Protein AF-A0A7I8V7L4-F1 (afdb_monomer_lite)

InterPro domains:
  IPR004344 Tubulin-tyrosine ligase/Tubulin polyglutamylase [PF03133] (149-437)
  IPR004344 Tubulin-tyrosine ligase/Tubulin polyglutamylase [PS51221] (97-449)

pLDDT: mean 74.34, std 25.53, range [22.25, 98.62]

Organism: NCBI:txid2664684

Sequence (853 aa):
MDHRSGLNLEYNFGSDHRRESLRSKYRPFSHFDNMSEGISQNLDSPTPDRAVDSRRGSVLENLVGYQSRRRISEREKRELESEPLSPISSTKKKRKKIPITANLFGTRYEVVRHMAQRAGLTIQKEDDSSCYLIWSDSFVASDVITSLKDYQKINHFPGMGEICRKDCLARNMRRASRYLENDYNFVPKTWILPSEYSELQSYYKDLKRRSKKKTFILKPSNGAMGNGIILYRNAEKIAQSEQTVVQEYLEKPLLLEGFKCDMRIYVLMTSCDPLKLFLFDDGLIRMSTEKYTPPNEGNIEKLFMHLTNYSVNKHSENYEKSGKIDTGSKRTLQYFREYIRKRDIDDKLLWRHIIDLIIKTMIVAHPHVLHAYRMCRPGVSTGKDSVCFEILGFDIMLDKKLKPWLLEINRSPSFGTDEQLDYDIKSTLLYDTFKLLNIRASDKRRNMAEQKAQAQKRLFQGRVKKELDITDIQKKKISLSKKKDELKDLLQKVKKDAARDYYETQNCGGFQKIFPPPDRHARERYAKLMSEVHKISMEGLGKASGAFSQEILRTYNNPLKEEDILDLLAQCEADEKLTDKNLSKNKFSHDLRHSRGFPGFKKSTEEFDEDSDDDYDHDDPDGGEDCESDNMEEPFAFRNGTRRSRSECSTQRRKLSRPSSKTHKIGRTTSEERFGCQAKQEEENLKRTLSALNDMRIKFPGKTDEEAEFILDKMNENWKFHKPRIASYWLVKLDSIKRRKVLDIVRSNVKALLVKVWKSADIENIRINRIFSRVFNRLLWSHGQGLWNCFQAASQSWETIFSKSSDVITPIEMLCCRRVVQLCRDCLLIVYQFASESKTASKNSPSPDPVSK

Structure (mmCIF, N/CA/C/O backbone):
data_AF-A0A7I8V7L4-F1
#
_entry.id   AF-A0A7I8V7L4-F1
#
loop_
_atom_site.group_PDB
_atom_site.id
_atom_site.type_symbol
_atom_site.label_atom_id
_atom_site.label_alt_id
_atom_site.label_comp_id
_atom_site.label_asym_id
_atom_site.label_entity_id
_atom_site.label_seq_id
_atom_site.pdbx_PDB_ins_code
_atom_site.Cartn_x
_atom_site.Cartn_y
_atom_site.Cartn_z
_atom_site.occupancy
_atom_site.B_iso_or_equiv
_atom_site.auth_seq_id
_atom_site.auth_comp_id
_atom_site.auth_asym_id
_atom_site.auth_atom_id
_atom_site.pdbx_PDB_model_num
ATOM 1 N N . MET A 1 1 ? -55.014 5.823 52.721 1.00 32.25 1 MET A N 1
ATOM 2 C CA . MET A 1 1 ? -54.624 7.136 52.163 1.00 32.25 1 MET A CA 1
ATOM 3 C C . MET A 1 1 ? -54.073 6.910 50.756 1.00 32.25 1 MET A C 1
ATOM 5 O O . MET A 1 1 ? -52.878 7.046 50.546 1.00 32.25 1 MET A O 1
ATOM 9 N N . ASP A 1 2 ? -54.809 6.294 49.822 1.00 30.61 2 ASP A N 1
ATOM 10 C CA . ASP A 1 2 ? -56.145 6.604 49.237 1.00 30.61 2 ASP A CA 1
ATOM 11 C C . ASP A 1 2 ? -55.947 7.268 47.853 1.00 30.61 2 ASP A C 1
ATOM 13 O O . ASP A 1 2 ? -55.241 8.261 47.751 1.00 30.61 2 ASP A O 1
ATOM 17 N N . HIS A 1 3 ? -56.289 6.600 46.736 1.00 33.19 3 HIS A N 1
ATOM 18 C CA . HIS A 1 3 ? -57.623 6.561 46.084 1.00 33.19 3 HIS A CA 1
ATOM 19 C C . HIS A 1 3 ? -57.996 7.906 45.412 1.00 33.19 3 HIS A C 1
ATOM 21 O O . HIS A 1 3 ? -57.968 8.928 46.078 1.00 33.19 3 HIS A O 1
ATOM 27 N N . ARG A 1 4 ? -58.399 8.018 44.128 1.00 33.72 4 ARG A N 1
ATOM 28 C CA . ARG A 1 4 ? -58.645 7.098 42.973 1.00 33.72 4 ARG A CA 1
ATOM 29 C C . ARG A 1 4 ? -58.224 7.838 41.677 1.00 33.72 4 ARG A C 1
ATOM 31 O O . ARG A 1 4 ? -58.256 9.062 41.674 1.00 33.72 4 ARG A O 1
ATOM 38 N N . SER A 1 5 ? -57.840 7.183 40.574 1.00 32.78 5 SER A N 1
ATOM 39 C CA . SER A 1 5 ? -58.692 6.874 39.389 1.00 32.78 5 SER A CA 1
ATOM 40 C C . SER A 1 5 ? -57.763 6.591 38.168 1.00 32.78 5 SER A C 1
ATOM 42 O O . SER A 1 5 ? -56.567 6.844 38.270 1.00 32.78 5 SER A O 1
ATOM 44 N N . GLY A 1 6 ? -58.179 6.066 37.003 1.00 28.56 6 GLY A N 1
ATOM 45 C CA . GLY A 1 6 ? -59.488 5.517 36.619 1.00 28.56 6 GLY A CA 1
ATOM 46 C C . GLY A 1 6 ? -59.712 5.326 35.100 1.00 28.56 6 GLY A C 1
ATOM 47 O O . GLY A 1 6 ? -60.535 6.036 34.547 1.00 28.56 6 GLY A O 1
ATOM 48 N N . LEU A 1 7 ? -59.067 4.314 34.494 1.00 29.70 7 LEU A N 1
ATOM 49 C CA . LEU A 1 7 ? -59.434 3.604 33.238 1.00 29.70 7 LEU A CA 1
ATOM 50 C C . LEU A 1 7 ? -59.424 4.319 31.851 1.00 29.70 7 LEU A C 1
ATOM 52 O O . LEU A 1 7 ? -60.017 5.365 31.647 1.00 29.70 7 LEU A O 1
ATOM 56 N N . ASN A 1 8 ? -58.840 3.587 30.886 1.00 26.06 8 ASN A N 1
ATOM 57 C CA . ASN A 1 8 ? -59.230 3.345 29.479 1.00 26.06 8 ASN A CA 1
ATOM 58 C C . ASN A 1 8 ? -59.574 4.490 28.498 1.00 26.06 8 ASN A C 1
ATOM 60 O O . ASN A 1 8 ? -60.568 5.187 28.668 1.00 26.06 8 ASN A O 1
ATOM 64 N N . LEU A 1 9 ? -58.942 4.447 27.310 1.00 25.98 9 LEU A N 1
ATOM 65 C CA . LEU A 1 9 ? -59.601 3.938 26.084 1.00 25.98 9 LEU A CA 1
ATOM 66 C C . LEU A 1 9 ? -58.603 3.640 24.939 1.00 25.98 9 LEU A C 1
ATOM 68 O O . LEU A 1 9 ? -57.545 4.256 24.846 1.00 25.98 9 LEU A O 1
ATOM 72 N N . GLU A 1 10 ? -58.963 2.682 24.079 1.00 26.89 10 GLU A N 1
ATOM 73 C CA . GLU A 1 10 ? -58.294 2.333 22.810 1.00 26.89 10 GLU A CA 1
ATOM 74 C C . GLU A 1 10 ? -59.181 2.729 21.602 1.00 26.89 10 GLU A C 1
ATOM 76 O O . GLU A 1 10 ? -60.329 3.130 21.789 1.00 26.89 10 GLU A O 1
ATOM 81 N N . TYR A 1 11 ? -58.682 2.496 20.374 1.00 26.70 11 TYR A N 1
ATOM 82 C CA . TYR A 1 11 ? -59.373 2.635 19.072 1.00 26.70 11 TYR A CA 1
ATOM 83 C C . TYR A 1 11 ? -59.645 4.097 18.611 1.00 26.70 11 TYR A C 1
ATOM 85 O O . TYR A 1 11 ? -59.641 5.023 19.412 1.00 26.70 11 TYR A O 1
ATOM 93 N N . ASN A 1 12 ? -59.815 4.405 17.311 1.00 24.08 12 ASN A N 1
ATOM 94 C CA . ASN A 1 12 ? -60.012 3.520 16.149 1.00 24.08 12 ASN A CA 1
ATOM 95 C C . ASN A 1 12 ? -59.369 4.028 14.824 1.00 24.08 12 ASN A C 1
ATOM 97 O O . ASN A 1 12 ? -58.702 5.058 14.785 1.00 24.08 12 ASN A O 1
ATOM 101 N N . PHE A 1 13 ? -59.577 3.263 13.745 1.00 25.70 13 PHE A N 1
ATOM 102 C CA . PHE A 1 13 ? -59.123 3.460 12.361 1.00 25.70 13 PHE A CA 1
ATOM 103 C C . PHE A 1 13 ? -59.819 4.592 11.572 1.00 25.70 13 PHE A C 1
ATOM 105 O O . PHE A 1 13 ? -60.964 4.946 11.840 1.00 25.70 13 PHE A O 1
ATOM 112 N N . GLY A 1 14 ? -59.155 4.991 10.475 1.00 24.00 14 GLY A N 1
ATOM 113 C CA . GLY A 1 14 ? -59.745 5.608 9.276 1.00 24.00 14 GLY A CA 1
ATOM 114 C C . GLY A 1 14 ? -59.290 7.052 9.011 1.00 24.00 14 GLY A C 1
ATOM 115 O O . GLY A 1 14 ? -59.065 7.793 9.958 1.00 24.00 14 GLY A O 1
ATOM 116 N N . SER A 1 15 ? -59.178 7.589 7.792 1.00 26.25 15 SER A N 1
ATOM 117 C CA . SER A 1 15 ? -59.021 7.129 6.389 1.00 26.25 15 SER A CA 1
ATOM 118 C C . SER A 1 15 ? -59.504 8.287 5.486 1.00 26.25 15 SER A C 1
ATOM 120 O O . SER A 1 15 ? -60.277 9.117 5.952 1.00 26.25 15 SER A O 1
ATOM 122 N N . ASP A 1 16 ? -59.134 8.288 4.198 1.00 26.83 16 ASP A N 1
ATOM 123 C CA . ASP A 1 16 ? -59.729 9.120 3.125 1.00 26.83 16 ASP A CA 1
ATOM 124 C C . ASP A 1 16 ? -59.494 10.654 3.123 1.00 26.83 16 ASP A C 1
ATOM 126 O O . ASP A 1 16 ? -59.247 11.275 4.148 1.00 26.83 16 ASP A O 1
ATOM 130 N N . HIS A 1 17 ? -59.558 11.359 1.977 1.00 27.23 17 HIS A N 1
ATOM 131 C CA . HIS A 1 17 ? -59.151 11.001 0.597 1.00 27.23 17 HIS A CA 1
ATOM 132 C C . HIS A 1 17 ? -59.038 12.278 -0.276 1.00 27.23 17 HIS A C 1
ATOM 134 O O . HIS A 1 17 ? -59.895 13.152 -0.173 1.00 27.23 17 HIS A O 1
ATOM 140 N N . ARG A 1 18 ? -58.026 12.340 -1.164 1.00 27.45 18 ARG A N 1
ATOM 141 C CA . ARG A 1 18 ? -57.838 13.160 -2.406 1.00 27.45 18 ARG A CA 1
ATOM 142 C C . ARG A 1 18 ? -56.318 13.281 -2.617 1.00 27.45 18 ARG A C 1
ATOM 144 O O . ARG A 1 18 ? -55.641 13.823 -1.757 1.00 27.45 18 ARG A O 1
ATOM 151 N N . ARG A 1 19 ? -55.650 12.676 -3.609 1.00 28.34 19 ARG A N 1
ATOM 152 C CA . ARG A 1 19 ? -55.887 12.548 -5.066 1.00 28.34 19 ARG A CA 1
ATOM 153 C C . ARG A 1 19 ? -56.050 13.883 -5.789 1.00 28.34 19 ARG A C 1
ATOM 155 O O . ARG A 1 19 ? -57.151 14.407 -5.850 1.00 28.34 19 ARG A O 1
ATOM 162 N N . GLU A 1 20 ? -54.996 14.256 -6.508 1.00 25.78 20 GLU A N 1
ATOM 163 C CA . GLU A 1 20 ? -55.084 14.359 -7.968 1.00 25.78 20 GLU A CA 1
ATOM 164 C C . GLU A 1 20 ? -53.773 13.844 -8.601 1.00 25.78 20 GLU A C 1
ATOM 166 O O . GLU A 1 20 ? -52.791 13.629 -7.887 1.00 25.78 20 GLU A O 1
ATOM 171 N N . SER A 1 21 ? -53.761 13.511 -9.899 1.00 26.28 21 SER A N 1
ATOM 172 C CA . SER A 1 21 ? -52.605 12.851 -10.534 1.00 26.28 21 SER A CA 1
ATOM 173 C C . SER A 1 21 ? -52.582 12.990 -12.054 1.00 26.28 21 SER A C 1
ATOM 175 O O . SER A 1 21 ? -53.628 12.849 -12.684 1.00 26.28 21 SER A O 1
ATOM 177 N N . LEU A 1 22 ? -51.386 13.053 -12.649 1.00 27.44 22 LEU A N 1
ATOM 178 C CA . LEU A 1 22 ? -51.166 12.709 -14.058 1.00 27.44 22 LEU A CA 1
ATOM 179 C C . LEU A 1 22 ? -50.018 11.697 -14.210 1.00 27.44 22 LEU A C 1
ATOM 181 O O . LEU A 1 22 ? -49.100 11.638 -13.395 1.00 27.44 22 LEU A O 1
ATOM 185 N N . ARG A 1 23 ? -50.122 10.836 -15.232 1.00 28.11 23 ARG A N 1
ATOM 186 C CA . ARG A 1 23 ? -49.308 9.619 -15.419 1.00 28.11 23 ARG A CA 1
ATOM 187 C C . ARG A 1 23 ? -48.457 9.675 -16.691 1.00 28.11 23 ARG A C 1
ATOM 189 O O . ARG A 1 23 ? -48.980 9.985 -17.755 1.00 28.11 23 ARG A O 1
ATOM 196 N N . SER A 1 24 ? -47.242 9.129 -16.622 1.00 26.23 24 SER A N 1
ATOM 197 C CA . SER A 1 24 ? -46.600 8.434 -17.752 1.00 26.23 24 SER A CA 1
ATOM 198 C C . SER A 1 24 ? -45.709 7.307 -17.200 1.00 26.23 24 SER A C 1
ATOM 200 O O . SER A 1 24 ? -44.684 7.567 -16.585 1.00 26.23 24 SER A O 1
ATOM 202 N N . LYS A 1 25 ? -46.236 6.081 -17.077 1.00 26.69 25 LYS A N 1
ATOM 203 C CA . LYS A 1 25 ? -46.182 4.990 -18.079 1.00 26.69 25 LYS A CA 1
ATOM 204 C C . LYS A 1 25 ? -44.795 4.334 -18.222 1.00 26.69 25 LYS A C 1
ATOM 206 O O . LYS A 1 25 ? -44.070 4.582 -19.176 1.00 26.69 25 LYS A O 1
ATOM 211 N N . TYR A 1 26 ? -44.520 3.367 -17.345 1.00 26.52 26 TYR A N 1
ATOM 212 C CA . TYR A 1 26 ? -43.772 2.169 -17.745 1.00 26.52 26 TYR A CA 1
ATOM 213 C C . TYR A 1 26 ? -44.690 1.233 -18.555 1.00 26.52 26 TYR A C 1
ATOM 215 O O . TYR A 1 26 ? -45.887 1.141 -18.274 1.00 26.52 26 TYR A O 1
ATOM 223 N N . ARG A 1 27 ? -44.113 0.486 -19.502 1.00 25.27 27 ARG A N 1
ATOM 224 C CA . ARG A 1 27 ? -44.659 -0.772 -20.037 1.00 25.27 27 ARG A CA 1
ATOM 225 C C . ARG A 1 27 ? -43.505 -1.766 -20.212 1.00 25.27 27 ARG A C 1
ATOM 227 O O . ARG A 1 27 ? -42.594 -1.453 -20.975 1.00 25.27 27 ARG A O 1
ATOM 234 N N . PRO A 1 28 ? -43.538 -2.956 -19.595 1.00 30.72 28 PRO A N 1
ATOM 235 C CA . PRO A 1 28 ? -42.988 -4.140 -20.236 1.00 30.72 28 PRO A CA 1
ATOM 236 C C . PRO A 1 28 ? -43.944 -4.591 -21.355 1.00 30.72 28 PRO A C 1
ATOM 238 O O . PRO A 1 28 ? -45.145 -4.318 -21.304 1.00 30.72 28 PRO A O 1
ATOM 241 N N . PHE A 1 29 ? -43.416 -5.295 -22.351 1.00 24.48 29 PHE A N 1
ATOM 242 C CA . PHE A 1 29 ? -44.196 -6.009 -23.362 1.00 24.48 29 PHE A CA 1
ATOM 243 C C . PHE A 1 29 ? -43.705 -7.459 -23.415 1.00 24.48 29 PHE A C 1
ATOM 245 O O . PHE A 1 29 ? -42.511 -7.720 -23.279 1.00 24.48 29 PHE A O 1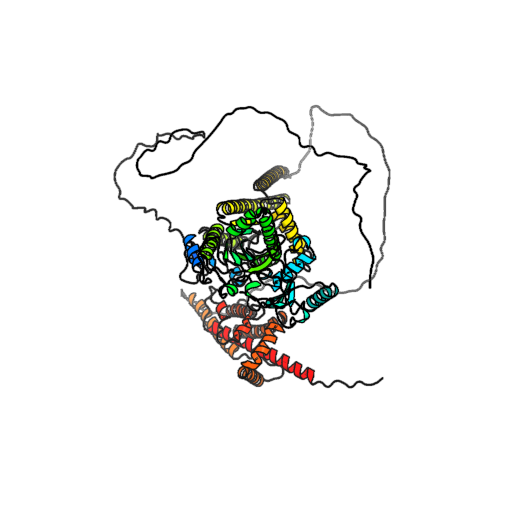
ATOM 252 N N . SER A 1 30 ? -44.632 -8.385 -23.623 1.00 30.22 30 SER A N 1
ATOM 253 C CA . SER A 1 30 ? -44.399 -9.812 -23.853 1.00 30.22 30 SER A CA 1
ATOM 254 C C . SER A 1 30 ? -45.484 -10.333 -24.794 1.00 30.22 30 SER A C 1
ATOM 256 O O . SER A 1 30 ? -46.564 -9.744 -24.809 1.00 30.22 30 SER A O 1
ATOM 258 N N . HIS A 1 31 ? -45.204 -11.410 -25.537 1.00 27.94 31 HIS A N 1
ATOM 259 C CA . HIS A 1 31 ? -46.094 -12.547 -25.868 1.00 27.94 31 HIS A CA 1
ATOM 260 C C . HIS A 1 31 ? -45.249 -13.611 -26.630 1.00 27.94 31 HIS A C 1
ATOM 262 O O . HIS A 1 31 ? -44.318 -13.212 -27.325 1.00 27.94 31 HIS A O 1
ATOM 268 N N . PHE A 1 32 ? -45.271 -14.895 -26.221 1.00 28.34 32 PHE A N 1
ATOM 269 C CA . PHE A 1 32 ? -45.988 -16.057 -26.829 1.00 28.34 32 PHE A CA 1
ATOM 270 C C . PHE A 1 32 ? -45.335 -16.545 -28.151 1.00 28.34 32 PHE A C 1
ATOM 272 O O . PHE A 1 32 ? -44.839 -15.718 -28.906 1.00 28.34 32 PHE A O 1
ATOM 279 N N . ASP A 1 33 ? -45.229 -17.836 -28.508 1.00 28.38 33 ASP A N 1
ATOM 280 C CA . ASP A 1 33 ? -45.701 -19.141 -27.964 1.00 28.38 33 ASP A CA 1
ATOM 281 C C . ASP A 1 33 ? -44.608 -20.227 -28.230 1.00 28.38 33 ASP A C 1
ATOM 283 O O . ASP A 1 33 ? -43.767 -20.015 -29.101 1.00 28.38 33 ASP A O 1
ATOM 287 N N . ASN A 1 34 ? -44.356 -21.279 -27.427 1.00 27.86 34 ASN A N 1
ATOM 288 C CA . ASN A 1 34 ? -45.113 -22.484 -26.984 1.00 27.86 34 ASN A CA 1
ATOM 289 C C . ASN A 1 34 ? -45.194 -23.672 -27.973 1.00 27.86 34 ASN A C 1
ATOM 291 O O . ASN A 1 34 ? -45.709 -23.524 -29.073 1.00 27.86 34 ASN A O 1
ATOM 295 N N . MET A 1 35 ? -44.757 -24.854 -27.491 1.00 25.28 35 MET A N 1
ATOM 296 C CA . MET A 1 35 ? -45.319 -26.226 -27.637 1.00 25.28 35 MET A CA 1
ATOM 297 C C . MET A 1 35 ? -44.329 -27.224 -26.966 1.00 25.28 35 MET A C 1
ATOM 299 O O . MET A 1 35 ? -43.138 -27.173 -27.260 1.00 25.28 35 MET A O 1
ATOM 303 N N . SER A 1 36 ? -44.666 -27.885 -25.840 1.00 28.25 36 SER A N 1
ATOM 304 C CA . SER A 1 36 ? -45.354 -29.202 -25.684 1.00 28.25 36 SER A CA 1
ATOM 305 C C . SER A 1 36 ? -44.558 -30.394 -26.254 1.00 28.25 36 SER A C 1
ATOM 307 O O . SER A 1 36 ? -44.097 -30.297 -27.383 1.00 28.25 36 SER A O 1
ATOM 309 N N . GLU A 1 37 ? -44.369 -31.564 -25.624 1.00 29.16 37 GLU A N 1
ATOM 310 C CA . GLU A 1 37 ? -44.747 -32.211 -24.336 1.00 29.16 37 GLU A CA 1
ATOM 311 C C . GLU A 1 37 ? -43.754 -33.403 -24.127 1.00 29.16 37 GLU A C 1
ATOM 313 O O . GLU A 1 37 ? -43.035 -33.739 -25.064 1.00 29.16 37 GLU A O 1
ATOM 318 N N . GLY A 1 38 ? -43.598 -34.115 -22.998 1.00 25.48 38 GLY A N 1
ATOM 319 C CA . GLY A 1 38 ? -44.218 -34.102 -21.663 1.00 25.48 38 GLY A CA 1
ATOM 320 C C . GLY A 1 38 ? -43.776 -35.351 -20.843 1.00 25.48 38 GLY A C 1
ATOM 321 O O . GLY A 1 38 ? -42.880 -36.069 -21.270 1.00 25.48 38 GLY A O 1
ATOM 322 N N . ILE A 1 39 ? -44.462 -35.636 -19.720 1.00 27.98 39 ILE A N 1
ATOM 323 C CA . ILE A 1 39 ? -44.570 -36.957 -19.029 1.00 27.98 39 ILE A CA 1
ATOM 324 C C . ILE A 1 39 ? -43.343 -37.517 -18.239 1.00 27.98 39 ILE A C 1
ATOM 326 O O . ILE A 1 39 ? -42.405 -38.028 -18.829 1.00 27.98 39 ILE A O 1
ATOM 330 N N . SER A 1 40 ? -43.489 -37.550 -16.894 1.00 25.55 40 SER A N 1
ATOM 331 C CA . SER A 1 40 ? -43.086 -38.596 -15.898 1.00 25.55 40 SER A CA 1
ATOM 332 C C . SER A 1 40 ? -41.650 -39.179 -15.829 1.00 25.55 40 SER A C 1
ATOM 334 O O . SER A 1 40 ? -40.886 -39.105 -16.773 1.00 25.55 40 SER A O 1
ATOM 336 N N . GLN A 1 41 ? -41.199 -39.877 -14.770 1.00 26.73 41 GLN A N 1
ATOM 337 C CA . GLN A 1 41 ? -41.468 -39.948 -13.308 1.00 26.73 41 GLN A CA 1
ATOM 338 C C . GLN A 1 41 ? -40.332 -40.804 -12.694 1.00 26.73 41 GLN A C 1
ATOM 340 O O . GLN A 1 41 ? -39.907 -41.747 -13.355 1.00 26.73 41 GLN A O 1
ATOM 345 N N . ASN A 1 42 ? -39.989 -40.600 -11.407 1.00 27.00 42 ASN A N 1
ATOM 346 C CA . ASN A 1 42 ? -39.287 -41.584 -10.544 1.00 27.00 42 ASN A CA 1
ATOM 347 C C . ASN A 1 42 ? -37.856 -41.994 -11.015 1.00 27.00 42 ASN A C 1
ATOM 349 O O . ASN A 1 42 ? -37.425 -41.613 -12.095 1.00 27.00 42 ASN A O 1
ATOM 353 N N . LEU A 1 43 ? -37.017 -42.734 -10.274 1.00 26.58 43 LEU A N 1
ATOM 354 C CA . LEU A 1 43 ? -36.766 -42.846 -8.822 1.00 26.58 43 LEU A CA 1
ATOM 355 C C . LEU A 1 43 ? -35.277 -43.259 -8.625 1.00 26.58 43 LEU A C 1
ATOM 357 O O . LEU A 1 43 ? -34.564 -43.485 -9.598 1.00 26.58 43 LEU A O 1
ATOM 361 N N . ASP A 1 44 ? -34.844 -43.366 -7.368 1.00 27.28 44 ASP A N 1
ATOM 362 C CA . ASP A 1 44 ? -33.725 -44.187 -6.868 1.00 27.28 44 ASP A CA 1
ATOM 363 C C . ASP A 1 44 ? -32.286 -44.008 -7.406 1.00 27.28 44 ASP A C 1
ATOM 365 O O . ASP A 1 44 ? -31.853 -44.518 -8.437 1.00 27.28 44 ASP A O 1
ATOM 369 N N . SER A 1 45 ? -31.464 -43.427 -6.529 1.00 24.78 45 SER A N 1
ATOM 370 C CA . SER A 1 45 ? -30.070 -43.838 -6.297 1.00 24.78 45 SER A CA 1
ATOM 371 C C . SER A 1 45 ? -30.002 -45.307 -5.815 1.00 24.78 45 SER A C 1
ATOM 373 O O . SER A 1 45 ? -30.888 -45.680 -5.043 1.00 24.78 45 SER A O 1
ATOM 375 N N . PRO A 1 46 ? -28.941 -46.105 -6.099 1.00 35.88 46 PRO A N 1
ATOM 376 C CA . PRO A 1 46 ? -27.663 -45.852 -5.417 1.00 35.88 46 PRO A CA 1
ATOM 377 C C . PRO A 1 46 ? -26.354 -46.218 -6.162 1.00 35.88 46 PRO A C 1
ATOM 379 O O . PRO A 1 46 ? -26.309 -46.907 -7.174 1.00 35.88 46 PRO A O 1
ATOM 382 N N . THR A 1 47 ? -25.251 -45.752 -5.572 1.00 26.20 47 THR A N 1
ATOM 383 C CA . THR A 1 47 ? -23.850 -46.211 -5.728 1.00 26.20 47 THR A CA 1
ATOM 384 C C . THR A 1 47 ? -23.585 -47.552 -4.999 1.00 26.20 47 THR A C 1
ATOM 386 O O . THR A 1 47 ? -24.446 -47.918 -4.197 1.00 26.20 47 THR A O 1
ATOM 389 N N . PRO A 1 48 ? -22.387 -48.198 -5.055 1.00 47.25 48 PRO A N 1
ATOM 390 C CA . PRO A 1 48 ? -21.176 -47.994 -5.888 1.00 47.25 48 PRO A CA 1
ATOM 391 C C . PRO A 1 48 ? -20.655 -49.305 -6.571 1.00 47.25 48 PRO A C 1
ATOM 393 O O . PRO A 1 48 ? -21.228 -50.369 -6.382 1.00 47.25 48 PRO A O 1
ATOM 396 N N . ASP A 1 49 ? -19.529 -49.277 -7.313 1.00 25.84 49 ASP A N 1
ATOM 397 C CA . ASP A 1 49 ? -18.175 -49.692 -6.830 1.00 25.84 49 ASP A CA 1
ATOM 398 C C . ASP A 1 49 ? -17.166 -50.154 -7.935 1.00 25.84 49 ASP A C 1
ATOM 400 O O . ASP A 1 49 ? -17.528 -50.536 -9.042 1.00 25.84 49 ASP A O 1
ATOM 404 N N . ARG A 1 50 ? -15.867 -50.057 -7.602 1.00 27.25 50 ARG A N 1
ATOM 405 C CA . ARG A 1 50 ? -14.626 -50.677 -8.162 1.00 27.25 50 ARG A CA 1
ATOM 406 C C . ARG A 1 50 ? -14.539 -51.242 -9.611 1.00 27.25 50 ARG A C 1
ATOM 408 O O . ARG A 1 50 ? -14.732 -52.427 -9.835 1.00 27.25 50 ARG A O 1
ATOM 415 N N . ALA A 1 51 ? -13.925 -50.431 -10.487 1.00 26.72 51 ALA A N 1
ATOM 416 C CA . ALA A 1 51 ? -12.529 -50.560 -10.990 1.00 26.72 51 ALA A CA 1
ATOM 417 C C . ALA A 1 51 ? -12.007 -51.773 -11.836 1.00 26.72 51 ALA A C 1
ATOM 419 O O . ALA A 1 51 ? -12.520 -52.879 -11.804 1.00 26.72 51 ALA A O 1
ATOM 420 N N . VAL A 1 52 ? -10.835 -51.528 -12.467 1.00 27.86 52 VAL A N 1
ATOM 421 C CA . VAL A 1 52 ? -9.823 -52.469 -13.039 1.00 27.86 52 VAL A CA 1
ATOM 422 C C . VAL A 1 52 ? -9.891 -52.839 -14.550 1.00 27.86 52 VAL A C 1
ATOM 424 O O . VAL A 1 52 ? -10.311 -53.917 -14.943 1.00 27.86 52 VAL A O 1
ATOM 427 N N . ASP A 1 53 ? -9.270 -51.955 -15.350 1.00 27.17 53 ASP A N 1
ATOM 428 C CA . ASP A 1 53 ? -8.149 -52.228 -16.291 1.00 27.17 53 ASP A CA 1
ATOM 429 C C . ASP A 1 53 ? -8.322 -52.661 -17.784 1.00 27.17 53 ASP A C 1
ATOM 431 O O . ASP A 1 53 ? -9.063 -53.553 -18.173 1.00 27.17 53 ASP A O 1
ATOM 435 N N . SER A 1 54 ? -7.456 -52.043 -18.604 1.00 25.92 54 SER A N 1
ATOM 436 C CA . SER A 1 54 ? -6.892 -52.420 -19.916 1.00 25.92 54 SER A CA 1
ATOM 437 C C . SER A 1 54 ? -7.802 -52.782 -21.121 1.00 25.92 54 SER A C 1
ATOM 439 O O . SER A 1 54 ? -8.272 -53.907 -21.255 1.00 25.92 54 SER A O 1
ATOM 441 N N . ARG A 1 55 ? -7.804 -51.931 -22.171 1.00 27.56 55 ARG A N 1
ATOM 442 C CA . ARG A 1 55 ? -6.942 -52.083 -23.384 1.00 27.56 55 ARG A CA 1
ATOM 443 C C . ARG A 1 55 ? -7.293 -51.125 -24.541 1.00 27.56 55 ARG A C 1
ATOM 445 O O . ARG A 1 55 ? -8.449 -50.845 -24.797 1.00 27.56 55 ARG A O 1
ATOM 452 N N . ARG A 1 56 ? -6.231 -50.725 -25.264 1.00 26.86 56 ARG A N 1
ATOM 453 C CA . ARG A 1 56 ? -6.097 -50.456 -26.722 1.00 26.86 56 ARG A CA 1
ATOM 454 C C . ARG A 1 56 ? -7.308 -49.934 -27.526 1.00 26.86 56 ARG A C 1
ATOM 456 O O . ARG A 1 56 ? -8.311 -50.621 -27.643 1.00 26.86 56 ARG A O 1
ATOM 463 N N . GLY A 1 57 ? -7.071 -48.896 -28.335 1.00 25.67 57 GLY A N 1
ATOM 464 C CA . GLY A 1 57 ? -7.822 -48.687 -29.585 1.00 25.67 57 GLY A CA 1
ATOM 465 C C . GLY A 1 57 ? -7.984 -47.223 -29.986 1.00 25.67 57 GLY A C 1
ATOM 466 O O . GLY A 1 57 ? -8.885 -46.551 -29.503 1.00 25.67 57 GLY A O 1
ATOM 467 N N . SER A 1 58 ? -7.137 -46.728 -30.888 1.00 26.47 58 SER A N 1
ATOM 468 C CA . SER A 1 58 ? -7.315 -45.415 -31.520 1.00 26.47 58 SER A CA 1
ATOM 469 C C . SER A 1 58 ? -7.957 -45.558 -32.899 1.00 26.47 58 SER A C 1
ATOM 471 O O . SER A 1 58 ? -7.368 -46.206 -33.763 1.00 26.47 58 SER A O 1
ATOM 473 N N . VAL A 1 59 ? -9.074 -44.869 -33.138 1.00 27.56 59 VAL A N 1
ATOM 474 C CA . VAL A 1 59 ? -9.518 -44.479 -34.487 1.00 27.56 59 VAL A CA 1
ATOM 475 C C . VAL A 1 59 ? -9.936 -43.006 -34.441 1.00 27.56 59 VAL A C 1
ATOM 477 O O . VAL A 1 59 ? -10.617 -42.580 -33.512 1.00 27.56 59 VAL A O 1
ATOM 480 N N . LEU A 1 60 ? -9.479 -42.233 -35.427 1.00 27.23 60 LEU A N 1
ATOM 481 C CA . LEU A 1 60 ? -9.814 -40.828 -35.667 1.00 27.23 60 LEU A CA 1
ATOM 482 C C . LEU A 1 60 ? -10.319 -40.713 -37.105 1.00 27.23 60 LEU A C 1
ATOM 484 O O . LEU A 1 60 ? -9.527 -40.954 -38.006 1.00 27.23 60 LEU A O 1
ATOM 488 N N . GLU A 1 61 ? -11.576 -40.316 -37.289 1.00 27.09 61 GLU A N 1
ATOM 489 C CA . GLU A 1 61 ? -12.264 -39.947 -38.544 1.00 27.09 61 GLU A CA 1
ATOM 490 C C . GLU A 1 61 ? -13.579 -39.239 -38.112 1.00 27.09 61 GLU A C 1
ATOM 492 O O . GLU A 1 61 ? -14.106 -39.600 -37.060 1.00 27.09 61 GLU A O 1
ATOM 497 N N . ASN A 1 62 ? -14.194 -38.218 -38.735 1.00 26.03 62 ASN A N 1
ATOM 498 C CA . ASN A 1 62 ? -14.022 -37.392 -39.956 1.00 26.03 62 ASN A CA 1
ATOM 499 C C . ASN A 1 62 ? -14.858 -36.083 -39.763 1.00 26.03 62 ASN A C 1
ATOM 501 O O . ASN A 1 62 ? -15.636 -36.029 -38.815 1.00 26.03 62 ASN A O 1
ATOM 505 N N . LEU A 1 63 ? -14.875 -34.998 -40.564 1.00 26.91 63 LEU A N 1
ATOM 506 C CA . LEU A 1 63 ? -13.993 -34.348 -41.564 1.00 26.91 63 LEU A CA 1
ATOM 507 C C . LEU A 1 63 ? -14.334 -32.820 -41.488 1.00 26.91 63 LEU A C 1
ATOM 509 O O . LEU A 1 63 ? -15.497 -32.467 -41.343 1.00 26.91 63 LEU A O 1
ATOM 513 N N . VAL A 1 64 ? -13.377 -31.891 -41.362 1.00 27.66 64 VAL A N 1
ATOM 514 C CA . VAL A 1 64 ? -12.785 -31.021 -42.420 1.00 27.66 64 VAL A CA 1
ATOM 515 C C . VAL A 1 64 ? -13.698 -30.016 -43.152 1.00 27.66 64 VAL A C 1
ATOM 517 O O . VAL A 1 64 ? -14.585 -30.381 -43.913 1.00 27.66 64 VAL A O 1
ATOM 520 N N . GLY A 1 65 ? -13.271 -28.745 -43.108 1.00 24.23 65 GLY A N 1
ATOM 521 C CA . GLY A 1 65 ? -13.442 -27.745 -44.173 1.00 24.23 65 GLY A CA 1
ATOM 522 C C . GLY A 1 65 ? -12.834 -26.382 -43.785 1.00 24.23 65 GLY A C 1
ATOM 523 O O . GLY A 1 65 ? -12.848 -26.032 -42.612 1.00 24.23 65 GLY A O 1
ATOM 524 N N . TYR A 1 66 ? -12.268 -25.556 -44.677 1.00 25.17 66 TYR A N 1
ATOM 525 C CA . TYR A 1 66 ? -11.765 -25.799 -46.041 1.00 25.17 66 TYR A CA 1
ATOM 526 C C . TYR A 1 66 ? -10.897 -24.584 -46.470 1.00 25.17 66 TYR A C 1
ATOM 528 O O . TYR A 1 66 ? -11.433 -23.484 -46.556 1.00 25.17 66 TYR A O 1
ATOM 536 N N . GLN A 1 67 ? -9.588 -24.726 -46.745 1.00 23.17 67 GLN A N 1
ATOM 537 C CA . GLN A 1 67 ? -8.766 -23.678 -47.402 1.00 23.17 67 GLN A CA 1
ATOM 538 C C . GLN A 1 67 ? -7.645 -24.271 -48.282 1.00 23.17 67 GLN A C 1
ATOM 540 O O . GLN A 1 67 ? -7.262 -25.431 -48.134 1.00 23.17 67 GLN A O 1
ATOM 545 N N . SER A 1 68 ? -7.177 -23.483 -49.259 1.00 27.23 68 SER A N 1
ATOM 546 C CA . SER A 1 68 ? -6.701 -23.999 -50.555 1.00 27.23 68 SER A CA 1
ATOM 547 C C . SER A 1 68 ? -5.179 -24.071 -50.769 1.00 27.23 68 SER A C 1
ATOM 549 O O . SER A 1 68 ? -4.377 -23.423 -50.102 1.00 27.23 68 SER A O 1
ATOM 551 N N . ARG A 1 69 ? -4.793 -24.885 -51.762 1.00 30.36 69 ARG A N 1
ATOM 552 C CA . ARG A 1 69 ? -3.411 -25.251 -52.128 1.00 30.36 69 ARG A CA 1
ATOM 553 C C . ARG A 1 69 ? -2.682 -24.184 -52.963 1.00 30.36 69 ARG A C 1
ATOM 555 O O . ARG A 1 69 ? -3.294 -23.494 -53.773 1.00 30.36 69 ARG A O 1
ATOM 562 N N . ARG A 1 70 ? -1.344 -24.245 -52.952 1.00 28.45 70 ARG A N 1
ATOM 563 C CA . ARG A 1 70 ? -0.519 -24.115 -54.174 1.00 28.45 70 ARG A CA 1
ATOM 564 C C . ARG A 1 70 ? 0.292 -25.405 -54.368 1.00 28.45 70 ARG A C 1
ATOM 566 O O . ARG A 1 70 ? 0.673 -26.036 -53.387 1.00 28.45 70 ARG A O 1
ATOM 573 N N . ARG A 1 71 ? 0.497 -25.819 -55.623 1.00 29.39 71 ARG A N 1
ATOM 574 C CA . ARG A 1 71 ? 1.265 -27.015 -56.030 1.00 29.39 71 ARG A CA 1
ATOM 575 C C . ARG A 1 71 ? 2.627 -26.600 -56.598 1.00 29.39 71 ARG A C 1
ATOM 577 O O . ARG A 1 71 ? 2.703 -25.574 -57.264 1.00 29.39 71 ARG A O 1
ATOM 584 N N . ILE A 1 72 ? 3.635 -27.453 -56.421 1.00 31.33 72 ILE A N 1
ATOM 585 C CA . ILE A 1 72 ? 4.829 -27.571 -57.280 1.00 31.33 72 ILE A CA 1
ATOM 586 C C . ILE A 1 72 ? 4.989 -29.075 -57.585 1.00 31.33 72 ILE A C 1
ATOM 588 O O . ILE A 1 72 ? 4.540 -29.903 -56.790 1.00 31.33 72 ILE A O 1
ATOM 592 N N . SER A 1 73 ? 5.495 -29.428 -58.769 1.00 30.95 73 SER A N 1
ATOM 593 C CA . SER A 1 73 ? 5.431 -30.776 -59.356 1.00 30.95 73 SER A CA 1
ATOM 594 C C . SER A 1 73 ? 6.664 -31.650 -59.086 1.00 30.95 73 SER A C 1
ATOM 596 O O . SER A 1 73 ? 7.777 -31.172 -58.899 1.00 30.95 73 SER A O 1
ATOM 598 N N . GLU A 1 74 ? 6.469 -32.969 -59.109 1.00 31.83 74 GLU A N 1
ATOM 599 C CA . GLU A 1 74 ? 7.430 -33.987 -58.651 1.00 31.83 74 GLU A CA 1
ATOM 600 C C . GLU A 1 74 ? 8.518 -34.353 -59.689 1.00 31.83 74 GLU A C 1
ATOM 602 O O . GLU A 1 74 ? 8.893 -35.518 -59.810 1.00 31.83 74 GLU A O 1
ATOM 607 N N . ARG A 1 75 ? 9.024 -33.385 -60.470 1.00 31.48 75 ARG A N 1
ATOM 608 C CA . ARG A 1 75 ? 9.911 -33.660 -61.625 1.00 31.48 75 ARG A CA 1
ATOM 609 C C . ARG A 1 75 ? 11.418 -33.463 -61.382 1.00 31.48 75 ARG A C 1
ATOM 611 O O . ARG A 1 75 ? 12.200 -33.698 -62.291 1.00 31.48 75 ARG A O 1
ATOM 618 N N . GLU A 1 76 ? 11.828 -33.095 -60.169 1.00 34.16 76 GLU A N 1
ATOM 619 C CA . GLU A 1 76 ? 13.226 -32.775 -59.805 1.00 34.16 76 GLU A CA 1
ATOM 620 C C . GLU A 1 76 ? 13.753 -33.689 -58.679 1.00 34.16 76 GLU A C 1
ATOM 622 O O . GLU A 1 76 ? 14.256 -33.220 -57.658 1.00 34.16 76 GLU A O 1
ATOM 627 N N . LYS A 1 77 ? 13.546 -35.012 -58.790 1.00 30.86 77 LYS A N 1
ATOM 628 C CA . LYS A 1 77 ? 13.803 -35.936 -57.664 1.00 30.86 77 LYS A CA 1
ATOM 629 C C . LYS A 1 77 ? 14.419 -37.298 -58.000 1.00 30.86 77 LYS A C 1
ATOM 631 O O . LYS A 1 77 ? 14.329 -38.214 -57.183 1.00 30.86 77 LYS A O 1
ATOM 636 N N . ARG A 1 78 ? 15.034 -37.440 -59.178 1.00 31.44 78 ARG A N 1
ATOM 637 C CA . ARG A 1 78 ? 15.800 -38.633 -59.580 1.00 31.44 78 ARG A CA 1
ATOM 638 C C . ARG A 1 78 ? 16.973 -38.265 -60.486 1.00 31.44 78 ARG A C 1
ATOM 640 O O . ARG A 1 78 ? 16.806 -38.249 -61.695 1.00 31.44 78 ARG A O 1
ATOM 647 N N . GLU A 1 79 ? 18.126 -38.002 -59.882 1.00 31.33 79 GLU A N 1
ATOM 648 C CA . GLU A 1 79 ? 19.466 -38.265 -60.430 1.00 31.33 79 GLU A CA 1
ATOM 649 C C . GLU A 1 79 ? 20.512 -38.037 -59.320 1.00 31.33 79 GLU A C 1
ATOM 651 O O . GLU A 1 79 ? 20.224 -37.338 -58.348 1.00 31.33 79 GLU A O 1
ATOM 656 N N . LEU A 1 80 ? 21.695 -38.649 -59.465 1.00 28.64 80 LEU A N 1
ATOM 657 C CA . LEU A 1 80 ? 22.826 -38.647 -58.515 1.00 28.64 80 LEU A CA 1
ATOM 658 C C . LEU A 1 80 ? 22.578 -39.316 -57.142 1.00 28.64 80 LEU A C 1
ATOM 660 O O . LEU A 1 80 ? 22.453 -38.655 -56.112 1.00 28.64 80 LEU A O 1
ATOM 664 N N . GLU A 1 81 ? 22.672 -40.650 -57.119 1.00 31.20 81 GLU A N 1
ATOM 665 C CA . GLU A 1 81 ? 23.184 -41.394 -55.957 1.00 31.20 81 GLU A CA 1
ATOM 666 C C . GLU A 1 81 ? 24.594 -41.925 -56.271 1.00 31.20 81 GLU A C 1
ATOM 668 O O . GLU A 1 81 ? 24.790 -42.627 -57.261 1.00 31.20 81 GLU A O 1
ATOM 673 N N . SER A 1 82 ? 25.574 -41.603 -55.422 1.00 30.30 82 SER A N 1
ATOM 674 C CA . SER A 1 82 ? 26.882 -42.273 -55.359 1.00 30.30 82 SER A CA 1
ATOM 675 C C . SER A 1 82 ? 27.527 -42.028 -53.988 1.00 30.30 82 SER A C 1
ATOM 677 O O . SER A 1 82 ? 27.604 -40.886 -53.534 1.00 30.30 82 SER A O 1
ATOM 679 N N . GLU A 1 83 ? 27.964 -43.097 -53.328 1.00 31.20 83 GLU A N 1
ATOM 680 C CA . GLU A 1 83 ? 28.510 -43.120 -51.960 1.00 31.20 83 GLU A CA 1
ATOM 681 C C . GLU A 1 83 ? 29.976 -42.614 -51.848 1.00 31.20 83 GLU A C 1
ATOM 683 O O . GLU A 1 83 ? 30.613 -42.344 -52.865 1.00 31.20 83 GLU A O 1
ATOM 688 N N . PRO A 1 84 ? 30.600 -42.598 -50.647 1.00 38.09 84 PRO A N 1
ATOM 689 C CA . PRO A 1 84 ? 30.110 -42.044 -49.378 1.00 38.09 84 PRO A CA 1
ATOM 690 C C . PRO A 1 84 ? 31.138 -41.087 -48.726 1.00 38.09 84 PRO A C 1
ATOM 692 O O . PRO A 1 84 ? 32.348 -41.236 -48.887 1.00 38.09 84 PRO A O 1
ATOM 695 N N . LEU A 1 85 ? 30.685 -40.161 -47.870 1.00 29.39 85 LEU A N 1
ATOM 696 C CA . LEU A 1 85 ? 31.571 -39.394 -46.977 1.00 29.39 85 LEU A CA 1
ATOM 697 C C . LEU A 1 85 ? 31.065 -39.369 -45.528 1.00 29.39 85 LEU A C 1
ATOM 699 O O . LEU A 1 85 ? 29.881 -39.545 -45.248 1.00 29.39 85 LEU A O 1
ATOM 703 N N . SER A 1 86 ? 32.008 -39.215 -44.597 1.00 31.31 86 SER A N 1
ATOM 704 C CA . SER A 1 86 ? 31.847 -39.569 -43.183 1.00 31.31 86 SER A CA 1
ATOM 705 C C . SER A 1 86 ? 30.86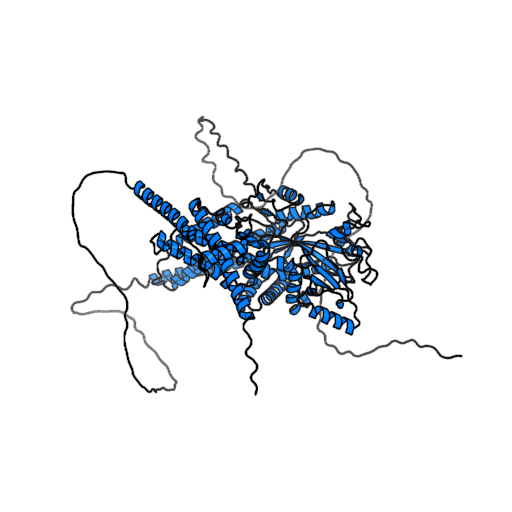8 -38.672 -42.400 1.00 31.31 86 SER A C 1
ATOM 707 O O . SER A 1 86 ? 30.700 -37.487 -42.708 1.00 31.31 86 SER A O 1
ATOM 709 N N . PRO A 1 87 ? 30.211 -39.207 -41.347 1.00 32.28 87 PRO A N 1
ATOM 710 C CA . PRO A 1 87 ? 29.165 -38.493 -40.621 1.00 32.28 87 PRO A CA 1
ATOM 711 C C . PRO A 1 87 ? 29.734 -37.379 -39.730 1.00 32.28 87 PRO A C 1
ATOM 713 O O . PRO A 1 87 ? 29.994 -37.570 -38.539 1.00 32.28 87 PRO A O 1
ATOM 716 N N . ILE A 1 88 ? 29.853 -36.168 -40.285 1.00 33.56 88 ILE A N 1
ATOM 717 C CA . ILE A 1 88 ? 30.081 -34.948 -39.500 1.00 33.56 88 ILE A CA 1
ATOM 718 C C . ILE A 1 88 ? 28.872 -34.740 -38.580 1.00 33.56 88 ILE A C 1
ATOM 720 O O . ILE A 1 88 ? 27.807 -34.273 -38.994 1.00 33.56 88 ILE A O 1
ATOM 724 N N . SER A 1 89 ? 29.040 -35.087 -37.302 1.00 33.66 89 SER A N 1
ATOM 725 C CA . SER A 1 89 ? 27.989 -35.036 -36.286 1.00 33.66 89 SER A CA 1
ATOM 726 C C . SER A 1 89 ? 27.650 -33.589 -35.905 1.00 33.66 89 SER A C 1
ATOM 728 O O . SER A 1 89 ? 28.058 -33.053 -34.871 1.00 33.66 89 SER A O 1
ATOM 730 N N . SER A 1 90 ? 26.839 -32.945 -36.751 1.00 34.31 90 SER A N 1
ATOM 731 C CA . SER A 1 90 ? 26.263 -31.611 -36.546 1.00 34.31 90 SER A CA 1
ATOM 732 C C . SER A 1 90 ? 25.219 -31.618 -35.419 1.00 34.31 90 SER A C 1
ATOM 734 O O . SER A 1 90 ? 24.025 -31.370 -35.597 1.00 34.31 90 SER A O 1
ATOM 736 N N . THR A 1 91 ? 25.692 -31.901 -34.204 1.00 33.16 91 THR A N 1
ATOM 737 C CA . THR A 1 91 ? 24.914 -31.873 -32.970 1.00 33.16 91 THR A CA 1
ATOM 738 C C . THR A 1 91 ? 24.249 -30.507 -32.830 1.00 33.16 91 THR A C 1
ATOM 740 O O . THR A 1 91 ? 24.879 -29.505 -32.481 1.00 33.16 91 THR A O 1
ATOM 743 N N . LYS A 1 92 ? 22.939 -30.453 -33.107 1.00 40.81 92 LYS A N 1
ATOM 744 C CA . LYS A 1 92 ? 22.095 -29.271 -32.898 1.00 40.81 92 LYS A CA 1
ATOM 745 C C . LYS A 1 92 ? 22.055 -28.970 -31.400 1.00 40.81 92 LYS A C 1
ATOM 747 O O . LYS A 1 92 ? 21.147 -29.410 -30.696 1.00 40.81 92 LYS A O 1
ATOM 752 N N . LYS A 1 93 ? 23.071 -28.247 -30.907 1.00 41.28 93 LYS A N 1
ATOM 753 C CA . LYS A 1 93 ? 23.255 -27.868 -29.500 1.00 41.28 93 LYS A CA 1
ATOM 754 C C . LYS A 1 93 ? 21.959 -27.241 -28.992 1.00 41.28 93 LYS A C 1
ATOM 756 O O . LYS A 1 93 ? 21.674 -26.082 -29.296 1.00 41.28 93 LYS A O 1
ATOM 761 N N . LYS A 1 94 ? 21.172 -28.012 -28.226 1.00 42.25 94 LYS A N 1
ATOM 762 C CA . LYS A 1 94 ? 19.942 -27.542 -27.575 1.00 42.25 94 LYS A CA 1
ATOM 763 C C . LYS A 1 94 ? 20.306 -26.271 -26.808 1.00 42.25 94 LYS A C 1
ATOM 765 O O . LYS A 1 94 ? 21.072 -26.340 -25.847 1.00 42.25 94 LYS A O 1
ATOM 770 N N . ARG A 1 95 ? 19.820 -25.108 -27.267 1.00 54.38 95 ARG A N 1
ATOM 771 C CA . ARG A 1 95 ? 20.114 -23.806 -26.644 1.00 54.38 95 ARG A CA 1
ATOM 772 C C . ARG A 1 95 ? 19.765 -23.911 -25.159 1.00 54.38 95 ARG A C 1
ATOM 774 O O . ARG A 1 95 ? 18.589 -24.062 -24.832 1.00 54.38 95 ARG A O 1
ATOM 781 N N . LYS A 1 96 ? 20.777 -23.862 -24.279 1.00 58.56 96 LYS A N 1
ATOM 782 C CA . LYS A 1 96 ? 20.577 -23.926 -22.824 1.00 58.56 96 LYS A CA 1
ATOM 783 C C . LYS A 1 96 ? 19.542 -22.861 -22.445 1.00 58.56 96 LYS A C 1
ATOM 785 O O . LYS A 1 96 ? 19.733 -21.688 -22.769 1.00 58.56 96 LYS A O 1
ATOM 790 N N . LYS A 1 97 ? 18.431 -23.269 -21.817 1.00 69.56 97 LYS A N 1
ATOM 791 C CA . LYS A 1 97 ? 17.421 -22.323 -21.325 1.00 69.56 97 LYS A CA 1
ATOM 792 C C . LYS A 1 97 ? 18.113 -21.402 -20.319 1.00 69.56 97 LYS A C 1
ATOM 794 O O . LYS A 1 97 ? 18.704 -21.888 -19.360 1.00 69.56 97 LYS A O 1
ATOM 799 N N . ILE A 1 98 ? 18.073 -20.094 -20.563 1.00 80.31 98 ILE A N 1
ATOM 800 C CA . ILE A 1 98 ? 18.620 -19.104 -19.630 1.00 80.31 98 ILE A CA 1
ATOM 801 C C . ILE A 1 98 ? 17.713 -19.116 -18.389 1.00 80.31 98 ILE A C 1
ATOM 803 O O . ILE A 1 98 ? 16.510 -18.894 -18.558 1.00 80.31 98 ILE A O 1
ATOM 807 N N . PRO A 1 99 ? 18.235 -19.394 -17.180 1.00 88.94 99 PRO A N 1
ATOM 808 C CA . PRO A 1 99 ? 17.422 -19.413 -15.971 1.00 88.94 99 PRO A CA 1
ATOM 809 C C . PRO A 1 99 ? 16.878 -18.016 -15.660 1.00 88.94 99 PRO A C 1
ATOM 811 O O . PRO A 1 99 ? 17.536 -16.999 -15.904 1.00 88.94 99 PRO A O 1
ATOM 814 N N . ILE A 1 100 ? 15.670 -17.973 -15.103 1.00 94.12 100 ILE A N 1
ATOM 815 C CA . ILE A 1 100 ? 15.064 -16.747 -14.586 1.00 94.12 100 ILE A CA 1
ATOM 816 C C . ILE A 1 100 ? 15.431 -16.687 -13.107 1.00 94.12 100 ILE A C 1
ATOM 818 O O . ILE A 1 100 ? 14.896 -17.438 -12.293 1.00 94.12 100 ILE A O 1
ATOM 822 N N . THR A 1 101 ? 16.426 -15.869 -12.781 1.00 96.12 101 THR A N 1
ATOM 823 C CA . THR A 1 101 ? 17.040 -15.847 -11.452 1.00 96.12 101 THR A CA 1
ATOM 824 C C . THR A 1 101 ? 16.289 -14.948 -10.472 1.00 96.12 101 THR A C 1
ATOM 826 O O . THR A 1 101 ? 15.788 -13.881 -10.845 1.00 96.12 101 THR A O 1
ATOM 829 N N . ALA A 1 102 ? 16.225 -15.386 -9.214 1.00 97.06 102 ALA A N 1
ATOM 830 C CA . ALA A 1 102 ? 15.606 -14.662 -8.111 1.00 97.06 102 ALA A CA 1
ATOM 831 C C . ALA A 1 102 ? 16.595 -14.472 -6.955 1.00 97.06 102 ALA A C 1
ATOM 833 O O . ALA A 1 102 ? 17.218 -15.430 -6.492 1.00 97.06 102 ALA A O 1
ATOM 834 N N . ASN A 1 103 ? 16.688 -13.240 -6.467 1.00 96.19 103 ASN A N 1
ATOM 835 C CA . ASN A 1 103 ? 17.383 -12.894 -5.239 1.00 96.19 103 ASN A CA 1
ATOM 836 C C . ASN A 1 103 ? 16.356 -12.814 -4.103 1.00 96.19 103 ASN A C 1
ATOM 838 O O . ASN A 1 103 ? 15.468 -11.960 -4.112 1.00 96.19 103 ASN A O 1
ATOM 842 N N . LEU A 1 104 ? 16.488 -13.733 -3.145 1.00 95.50 104 LEU A N 1
ATOM 843 C CA . LEU A 1 104 ? 15.629 -13.854 -1.967 1.00 95.50 104 LEU A CA 1
ATOM 844 C C . LEU A 1 104 ? 16.443 -13.703 -0.664 1.00 95.50 104 LEU A C 1
ATOM 846 O O . LEU A 1 104 ? 16.096 -14.302 0.352 1.00 95.50 104 LEU A O 1
ATOM 850 N N . PHE A 1 105 ? 17.541 -12.941 -0.669 1.00 92.88 105 PHE A N 1
ATOM 851 C CA . PHE A 1 105 ? 18.297 -12.655 0.562 1.00 92.88 105 PHE A CA 1
ATOM 852 C C . PHE A 1 105 ? 17.509 -11.767 1.532 1.00 92.88 105 PHE A C 1
ATOM 854 O O . PHE A 1 105 ? 17.629 -11.915 2.744 1.00 92.88 105 PHE A O 1
ATOM 861 N N . GLY A 1 106 ? 16.633 -10.904 1.012 1.00 92.00 106 GLY A N 1
ATOM 862 C CA . GLY A 1 106 ? 15.779 -10.036 1.818 1.00 92.00 106 GLY A CA 1
ATOM 863 C C . GLY A 1 106 ? 14.554 -10.707 2.453 1.00 92.00 106 GLY A C 1
ATOM 864 O O . GLY A 1 106 ? 13.760 -9.983 3.052 1.00 92.00 106 GLY A O 1
ATOM 865 N N . THR A 1 107 ? 14.360 -12.032 2.334 1.00 94.81 107 THR A N 1
ATOM 866 C CA . THR A 1 107 ? 13.248 -12.745 3.000 1.00 94.81 107 THR A CA 1
ATOM 867 C C . THR A 1 107 ? 13.705 -13.715 4.082 1.00 94.81 107 THR A C 1
ATOM 869 O O . THR A 1 107 ? 14.734 -14.375 3.940 1.00 94.81 107 THR A O 1
ATOM 872 N N . ARG A 1 108 ? 12.892 -13.841 5.137 1.00 94.75 108 ARG A N 1
ATOM 873 C CA . ARG A 1 108 ? 13.008 -14.866 6.190 1.00 94.75 108 ARG A CA 1
ATOM 874 C C . ARG A 1 108 ? 11.964 -15.984 6.078 1.00 94.75 108 ARG A C 1
ATOM 876 O O . ARG A 1 108 ? 11.937 -16.865 6.929 1.00 94.75 108 ARG A O 1
ATOM 883 N N . TYR A 1 109 ? 11.057 -15.912 5.101 1.00 96.19 109 TYR A N 1
ATOM 884 C CA . TYR A 1 109 ? 9.921 -16.829 4.996 1.00 96.19 109 TYR A CA 1
ATOM 885 C C . TYR A 1 109 ? 10.190 -17.928 3.959 1.00 96.19 109 TYR A C 1
ATOM 887 O O . TYR A 1 109 ? 10.189 -17.679 2.754 1.00 96.19 109 TYR A O 1
ATOM 895 N N . GLU A 1 110 ? 10.357 -19.171 4.411 1.00 95.38 110 GLU A N 1
ATOM 896 C CA . GLU A 1 110 ? 10.679 -20.298 3.521 1.00 95.38 110 GLU A CA 1
ATOM 897 C C . GLU A 1 110 ? 9.576 -20.611 2.496 1.00 95.38 110 GLU A C 1
ATOM 899 O O . GLU A 1 110 ? 9.880 -21.025 1.377 1.00 95.38 110 GLU A O 1
ATOM 904 N N . VAL A 1 111 ? 8.308 -20.296 2.793 1.00 97.00 111 VAL A N 1
ATOM 905 C CA . VAL A 1 111 ? 7.211 -20.391 1.811 1.00 97.00 111 VAL A CA 1
ATOM 906 C C . VAL A 1 111 ? 7.444 -19.494 0.582 1.00 97.00 111 VAL A C 1
ATOM 908 O O . VAL A 1 111 ? 7.122 -19.897 -0.534 1.00 97.00 111 VAL A O 1
ATOM 911 N N . VAL A 1 112 ? 8.095 -18.330 0.736 1.00 97.50 112 VAL A N 1
ATOM 912 C CA . VAL A 1 112 ? 8.470 -17.448 -0.390 1.00 97.50 112 VAL A CA 1
ATOM 913 C C . VAL A 1 112 ? 9.525 -18.124 -1.268 1.00 97.50 112 VAL A C 1
ATOM 915 O O . VAL A 1 112 ? 9.415 -18.089 -2.494 1.00 97.50 112 VAL A O 1
ATOM 918 N N . ARG A 1 113 ? 10.514 -18.802 -0.664 1.00 96.69 113 ARG A N 1
ATOM 919 C CA . ARG A 1 113 ? 11.531 -19.572 -1.403 1.00 96.69 113 ARG A CA 1
ATOM 920 C C . ARG A 1 113 ? 10.906 -20.747 -2.150 1.00 96.69 113 ARG A C 1
ATOM 922 O O . ARG A 1 113 ? 11.112 -20.888 -3.357 1.00 96.69 113 ARG A O 1
ATOM 929 N N . HIS A 1 114 ? 10.112 -21.552 -1.450 1.00 96.81 114 HIS A N 1
ATOM 930 C CA . HIS A 1 114 ? 9.498 -22.751 -2.009 1.00 96.81 114 HIS A CA 1
ATOM 931 C C . HIS A 1 114 ? 8.525 -22.414 -3.153 1.00 96.81 114 HIS A C 1
ATOM 933 O O . HIS A 1 114 ? 8.580 -23.034 -4.217 1.00 96.81 114 HIS A O 1
ATOM 939 N N . MET A 1 115 ? 7.699 -21.370 -3.002 1.00 97.75 115 MET A N 1
ATOM 940 C CA . MET A 1 115 ? 6.789 -20.931 -4.068 1.00 97.75 115 MET A CA 1
ATOM 941 C C . MET A 1 115 ? 7.511 -20.285 -5.253 1.00 97.75 115 MET A C 1
ATOM 943 O O . MET A 1 115 ? 7.104 -20.510 -6.392 1.00 97.75 115 MET A O 1
ATOM 947 N N . ALA A 1 116 ? 8.614 -19.561 -5.033 1.00 96.81 116 ALA A N 1
ATOM 948 C CA . ALA A 1 116 ? 9.435 -19.043 -6.128 1.00 96.81 116 ALA A CA 1
ATOM 949 C C . ALA A 1 116 ? 10.047 -20.186 -6.963 1.00 96.81 116 ALA A C 1
ATOM 951 O O . ALA A 1 116 ? 9.965 -20.167 -8.193 1.00 96.81 116 ALA A O 1
ATOM 952 N N . GLN A 1 117 ? 10.591 -21.220 -6.308 1.00 96.12 117 GLN A N 1
ATOM 953 C CA . GLN A 1 117 ? 11.080 -22.430 -6.983 1.00 96.12 117 GLN A CA 1
ATOM 954 C C . GLN A 1 117 ? 9.959 -23.144 -7.751 1.00 96.12 117 GLN A C 1
ATOM 956 O O . GLN A 1 117 ? 10.128 -23.446 -8.933 1.00 96.12 117 GLN A O 1
ATOM 961 N N . ARG A 1 118 ? 8.792 -23.349 -7.121 1.00 96.25 118 ARG A N 1
ATOM 962 C CA . ARG A 1 118 ? 7.604 -23.969 -7.738 1.00 96.25 118 ARG A CA 1
ATOM 963 C C . ARG A 1 118 ? 7.090 -23.178 -8.950 1.00 96.25 118 ARG A C 1
ATOM 965 O O . ARG A 1 118 ? 6.627 -23.774 -9.919 1.00 96.25 118 ARG A O 1
ATOM 972 N N . ALA A 1 119 ? 7.215 -21.850 -8.939 1.00 94.88 119 ALA A N 1
ATOM 973 C CA . ALA A 1 119 ? 6.901 -20.985 -10.079 1.00 94.88 119 ALA A CA 1
ATOM 974 C C . ALA A 1 119 ? 7.939 -21.054 -11.225 1.00 94.88 119 ALA A C 1
ATOM 976 O O . ALA A 1 119 ? 7.664 -20.563 -12.321 1.00 94.88 119 ALA A O 1
ATOM 977 N N . GLY A 1 120 ? 9.098 -21.690 -11.007 1.00 94.44 120 GLY A N 1
ATOM 978 C CA . GLY A 1 120 ? 10.168 -21.875 -11.994 1.00 94.44 120 GLY A CA 1
ATOM 979 C C . GLY A 1 120 ? 11.351 -20.909 -11.859 1.00 94.44 120 GLY A C 1
ATOM 980 O O . GLY A 1 120 ? 12.169 -20.820 -12.779 1.00 94.44 120 GLY A O 1
ATOM 981 N N . LEU A 1 121 ? 11.458 -20.175 -10.746 1.00 95.19 121 LEU A N 1
ATOM 982 C CA . LEU A 1 121 ? 12.543 -19.222 -10.497 1.00 95.19 121 LEU A CA 1
ATOM 983 C C . LEU A 1 121 ? 13.771 -19.911 -9.883 1.00 95.19 121 LEU A C 1
ATOM 985 O O . LEU A 1 121 ? 13.676 -20.708 -8.952 1.00 95.19 121 LEU A O 1
ATOM 989 N N . THR A 1 122 ? 14.958 -19.566 -10.381 1.00 95.38 122 THR A N 1
ATOM 990 C CA . THR A 1 122 ? 16.239 -20.077 -9.874 1.00 95.38 122 THR A CA 1
ATOM 991 C C . THR A 1 122 ? 16.782 -19.160 -8.777 1.00 95.38 122 THR A C 1
ATOM 993 O O . THR A 1 122 ? 17.383 -18.121 -9.071 1.00 95.38 122 THR A O 1
ATOM 996 N N . ILE A 1 123 ? 16.579 -19.543 -7.513 1.00 94.69 123 ILE A N 1
ATOM 997 C CA . ILE A 1 123 ? 17.140 -18.834 -6.350 1.00 94.69 123 ILE A CA 1
ATOM 998 C C . ILE A 1 123 ? 18.673 -18.799 -6.452 1.00 94.69 123 ILE A C 1
ATOM 1000 O O . ILE A 1 123 ? 19.296 -19.825 -6.731 1.00 94.69 123 ILE A O 1
ATOM 1004 N N . GLN A 1 124 ? 19.279 -17.629 -6.238 1.00 91.06 124 GLN A N 1
ATOM 1005 C CA . GLN A 1 124 ? 20.738 -17.492 -6.154 1.00 91.06 124 GLN A CA 1
ATOM 1006 C C . GLN A 1 124 ? 21.283 -17.829 -4.762 1.00 91.06 124 GLN A C 1
ATOM 1008 O O . GLN A 1 124 ? 20.620 -17.608 -3.752 1.00 91.06 124 GLN A O 1
ATOM 1013 N N . LYS A 1 125 ? 22.517 -18.348 -4.728 1.00 83.81 125 LYS A N 1
ATOM 1014 C CA . LYS A 1 125 ? 23.272 -18.638 -3.495 1.00 83.81 125 LYS A CA 1
ATOM 1015 C C . LYS A 1 125 ? 24.010 -17.418 -2.923 1.00 83.81 125 LYS A C 1
ATOM 1017 O O . LYS A 1 125 ? 24.592 -17.520 -1.851 1.00 83.81 125 LYS A O 1
ATOM 1022 N N . GLU A 1 126 ? 23.988 -16.298 -3.638 1.00 85.75 126 GLU A N 1
ATOM 1023 C CA . GLU A 1 126 ? 24.679 -15.043 -3.326 1.00 85.75 126 GLU A CA 1
ATOM 1024 C C . GLU A 1 126 ? 23.735 -13.857 -3.602 1.00 85.75 126 GLU A C 1
ATOM 1026 O O . GLU A 1 126 ? 22.757 -14.002 -4.346 1.00 85.75 126 GLU A O 1
ATOM 1031 N N . ASP A 1 127 ? 24.025 -12.689 -3.021 1.00 87.56 127 ASP A N 1
ATOM 1032 C CA . ASP A 1 127 ? 23.222 -11.460 -3.141 1.00 87.56 127 ASP A CA 1
ATOM 1033 C C . ASP A 1 127 ? 23.390 -10.778 -4.522 1.00 87.56 127 ASP A C 1
ATOM 1035 O O . ASP A 1 127 ? 23.932 -9.680 -4.667 1.00 87.56 127 ASP A O 1
ATOM 1039 N N . ASP A 1 128 ? 22.944 -11.458 -5.585 1.00 85.25 128 ASP A N 1
ATOM 1040 C CA . ASP A 1 128 ? 22.987 -10.932 -6.952 1.00 85.25 128 ASP A CA 1
ATOM 1041 C C . ASP A 1 128 ? 21.886 -9.885 -7.193 1.00 85.25 128 ASP A C 1
ATOM 1043 O O . ASP A 1 128 ? 20.711 -10.195 -7.415 1.00 85.25 128 ASP A O 1
ATOM 1047 N N . SER A 1 129 ? 22.284 -8.615 -7.235 1.00 85.25 129 SER A N 1
ATOM 1048 C CA . SER A 1 129 ? 21.414 -7.498 -7.636 1.00 85.25 129 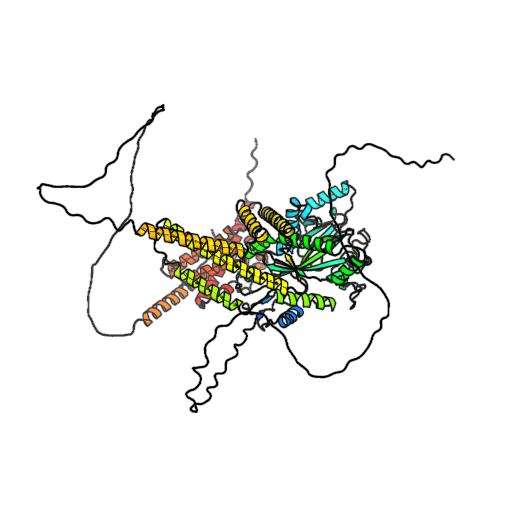SER A CA 1
ATOM 1049 C C . SER A 1 129 ? 21.051 -7.469 -9.137 1.00 85.25 129 SER A C 1
ATOM 1051 O O . SER A 1 129 ? 20.249 -6.630 -9.552 1.00 85.25 129 SER A O 1
ATOM 1053 N N . SER A 1 130 ? 21.589 -8.375 -9.967 1.00 88.81 130 SER A N 1
ATOM 1054 C CA . SER A 1 130 ? 21.272 -8.524 -11.401 1.00 88.81 130 SER A CA 1
ATOM 1055 C C . SER A 1 130 ? 20.112 -9.493 -11.701 1.00 88.81 130 SER A C 1
ATOM 1057 O O . SER A 1 130 ? 19.733 -9.669 -12.871 1.00 88.81 130 SER A O 1
ATOM 1059 N N . CYS A 1 131 ? 19.538 -10.113 -10.665 1.00 93.44 131 CYS A N 1
ATOM 1060 C CA . CYS A 1 131 ? 18.410 -11.037 -10.770 1.00 93.44 131 CYS A CA 1
ATOM 1061 C C . CYS A 1 131 ? 17.158 -10.408 -11.397 1.00 93.44 131 CYS A C 1
ATOM 1063 O O . CYS A 1 131 ? 16.960 -9.193 -11.368 1.00 93.44 131 CYS A O 1
ATOM 1065 N N . TYR A 1 132 ? 16.292 -11.246 -11.972 1.00 95.94 132 TYR A N 1
ATOM 1066 C CA . TYR A 1 132 ? 15.023 -10.791 -12.549 1.00 95.94 132 TYR A CA 1
ATOM 1067 C C . TYR A 1 132 ? 14.008 -10.448 -11.454 1.00 95.94 132 TYR A C 1
ATOM 1069 O O . TYR A 1 132 ? 13.332 -9.430 -11.556 1.00 95.94 132 TYR A O 1
ATOM 1077 N N . LEU A 1 133 ? 13.925 -11.274 -10.407 1.00 97.25 133 LEU A N 1
ATOM 1078 C CA . LEU A 1 133 ? 13.163 -10.985 -9.192 1.00 97.25 133 LEU A CA 1
ATOM 1079 C C . LEU A 1 133 ? 14.119 -10.609 -8.054 1.00 97.25 133 LEU A C 1
ATOM 1081 O O . LEU A 1 133 ? 15.126 -11.285 -7.848 1.00 97.25 133 LEU A O 1
ATOM 1085 N N . ILE A 1 134 ? 13.766 -9.577 -7.293 1.00 97.00 134 ILE A N 1
ATOM 1086 C CA . ILE A 1 134 ? 14.375 -9.220 -6.009 1.00 97.00 134 ILE A CA 1
ATOM 1087 C C . ILE A 1 134 ? 13.251 -9.160 -4.970 1.00 97.00 134 ILE A C 1
ATOM 1089 O O . ILE A 1 134 ? 12.226 -8.522 -5.214 1.00 97.00 134 ILE A O 1
ATOM 1093 N N . TRP A 1 135 ? 13.431 -9.810 -3.819 1.00 96.81 135 TRP A N 1
ATOM 1094 C CA . TRP A 1 135 ? 12.449 -9.809 -2.731 1.00 96.81 135 TRP A CA 1
ATOM 1095 C C . TRP A 1 135 ? 13.037 -9.284 -1.418 1.00 96.81 135 TRP A C 1
ATOM 1097 O O . TRP A 1 135 ? 14.110 -9.710 -0.991 1.00 96.81 135 TRP A O 1
ATOM 1107 N N . SER A 1 136 ? 12.287 -8.407 -0.751 1.00 95.38 136 SER A N 1
ATOM 1108 C CA . SER A 1 136 ? 12.554 -7.897 0.595 1.00 95.38 136 SER A CA 1
ATOM 1109 C C . SER A 1 136 ? 11.294 -7.964 1.458 1.00 95.38 136 SER A C 1
ATOM 1111 O O . SER A 1 136 ? 10.240 -7.471 1.059 1.00 95.38 136 SER A O 1
ATOM 1113 N N . ASP A 1 137 ? 11.395 -8.494 2.674 1.00 93.69 137 ASP A N 1
ATOM 1114 C CA . ASP A 1 137 ? 10.328 -8.411 3.682 1.00 93.69 137 ASP A CA 1
ATOM 1115 C C . ASP A 1 137 ? 10.282 -7.025 4.357 1.00 93.69 137 ASP A C 1
ATOM 1117 O O . ASP A 1 137 ? 9.315 -6.693 5.041 1.00 93.69 137 ASP A O 1
ATOM 1121 N N . SER A 1 138 ? 11.330 -6.213 4.183 1.00 88.25 138 SER A N 1
ATOM 1122 C CA . SER A 1 138 ? 11.517 -4.902 4.816 1.00 88.25 138 SER A CA 1
ATOM 1123 C C . SER A 1 138 ? 11.443 -3.748 3.811 1.00 88.25 138 SER A C 1
ATOM 1125 O O . SER A 1 138 ? 11.517 -3.951 2.600 1.00 88.25 138 SER A O 1
ATOM 1127 N N . PHE A 1 139 ? 11.329 -2.517 4.324 1.00 86.69 139 PHE A N 1
ATOM 1128 C CA . PHE A 1 139 ? 11.296 -1.284 3.531 1.00 86.69 139 PHE A CA 1
ATOM 1129 C C . PHE A 1 139 ? 12.448 -1.191 2.513 1.00 86.69 139 PHE A C 1
ATOM 1131 O O . PHE A 1 139 ? 13.622 -1.196 2.883 1.00 86.69 139 PHE A O 1
ATOM 1138 N N . VAL A 1 140 ? 12.095 -1.018 1.238 1.00 89.50 140 VAL A N 1
ATOM 1139 C CA . VAL A 1 140 ? 13.039 -0.755 0.144 1.00 89.50 140 VAL A CA 1
ATOM 1140 C C . VAL A 1 140 ? 13.201 0.755 -0.062 1.00 89.50 140 VAL A C 1
ATOM 1142 O O . VAL A 1 140 ? 12.225 1.475 -0.273 1.00 89.50 140 VAL A O 1
ATOM 1145 N N . ALA A 1 141 ? 14.444 1.239 -0.041 1.00 89.44 141 ALA A N 1
ATOM 1146 C CA . ALA A 1 141 ? 14.765 2.642 -0.298 1.00 89.44 141 ALA A CA 1
ATOM 1147 C C . ALA A 1 141 ? 14.703 3.001 -1.797 1.00 89.44 141 ALA A C 1
ATOM 1149 O O . ALA A 1 141 ? 15.096 2.209 -2.656 1.00 89.44 141 ALA A O 1
ATOM 1150 N N . SER A 1 142 ? 14.290 4.234 -2.109 1.00 89.62 142 SER A N 1
ATOM 1151 C CA . SER A 1 142 ? 14.134 4.755 -3.480 1.00 89.62 142 SER A CA 1
ATOM 1152 C C . SER A 1 142 ? 15.384 4.603 -4.360 1.00 89.62 142 SER A C 1
ATOM 1154 O O . SER A 1 142 ? 15.264 4.297 -5.546 1.00 89.62 142 SER A O 1
ATOM 1156 N N . ASP A 1 143 ? 16.586 4.737 -3.790 1.00 88.12 143 ASP A N 1
ATOM 1157 C CA . ASP A 1 143 ? 17.865 4.552 -4.495 1.00 88.12 143 ASP A CA 1
ATOM 1158 C C . ASP A 1 143 ? 18.014 3.129 -5.075 1.00 88.12 143 ASP A C 1
ATOM 1160 O O . ASP A 1 143 ? 18.594 2.953 -6.150 1.00 88.12 143 ASP A O 1
ATOM 1164 N N . VAL A 1 144 ? 17.452 2.109 -4.410 1.00 90.81 144 VAL A N 1
ATOM 1165 C CA . VAL A 1 144 ? 17.449 0.721 -4.903 1.00 90.81 144 VAL A CA 1
ATOM 1166 C C . VAL A 1 144 ? 16.573 0.623 -6.149 1.00 90.81 144 VAL A C 1
ATOM 1168 O O . VAL A 1 144 ? 17.060 0.208 -7.200 1.00 90.81 144 VAL A O 1
ATOM 1171 N N . ILE A 1 145 ? 15.324 1.095 -6.062 1.00 92.62 145 ILE A N 1
ATOM 1172 C CA . ILE A 1 145 ? 14.335 1.107 -7.158 1.00 92.62 145 ILE A CA 1
ATOM 1173 C C . ILE A 1 145 ? 14.839 1.931 -8.358 1.00 92.62 145 ILE A C 1
ATOM 1175 O O . ILE A 1 145 ? 14.636 1.557 -9.517 1.00 92.62 145 ILE A O 1
ATOM 1179 N N . THR A 1 146 ? 15.571 3.013 -8.089 1.00 93.12 146 THR A N 1
ATOM 1180 C CA . THR A 1 146 ? 16.242 3.839 -9.104 1.00 93.12 146 THR A CA 1
ATOM 1181 C C . THR A 1 146 ? 17.344 3.069 -9.839 1.00 93.12 146 THR A C 1
ATOM 1183 O O . THR A 1 146 ? 17.496 3.198 -11.052 1.00 93.12 146 THR A O 1
ATOM 1186 N N . SER A 1 147 ? 18.094 2.212 -9.139 1.00 91.25 147 SER A N 1
ATOM 1187 C CA . SER A 1 147 ? 19.217 1.462 -9.721 1.00 91.25 147 SER A CA 1
ATOM 1188 C C . SER A 1 147 ? 18.814 0.295 -10.646 1.00 91.25 147 SER A C 1
ATOM 1190 O O . SER A 1 147 ? 19.614 -0.102 -11.511 1.00 91.25 147 SER A O 1
ATOM 1192 N N . LEU A 1 148 ? 17.577 -0.211 -10.507 1.00 92.38 148 LEU A N 1
ATOM 1193 C CA . LEU A 1 148 ? 17.036 -1.358 -11.253 1.00 92.38 148 LEU A CA 1
ATOM 1194 C C . LEU A 1 148 ? 17.035 -1.147 -12.776 1.00 92.38 148 LEU A C 1
ATOM 1196 O O . LEU A 1 148 ? 16.911 -0.029 -13.285 1.00 92.38 148 LEU A O 1
ATOM 1200 N N . LYS A 1 149 ? 17.107 -2.243 -13.528 1.00 91.94 149 LYS A N 1
ATOM 1201 C CA . LYS A 1 149 ? 16.897 -2.277 -14.984 1.00 91.94 149 LYS A CA 1
ATOM 1202 C C . LYS A 1 149 ? 15.450 -2.672 -15.294 1.00 91.94 149 LYS A C 1
ATOM 1204 O O . LYS A 1 149 ? 14.837 -3.389 -14.513 1.00 91.94 149 LYS A O 1
ATOM 1209 N N . ASP A 1 150 ? 14.911 -2.258 -16.442 1.00 90.31 150 ASP A N 1
ATOM 1210 C CA . ASP A 1 150 ? 13.476 -2.438 -16.755 1.00 90.31 150 ASP A CA 1
ATOM 1211 C C . ASP A 1 150 ? 13.027 -3.917 -16.813 1.00 90.31 150 ASP A C 1
ATOM 1213 O O . ASP A 1 150 ? 11.842 -4.216 -16.678 1.00 90.31 150 ASP A O 1
ATOM 1217 N N . TYR A 1 151 ? 13.966 -4.859 -16.988 1.00 91.69 151 TYR A N 1
ATOM 1218 C CA . TYR A 1 151 ? 13.680 -6.300 -16.946 1.00 91.69 151 TYR A CA 1
ATOM 1219 C C . TYR A 1 151 ? 13.481 -6.863 -15.528 1.00 91.69 151 TYR A C 1
ATOM 1221 O O . TYR A 1 151 ? 13.078 -8.017 -15.394 1.00 91.69 151 TYR A O 1
ATOM 1229 N N . GLN A 1 152 ? 13.795 -6.091 -14.485 1.00 94.94 152 GLN A N 1
ATOM 1230 C CA . GLN A 1 152 ? 13.749 -6.531 -13.090 1.00 94.94 152 GLN A CA 1
ATOM 1231 C C . GLN A 1 152 ? 12.378 -6.256 -12.454 1.00 94.94 152 GLN A C 1
ATOM 1233 O O . GLN A 1 152 ? 11.580 -5.461 -12.966 1.00 94.94 152 GLN A O 1
ATOM 1238 N N . LYS A 1 153 ? 12.098 -6.934 -11.340 1.00 96.81 153 LYS A N 1
ATOM 1239 C CA . LYS A 1 153 ? 10.892 -6.806 -10.517 1.00 96.81 153 LYS A CA 1
ATOM 1240 C C . LYS A 1 153 ? 11.285 -6.799 -9.040 1.00 96.81 153 LYS A C 1
ATOM 1242 O O . LYS A 1 153 ? 12.056 -7.660 -8.618 1.00 96.81 153 LYS A O 1
ATOM 1247 N N . ILE A 1 154 ? 10.744 -5.859 -8.269 1.00 97.19 154 ILE A N 1
ATOM 1248 C CA . ILE A 1 154 ? 10.900 -5.776 -6.810 1.00 97.19 154 ILE A CA 1
ATOM 1249 C C . ILE A 1 154 ? 9.535 -5.652 -6.126 1.00 97.19 154 ILE A C 1
ATOM 1251 O O . ILE A 1 154 ? 8.633 -5.019 -6.671 1.00 97.19 154 ILE A O 1
ATOM 1255 N N . ASN A 1 155 ? 9.388 -6.251 -4.944 1.00 97.25 155 ASN A N 1
ATOM 1256 C CA . ASN A 1 155 ? 8.107 -6.432 -4.249 1.00 97.25 155 ASN A CA 1
ATOM 1257 C C . ASN A 1 155 ? 7.635 -5.231 -3.387 1.00 97.25 155 ASN A C 1
ATOM 1259 O O . ASN A 1 155 ? 6.871 -5.433 -2.446 1.00 97.25 155 ASN A O 1
ATOM 1263 N N . HIS A 1 156 ? 8.085 -4.002 -3.691 1.00 97.12 156 HIS A N 1
ATOM 1264 C CA . HIS A 1 156 ? 7.646 -2.750 -3.040 1.00 97.12 156 HIS A CA 1
ATOM 1265 C C . HIS A 1 156 ? 7.528 -1.605 -4.056 1.00 97.12 156 HIS A C 1
ATOM 1267 O O . HIS A 1 156 ? 8.426 -1.445 -4.891 1.00 97.12 156 HIS A O 1
ATOM 1273 N N . PHE A 1 157 ? 6.517 -0.736 -3.932 1.00 96.81 157 PHE A N 1
ATOM 1274 C CA . PHE A 1 157 ? 6.515 0.581 -4.581 1.00 96.81 157 PHE A CA 1
ATOM 1275 C C . PHE A 1 157 ? 7.140 1.667 -3.682 1.00 96.81 157 PHE A C 1
ATOM 1277 O O . PHE A 1 157 ? 6.976 1.666 -2.454 1.00 96.81 157 PHE A O 1
ATOM 1284 N N . PRO A 1 158 ? 7.808 2.677 -4.273 1.00 95.81 158 PRO A N 1
ATOM 1285 C CA . PRO A 1 158 ? 8.140 3.896 -3.548 1.00 95.81 158 PRO A CA 1
ATOM 1286 C C . PRO A 1 158 ? 6.847 4.682 -3.250 1.00 95.81 158 PRO A C 1
ATOM 1288 O O . PRO A 1 158 ? 5.870 4.601 -3.989 1.00 95.81 158 PRO A O 1
ATOM 1291 N N . GLY A 1 159 ? 6.812 5.439 -2.152 1.00 93.31 159 GLY A N 1
ATOM 1292 C CA . GLY A 1 159 ? 5.636 6.237 -1.760 1.00 93.31 159 GLY A CA 1
ATOM 1293 C C . GLY A 1 159 ? 4.507 5.476 -1.041 1.00 93.31 159 GLY A C 1
ATOM 1294 O O . GLY A 1 159 ? 3.711 6.113 -0.358 1.00 93.31 159 GLY A O 1
ATOM 1295 N N . MET A 1 160 ? 4.475 4.134 -1.056 1.00 95.25 160 MET A N 1
ATOM 1296 C CA . MET A 1 160 ? 3.398 3.331 -0.429 1.00 95.25 160 MET A CA 1
ATOM 1297 C C . MET A 1 160 ? 3.244 3.533 1.101 1.00 95.25 160 MET A C 1
ATOM 1299 O O . MET A 1 160 ? 2.233 3.181 1.713 1.00 95.25 160 MET A O 1
ATOM 1303 N N . GLY A 1 161 ? 4.231 4.169 1.743 1.00 93.50 161 GLY A N 1
ATOM 1304 C CA . GLY A 1 161 ? 4.142 4.618 3.135 1.00 93.50 161 GLY A CA 1
ATOM 1305 C C . GLY A 1 161 ? 2.988 5.587 3.416 1.00 93.50 161 GLY A C 1
ATOM 1306 O O . GLY A 1 161 ? 2.515 5.610 4.549 1.00 93.50 161 GLY A O 1
ATOM 1307 N N . GLU A 1 162 ? 2.490 6.302 2.402 1.00 94.56 162 GLU A N 1
ATOM 1308 C CA . GLU A 1 162 ? 1.411 7.286 2.554 1.00 94.56 162 GLU A CA 1
ATOM 1309 C C . GLU A 1 162 ? 0.034 6.686 2.884 1.00 94.56 162 GLU A C 1
ATOM 1311 O O . GLU A 1 162 ? -0.841 7.405 3.368 1.00 94.56 162 GLU A O 1
ATOM 1316 N N . ILE A 1 163 ? -0.142 5.372 2.704 1.00 95.50 163 ILE A N 1
ATOM 1317 C CA . ILE A 1 163 ? -1.317 4.624 3.190 1.00 95.50 163 ILE A CA 1
ATOM 1318 C C . ILE A 1 163 ? -0.966 3.469 4.143 1.00 95.50 163 ILE A C 1
ATOM 1320 O O . ILE A 1 163 ? -1.831 3.003 4.878 1.00 95.50 163 ILE A O 1
ATOM 1324 N N . CYS A 1 164 ? 0.295 3.023 4.188 1.00 94.31 164 CYS A N 1
ATOM 1325 C CA . CYS A 1 164 ? 0.724 1.944 5.091 1.00 94.31 164 CYS A CA 1
ATOM 1326 C C . CYS A 1 164 ? 1.207 2.420 6.474 1.00 94.31 164 CYS A C 1
ATOM 1328 O O . CYS A 1 164 ? 1.406 1.602 7.371 1.00 94.31 164 CYS A O 1
ATOM 1330 N N . ARG A 1 165 ? 1.437 3.725 6.675 1.00 92.75 165 ARG A N 1
ATOM 1331 C CA . ARG A 1 165 ? 1.641 4.306 8.013 1.00 92.75 165 ARG A CA 1
ATOM 1332 C C . ARG A 1 165 ? 0.315 4.801 8.574 1.00 92.75 165 ARG A C 1
ATOM 1334 O O . ARG A 1 165 ? -0.444 5.444 7.856 1.00 92.75 165 ARG A O 1
ATOM 1341 N N . LYS A 1 166 ? 0.071 4.581 9.869 1.00 92.69 166 LYS A N 1
ATOM 1342 C CA . LYS A 1 166 ? -1.185 4.970 10.536 1.00 92.69 166 LYS A CA 1
ATOM 1343 C C . LYS A 1 166 ? -1.424 6.485 10.490 1.00 92.69 166 LYS A C 1
ATOM 1345 O O . LYS A 1 166 ? -2.549 6.913 10.252 1.00 92.69 166 LYS A O 1
ATOM 1350 N N . ASP A 1 167 ? -0.371 7.287 10.659 1.00 92.19 167 ASP A N 1
ATOM 1351 C CA . ASP A 1 167 ? -0.452 8.750 10.622 1.00 92.19 167 ASP A CA 1
ATOM 1352 C C . ASP A 1 167 ? -0.649 9.298 9.197 1.00 92.19 167 ASP A C 1
ATOM 1354 O O . ASP A 1 167 ? -1.487 10.174 8.993 1.00 92.19 167 ASP A O 1
ATOM 1358 N N . CYS A 1 168 ? 0.060 8.767 8.194 1.00 94.19 168 CYS A N 1
ATOM 1359 C CA . CYS A 1 168 ? -0.151 9.182 6.804 1.00 94.19 168 CYS A CA 1
ATOM 1360 C C . CYS A 1 168 ? -1.524 8.744 6.276 1.00 94.19 168 CYS A C 1
ATOM 1362 O O . CYS A 1 168 ? -2.228 9.565 5.693 1.00 94.19 168 CYS A O 1
ATOM 1364 N N . LEU A 1 169 ? -1.955 7.508 6.561 1.00 95.62 169 LEU A N 1
ATOM 1365 C CA . LEU A 1 169 ? -3.283 7.016 6.189 1.00 95.62 169 LEU A CA 1
ATOM 1366 C C . LEU A 1 169 ? -4.382 7.920 6.757 1.00 95.62 169 LEU A C 1
ATOM 1368 O O . LEU A 1 169 ? -5.247 8.366 6.007 1.00 95.62 169 LEU A O 1
ATOM 1372 N N . ALA A 1 170 ? -4.313 8.248 8.053 1.00 94.44 170 ALA A N 1
ATOM 1373 C CA . ALA A 1 170 ? -5.255 9.157 8.699 1.00 94.44 170 ALA A CA 1
ATOM 1374 C C . ALA A 1 170 ? -5.272 10.543 8.033 1.00 94.44 170 ALA A C 1
ATOM 1376 O O . ALA A 1 170 ? -6.342 11.047 7.692 1.00 94.44 170 ALA A O 1
ATOM 1377 N N . ARG A 1 171 ? -4.095 11.134 7.789 1.00 94.12 171 ARG A N 1
ATOM 1378 C CA . ARG A 1 171 ? -3.935 12.456 7.161 1.00 94.12 171 ARG A CA 1
ATOM 1379 C C . ARG A 1 171 ? -4.524 12.501 5.750 1.00 94.12 171 ARG A C 1
ATOM 1381 O O . ARG A 1 171 ? -5.298 13.401 5.430 1.00 94.12 171 ARG A O 1
ATOM 1388 N N . ASN A 1 172 ? -4.182 11.518 4.922 1.00 94.75 172 ASN A N 1
ATOM 1389 C CA . ASN A 1 172 ? -4.548 11.477 3.509 1.00 94.75 172 ASN A CA 1
ATOM 1390 C C . ASN A 1 172 ? -6.030 11.106 3.316 1.00 94.75 172 ASN A C 1
ATOM 1392 O O . ASN A 1 172 ? -6.721 11.749 2.526 1.00 94.75 172 ASN A O 1
ATOM 1396 N N . MET A 1 173 ? -6.559 10.167 4.111 1.00 95.19 173 MET A N 1
ATOM 1397 C CA . MET A 1 173 ? -7.995 9.849 4.136 1.00 95.19 173 MET A CA 1
ATOM 1398 C C . MET A 1 173 ? -8.839 11.016 4.643 1.00 95.19 173 MET A C 1
ATOM 1400 O O . MET A 1 173 ? -9.867 11.332 4.049 1.00 95.19 173 MET A O 1
ATOM 1404 N N . ARG A 1 174 ? -8.392 11.711 5.697 1.00 92.38 174 ARG A N 1
ATOM 1405 C CA . ARG A 1 174 ? -9.053 12.927 6.187 1.00 92.38 174 ARG A CA 1
ATOM 1406 C C . ARG A 1 174 ? -9.053 14.026 5.119 1.00 92.38 174 ARG A C 1
ATOM 1408 O O . ARG A 1 174 ? -10.080 14.674 4.941 1.00 92.38 174 ARG A O 1
ATOM 1415 N N . ARG A 1 175 ? -7.948 14.225 4.384 1.00 91.88 175 ARG A N 1
ATOM 1416 C CA . ARG A 1 175 ? -7.879 15.208 3.284 1.00 91.88 175 ARG A CA 1
ATOM 1417 C C . ARG A 1 175 ? -8.881 14.888 2.171 1.00 91.88 175 ARG A C 1
ATOM 1419 O O . ARG A 1 175 ? -9.588 15.791 1.747 1.00 91.88 175 ARG A O 1
ATOM 1426 N N . ALA A 1 176 ? -8.992 13.625 1.752 1.00 92.62 176 ALA A N 1
ATOM 1427 C CA . ALA A 1 176 ? -9.997 13.206 0.771 1.00 92.62 176 ALA A CA 1
ATOM 1428 C C . ALA A 1 176 ? -11.434 13.389 1.304 1.00 92.62 176 ALA A C 1
ATOM 1430 O O . ALA A 1 176 ? -12.266 14.014 0.651 1.00 92.62 176 ALA A O 1
ATOM 1431 N N . SER A 1 177 ? -11.707 12.920 2.525 1.00 93.06 177 SER A N 1
ATOM 1432 C CA . SER A 1 177 ? -13.036 12.961 3.155 1.00 93.06 177 SER A CA 1
ATOM 1433 C C . SER A 1 177 ? -13.574 14.382 3.396 1.00 93.06 177 SER A C 1
ATOM 1435 O O . SER A 1 177 ? -14.782 14.580 3.355 1.00 93.06 177 SER A O 1
ATOM 1437 N N . ARG A 1 178 ? -12.710 15.403 3.538 1.00 91.19 178 ARG A N 1
ATOM 1438 C CA . ARG A 1 178 ? -13.131 16.823 3.608 1.00 91.19 178 ARG A CA 1
ATOM 1439 C C . ARG A 1 178 ? -13.854 17.327 2.352 1.00 91.19 178 ARG A C 1
ATOM 1441 O O . ARG A 1 178 ? -14.649 18.252 2.461 1.00 91.19 178 ARG A O 1
ATOM 1448 N N . TYR A 1 179 ? -13.567 16.748 1.186 1.00 89.88 179 TYR A N 1
ATOM 1449 C CA . TYR A 1 179 ? -14.155 17.143 -0.103 1.00 89.88 179 TYR A CA 1
ATOM 1450 C C . TYR A 1 179 ? -15.083 16.071 -0.693 1.00 89.88 179 TYR A C 1
ATOM 1452 O O . TYR A 1 179 ? -15.918 16.370 -1.541 1.00 89.88 179 TYR A O 1
ATOM 1460 N N . LEU A 1 180 ? -14.915 14.815 -0.269 1.00 93.06 180 LEU A N 1
ATOM 1461 C CA . LEU A 1 180 ? -15.526 13.621 -0.857 1.00 93.06 180 LEU A CA 1
ATOM 1462 C C . LEU A 1 180 ? -16.099 12.706 0.248 1.00 93.06 180 LEU A C 1
ATOM 1464 O O . LEU A 1 180 ? -15.890 11.493 0.239 1.00 93.06 180 LEU A O 1
ATOM 1468 N N . GLU A 1 181 ? -16.795 13.286 1.235 1.00 91.38 181 GLU A N 1
ATOM 1469 C CA . GLU A 1 181 ? -17.291 12.587 2.439 1.00 91.38 181 GLU A CA 1
ATOM 1470 C C . GLU A 1 181 ? -18.131 11.339 2.103 1.00 91.38 181 GLU A C 1
ATOM 1472 O O . GLU A 1 181 ? -17.920 10.261 2.666 1.00 91.38 181 GLU A O 1
ATOM 1477 N N . ASN A 1 182 ? -19.030 11.449 1.120 1.00 92.44 182 ASN A N 1
ATOM 1478 C CA . ASN A 1 182 ? -19.879 10.339 0.672 1.00 92.44 182 ASN A CA 1
ATOM 1479 C C . ASN A 1 182 ? -19.079 9.154 0.102 1.00 92.44 182 ASN A C 1
ATOM 1481 O O . ASN A 1 182 ? -19.517 8.014 0.239 1.00 92.44 182 ASN A O 1
ATOM 1485 N N . ASP A 1 183 ? -17.897 9.390 -0.473 1.00 94.56 183 ASP A N 1
ATOM 1486 C CA . ASP A 1 183 ? -17.030 8.324 -0.980 1.00 94.56 183 ASP A CA 1
ATOM 1487 C C . ASP A 1 183 ? -16.093 7.756 0.093 1.00 94.56 183 ASP A C 1
ATOM 1489 O O . ASP A 1 183 ? -15.826 6.555 0.077 1.00 94.56 183 ASP A O 1
ATOM 1493 N N . TYR A 1 184 ? -15.621 8.588 1.030 1.00 95.88 184 TYR A N 1
ATOM 1494 C CA . TYR A 1 184 ? -14.543 8.261 1.978 1.00 95.88 184 TYR A CA 1
ATOM 1495 C C . TYR A 1 184 ? -14.989 8.065 3.439 1.00 95.88 184 TYR A C 1
ATOM 1497 O O . TYR A 1 184 ? -14.164 8.028 4.354 1.00 95.88 184 TYR A O 1
ATOM 1505 N N . ASN A 1 185 ? -16.284 7.859 3.690 1.00 94.94 185 ASN A N 1
ATOM 1506 C CA . ASN A 1 185 ? -16.827 7.616 5.035 1.00 94.94 185 ASN A CA 1
ATOM 1507 C C . ASN A 1 185 ? -16.468 6.243 5.662 1.00 94.94 185 ASN A C 1
ATOM 1509 O O . ASN A 1 185 ? -16.978 5.921 6.735 1.00 94.94 185 ASN A O 1
ATOM 1513 N N . PHE A 1 186 ? -15.635 5.413 5.026 1.00 96.62 186 PHE A N 1
ATOM 1514 C CA . PHE A 1 186 ? -15.280 4.050 5.470 1.00 96.62 186 PHE A CA 1
ATOM 1515 C C . PHE A 1 186 ? -14.065 3.970 6.418 1.00 96.62 186 PHE A C 1
ATOM 1517 O O . PHE A 1 186 ? -13.644 2.877 6.798 1.00 96.62 186 PHE A O 1
ATOM 1524 N N . VAL A 1 187 ? -13.486 5.102 6.821 1.00 96.06 187 VAL A N 1
ATOM 1525 C CA . VAL A 1 187 ? -12.398 5.159 7.814 1.00 96.06 187 VAL A CA 1
ATOM 1526 C C . VAL A 1 187 ? -12.953 5.735 9.122 1.00 96.06 187 VAL A C 1
ATOM 1528 O O . VAL A 1 187 ? -13.594 6.788 9.077 1.00 96.06 187 VAL A O 1
ATOM 1531 N N . PRO A 1 188 ? -12.745 5.100 10.294 1.00 95.31 188 PRO A N 1
ATOM 1532 C CA . PRO A 1 188 ? -13.184 5.677 11.564 1.00 95.31 188 PRO A CA 1
ATOM 1533 C C . PRO A 1 188 ? -12.505 7.031 11.817 1.00 95.31 188 PRO A C 1
ATOM 1535 O O . PRO A 1 188 ? -11.349 7.233 11.429 1.00 95.31 188 PRO A O 1
ATOM 1538 N N . LYS A 1 189 ? -13.188 7.970 12.490 1.00 94.44 189 LYS A N 1
ATOM 1539 C CA . LYS A 1 189 ? -12.599 9.287 12.798 1.00 94.44 189 LYS A CA 1
ATOM 1540 C C . LYS A 1 189 ? -11.287 9.114 13.556 1.00 94.44 189 LYS A C 1
ATOM 1542 O O . LYS A 1 189 ? -11.219 8.338 14.505 1.00 94.44 189 LYS A O 1
ATOM 1547 N N . THR A 1 190 ? -10.251 9.804 13.093 1.00 96.06 190 THR A N 1
ATOM 1548 C CA .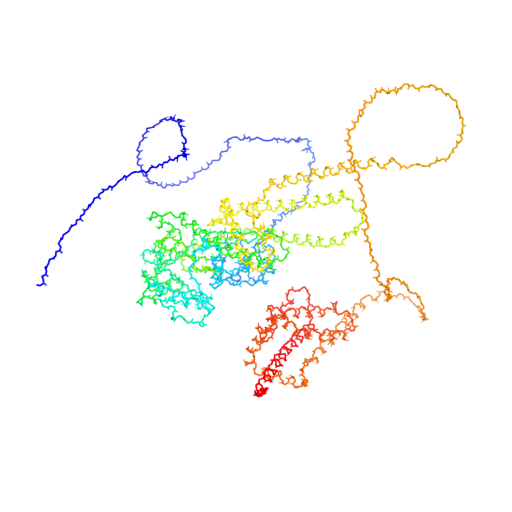 THR A 1 190 ? -8.867 9.579 13.513 1.00 96.06 190 THR A CA 1
ATOM 1549 C C . THR A 1 190 ? -8.139 10.916 13.680 1.00 96.06 190 THR A C 1
ATOM 1551 O O . THR A 1 190 ? -8.307 11.820 12.855 1.00 96.06 190 THR A O 1
ATOM 1554 N N . TRP A 1 191 ? -7.342 11.027 14.744 1.00 95.69 191 TRP A N 1
ATOM 1555 C CA . TRP A 1 191 ? -6.549 12.192 15.139 1.00 95.69 191 TRP A CA 1
ATOM 1556 C C . TRP A 1 191 ? -5.079 11.802 15.338 1.00 95.69 191 TRP A C 1
ATOM 1558 O O . TRP A 1 191 ? -4.781 10.737 15.881 1.00 95.69 191 TRP A O 1
ATOM 1568 N N . ILE A 1 192 ? -4.165 12.671 14.915 1.00 95.25 192 ILE A N 1
ATOM 1569 C CA . ILE A 1 192 ? -2.712 12.475 14.964 1.00 95.25 192 ILE A CA 1
ATOM 1570 C C . ILE A 1 192 ? -2.126 13.359 16.070 1.00 95.25 192 ILE A C 1
ATOM 1572 O O . ILE A 1 192 ? -2.149 14.590 15.968 1.00 95.25 192 ILE A O 1
ATOM 1576 N N . LEU A 1 193 ? -1.585 12.750 17.125 1.00 94.12 193 LEU A N 1
ATOM 1577 C CA . LEU A 1 193 ? -0.979 13.457 18.256 1.00 94.12 193 LEU A CA 1
ATOM 1578 C C . LEU A 1 193 ? 0.535 13.661 18.043 1.00 94.12 193 LEU A C 1
ATOM 1580 O O . LEU A 1 193 ? 1.178 12.833 17.392 1.00 94.12 193 LEU A O 1
ATOM 1584 N N . PRO A 1 194 ? 1.125 14.769 18.540 1.00 93.62 194 PRO A N 1
ATOM 1585 C CA . PRO A 1 194 ? 0.515 15.852 19.328 1.00 93.62 194 PRO A CA 1
ATOM 1586 C C . PRO A 1 194 ? -0.320 16.855 18.507 1.00 93.62 194 PRO A C 1
ATOM 1588 O O . PRO A 1 194 ? -1.074 17.635 19.086 1.00 93.62 194 PRO A O 1
ATOM 1591 N N . SER A 1 195 ? -0.184 16.861 17.176 1.00 93.19 195 SER A N 1
ATOM 1592 C CA . SER A 1 195 ? -0.664 17.928 16.278 1.00 93.19 195 SER A CA 1
ATOM 1593 C C . SER A 1 195 ? -2.158 18.251 16.374 1.00 93.19 195 SER A C 1
ATOM 1595 O O . SER A 1 195 ? -2.533 19.415 16.300 1.00 93.19 195 SER A O 1
ATOM 1597 N N . GLU A 1 196 ? -3.006 17.241 16.549 1.00 94.50 196 GLU A N 1
ATOM 1598 C CA . GLU A 1 196 ? -4.469 17.364 16.488 1.00 94.50 196 GLU A CA 1
ATOM 1599 C C . GLU A 1 196 ? -5.118 17.192 17.878 1.00 94.50 196 GLU A C 1
ATOM 1601 O O . GLU A 1 196 ? -6.321 16.956 17.995 1.00 94.50 196 GLU A O 1
ATOM 1606 N N . TYR A 1 197 ? -4.331 17.329 18.955 1.00 94.62 197 TYR A N 1
ATOM 1607 C CA . TYR A 1 197 ? -4.795 17.166 20.340 1.00 94.62 197 TYR A CA 1
ATOM 1608 C C . TYR A 1 197 ? -5.963 18.104 20.684 1.00 94.62 197 TYR A C 1
ATOM 1610 O O . TYR A 1 197 ? -6.972 17.670 21.237 1.00 94.62 197 TYR A O 1
ATOM 1618 N N . SER A 1 198 ? -5.871 19.379 20.297 1.00 94.75 198 SER A N 1
ATOM 1619 C CA . SER A 1 198 ? -6.931 20.367 20.532 1.00 94.75 198 SER A CA 1
ATOM 1620 C C . SER A 1 198 ? -8.235 20.023 19.800 1.00 94.75 198 SER A C 1
ATOM 1622 O O . SER A 1 198 ? -9.316 20.258 20.338 1.00 94.75 198 SER A O 1
ATOM 1624 N N . GLU A 1 199 ? -8.155 19.419 18.608 1.00 95.38 199 GLU A N 1
ATOM 1625 C CA . GLU A 1 199 ? -9.333 18.946 17.868 1.00 95.38 199 GLU A CA 1
ATOM 1626 C C . GLU A 1 199 ? -10.005 17.770 18.586 1.00 95.38 199 GLU A C 1
ATOM 1628 O O . GLU A 1 199 ? -11.226 17.760 18.741 1.00 95.38 199 GLU A O 1
ATOM 1633 N N . LEU A 1 200 ? -9.210 16.800 19.056 1.00 95.31 200 LEU A N 1
ATOM 1634 C CA . LEU A 1 200 ? -9.683 15.642 19.820 1.00 95.31 200 LEU A CA 1
ATOM 1635 C C . LEU A 1 200 ? -10.384 16.081 21.116 1.00 95.31 200 LEU A C 1
ATOM 1637 O O . LEU A 1 200 ? -11.496 15.631 21.399 1.00 95.31 200 LEU A O 1
ATOM 1641 N N . GLN A 1 201 ? -9.774 16.998 21.875 1.00 95.06 201 GLN A N 1
ATOM 1642 C CA . GLN A 1 201 ? -10.364 17.518 23.112 1.00 95.06 201 GLN A CA 1
ATOM 1643 C C . GLN A 1 201 ? -11.620 18.362 22.850 1.00 95.06 201 GLN A C 1
ATOM 1645 O O . GLN A 1 201 ? -12.580 18.280 23.616 1.00 95.06 201 GLN A O 1
ATOM 1650 N N . SER A 1 202 ? -11.658 19.142 21.763 1.00 95.69 202 SER A N 1
ATOM 1651 C CA . SER A 1 202 ? -12.866 19.875 21.360 1.00 95.69 202 SER A CA 1
ATOM 1652 C C . SER A 1 202 ? -14.006 18.914 20.999 1.00 95.69 202 SER A C 1
ATOM 1654 O O . SER A 1 202 ? -15.103 19.012 21.550 1.00 95.69 202 SER A O 1
ATOM 1656 N N . TYR A 1 203 ? -13.722 17.899 20.175 1.00 95.50 203 TYR A N 1
ATOM 1657 C CA . TYR A 1 203 ? -14.694 16.878 19.783 1.00 95.50 203 TYR A CA 1
ATOM 1658 C C . TYR A 1 203 ? -15.234 16.078 20.977 1.00 95.50 203 TYR A C 1
ATOM 1660 O O . TYR A 1 203 ? -16.434 15.814 21.064 1.00 95.50 203 TYR A O 1
ATOM 1668 N N . TYR A 1 204 ? -14.377 15.730 21.938 1.00 94.75 204 TYR A N 1
ATOM 1669 C CA . TYR A 1 204 ? -14.815 15.068 23.163 1.00 94.75 204 TYR A CA 1
ATOM 1670 C C . TYR A 1 204 ? -15.687 15.981 24.045 1.00 94.75 204 TYR A C 1
ATOM 1672 O O . TYR A 1 204 ? -16.710 15.533 24.567 1.00 94.75 204 TYR A O 1
ATOM 1680 N N . LYS A 1 205 ? -15.366 17.278 24.153 1.00 94.56 205 LYS A N 1
ATOM 1681 C CA . LYS A 1 205 ? -16.216 18.264 24.846 1.00 94.56 205 LYS A CA 1
ATOM 1682 C C . LYS A 1 205 ? -17.574 18.451 24.153 1.00 94.56 205 LYS A C 1
ATOM 1684 O O . LYS A 1 205 ? -18.581 18.582 24.845 1.00 94.56 205 LYS A O 1
ATOM 1689 N N . ASP A 1 206 ? -17.628 18.400 22.822 1.00 94.75 206 ASP A N 1
ATOM 1690 C CA . ASP A 1 206 ? -18.877 18.397 22.044 1.00 94.75 206 ASP A CA 1
ATOM 1691 C C . ASP A 1 206 ? -19.723 17.142 22.299 1.00 94.75 206 ASP A C 1
ATOM 1693 O O . ASP A 1 206 ? -20.938 17.236 22.476 1.00 94.75 206 ASP A O 1
ATOM 1697 N N . LEU A 1 207 ? -19.094 15.964 22.349 1.00 93.31 207 LEU A N 1
ATOM 1698 C CA . LEU A 1 207 ? -19.756 14.703 22.693 1.00 93.31 207 LEU A CA 1
ATOM 1699 C C . LEU A 1 207 ? -20.329 14.740 24.120 1.00 93.31 207 LEU A C 1
ATOM 1701 O O . LEU A 1 207 ? -21.503 14.419 24.310 1.00 93.31 207 LEU A O 1
ATOM 1705 N N . LYS A 1 208 ? -19.539 15.223 25.089 1.00 92.62 208 LYS A N 1
ATOM 1706 C CA . LYS A 1 208 ? -19.918 15.428 26.500 1.00 92.62 208 LYS A CA 1
ATOM 1707 C C . LYS A 1 208 ? -21.105 16.395 26.628 1.00 92.62 208 LYS A C 1
ATOM 1709 O O . LYS A 1 208 ? -22.091 16.044 27.266 1.00 92.62 208 LYS A O 1
ATOM 1714 N N . ARG A 1 209 ? -21.079 17.544 25.932 1.00 93.88 209 ARG A N 1
ATOM 1715 C CA . ARG A 1 209 ? -22.204 18.507 25.857 1.00 93.88 209 ARG A CA 1
ATOM 1716 C C . ARG A 1 209 ? -23.461 17.953 25.174 1.00 93.88 209 ARG A C 1
ATOM 1718 O O . ARG A 1 209 ? -24.551 18.448 25.428 1.00 93.88 209 ARG A O 1
ATOM 1725 N N . ARG A 1 210 ? -23.332 16.932 24.321 1.00 94.75 210 ARG A N 1
ATOM 1726 C CA . ARG A 1 210 ? -24.453 16.238 23.655 1.00 94.75 210 ARG A CA 1
ATOM 1727 C C . ARG A 1 210 ? -24.880 14.949 24.377 1.00 94.75 210 ARG A C 1
ATOM 1729 O O . ARG A 1 210 ? -25.621 14.160 23.795 1.00 94.75 210 ARG A O 1
ATOM 1736 N N . SER A 1 211 ? -24.377 14.697 25.591 1.00 92.25 211 SER A N 1
ATOM 1737 C CA . SER A 1 211 ? -24.587 13.468 26.380 1.00 92.25 211 SER A CA 1
ATOM 1738 C C . SER A 1 211 ? -24.229 12.159 25.650 1.00 92.25 211 SER A C 1
ATOM 1740 O O . SER A 1 211 ? -24.699 11.079 26.010 1.00 92.25 211 SER A O 1
ATOM 1742 N N . LYS A 1 212 ? -23.367 12.223 24.625 1.00 90.06 212 LYS A N 1
ATOM 1743 C CA . LYS A 1 212 ? -22.937 11.063 23.831 1.00 90.06 212 LYS A CA 1
ATOM 1744 C C . LYS A 1 212 ? -21.626 10.515 24.381 1.00 90.06 212 LYS A C 1
ATOM 1746 O O . LYS A 1 212 ? -20.587 11.158 24.279 1.00 90.06 212 LYS A O 1
ATOM 1751 N N . LYS A 1 213 ? -21.662 9.299 24.929 1.00 87.88 213 LYS A N 1
ATOM 1752 C CA . LYS A 1 213 ? -20.453 8.552 25.311 1.00 87.88 213 LYS A CA 1
ATOM 1753 C C . LYS A 1 213 ? -19.847 7.887 24.070 1.00 87.88 213 LYS A C 1
ATOM 1755 O O . LYS A 1 213 ? -20.586 7.422 23.203 1.00 87.88 213 LYS A O 1
ATOM 1760 N N . LYS A 1 214 ? -18.515 7.867 23.989 1.00 92.94 214 LYS A N 1
ATOM 1761 C CA . LYS A 1 214 ? -17.737 7.246 22.910 1.00 92.94 214 LYS A CA 1
ATOM 1762 C C . LYS A 1 214 ? -16.426 6.689 23.442 1.00 92.94 214 LYS A C 1
ATOM 1764 O O . LYS A 1 214 ? -15.784 7.307 24.287 1.00 92.94 214 LYS A O 1
ATOM 1769 N N . THR A 1 215 ? -16.029 5.553 22.891 1.00 95.44 215 THR A N 1
ATOM 1770 C CA . THR A 1 215 ? -14.748 4.904 23.154 1.00 95.44 215 THR A CA 1
ATOM 1771 C C . THR A 1 215 ? -13.747 5.243 22.052 1.00 95.44 215 THR A C 1
ATOM 1773 O O . THR A 1 215 ? -14.077 5.249 20.863 1.00 95.44 215 THR A O 1
ATOM 1776 N N . PHE A 1 216 ? -12.508 5.494 22.451 1.00 95.62 216 PHE A N 1
ATOM 1777 C CA . PHE A 1 216 ? -11.367 5.771 21.590 1.00 95.62 216 PHE A CA 1
ATOM 1778 C C . PHE A 1 216 ? -10.328 4.659 21.745 1.00 95.62 216 PHE A C 1
ATOM 1780 O O . PHE A 1 216 ? -10.231 4.030 22.798 1.00 95.62 216 PHE A O 1
ATOM 1787 N N . ILE A 1 217 ? -9.539 4.428 20.701 1.00 95.06 217 ILE A N 1
ATOM 1788 C CA . ILE A 1 217 ? -8.419 3.489 20.682 1.00 95.06 217 ILE A CA 1
ATOM 1789 C C . ILE A 1 217 ? -7.155 4.239 20.257 1.00 95.06 217 ILE A C 1
ATOM 1791 O O . ILE A 1 217 ? -7.076 4.775 19.150 1.00 95.06 217 ILE A O 1
ATOM 1795 N N . LEU A 1 218 ? -6.185 4.307 21.165 1.00 93.81 218 LEU A N 1
ATOM 1796 C CA . LEU A 1 218 ? -4.857 4.864 20.938 1.00 93.81 218 LEU A CA 1
ATOM 1797 C C . LEU A 1 218 ? -3.962 3.781 20.330 1.00 93.81 218 LEU A C 1
ATOM 1799 O O . LEU A 1 218 ? -3.989 2.628 20.760 1.00 93.81 218 LEU A O 1
ATOM 1803 N N . LYS A 1 219 ? -3.188 4.148 19.308 1.00 91.81 219 LYS A N 1
ATOM 1804 C CA . LYS A 1 219 ? -2.257 3.271 18.587 1.00 91.81 219 LYS A CA 1
ATOM 1805 C C . LYS A 1 219 ? -0.935 4.022 18.362 1.00 91.81 219 LYS A C 1
ATOM 1807 O O . LYS A 1 219 ? -0.988 5.164 17.902 1.00 91.81 219 LYS A O 1
ATOM 1812 N N . PRO A 1 220 ? 0.252 3.433 18.585 1.00 87.31 220 PRO A N 1
ATOM 1813 C CA . PRO A 1 220 ? 1.510 4.094 18.233 1.00 87.31 220 PRO A CA 1
ATOM 1814 C C . PRO A 1 220 ? 1.619 4.271 16.710 1.00 87.31 220 PRO A C 1
ATOM 1816 O O . PRO A 1 220 ? 1.283 3.351 15.961 1.00 87.31 220 PRO A O 1
ATOM 1819 N N . SER A 1 221 ? 2.108 5.418 16.222 1.00 79.50 221 SER A N 1
ATOM 1820 C CA . SER A 1 221 ? 2.071 5.751 14.781 1.00 79.50 221 SER A CA 1
ATOM 1821 C C . SER A 1 221 ? 2.842 4.764 13.889 1.00 79.50 221 SER A C 1
ATOM 1823 O O . SER A 1 221 ? 2.398 4.447 12.785 1.00 79.50 221 SER A O 1
ATOM 1825 N N . ASN A 1 222 ? 3.953 4.224 14.403 1.00 75.38 222 ASN A N 1
ATOM 1826 C CA . ASN A 1 222 ? 4.748 3.153 13.783 1.00 75.38 222 ASN A CA 1
ATOM 1827 C C . ASN A 1 222 ? 4.512 1.774 14.446 1.00 75.38 222 ASN A C 1
ATOM 1829 O O . ASN A 1 222 ? 5.300 0.852 14.252 1.00 75.38 222 ASN A O 1
ATOM 1833 N N . GLY A 1 223 ? 3.470 1.636 15.273 1.00 71.81 223 GLY A N 1
ATOM 1834 C CA . GLY A 1 223 ? 3.183 0.428 16.047 1.00 71.81 223 GLY A CA 1
ATOM 1835 C C . GLY A 1 223 ? 2.615 -0.713 15.202 1.00 71.81 223 GLY A C 1
ATOM 1836 O O . GLY A 1 223 ? 1.829 -0.494 14.275 1.00 71.81 223 GLY A O 1
ATOM 1837 N N . ALA A 1 224 ? 2.976 -1.940 15.571 1.00 68.56 224 ALA A N 1
ATOM 1838 C CA . ALA A 1 224 ? 2.521 -3.185 14.958 1.00 68.56 224 ALA A CA 1
ATOM 1839 C C . ALA A 1 224 ? 2.224 -4.240 16.039 1.00 68.56 224 ALA A C 1
ATOM 1841 O O . ALA A 1 224 ? 2.502 -4.030 17.219 1.00 68.56 224 ALA A O 1
ATOM 1842 N N . MET A 1 225 ? 1.661 -5.383 15.634 1.00 70.88 225 MET A N 1
ATOM 1843 C CA . MET A 1 225 ? 1.424 -6.569 16.481 1.00 70.88 225 MET A CA 1
ATOM 1844 C C . MET A 1 225 ? 0.488 -6.386 17.697 1.00 70.88 225 MET A C 1
ATOM 1846 O O . MET A 1 225 ? 0.268 -7.348 18.426 1.00 70.88 225 MET A O 1
ATOM 1850 N N . GLY A 1 226 ? -0.121 -5.211 17.880 1.00 66.62 226 GLY A N 1
ATOM 1851 C CA . GLY A 1 226 ? -0.976 -4.886 19.031 1.00 66.62 226 GLY A CA 1
ATOM 1852 C C . GLY A 1 226 ? -0.253 -4.147 20.166 1.00 66.62 226 GLY A C 1
ATOM 1853 O O . GLY A 1 226 ? -0.901 -3.676 21.097 1.00 66.62 226 GLY A O 1
ATOM 1854 N N . ASN A 1 227 ? 1.071 -3.995 20.079 1.00 73.81 227 ASN A N 1
ATOM 1855 C CA . ASN A 1 227 ? 1.884 -3.420 21.149 1.00 73.81 227 ASN A CA 1
ATOM 1856 C C . ASN A 1 227 ? 1.579 -1.924 21.342 1.00 73.81 227 ASN A C 1
ATOM 1858 O O . ASN A 1 227 ? 1.553 -1.159 20.375 1.00 73.81 227 ASN A O 1
ATOM 1862 N N . GLY A 1 228 ? 1.386 -1.507 22.598 1.00 81.81 228 GLY A N 1
ATOM 1863 C CA . GLY A 1 228 ? 1.089 -0.115 22.960 1.00 81.81 228 GLY A CA 1
ATOM 1864 C C . GLY A 1 228 ? -0.312 0.368 22.567 1.00 81.81 228 GLY A C 1
ATOM 1865 O O . GLY A 1 228 ? -0.529 1.574 22.489 1.00 81.81 228 GLY A O 1
ATOM 1866 N N . ILE A 1 229 ? -1.252 -0.540 22.278 1.00 88.56 229 ILE A N 1
ATOM 1867 C CA . ILE A 1 229 ? -2.651 -0.181 22.018 1.00 88.56 229 ILE A CA 1
ATOM 1868 C C . ILE A 1 229 ? -3.426 -0.105 23.338 1.00 88.56 229 ILE A C 1
ATOM 1870 O O . ILE A 1 229 ? -3.444 -1.068 24.100 1.00 88.56 229 ILE A O 1
ATOM 1874 N N . ILE A 1 230 ? -4.096 1.025 23.578 1.00 90.75 230 ILE A N 1
ATOM 1875 C CA . ILE A 1 230 ? -4.869 1.303 24.801 1.00 90.75 230 ILE A CA 1
ATOM 1876 C C . ILE A 1 230 ? -6.243 1.863 24.409 1.00 90.75 230 ILE A C 1
ATOM 1878 O O . ILE A 1 230 ? -6.353 2.637 23.453 1.00 90.75 230 ILE A O 1
ATOM 1882 N N . LEU A 1 231 ? -7.303 1.484 25.128 1.00 93.38 231 LEU A N 1
ATOM 1883 C CA . LEU A 1 231 ? -8.646 2.040 24.944 1.00 93.38 231 LEU A CA 1
ATOM 1884 C C . LEU A 1 231 ? -8.948 3.108 26.006 1.00 93.38 231 LEU A C 1
ATOM 1886 O O . LEU A 1 231 ? -8.593 2.963 27.171 1.00 93.38 231 LEU A O 1
ATOM 1890 N N . TYR A 1 232 ? -9.662 4.163 25.611 1.00 93.19 232 TYR A N 1
ATOM 1891 C CA . TYR A 1 232 ? -10.057 5.274 26.482 1.00 93.19 232 TYR A CA 1
ATOM 1892 C C . TYR A 1 232 ? -11.543 5.607 26.305 1.00 93.19 232 TYR A C 1
ATOM 1894 O O . TYR A 1 232 ? -12.010 5.793 25.184 1.00 93.19 232 TYR A O 1
ATOM 1902 N N . ARG A 1 233 ? -12.290 5.754 27.407 1.00 91.88 233 ARG A N 1
ATOM 1903 C CA . ARG A 1 233 ? -13.681 6.278 27.403 1.00 91.88 233 ARG A CA 1
ATOM 1904 C C . ARG A 1 233 ? -13.780 7.760 27.778 1.00 91.88 233 ARG A C 1
ATOM 1906 O O . ARG A 1 233 ? -14.826 8.370 27.583 1.00 91.88 233 ARG A O 1
ATOM 1913 N N . ASN A 1 234 ? -12.691 8.342 28.284 1.00 90.31 234 ASN A N 1
ATOM 1914 C CA . ASN A 1 234 ? -12.528 9.782 28.450 1.00 90.31 234 ASN A CA 1
ATOM 1915 C C . ASN A 1 234 ? -11.265 10.225 27.693 1.00 90.31 234 ASN A C 1
ATOM 1917 O O . ASN A 1 234 ? -10.170 9.780 28.036 1.00 90.31 234 ASN A O 1
ATOM 1921 N N . ALA A 1 235 ? -11.410 11.098 26.691 1.00 89.88 235 ALA A N 1
ATOM 1922 C CA . ALA A 1 235 ? -10.271 11.628 25.940 1.00 89.88 235 ALA A CA 1
ATOM 1923 C C . ALA A 1 235 ? -9.423 12.625 26.755 1.00 89.88 235 ALA A C 1
ATOM 1925 O O . ALA A 1 235 ? -8.241 12.785 26.467 1.00 89.88 235 ALA A O 1
ATOM 1926 N N . GLU A 1 236 ? -9.969 13.231 27.817 1.00 90.38 236 GLU A N 1
ATOM 1927 C CA . GLU A 1 236 ? -9.238 14.094 28.766 1.00 90.38 236 GLU A CA 1
ATOM 1928 C C . GLU A 1 236 ? -8.126 13.314 29.511 1.00 90.38 236 GLU A C 1
ATOM 1930 O O . GLU A 1 236 ? -7.221 13.929 30.064 1.00 90.38 236 GLU A O 1
ATOM 1935 N N . LYS A 1 237 ? -8.163 11.967 29.506 1.00 91.00 237 LYS A N 1
ATOM 1936 C CA . LYS A 1 237 ? -7.116 11.085 30.066 1.00 91.00 237 LYS A CA 1
ATOM 1937 C C . LYS A 1 237 ? -5.993 10.716 29.077 1.00 91.00 237 LYS A C 1
ATOM 1939 O O . LYS A 1 237 ? -5.086 9.980 29.456 1.00 91.00 237 LYS A O 1
ATOM 1944 N N . ILE A 1 238 ? -6.052 11.158 27.818 1.00 90.94 238 ILE A N 1
ATOM 1945 C CA . ILE A 1 238 ? -5.029 10.847 26.805 1.00 90.94 238 ILE A CA 1
ATOM 1946 C C . ILE A 1 238 ? -3.893 11.874 26.896 1.00 90.94 238 ILE A C 1
ATOM 1948 O O . ILE A 1 238 ? -4.141 13.076 26.838 1.00 90.94 238 ILE A O 1
ATOM 1952 N N . ALA A 1 239 ? -2.645 11.413 27.005 1.00 87.00 239 ALA A N 1
ATOM 1953 C CA . ALA A 1 239 ? -1.478 12.291 27.072 1.00 87.00 239 ALA A CA 1
ATOM 1954 C C . ALA A 1 239 ? -1.209 13.004 25.731 1.00 87.00 239 ALA A C 1
ATOM 1956 O O . ALA A 1 239 ? -1.271 12.402 24.661 1.00 87.00 239 ALA A O 1
ATOM 1957 N N . GLN A 1 240 ? -0.860 14.294 25.786 1.00 81.75 240 GLN A N 1
ATOM 1958 C CA . GLN A 1 240 ? -0.582 15.097 24.588 1.00 81.75 240 GLN A CA 1
ATOM 1959 C C . GLN A 1 240 ? 0.776 14.775 23.937 1.00 81.75 240 GLN A C 1
ATOM 1961 O O . GLN A 1 240 ? 0.930 14.948 22.732 1.00 81.75 240 GLN A O 1
ATOM 1966 N N . SER A 1 241 ? 1.774 14.362 24.721 1.00 72.12 241 SER A N 1
ATOM 1967 C CA . SER A 1 241 ? 3.194 14.340 24.333 1.00 72.12 241 SER A CA 1
ATOM 1968 C C . SER A 1 241 ? 3.616 13.175 23.427 1.00 72.12 241 SER A C 1
ATOM 1970 O O . SER A 1 241 ? 4.744 13.175 22.930 1.00 72.12 241 SER A O 1
ATOM 1972 N N . GLU A 1 242 ? 2.750 12.189 23.196 1.00 75.38 242 GLU A N 1
ATOM 1973 C CA . GLU A 1 242 ? 3.111 10.960 22.486 1.00 75.38 242 GLU A CA 1
ATOM 1974 C C . GLU A 1 242 ? 2.846 11.028 20.973 1.00 75.38 242 GLU A C 1
ATOM 1976 O O . GLU A 1 242 ? 1.816 11.519 20.515 1.00 75.38 242 GLU A O 1
ATOM 1981 N N . GLN A 1 243 ? 3.765 10.464 20.181 1.00 86.06 243 GLN A N 1
ATOM 1982 C CA . GLN A 1 243 ? 3.635 10.320 18.724 1.00 86.06 243 GLN A CA 1
ATOM 1983 C C . GLN A 1 243 ? 2.695 9.151 18.383 1.00 86.06 243 GLN A C 1
ATOM 1985 O O . GLN A 1 243 ? 3.129 8.053 18.012 1.00 86.06 243 GLN A O 1
ATOM 1990 N N . THR A 1 244 ? 1.396 9.387 18.553 1.00 91.88 244 THR A N 1
ATOM 1991 C CA . THR A 1 244 ? 0.336 8.373 18.474 1.00 91.88 244 THR A CA 1
ATOM 1992 C C . THR A 1 244 ? -0.800 8.787 17.541 1.00 91.88 244 THR A C 1
ATOM 1994 O O . THR A 1 244 ? -0.947 9.941 17.137 1.00 91.88 244 THR A O 1
ATOM 1997 N N . VAL A 1 245 ? -1.622 7.803 17.194 1.00 93.88 245 VAL A N 1
ATOM 1998 C CA . VAL A 1 245 ? -2.855 7.957 16.432 1.00 93.88 245 VAL A CA 1
ATOM 1999 C C . VAL A 1 245 ? -4.013 7.516 17.323 1.00 93.88 245 VAL A C 1
ATOM 2001 O O . VAL A 1 245 ? -4.089 6.352 17.718 1.00 93.88 245 VAL A O 1
ATOM 2004 N N . VAL A 1 246 ? -4.916 8.443 17.637 1.00 95.62 246 VAL A N 1
ATOM 2005 C CA . VAL A 1 246 ? -6.153 8.175 18.383 1.00 95.62 246 VAL A CA 1
ATOM 2006 C C . VAL A 1 246 ? -7.290 8.024 17.384 1.00 95.62 246 VAL A C 1
ATOM 2008 O O . VAL A 1 246 ? -7.445 8.850 16.490 1.00 95.62 246 VAL A O 1
ATOM 2011 N N . GLN A 1 247 ? -8.101 6.981 17.519 1.00 96.25 247 GLN A N 1
ATOM 2012 C CA . GLN A 1 247 ? -9.174 6.661 16.578 1.00 96.25 247 GLN A CA 1
ATOM 2013 C C . GLN A 1 247 ? -10.483 6.353 17.322 1.00 96.25 247 GLN A C 1
ATOM 2015 O O . GLN A 1 247 ? -10.451 5.821 18.428 1.00 96.25 247 GLN A O 1
ATOM 2020 N N . GLU A 1 248 ? -11.643 6.672 16.738 1.00 96.00 248 GLU A N 1
ATOM 2021 C CA . GLU A 1 248 ? -12.934 6.192 17.252 1.00 96.00 248 GLU A CA 1
ATOM 2022 C C . GLU A 1 248 ? -12.991 4.661 17.200 1.00 96.00 248 GLU A C 1
ATOM 2024 O O . GLU A 1 248 ? -12.743 4.043 16.163 1.00 96.00 248 GLU A O 1
ATOM 2029 N N . TYR A 1 249 ? -13.342 4.040 18.323 1.00 96.38 249 TYR A N 1
ATOM 2030 C CA . TYR A 1 249 ? -13.456 2.593 18.419 1.00 96.38 249 TYR A CA 1
ATOM 2031 C C . TYR A 1 249 ? -14.800 2.101 17.862 1.00 96.38 249 TYR A C 1
ATOM 2033 O O . TYR A 1 249 ? -15.859 2.686 18.108 1.00 96.38 249 TYR A O 1
ATOM 2041 N N . LEU A 1 250 ? -14.771 0.983 17.134 1.00 95.94 250 LEU A N 1
ATOM 2042 C CA . LEU A 1 250 ? -15.972 0.318 16.631 1.00 95.94 250 LEU A CA 1
ATOM 2043 C C . LEU A 1 250 ? -16.628 -0.485 17.770 1.00 95.94 250 LEU A C 1
ATOM 2045 O O . LEU A 1 250 ? -16.299 -1.642 18.015 1.00 95.94 250 LEU A O 1
ATOM 2049 N N . GLU A 1 251 ? -17.554 0.164 18.480 1.00 94.38 251 GLU A N 1
ATOM 2050 C CA . GLU A 1 251 ? -18.297 -0.364 19.646 1.00 94.38 251 GLU A CA 1
ATOM 2051 C C . GLU A 1 251 ? -19.384 -1.398 19.294 1.00 94.38 251 GLU A C 1
ATOM 2053 O O . GLU A 1 251 ? -19.972 -2.017 20.181 1.00 94.38 251 GLU A O 1
ATOM 2058 N N . LYS A 1 252 ? -19.708 -1.546 18.003 1.00 96.25 252 LYS A N 1
ATOM 2059 C CA . LYS A 1 252 ? -20.730 -2.474 17.488 1.00 96.25 252 LYS A CA 1
ATOM 2060 C C . LYS A 1 252 ? -20.213 -3.207 16.238 1.00 96.25 252 LYS A C 1
ATOM 2062 O O . LYS A 1 252 ? -20.767 -2.994 15.157 1.00 96.25 252 LYS A O 1
ATOM 2067 N N . PRO A 1 253 ? -19.136 -4.008 16.354 1.00 97.00 253 PRO A N 1
ATOM 2068 C CA . PRO A 1 253 ? -18.644 -4.835 15.257 1.00 97.00 253 PRO A CA 1
ATOM 2069 C C . PRO A 1 253 ? -19.678 -5.912 14.886 1.00 97.00 253 PRO A C 1
ATOM 2071 O O . PRO A 1 253 ? -20.587 -6.213 15.667 1.00 97.00 253 PRO A O 1
ATOM 2074 N N . LEU A 1 254 ? -19.526 -6.520 13.712 1.00 96.12 254 LEU A N 1
ATOM 2075 C CA . LEU A 1 254 ? -20.105 -7.835 13.452 1.00 96.12 254 LEU A CA 1
ATOM 2076 C C . LEU A 1 254 ? -19.446 -8.859 14.392 1.00 96.12 254 LEU A C 1
ATOM 2078 O O . LEU A 1 254 ? -18.239 -8.791 14.628 1.00 96.12 254 LEU A O 1
ATOM 2082 N N . LEU A 1 255 ? -20.236 -9.799 14.917 1.00 95.56 255 LEU A N 1
ATOM 2083 C CA . LEU A 1 255 ? -19.746 -10.869 15.785 1.00 95.56 255 LEU A CA 1
ATOM 2084 C C . LEU A 1 255 ? -19.885 -12.235 15.108 1.00 95.56 255 LEU A C 1
ATOM 2086 O O . LEU A 1 255 ? -20.971 -12.611 14.653 1.00 95.56 255 LEU A O 1
ATOM 2090 N N . LEU A 1 256 ? -18.782 -12.978 15.101 1.00 93.06 256 LEU A N 1
ATOM 2091 C CA . LEU A 1 256 ? -18.684 -14.370 14.671 1.00 93.06 256 LEU A CA 1
ATOM 2092 C C . LEU A 1 256 ? -18.776 -15.233 15.937 1.00 93.06 256 LEU A C 1
ATOM 2094 O O . LEU A 1 256 ? -17.920 -15.146 16.808 1.00 93.06 256 LEU A O 1
ATOM 2098 N N . GLU A 1 257 ? -19.893 -15.948 16.115 1.00 91.56 257 GLU A N 1
ATOM 2099 C CA . GLU A 1 257 ? -20.205 -16.749 17.327 1.00 91.56 257 GLU A CA 1
ATOM 2100 C C . GLU A 1 257 ? -20.134 -15.987 18.675 1.00 91.56 257 GLU A C 1
ATOM 2102 O O . GLU A 1 257 ? -20.032 -16.573 19.752 1.00 91.56 257 GLU A O 1
ATOM 2107 N N . GLY A 1 258 ? -20.247 -14.655 18.629 1.00 93.69 258 GLY A N 1
ATOM 2108 C CA . GLY A 1 258 ? -20.120 -13.773 19.795 1.00 93.69 258 GLY A CA 1
ATOM 2109 C C . GLY A 1 258 ? -18.701 -13.240 20.023 1.00 93.69 258 GLY A C 1
ATOM 2110 O O . GLY A 1 258 ? -18.522 -12.344 20.844 1.00 93.69 258 GLY A O 1
ATOM 2111 N N . PHE A 1 259 ? -17.708 -13.717 19.276 1.00 94.81 259 PHE A N 1
ATOM 2112 C CA . PHE A 1 259 ? -16.355 -13.168 19.246 1.00 94.81 259 PHE A CA 1
ATOM 2113 C C . PHE A 1 259 ? -16.268 -11.998 18.261 1.00 94.81 259 PHE A C 1
ATOM 2115 O O . PHE A 1 259 ? -16.993 -11.929 17.263 1.00 94.81 259 PHE A O 1
ATOM 2122 N N . LYS A 1 260 ? -15.375 -11.049 18.545 1.00 96.56 260 LYS A N 1
ATOM 2123 C CA . LYS A 1 260 ? -15.046 -9.953 17.633 1.00 96.56 260 LYS A CA 1
ATOM 2124 C C . LYS A 1 260 ? -14.092 -10.486 16.571 1.00 96.56 260 LYS A C 1
ATOM 2126 O O . LYS A 1 260 ? -13.135 -11.169 16.913 1.00 96.56 260 LYS A O 1
ATOM 2131 N N . CYS A 1 261 ? -14.300 -10.134 15.307 1.00 95.69 261 CYS A N 1
ATOM 2132 C CA . CYS A 1 261 ? -13.419 -10.553 14.219 1.00 95.69 261 CYS A CA 1
ATOM 2133 C C . CYS A 1 261 ? -12.959 -9.384 13.339 1.00 95.69 261 CYS A C 1
ATOM 2135 O O . CYS A 1 261 ? -13.668 -8.388 13.180 1.00 95.69 261 CYS A O 1
ATOM 2137 N N . ASP A 1 262 ? -11.787 -9.537 12.729 1.00 96.25 262 ASP A N 1
ATOM 2138 C CA . ASP A 1 262 ? -11.347 -8.737 11.586 1.00 96.25 262 ASP A CA 1
ATOM 2139 C C . ASP A 1 262 ? -10.994 -9.631 10.388 1.00 96.25 262 ASP A C 1
ATOM 2141 O O . ASP A 1 262 ? -10.814 -10.843 10.530 1.00 96.25 262 ASP A O 1
ATOM 2145 N N . MET A 1 263 ? -10.914 -9.010 9.213 1.00 96.75 263 MET A N 1
ATOM 2146 C CA . MET A 1 263 ? -10.566 -9.628 7.941 1.00 96.75 263 MET A CA 1
ATOM 2147 C C . MET A 1 263 ? -9.204 -9.109 7.471 1.00 96.75 263 MET A C 1
ATOM 2149 O O . MET A 1 263 ? -9.062 -7.926 7.146 1.00 96.75 263 MET A O 1
ATOM 2153 N N . ARG A 1 264 ? -8.219 -10.005 7.357 1.00 97.31 264 ARG A N 1
ATOM 2154 C CA . ARG A 1 264 ? -6.990 -9.781 6.591 1.00 97.31 264 ARG A CA 1
ATOM 2155 C C . ARG A 1 264 ? -7.233 -10.186 5.141 1.00 97.31 264 ARG A C 1
ATOM 2157 O O . ARG A 1 264 ? -7.285 -11.374 4.828 1.00 97.31 264 ARG A O 1
ATOM 2164 N N . ILE A 1 265 ? -7.321 -9.188 4.271 1.00 98.06 265 ILE A N 1
ATOM 2165 C CA . ILE A 1 265 ? -7.531 -9.345 2.829 1.00 98.06 265 ILE A CA 1
ATOM 2166 C C . ILE A 1 265 ? -6.223 -9.035 2.092 1.00 98.06 265 ILE A C 1
ATOM 2168 O O . ILE A 1 265 ? -5.523 -8.087 2.452 1.00 98.06 265 ILE A O 1
ATOM 2172 N N . TYR A 1 266 ? -5.874 -9.823 1.075 1.00 98.44 266 TYR A N 1
ATOM 2173 C CA . TYR A 1 266 ? -4.642 -9.640 0.305 1.00 98.44 266 TYR A CA 1
ATOM 2174 C C . TYR A 1 266 ? -4.914 -8.947 -1.035 1.00 98.44 266 TYR A C 1
ATOM 2176 O O . TYR A 1 266 ? -5.766 -9.375 -1.811 1.00 98.44 266 TYR A O 1
ATOM 2184 N N . VAL A 1 267 ? -4.173 -7.871 -1.313 1.00 98.56 267 VAL A N 1
ATOM 2185 C CA . VAL A 1 267 ? -4.303 -7.068 -2.538 1.00 98.56 267 VAL A CA 1
ATOM 2186 C C . VAL A 1 267 ? -2.938 -6.944 -3.207 1.00 98.56 267 VAL A C 1
ATOM 2188 O O . VAL A 1 267 ? -2.007 -6.385 -2.631 1.00 98.56 267 VAL A O 1
ATOM 2191 N N . LEU A 1 268 ? -2.821 -7.451 -4.431 1.00 98.50 268 LEU A N 1
ATOM 2192 C CA . LEU A 1 268 ? -1.625 -7.361 -5.262 1.00 98.50 268 LEU A CA 1
ATOM 2193 C C . LEU A 1 268 ? -1.741 -6.173 -6.225 1.00 98.50 268 LEU A C 1
ATOM 2195 O O . LEU A 1 268 ? -2.633 -6.109 -7.072 1.00 98.50 268 LEU A O 1
ATOM 2199 N N . MET A 1 269 ? -0.799 -5.242 -6.126 1.00 97.94 269 MET A N 1
ATOM 2200 C CA . MET A 1 269 ? -0.617 -4.156 -7.083 1.00 97.94 269 MET A CA 1
ATOM 2201 C C . MET A 1 269 ? 0.524 -4.519 -8.039 1.00 97.94 269 MET A C 1
ATOM 2203 O O . MET A 1 269 ? 1.653 -4.712 -7.595 1.00 97.94 269 MET A O 1
ATOM 2207 N N . THR A 1 270 ? 0.257 -4.619 -9.346 1.00 96.31 270 THR A N 1
ATOM 2208 C CA . THR A 1 270 ? 1.281 -5.000 -10.352 1.00 96.31 270 THR A CA 1
ATOM 2209 C C . THR A 1 270 ? 1.829 -3.817 -11.152 1.00 96.31 270 THR A C 1
ATOM 2211 O O . THR A 1 270 ? 2.812 -3.959 -11.878 1.00 96.31 270 THR A O 1
ATOM 2214 N N . SER A 1 271 ? 1.197 -2.645 -11.047 1.00 95.19 271 SER A N 1
ATOM 2215 C CA . SER A 1 271 ? 1.620 -1.411 -11.710 1.00 95.19 271 SER A CA 1
ATOM 2216 C C . SER A 1 271 ? 0.945 -0.189 -11.080 1.00 95.19 271 SER A C 1
ATOM 2218 O O . SER A 1 271 ? -0.176 -0.292 -10.581 1.00 95.19 271 SER A O 1
ATOM 2220 N N . CYS A 1 272 ? 1.610 0.970 -11.147 1.00 94.38 272 CYS A N 1
ATOM 2221 C CA . CYS A 1 272 ? 1.030 2.294 -10.881 1.00 94.38 272 CYS A CA 1
ATOM 2222 C C . CYS A 1 272 ? 0.813 3.141 -12.149 1.00 94.38 272 CYS A C 1
ATOM 2224 O O . CYS A 1 272 ? 0.145 4.163 -12.072 1.00 94.38 272 CYS A O 1
ATOM 2226 N N . ASP A 1 273 ? 1.364 2.745 -13.303 1.00 90.81 273 ASP A N 1
ATOM 2227 C CA . ASP A 1 273 ? 1.404 3.575 -14.516 1.00 90.81 273 ASP A CA 1
ATOM 2228 C C . ASP A 1 273 ? 1.162 2.744 -15.802 1.00 90.81 273 ASP A C 1
ATOM 2230 O O . ASP A 1 273 ? 2.115 2.421 -16.520 1.00 90.81 273 ASP A O 1
ATOM 2234 N N . PRO A 1 274 ? -0.091 2.327 -16.095 1.00 90.94 274 PRO A N 1
ATOM 2235 C CA . PRO A 1 274 ? -1.332 2.613 -15.361 1.00 90.94 274 PRO A CA 1
ATOM 2236 C C . PRO A 1 274 ? -1.494 1.765 -14.090 1.00 90.94 274 PRO A C 1
ATOM 2238 O O . PRO A 1 274 ? -0.843 0.727 -13.936 1.00 90.94 274 PRO A O 1
ATOM 2241 N N . LEU A 1 275 ? -2.385 2.184 -13.188 1.00 94.75 275 LEU A N 1
ATOM 2242 C CA . LEU A 1 275 ? -2.727 1.445 -11.973 1.00 94.75 275 LEU A CA 1
ATOM 2243 C C . LEU A 1 275 ? -3.365 0.097 -12.321 1.00 94.75 275 LEU A C 1
ATOM 2245 O O . LEU A 1 275 ? -4.328 0.038 -13.087 1.00 94.75 275 LEU A O 1
ATOM 2249 N N . LYS A 1 276 ? -2.859 -0.975 -11.707 1.00 95.25 276 LYS A N 1
ATOM 2250 C CA . LYS A 1 276 ? -3.445 -2.317 -11.782 1.00 95.25 276 LYS A CA 1
ATOM 2251 C C . LYS A 1 276 ? -3.521 -2.951 -10.401 1.00 95.25 276 LYS A C 1
ATOM 2253 O O . LYS A 1 276 ? -2.496 -3.064 -9.726 1.00 95.25 276 LYS A O 1
ATOM 2258 N N . LEU A 1 277 ? -4.725 -3.367 -10.009 1.00 98.06 277 LEU A N 1
ATOM 2259 C CA . LEU A 1 277 ? -5.018 -3.955 -8.700 1.00 98.06 277 LEU A CA 1
ATOM 2260 C C . LEU A 1 277 ? -5.748 -5.285 -8.850 1.00 98.06 277 LEU A C 1
ATOM 2262 O O . LEU A 1 277 ? -6.726 -5.396 -9.596 1.00 98.06 277 LEU A O 1
ATOM 2266 N N . PHE A 1 278 ? -5.297 -6.256 -8.069 1.00 98.25 278 PHE A N 1
ATOM 2267 C CA . PHE A 1 278 ? -5.818 -7.608 -8.002 1.00 98.25 278 PHE A CA 1
ATOM 2268 C C . PHE A 1 278 ? -6.148 -7.943 -6.546 1.00 98.25 278 PHE A C 1
ATOM 2270 O O . PHE A 1 278 ? -5.315 -7.768 -5.661 1.00 98.25 278 PHE A O 1
ATOM 2277 N N . LEU A 1 279 ? -7.367 -8.404 -6.293 1.00 98.19 279 LEU A N 1
ATOM 2278 C CA . LEU A 1 279 ? -7.827 -8.899 -4.998 1.00 98.19 279 LEU A CA 1
ATOM 2279 C C . LEU A 1 279 ? -7.638 -10.415 -4.970 1.00 98.19 279 LEU A C 1
ATOM 2281 O O . LEU A 1 279 ? -8.083 -11.073 -5.903 1.00 98.19 279 LEU A O 1
ATOM 2285 N N . PHE A 1 280 ? -6.991 -10.965 -3.946 1.00 97.94 280 PHE A N 1
ATOM 2286 C CA . PHE A 1 280 ? -6.983 -12.414 -3.733 1.00 97.94 280 PHE A CA 1
ATOM 2287 C C . PHE A 1 280 ? -8.356 -12.865 -3.203 1.00 97.94 280 PHE A C 1
ATOM 2289 O O . PHE A 1 280 ? -9.006 -12.127 -2.458 1.00 97.94 280 PHE A O 1
ATOM 2296 N N . ASP A 1 281 ? -8.823 -14.033 -3.632 1.00 94.19 281 ASP A N 1
ATOM 2297 C CA . ASP A 1 281 ? -10.164 -14.553 -3.351 1.00 94.19 281 ASP A CA 1
ATOM 2298 C C . ASP A 1 281 ? -10.353 -15.024 -1.901 1.00 94.19 281 ASP A C 1
ATOM 2300 O O . ASP A 1 281 ? -11.465 -14.923 -1.369 1.00 94.19 281 ASP A O 1
ATOM 2304 N N . ASP A 1 282 ? -9.272 -15.473 -1.258 1.00 94.06 282 ASP A N 1
ATOM 2305 C CA . ASP A 1 282 ? -9.230 -15.880 0.146 1.00 94.06 282 ASP A CA 1
ATOM 2306 C C . ASP A 1 282 ? -8.298 -15.008 1.023 1.00 94.06 282 ASP A C 1
ATOM 2308 O O . ASP A 1 282 ? -7.657 -14.046 0.590 1.00 94.06 282 ASP A O 1
ATOM 2312 N N . GLY A 1 283 ? -8.259 -15.304 2.320 1.00 95.31 283 GLY A N 1
ATOM 2313 C CA . GLY A 1 283 ? -7.521 -14.558 3.332 1.00 95.31 283 GLY A CA 1
ATOM 2314 C C . GLY A 1 283 ? -7.887 -15.020 4.739 1.00 95.31 283 GLY A C 1
ATOM 2315 O O . GLY A 1 283 ? -8.508 -16.063 4.920 1.00 95.31 283 GLY A O 1
ATOM 2316 N N . LEU A 1 284 ? -7.502 -14.247 5.756 1.00 94.94 284 LEU A N 1
ATOM 2317 C CA . LEU A 1 284 ? -7.591 -14.693 7.151 1.00 94.94 284 LEU A CA 1
ATOM 2318 C C . LEU A 1 284 ? -8.643 -13.898 7.926 1.00 94.94 284 LEU A C 1
ATOM 2320 O O . LEU A 1 284 ? -8.481 -12.696 8.142 1.00 94.94 284 LEU A O 1
ATOM 2324 N N . ILE A 1 285 ? -9.665 -14.583 8.430 1.00 95.19 285 ILE A N 1
ATOM 2325 C CA . ILE A 1 285 ? -10.430 -14.117 9.587 1.00 95.19 285 ILE A CA 1
ATOM 2326 C C . ILE A 1 285 ? -9.567 -14.288 10.831 1.00 95.19 285 ILE A C 1
ATOM 2328 O O . ILE A 1 285 ? -9.002 -15.360 11.058 1.00 95.19 285 ILE A O 1
ATOM 2332 N N . ARG A 1 286 ? -9.494 -13.245 11.658 1.00 93.69 286 ARG A N 1
ATOM 2333 C CA . ARG A 1 286 ? -8.807 -13.273 12.955 1.00 93.69 286 ARG A CA 1
ATOM 2334 C C . ARG A 1 286 ? -9.796 -12.905 14.050 1.00 93.69 286 ARG A C 1
ATOM 2336 O O . ARG A 1 286 ? -10.413 -11.841 13.971 1.00 93.69 286 ARG A O 1
ATOM 2343 N N . MET A 1 287 ? -9.964 -13.774 15.043 1.00 92.69 287 MET A N 1
ATOM 2344 C CA . MET A 1 287 ? -10.935 -13.580 16.122 1.00 92.69 287 MET A CA 1
ATOM 2345 C C . MET A 1 287 ? -10.287 -13.142 17.441 1.00 92.69 287 MET A C 1
ATOM 2347 O O . MET A 1 287 ? -9.101 -13.370 17.685 1.00 92.69 287 MET A O 1
ATOM 2351 N N . SER A 1 288 ? -11.088 -12.502 18.292 1.00 93.88 288 SER A N 1
ATOM 2352 C CA . SER A 1 288 ? -10.831 -12.381 19.726 1.00 93.88 288 SER A CA 1
ATOM 2353 C C . SER A 1 288 ? -10.947 -13.756 20.391 1.00 93.88 288 SER A C 1
ATOM 2355 O O . SER A 1 288 ? -11.685 -14.614 19.911 1.00 93.88 288 SER A O 1
ATOM 2357 N N . THR A 1 289 ? -10.242 -13.966 21.501 1.00 91.81 289 THR A N 1
ATOM 2358 C CA . THR A 1 289 ? -10.328 -15.213 22.295 1.00 91.81 289 THR A CA 1
ATOM 2359 C C . THR A 1 289 ? -11.264 -15.090 23.499 1.00 91.81 289 THR A C 1
ATOM 2361 O O . THR A 1 289 ? -11.660 -16.093 24.080 1.00 91.81 289 THR A O 1
ATOM 2364 N N . GLU A 1 290 ? -11.708 -13.874 23.829 1.00 92.75 290 GLU A N 1
ATOM 2365 C CA . GLU A 1 290 ? -12.861 -13.634 24.704 1.00 92.75 290 GLU A CA 1
ATOM 2366 C C . GLU A 1 290 ? -14.096 -13.208 23.887 1.00 92.75 290 GLU A C 1
ATOM 2368 O O . GLU A 1 290 ? -13.982 -12.487 22.885 1.00 92.75 290 GLU A O 1
ATOM 2373 N N . LYS A 1 291 ? -15.293 -13.610 24.344 1.00 94.50 291 LYS A N 1
ATOM 2374 C CA . LYS A 1 291 ? -16.577 -13.167 23.772 1.00 94.50 291 LYS A CA 1
ATOM 2375 C C . LYS A 1 291 ? -16.764 -11.663 23.971 1.00 94.50 291 LYS A C 1
ATOM 2377 O O . LYS A 1 291 ? -16.543 -11.127 25.054 1.00 94.50 291 LYS A O 1
ATOM 2382 N N . TYR A 1 292 ? -17.189 -10.976 22.918 1.00 96.62 292 TYR A N 1
ATOM 2383 C CA . TYR A 1 292 ? -17.225 -9.523 22.874 1.00 96.62 292 TYR A CA 1
ATOM 2384 C C . TYR A 1 292 ? -18.375 -8.927 23.688 1.00 96.62 292 TYR A C 1
ATOM 2386 O O . TYR A 1 292 ? -19.545 -9.241 23.475 1.00 96.62 292 TYR A O 1
ATOM 2394 N N . THR A 1 293 ? -18.041 -7.950 24.529 1.00 95.88 293 THR A N 1
ATOM 2395 C CA . THR A 1 293 ? -18.999 -7.016 25.131 1.00 95.88 293 THR A CA 1
ATOM 2396 C C . THR A 1 293 ? -18.591 -5.571 24.807 1.00 95.88 293 THR A C 1
ATOM 2398 O O . THR A 1 293 ? -17.397 -5.295 24.658 1.00 95.88 293 THR A O 1
ATOM 2401 N N . PRO A 1 294 ? -19.537 -4.619 24.661 1.00 93.88 294 PRO A N 1
ATOM 2402 C CA . PRO A 1 294 ? -19.196 -3.222 24.386 1.00 93.88 294 PRO A CA 1
ATOM 2403 C C . PRO A 1 294 ? -18.336 -2.593 25.503 1.00 93.88 294 PRO A C 1
ATOM 2405 O O . PRO A 1 294 ? -18.539 -2.929 26.676 1.00 93.88 294 PRO A O 1
ATOM 2408 N N . PRO A 1 295 ? -17.413 -1.661 25.186 1.00 93.88 295 PRO A N 1
ATOM 2409 C CA . PRO A 1 295 ? -16.510 -1.090 26.182 1.00 93.88 295 PRO A CA 1
ATOM 2410 C C . PRO A 1 295 ? -17.219 -0.350 27.326 1.00 93.88 295 PRO A C 1
ATOM 2412 O O . PRO A 1 295 ? -18.004 0.589 27.130 1.00 93.88 295 PRO A O 1
ATOM 2415 N N . ASN A 1 296 ? -16.874 -0.756 28.539 1.00 92.00 296 ASN A N 1
ATOM 2416 C CA . ASN A 1 296 ? -17.278 -0.227 29.833 1.00 92.00 296 ASN A CA 1
ATOM 2417 C C . ASN A 1 296 ? -16.067 -0.224 30.786 1.00 92.00 296 ASN A C 1
ATOM 2419 O O . ASN A 1 296 ? -14.986 -0.680 30.425 1.00 92.00 296 ASN A O 1
ATOM 2423 N N . GLU A 1 297 ? -16.212 0.338 31.984 1.00 87.88 297 GLU A N 1
ATOM 2424 C CA . GLU A 1 297 ? -15.079 0.481 32.913 1.00 87.88 297 GLU A CA 1
ATOM 2425 C C . GLU A 1 297 ? -14.524 -0.857 33.441 1.00 87.88 297 GLU A C 1
ATOM 2427 O O . GLU A 1 297 ? -13.350 -0.905 33.784 1.00 87.88 297 GLU A O 1
ATOM 2432 N N . GLY A 1 298 ? -15.300 -1.950 33.422 1.00 91.69 298 GLY A N 1
ATOM 2433 C CA . GLY A 1 298 ? -14.863 -3.283 33.864 1.00 91.69 298 GLY A CA 1
ATOM 2434 C C . GLY A 1 298 ? -14.315 -4.209 32.765 1.00 91.69 298 GLY A C 1
ATOM 2435 O O . GLY A 1 298 ? -13.933 -5.340 33.065 1.00 91.69 298 GLY A O 1
ATOM 2436 N N . ASN A 1 299 ? -14.289 -3.786 31.493 1.00 92.56 299 ASN A N 1
ATOM 2437 C CA . ASN A 1 299 ? -13.728 -4.589 30.391 1.00 92.56 299 ASN A CA 1
ATOM 2438 C C . ASN A 1 299 ? -12.734 -3.846 29.480 1.00 92.56 299 ASN A C 1
ATOM 2440 O O . ASN A 1 299 ? -12.112 -4.492 28.642 1.00 92.56 299 ASN A O 1
ATOM 2444 N N . ILE A 1 300 ? -12.544 -2.532 29.643 1.00 90.69 300 ILE A N 1
ATOM 2445 C CA . ILE A 1 300 ? -11.717 -1.706 28.744 1.00 90.69 300 ILE A CA 1
ATOM 2446 C C . ILE A 1 300 ? -10.260 -2.191 28.609 1.00 90.69 300 ILE A C 1
ATOM 2448 O O . ILE A 1 300 ? -9.655 -2.028 27.549 1.00 90.69 300 ILE A O 1
ATOM 2452 N N . GLU A 1 301 ? -9.729 -2.834 29.651 1.00 89.81 301 GLU A N 1
ATOM 2453 C CA . GLU A 1 301 ? -8.366 -3.382 29.719 1.00 89.81 301 GLU A CA 1
ATOM 2454 C C . GLU A 1 301 ? -8.262 -4.829 29.190 1.00 89.81 301 GLU A C 1
ATOM 2456 O O . GLU A 1 301 ? -7.161 -5.356 29.031 1.00 89.81 301 GLU A O 1
ATOM 2461 N N . LYS A 1 302 ? -9.386 -5.483 28.855 1.00 90.25 302 LYS A N 1
ATOM 2462 C CA . LYS A 1 302 ? -9.425 -6.871 28.360 1.00 90.25 302 LYS A CA 1
ATOM 2463 C C . LYS A 1 302 ? -9.011 -6.958 26.891 1.00 90.25 302 LYS A C 1
ATOM 2465 O O . LYS A 1 302 ? -9.831 -7.078 25.974 1.00 90.25 302 LYS A O 1
ATOM 2470 N N . LEU A 1 303 ? -7.702 -6.895 26.654 1.00 87.19 303 LEU A N 1
ATOM 2471 C CA . LEU A 1 303 ? -7.124 -6.869 25.307 1.00 87.19 303 LEU A CA 1
ATOM 2472 C C . LEU A 1 303 ? -7.496 -8.102 24.464 1.00 87.19 303 LEU A C 1
ATOM 2474 O O . LEU A 1 303 ? -7.734 -7.943 23.269 1.00 87.19 303 LEU A O 1
ATOM 2478 N N . PHE A 1 304 ? -7.641 -9.291 25.062 1.00 88.88 304 PHE A N 1
ATOM 2479 C CA . PHE A 1 304 ? -8.075 -10.519 24.370 1.00 88.88 304 PHE A CA 1
ATOM 2480 C C . PHE A 1 304 ? -9.533 -10.490 23.875 1.00 88.88 304 PHE A C 1
ATOM 2482 O O . PHE A 1 304 ? -9.901 -11.286 23.012 1.00 88.88 304 PHE A O 1
ATOM 2489 N N . MET A 1 305 ? -10.356 -9.563 24.378 1.00 92.25 305 MET A N 1
ATOM 2490 C CA . MET A 1 305 ? -11.722 -9.294 23.907 1.00 92.25 305 MET A CA 1
ATOM 2491 C C . MET A 1 305 ? -11.762 -8.180 22.852 1.00 92.25 305 MET A C 1
ATOM 2493 O O . MET A 1 305 ? -12.589 -8.181 21.936 1.00 92.25 305 MET A O 1
ATOM 2497 N N . HIS A 1 306 ? -10.914 -7.164 23.016 1.00 93.06 306 HIS A N 1
ATOM 2498 C CA . HIS A 1 306 ? -10.982 -5.926 22.240 1.00 93.06 306 HIS A CA 1
ATOM 2499 C C . HIS A 1 306 ? -10.016 -5.879 21.047 1.00 93.06 306 HIS A C 1
ATOM 2501 O O . HIS A 1 306 ? -10.282 -5.140 20.091 1.00 93.06 306 HIS A O 1
ATOM 2507 N N . LEU A 1 307 ? -8.950 -6.683 21.048 1.00 92.06 307 LEU A N 1
ATOM 2508 C CA . LEU A 1 307 ? -7.986 -6.820 19.955 1.00 92.06 307 LEU A CA 1
ATOM 2509 C C . LEU A 1 307 ? -8.101 -8.204 19.302 1.00 92.06 307 LEU A C 1
ATOM 2511 O O . LEU A 1 307 ? -8.242 -9.220 19.973 1.00 92.06 307 LEU A O 1
ATOM 2515 N N . THR A 1 308 ? -7.992 -8.240 17.977 1.00 91.00 308 THR A N 1
ATOM 2516 C CA . THR A 1 308 ? -8.099 -9.444 17.129 1.00 91.00 308 THR A CA 1
ATOM 2517 C C . THR A 1 308 ? -6.743 -9.890 16.568 1.00 91.00 308 THR A C 1
ATOM 2519 O O . THR A 1 308 ? -6.641 -10.856 15.819 1.00 91.00 308 THR A O 1
ATOM 2522 N N . ASN A 1 309 ? -5.655 -9.200 16.927 1.00 87.44 309 ASN A N 1
ATOM 2523 C CA . ASN A 1 309 ? -4.316 -9.518 16.442 1.00 87.44 309 ASN A CA 1
ATOM 2524 C C . ASN A 1 309 ? -3.868 -10.907 16.934 1.00 87.44 309 ASN A C 1
ATOM 2526 O O . ASN A 1 309 ? -3.798 -11.142 18.141 1.00 87.44 309 ASN A O 1
ATOM 2530 N N . TYR A 1 310 ? -3.482 -11.791 16.005 1.00 83.69 310 TYR A N 1
ATOM 2531 C CA . TYR A 1 310 ? -2.906 -13.115 16.302 1.00 83.69 310 TYR A CA 1
ATOM 2532 C C . TYR A 1 310 ? -1.722 -13.036 17.277 1.00 83.69 310 TYR A C 1
ATOM 2534 O O . TYR A 1 310 ? -1.633 -13.825 18.205 1.00 83.69 310 TYR A O 1
ATOM 2542 N N . SER A 1 311 ? -0.848 -12.040 17.119 1.00 79.56 311 SER A N 1
ATOM 2543 C CA . SER A 1 311 ? 0.308 -11.804 17.993 1.00 79.56 311 SER A CA 1
ATOM 2544 C C . SER A 1 311 ? -0.043 -11.533 19.458 1.00 79.56 311 SER A C 1
ATOM 2546 O O . SER A 1 311 ? 0.803 -11.779 20.307 1.00 79.56 311 SER A O 1
ATOM 2548 N N . VAL A 1 312 ? -1.261 -11.060 19.746 1.00 81.69 312 VAL A N 1
ATOM 2549 C CA . VAL A 1 312 ? -1.801 -10.935 21.108 1.00 81.69 312 VAL A CA 1
ATOM 2550 C C . VAL A 1 312 ? -2.522 -12.230 21.479 1.00 81.69 312 VAL A C 1
ATOM 2552 O O . VAL A 1 312 ? -2.140 -12.907 22.427 1.00 81.69 312 VAL A O 1
ATOM 2555 N N . ASN A 1 313 ? -3.527 -12.619 20.690 1.00 87.19 313 ASN A N 1
ATOM 2556 C CA . ASN A 1 313 ? -4.441 -13.707 21.038 1.00 87.19 313 ASN A CA 1
ATOM 2557 C C . ASN A 1 313 ? -3.774 -15.085 21.138 1.00 87.19 313 ASN A C 1
ATOM 2559 O O . ASN A 1 313 ? -4.234 -15.886 21.936 1.00 87.19 313 ASN A O 1
ATOM 2563 N N . LYS A 1 314 ? -2.662 -15.353 20.438 1.00 82.56 314 LYS A N 1
ATOM 2564 C CA . LYS A 1 314 ? -1.912 -16.623 20.549 1.00 82.56 314 LYS A CA 1
ATOM 2565 C C . LYS A 1 314 ? -1.318 -16.910 21.939 1.00 82.56 314 LYS A C 1
ATOM 2567 O O . LYS A 1 314 ? -0.766 -17.986 22.143 1.00 82.56 314 LYS A O 1
ATOM 2572 N N . HIS A 1 315 ? -1.339 -15.921 22.835 1.00 82.69 315 HIS A N 1
ATOM 2573 C CA . HIS A 1 315 ? -0.904 -16.023 24.230 1.00 82.69 315 HIS A CA 1
ATOM 2574 C C . HIS A 1 315 ? -2.083 -16.141 25.214 1.00 82.69 315 HIS A C 1
ATOM 2576 O O . HIS A 1 315 ? -1.862 -16.181 26.418 1.00 82.69 315 HIS A O 1
ATOM 2582 N N . SER A 1 316 ? -3.321 -16.176 24.712 1.00 84.38 316 SER A N 1
ATOM 2583 C CA . SER A 1 316 ? -4.519 -16.470 25.498 1.00 84.38 316 SER A CA 1
ATOM 2584 C C . SER A 1 316 ? -4.667 -17.978 25.675 1.00 84.38 316 SER A C 1
ATOM 2586 O O . SER A 1 316 ? -4.493 -18.734 24.719 1.00 84.38 316 SER A O 1
ATOM 2588 N N . GLU A 1 317 ? -5.053 -18.414 26.870 1.00 82.81 317 GLU A N 1
ATOM 2589 C CA . GLU A 1 317 ? -5.390 -19.817 27.160 1.00 82.81 317 GLU A CA 1
ATOM 2590 C C . GLU A 1 317 ? -6.588 -20.296 26.318 1.00 82.81 317 GLU A C 1
ATOM 2592 O O . GLU A 1 317 ? -6.663 -21.460 25.938 1.00 82.81 317 GLU A O 1
ATOM 2597 N N . ASN A 1 318 ? -7.470 -19.367 25.928 1.00 84.75 318 ASN A N 1
ATOM 2598 C CA . ASN A 1 318 ? -8.624 -19.610 25.059 1.00 84.75 318 ASN A CA 1
ATOM 2599 C C . ASN A 1 318 ? -8.276 -19.567 23.549 1.00 84.75 318 ASN A C 1
ATOM 2601 O O . ASN A 1 318 ? -9.165 -19.369 22.718 1.00 84.75 318 ASN A O 1
ATOM 2605 N N . TYR A 1 319 ? -6.998 -19.680 23.159 1.00 83.69 319 TYR A N 1
ATOM 2606 C CA . TYR A 1 319 ? -6.595 -19.692 21.746 1.00 83.69 319 TYR A CA 1
ATOM 2607 C C . TYR A 1 319 ? -6.713 -21.090 21.128 1.00 83.69 319 TYR A C 1
ATOM 2609 O O . TYR A 1 319 ? -5.783 -21.900 21.153 1.00 83.69 319 TYR A O 1
ATOM 2617 N N . GLU A 1 320 ? -7.861 -21.358 20.515 1.00 79.62 320 GLU A N 1
ATOM 2618 C CA . GLU A 1 320 ? -8.110 -22.604 19.799 1.00 79.62 320 GLU A CA 1
ATOM 2619 C C . GLU A 1 320 ? -7.314 -22.674 18.483 1.00 79.62 320 GLU A C 1
ATOM 2621 O O . GLU A 1 320 ? -7.638 -22.012 17.491 1.00 79.62 320 GLU A O 1
ATOM 2626 N N . LYS A 1 321 ? -6.309 -23.555 18.443 1.00 74.81 321 LYS A N 1
ATOM 2627 C CA . LYS A 1 321 ? -5.717 -24.057 17.195 1.00 74.81 321 LYS A CA 1
ATOM 2628 C C . LYS A 1 321 ? -6.532 -25.251 16.701 1.00 74.81 321 LYS A C 1
ATOM 2630 O O . LYS A 1 321 ? -6.394 -26.344 17.245 1.00 74.81 321 LYS A O 1
ATOM 2635 N N . SER A 1 322 ? -7.343 -25.060 15.662 1.00 66.06 322 SER A N 1
ATOM 2636 C CA . SER A 1 322 ? -8.025 -26.159 14.965 1.00 66.06 322 SER A CA 1
ATOM 2637 C C . SER A 1 322 ? -7.406 -26.389 13.589 1.00 66.06 322 SER A C 1
ATOM 2639 O O . SER A 1 322 ? -7.047 -25.444 12.894 1.00 66.06 322 SER A O 1
ATOM 2641 N N . GLY A 1 323 ? -7.305 -27.657 13.187 1.00 55.69 323 GLY A N 1
ATOM 2642 C CA . GLY A 1 323 ? -6.986 -28.048 11.810 1.00 55.69 323 GLY A CA 1
ATOM 2643 C C . GLY A 1 323 ? -8.216 -28.147 10.899 1.00 55.69 323 GLY A C 1
ATOM 2644 O O . GLY A 1 323 ? -8.073 -28.495 9.731 1.00 55.69 323 GLY A O 1
ATOM 2645 N N . LYS A 1 324 ? -9.425 -27.892 11.421 1.00 61.50 324 LYS A N 1
ATOM 2646 C CA . LYS A 1 324 ? -10.677 -27.909 10.652 1.00 61.50 324 LYS A CA 1
ATOM 2647 C C . LYS A 1 324 ? -11.057 -26.497 10.204 1.00 61.50 324 LYS A C 1
ATOM 2649 O O . LYS A 1 324 ? -10.790 -25.523 10.896 1.00 61.50 324 LYS A O 1
ATOM 2654 N N . ILE A 1 325 ? -11.746 -26.406 9.068 1.00 62.06 325 ILE A N 1
ATOM 2655 C CA . ILE A 1 325 ? -12.142 -25.145 8.410 1.00 62.06 325 ILE A CA 1
ATOM 2656 C C . ILE A 1 325 ? -13.175 -24.339 9.236 1.00 62.06 325 ILE A C 1
ATOM 2658 O O . ILE A 1 325 ? -13.318 -23.131 9.053 1.00 62.06 325 ILE A O 1
ATOM 2662 N N . ASP A 1 326 ? -13.899 -25.004 10.138 1.00 64.44 326 ASP A N 1
ATOM 2663 C CA . ASP A 1 326 ? -15.090 -24.508 10.838 1.00 64.44 326 ASP A CA 1
ATOM 2664 C C . ASP A 1 326 ? -14.857 -23.996 12.271 1.00 64.44 326 ASP A C 1
ATOM 2666 O O . ASP A 1 326 ? -15.734 -23.346 12.838 1.00 64.44 326 ASP A O 1
ATOM 2670 N N . THR A 1 327 ? -13.698 -24.287 12.856 1.00 66.25 327 THR A N 1
ATOM 2671 C CA . THR A 1 327 ? -13.389 -24.134 14.288 1.00 66.25 327 THR A CA 1
ATOM 2672 C C . THR A 1 327 ? -12.035 -23.445 14.476 1.00 66.25 327 THR A C 1
ATOM 2674 O O . THR A 1 327 ? -11.321 -23.204 13.507 1.00 66.25 327 THR A O 1
ATOM 2677 N N . GLY A 1 328 ? -11.665 -23.080 15.707 1.00 78.69 328 GLY A N 1
ATOM 2678 C CA . GLY A 1 328 ? -10.418 -22.354 15.955 1.00 78.69 328 GLY A CA 1
ATOM 2679 C C . GLY A 1 328 ? -10.511 -20.834 15.772 1.00 78.69 328 GLY A C 1
ATOM 2680 O O . GLY A 1 328 ? -11.458 -20.306 15.182 1.00 78.69 328 GLY A O 1
ATOM 2681 N N . SER A 1 329 ? -9.512 -20.120 16.305 1.00 84.56 329 SER A N 1
ATOM 2682 C CA . SER A 1 329 ? -9.466 -18.646 16.391 1.00 84.56 329 SER A CA 1
ATOM 2683 C C . SER A 1 329 ? -8.991 -17.927 15.109 1.00 84.56 329 SER A C 1
ATOM 2685 O O . SER A 1 329 ? -9.036 -16.693 15.038 1.00 84.56 329 SER A O 1
ATOM 2687 N N . LYS A 1 330 ? -8.568 -18.682 14.086 1.00 90.44 330 LYS A N 1
ATOM 2688 C CA . LYS A 1 330 ? -8.378 -18.236 12.692 1.00 90.44 330 LYS A CA 1
ATOM 2689 C C . LYS A 1 330 ? -9.296 -19.051 11.785 1.00 90.44 330 LYS A C 1
ATOM 2691 O O . LYS A 1 330 ? -9.412 -20.253 11.986 1.00 90.44 330 LYS A O 1
ATOM 2696 N N . ARG A 1 331 ? -9.894 -18.427 10.765 1.00 92.00 331 ARG A N 1
ATOM 2697 C CA . ARG A 1 331 ? -10.690 -19.113 9.719 1.00 92.00 331 ARG A CA 1
ATOM 2698 C C . ARG A 1 331 ? -10.453 -18.461 8.351 1.00 92.00 331 ARG A C 1
ATOM 2700 O O . ARG A 1 331 ? -9.878 -17.375 8.286 1.00 92.00 331 ARG A O 1
ATOM 2707 N N . THR A 1 332 ? -10.873 -19.102 7.263 1.00 93.00 332 THR A N 1
ATOM 2708 C CA . THR A 1 332 ? -10.717 -18.561 5.896 1.00 93.00 332 THR A CA 1
ATOM 2709 C C . THR A 1 332 ? -11.771 -17.488 5.576 1.00 93.00 332 THR A C 1
ATOM 2711 O O . THR A 1 332 ? -12.839 -17.437 6.200 1.00 93.00 332 THR A O 1
ATOM 2714 N N . LEU A 1 333 ? -11.519 -16.627 4.583 1.00 93.50 333 LEU A N 1
ATOM 2715 C CA . LEU A 1 333 ? -12.552 -15.737 4.032 1.00 93.50 333 LEU A CA 1
ATOM 2716 C C . LEU A 1 333 ? -13.605 -16.535 3.253 1.00 93.50 333 LEU A C 1
ATOM 2718 O O . LEU A 1 333 ? -14.774 -16.147 3.254 1.00 93.50 333 LEU A O 1
ATOM 2722 N N . GLN A 1 334 ? -13.236 -17.675 2.659 1.00 91.88 334 GLN A N 1
ATOM 2723 C CA . GLN A 1 334 ? -14.194 -18.605 2.049 1.00 91.88 334 GLN A CA 1
ATOM 2724 C C . GLN A 1 334 ? -15.237 -19.106 3.068 1.00 91.88 334 GLN A C 1
ATOM 2726 O O . GLN A 1 334 ? -16.440 -18.975 2.819 1.00 91.88 334 GLN A O 1
ATOM 2731 N N . TYR A 1 335 ? -14.792 -19.570 4.245 1.00 92.81 335 TYR A N 1
ATOM 2732 C CA . TYR A 1 335 ? -15.664 -19.949 5.364 1.00 92.81 335 TYR A CA 1
ATOM 2733 C C . TYR A 1 335 ? -16.567 -18.782 5.781 1.00 92.81 335 TYR A C 1
ATOM 2735 O O . TYR A 1 335 ? -17.781 -18.939 5.912 1.00 92.81 335 TYR A O 1
ATOM 2743 N N . PHE A 1 336 ? -16.000 -17.582 5.938 1.00 94.00 336 PHE A N 1
ATOM 2744 C CA . PHE A 1 336 ? -16.773 -16.405 6.332 1.00 94.00 336 PHE A CA 1
ATOM 2745 C C . PHE A 1 336 ? -17.860 -16.041 5.316 1.00 94.00 336 PHE A C 1
ATOM 2747 O O . PHE A 1 336 ? -18.992 -15.748 5.697 1.00 94.00 336 PHE A O 1
ATOM 2754 N N . ARG A 1 337 ? -17.564 -16.111 4.014 1.00 93.00 337 ARG A N 1
ATOM 2755 C CA . ARG A 1 337 ? -18.566 -15.880 2.965 1.00 93.00 337 ARG A CA 1
ATOM 2756 C C . ARG A 1 337 ? -19.680 -16.925 2.997 1.00 93.00 337 ARG A C 1
ATOM 2758 O O . ARG A 1 337 ? -20.821 -16.591 2.692 1.00 93.00 337 ARG A O 1
ATOM 2765 N N . GLU A 1 338 ? -19.390 -18.165 3.383 1.00 92.81 338 GLU A N 1
ATOM 2766 C CA . GLU A 1 338 ? -20.420 -19.187 3.595 1.00 92.81 338 GLU A CA 1
ATOM 2767 C C . GLU A 1 338 ? -21.260 -18.922 4.850 1.00 92.81 338 GLU A C 1
ATOM 2769 O O . GLU A 1 338 ? -22.484 -18.998 4.787 1.00 92.81 338 GLU A O 1
ATOM 2774 N N . TYR A 1 339 ? -20.631 -18.531 5.959 1.00 92.12 339 TYR A N 1
ATOM 2775 C CA . TYR A 1 339 ? -21.298 -18.126 7.201 1.00 92.12 339 TYR A CA 1
ATOM 2776 C C . TYR A 1 339 ? -22.262 -16.944 6.999 1.00 92.12 339 TYR A C 1
ATOM 2778 O O . TYR A 1 339 ? -23.348 -16.908 7.578 1.00 92.12 339 TYR A O 1
ATOM 2786 N N . ILE A 1 340 ? -21.880 -15.992 6.145 1.00 93.50 340 ILE A N 1
ATOM 2787 C CA . ILE A 1 340 ? -22.711 -14.860 5.720 1.00 93.50 340 ILE A CA 1
ATOM 2788 C C . ILE A 1 340 ? -23.873 -15.330 4.828 1.00 93.50 340 ILE A C 1
ATOM 2790 O O . ILE A 1 340 ? -25.021 -14.996 5.117 1.00 93.50 340 ILE A O 1
ATOM 2794 N N . ARG A 1 341 ? -23.622 -16.180 3.819 1.00 94.25 341 ARG A N 1
ATOM 2795 C CA . ARG A 1 341 ? -24.684 -16.769 2.973 1.00 94.25 341 ARG A CA 1
ATOM 2796 C C . ARG A 1 341 ? -25.694 -17.598 3.780 1.00 94.25 341 ARG A C 1
ATOM 2798 O O . ARG A 1 341 ? -26.892 -17.480 3.555 1.00 94.25 341 ARG A O 1
ATOM 2805 N N . LYS A 1 342 ? -25.237 -18.360 4.781 1.00 94.19 342 LYS A N 1
ATOM 2806 C CA . LYS A 1 342 ? -26.070 -19.125 5.736 1.00 94.19 342 LYS A CA 1
ATOM 2807 C C . LYS A 1 342 ? -26.944 -18.255 6.659 1.00 94.19 342 LYS A C 1
ATOM 2809 O O . LYS A 1 342 ? -27.708 -18.796 7.452 1.00 94.19 342 LYS A O 1
ATOM 2814 N N . ARG A 1 343 ? -26.835 -16.924 6.577 1.00 91.56 343 ARG A N 1
ATOM 2815 C CA . ARG A 1 343 ? -27.629 -15.940 7.333 1.00 91.56 343 ARG A CA 1
ATOM 2816 C C . ARG A 1 343 ? -28.503 -15.050 6.441 1.00 91.56 343 ARG A C 1
ATOM 2818 O O . ARG A 1 343 ? -28.937 -14.000 6.901 1.00 91.56 343 ARG A O 1
ATOM 2825 N N . ASP A 1 344 ? -28.734 -15.466 5.195 1.00 92.62 344 ASP A N 1
ATOM 2826 C CA . ASP A 1 344 ? -29.516 -14.740 4.180 1.00 92.62 344 ASP A CA 1
ATOM 2827 C C . ASP A 1 344 ? -29.004 -13.309 3.914 1.00 92.62 344 ASP A C 1
ATOM 2829 O O . ASP A 1 344 ? -29.742 -12.330 3.820 1.00 92.62 344 ASP A O 1
ATOM 2833 N N . ILE A 1 345 ? -27.676 -13.178 3.832 1.00 92.69 345 ILE A N 1
ATOM 2834 C CA . ILE A 1 345 ? -26.985 -11.926 3.514 1.00 92.69 345 ILE A CA 1
ATOM 2835 C C . ILE A 1 345 ? -26.319 -12.064 2.141 1.00 92.69 345 ILE A C 1
ATOM 2837 O O . ILE A 1 345 ? -25.558 -13.006 1.907 1.00 92.69 345 ILE A O 1
ATOM 2841 N N . ASP A 1 346 ? -26.538 -11.084 1.257 1.00 93.44 346 ASP A N 1
ATOM 2842 C CA . ASP A 1 346 ? -25.873 -11.004 -0.050 1.00 93.44 346 ASP A CA 1
ATOM 2843 C C . ASP A 1 346 ? -24.354 -10.780 0.108 1.00 93.44 346 ASP A C 1
ATOM 2845 O O . ASP A 1 346 ? -23.863 -9.657 0.289 1.00 93.44 346 ASP A O 1
ATOM 2849 N N . ASP A 1 347 ? -23.592 -11.872 0.006 1.00 93.69 347 ASP A N 1
ATOM 2850 C CA . ASP A 1 347 ? -22.133 -11.847 0.072 1.00 93.69 347 ASP A CA 1
ATOM 2851 C C . ASP A 1 347 ? -21.500 -11.131 -1.131 1.00 93.69 347 ASP A C 1
ATOM 2853 O O . ASP A 1 347 ? -20.412 -10.573 -0.996 1.00 93.69 347 ASP A O 1
ATOM 2857 N N . LYS A 1 348 ? -22.184 -11.063 -2.282 1.00 94.25 348 LYS A N 1
ATOM 2858 C CA . LYS A 1 348 ? -21.714 -10.365 -3.489 1.00 94.25 348 LYS A CA 1
ATOM 2859 C C . LYS A 1 348 ? -21.830 -8.853 -3.312 1.00 94.25 348 LYS A C 1
ATOM 2861 O O . LYS A 1 348 ? -20.911 -8.130 -3.700 1.00 94.25 348 LYS A O 1
ATOM 2866 N N . LEU A 1 349 ? -22.914 -8.358 -2.709 1.00 95.38 349 LEU A N 1
ATOM 2867 C CA . LEU A 1 349 ? -23.055 -6.943 -2.342 1.00 95.38 349 LEU A CA 1
ATOM 2868 C C . LEU A 1 349 ? -22.028 -6.537 -1.277 1.00 95.38 349 LEU A C 1
ATOM 2870 O O . LEU A 1 349 ? -21.364 -5.510 -1.427 1.00 95.38 349 LEU A O 1
ATOM 2874 N N . LEU A 1 350 ? -21.828 -7.371 -0.253 1.00 95.94 350 LEU A N 1
ATOM 2875 C CA . LEU A 1 350 ? -20.786 -7.152 0.752 1.00 95.94 350 LEU A CA 1
ATOM 2876 C C . LEU A 1 350 ? -19.382 -7.092 0.119 1.00 95.94 350 LEU A C 1
ATOM 2878 O O . LEU A 1 350 ? -18.621 -6.163 0.399 1.00 95.94 350 LEU A O 1
ATOM 2882 N N . TRP A 1 351 ? -19.054 -8.020 -0.788 1.00 95.75 351 TRP A N 1
ATOM 2883 C CA . TRP A 1 351 ? -17.765 -8.019 -1.490 1.00 95.75 351 TRP A CA 1
ATOM 2884 C C . TRP A 1 351 ? -17.593 -6.796 -2.400 1.00 95.75 351 TRP A C 1
ATOM 2886 O O . TRP A 1 351 ? -16.507 -6.225 -2.451 1.00 95.75 351 TRP A O 1
ATOM 2896 N N . ARG A 1 352 ? -18.662 -6.319 -3.057 1.00 96.06 352 ARG A N 1
ATOM 2897 C CA . ARG A 1 352 ? -18.640 -5.063 -3.832 1.00 96.06 352 ARG A CA 1
ATOM 2898 C C . ARG A 1 352 ? -18.282 -3.854 -2.961 1.00 96.06 352 ARG A C 1
ATOM 2900 O O . ARG A 1 352 ? -17.463 -3.047 -3.391 1.00 96.06 352 ARG A O 1
ATOM 2907 N N . HIS A 1 353 ? -18.822 -3.746 -1.744 1.00 97.12 353 HIS A N 1
ATOM 2908 C CA . HIS A 1 353 ? -18.459 -2.668 -0.811 1.00 97.12 353 HIS A CA 1
ATOM 2909 C C . HIS A 1 353 ? -17.003 -2.768 -0.322 1.00 97.12 353 HIS A C 1
ATOM 2911 O O . HIS A 1 353 ? -16.332 -1.750 -0.166 1.00 97.12 353 HIS A O 1
ATOM 2917 N N . ILE A 1 354 ? -16.492 -3.985 -0.114 1.00 97.94 354 ILE A N 1
ATOM 2918 C CA . ILE A 1 354 ? -15.082 -4.227 0.240 1.00 97.94 354 ILE A CA 1
ATOM 2919 C C . ILE A 1 354 ? -14.151 -3.852 -0.929 1.00 97.94 354 ILE A C 1
ATOM 2921 O O . ILE A 1 354 ? -13.128 -3.202 -0.717 1.00 97.94 354 ILE A O 1
ATOM 2925 N N . ILE A 1 355 ? -14.522 -4.192 -2.166 1.00 98.06 355 ILE A N 1
ATOM 2926 C CA . ILE A 1 355 ? -13.779 -3.824 -3.380 1.00 98.06 355 ILE A CA 1
ATOM 2927 C C . ILE A 1 355 ? -13.774 -2.301 -3.593 1.00 98.06 355 ILE A C 1
ATOM 2929 O O . ILE A 1 355 ? -12.713 -1.743 -3.869 1.00 98.06 355 ILE A O 1
ATOM 2933 N N . ASP A 1 356 ? -14.912 -1.617 -3.425 1.00 97.94 356 ASP A N 1
ATOM 2934 C CA . ASP A 1 356 ? -15.005 -0.148 -3.510 1.00 97.94 356 ASP A CA 1
ATOM 2935 C C . ASP A 1 356 ? -14.082 0.532 -2.485 1.00 97.94 356 ASP A C 1
ATOM 2937 O O . ASP A 1 356 ? -13.261 1.374 -2.854 1.00 97.94 356 ASP A O 1
ATOM 2941 N N . LEU A 1 357 ? -14.114 0.084 -1.223 1.00 98.31 357 LEU A N 1
ATOM 2942 C CA . LEU A 1 357 ? -13.202 0.528 -0.162 1.00 98.31 357 LEU A CA 1
ATOM 2943 C C . LEU A 1 357 ? -11.728 0.365 -0.570 1.00 98.31 357 LEU A C 1
ATOM 2945 O O . LEU A 1 357 ? -10.945 1.310 -0.433 1.00 98.31 357 LEU A O 1
ATOM 2949 N N . ILE A 1 358 ? -11.339 -0.803 -1.093 1.00 98.62 358 ILE A N 1
ATOM 2950 C CA . ILE A 1 358 ? -9.960 -1.084 -1.524 1.00 98.62 358 ILE A CA 1
ATOM 2951 C C . ILE A 1 358 ? -9.551 -0.165 -2.686 1.00 98.62 358 ILE A C 1
ATOM 2953 O O . ILE A 1 358 ? -8.503 0.478 -2.614 1.00 98.62 358 ILE A O 1
ATOM 2957 N N . ILE A 1 359 ? -10.376 -0.043 -3.732 1.00 98.44 359 ILE A N 1
ATOM 2958 C CA . ILE A 1 359 ? -10.073 0.797 -4.903 1.00 98.44 359 ILE A CA 1
ATOM 2959 C C . ILE A 1 359 ? -9.948 2.268 -4.490 1.00 98.44 359 ILE A C 1
ATOM 2961 O O . ILE A 1 359 ? -8.950 2.913 -4.817 1.00 98.44 359 ILE A O 1
ATOM 2965 N N . LYS A 1 360 ? -10.900 2.793 -3.711 1.00 98.12 360 LYS A N 1
ATOM 2966 C CA . LYS A 1 360 ? -10.874 4.173 -3.201 1.00 98.12 360 LYS A CA 1
ATOM 2967 C C . LYS A 1 360 ? -9.652 4.456 -2.333 1.00 98.12 360 LYS A C 1
ATOM 2969 O O . LYS A 1 360 ? -9.065 5.534 -2.438 1.00 98.12 360 LYS A O 1
ATOM 2974 N N . THR A 1 361 ? -9.236 3.483 -1.525 1.00 98.31 361 THR A N 1
ATOM 2975 C CA . THR A 1 361 ? -8.015 3.553 -0.710 1.00 98.31 361 THR A CA 1
ATOM 2976 C C . THR A 1 361 ? -6.755 3.633 -1.571 1.00 98.31 361 THR A C 1
ATOM 2978 O O . THR A 1 361 ? -5.897 4.484 -1.336 1.00 98.31 361 THR A O 1
ATOM 2981 N N . MET A 1 362 ? -6.660 2.811 -2.617 1.00 98.38 362 MET A N 1
ATOM 2982 C CA . MET A 1 362 ? -5.523 2.847 -3.540 1.00 98.38 362 MET A CA 1
ATOM 2983 C C . MET A 1 362 ? -5.517 4.100 -4.429 1.00 98.38 362 MET A C 1
ATOM 2985 O O . MET A 1 362 ? -4.445 4.588 -4.778 1.00 98.38 362 MET A O 1
ATOM 2989 N N . ILE A 1 363 ? -6.682 4.688 -4.726 1.00 97.12 363 ILE A N 1
ATOM 2990 C CA . ILE A 1 363 ? -6.790 6.001 -5.383 1.00 97.12 363 ILE A CA 1
ATOM 2991 C C . ILE A 1 363 ? -6.167 7.116 -4.520 1.00 97.12 363 ILE A C 1
ATOM 2993 O O . ILE A 1 363 ? -5.484 7.979 -5.066 1.00 97.12 363 ILE A O 1
ATOM 2997 N N . VAL A 1 364 ? -6.317 7.072 -3.188 1.00 96.12 364 VAL A N 1
ATOM 2998 C CA . VAL A 1 364 ? -5.651 8.015 -2.258 1.00 96.12 364 VAL A CA 1
ATOM 2999 C C . VAL A 1 364 ? -4.130 7.820 -2.234 1.00 96.12 364 VAL A C 1
ATOM 3001 O O . VAL A 1 364 ? -3.393 8.798 -2.138 1.00 96.12 364 VAL A O 1
ATOM 3004 N N . ALA A 1 365 ? -3.639 6.586 -2.385 1.00 96.06 365 ALA A N 1
ATOM 3005 C CA . ALA A 1 365 ? -2.203 6.310 -2.500 1.00 96.06 365 ALA A CA 1
ATOM 3006 C C . ALA A 1 365 ? -1.600 6.754 -3.845 1.00 96.06 365 ALA A C 1
ATOM 3008 O O . ALA A 1 365 ? -0.447 7.189 -3.896 1.00 96.06 365 ALA A O 1
ATOM 3009 N N . HIS A 1 366 ? -2.370 6.639 -4.932 1.00 95.62 366 HIS A N 1
ATOM 3010 C CA . HIS A 1 366 ? -1.913 6.812 -6.311 1.00 95.62 366 HIS A CA 1
ATOM 3011 C C . HIS A 1 366 ? -1.088 8.084 -6.588 1.00 95.62 366 HIS A C 1
ATOM 3013 O O . HIS A 1 366 ? -0.001 7.920 -7.143 1.00 95.62 366 HIS A O 1
ATOM 3019 N N . PRO A 1 367 ? -1.494 9.318 -6.202 1.00 93.31 367 PRO A N 1
ATOM 3020 C CA . PRO A 1 367 ? -0.692 10.516 -6.481 1.00 93.31 367 PRO A CA 1
ATOM 3021 C C . PRO A 1 367 ? 0.720 10.434 -5.892 1.00 93.31 367 PRO A C 1
ATOM 3023 O O . PRO A 1 367 ? 1.691 10.818 -6.543 1.00 93.31 367 PRO A O 1
ATOM 3026 N N . HIS A 1 368 ? 0.843 9.885 -4.682 1.00 93.31 368 HIS A N 1
ATOM 3027 C CA . HIS A 1 368 ? 2.110 9.771 -3.958 1.00 93.31 368 HIS A CA 1
ATOM 3028 C C . HIS A 1 368 ? 2.983 8.652 -4.527 1.00 93.31 368 HIS A C 1
ATOM 3030 O O . HIS A 1 368 ? 4.171 8.857 -4.779 1.00 93.31 368 HIS A O 1
ATOM 3036 N N . VAL A 1 369 ? 2.385 7.483 -4.783 1.00 95.12 369 VAL A N 1
ATOM 3037 C CA . VAL A 1 369 ? 3.071 6.313 -5.353 1.00 95.12 369 VAL A CA 1
ATOM 3038 C C . VAL A 1 369 ? 3.549 6.593 -6.778 1.00 95.12 369 VAL A C 1
ATOM 3040 O O . VAL A 1 369 ? 4.714 6.349 -7.091 1.00 95.12 369 VAL A O 1
ATOM 3043 N N . LEU A 1 370 ? 2.692 7.154 -7.636 1.00 93.19 370 LEU A N 1
ATOM 3044 C CA . LEU A 1 370 ? 3.037 7.457 -9.023 1.00 93.19 370 LEU A CA 1
ATOM 3045 C C . LEU A 1 370 ? 4.104 8.552 -9.118 1.00 93.19 370 LEU A C 1
ATOM 3047 O O . LEU A 1 370 ? 5.054 8.401 -9.887 1.00 93.19 370 LEU A O 1
ATOM 3051 N N . HIS A 1 371 ? 3.990 9.627 -8.328 1.00 91.25 371 HIS A N 1
ATOM 3052 C CA . HIS A 1 371 ? 5.019 10.665 -8.289 1.00 91.25 371 HIS A CA 1
ATOM 3053 C C . HIS A 1 371 ? 6.367 10.076 -7.852 1.00 91.25 371 HIS A C 1
ATOM 3055 O O . HIS A 1 371 ? 7.363 10.225 -8.560 1.00 91.25 371 HIS A O 1
ATOM 3061 N N . ALA A 1 372 ? 6.396 9.336 -6.738 1.00 93.19 372 ALA A N 1
ATOM 3062 C CA . ALA A 1 372 ? 7.619 8.712 -6.245 1.00 93.19 372 ALA A CA 1
ATOM 3063 C C . ALA A 1 372 ? 8.207 7.704 -7.252 1.00 93.19 372 ALA A C 1
ATOM 3065 O O . ALA A 1 372 ? 9.423 7.668 -7.443 1.00 93.19 372 ALA A O 1
ATOM 3066 N N . TYR A 1 373 ? 7.369 6.930 -7.949 1.00 93.69 373 TYR A N 1
ATOM 3067 C CA . TYR A 1 373 ? 7.799 5.986 -8.982 1.00 93.69 373 TYR A CA 1
ATOM 3068 C C . TYR A 1 373 ? 8.378 6.696 -10.214 1.00 93.69 373 TYR A C 1
ATOM 3070 O O . TYR A 1 373 ? 9.493 6.370 -10.627 1.00 93.69 373 TYR A O 1
ATOM 3078 N N . ARG A 1 374 ? 7.693 7.713 -10.758 1.00 91.25 374 ARG A N 1
ATOM 3079 C CA . ARG A 1 374 ? 8.194 8.523 -11.887 1.00 91.25 374 ARG A CA 1
ATOM 3080 C C . ARG A 1 374 ? 9.498 9.255 -11.525 1.00 91.25 374 ARG A C 1
ATOM 3082 O O . ARG A 1 374 ? 10.391 9.328 -12.365 1.00 91.25 374 ARG A O 1
ATOM 3089 N N . MET A 1 375 ? 9.667 9.704 -10.275 1.00 90.81 375 MET A N 1
ATOM 3090 C CA . MET A 1 375 ? 10.934 10.273 -9.781 1.00 90.81 375 MET A CA 1
ATOM 3091 C C . MET A 1 375 ? 12.061 9.232 -9.640 1.00 90.81 375 MET A C 1
ATOM 3093 O O . MET A 1 375 ? 13.218 9.563 -9.886 1.00 90.81 375 MET A O 1
ATOM 3097 N N . CYS A 1 376 ? 11.753 7.973 -9.303 1.00 91.31 376 CYS A N 1
ATOM 3098 C CA . CYS A 1 376 ? 12.742 6.882 -9.294 1.00 91.31 376 CYS A CA 1
ATOM 3099 C C . CYS A 1 376 ? 13.081 6.364 -10.705 1.00 91.31 376 CYS A C 1
ATOM 3101 O O . CYS A 1 376 ? 14.121 5.736 -10.893 1.00 91.31 376 CYS A O 1
ATOM 3103 N N . ARG A 1 377 ? 12.212 6.576 -11.703 1.00 87.19 377 ARG A N 1
ATOM 3104 C CA . ARG A 1 377 ? 12.352 6.060 -13.079 1.00 87.19 377 ARG A CA 1
ATOM 3105 C C . ARG A 1 377 ? 12.408 7.184 -14.142 1.00 87.19 377 ARG A C 1
ATOM 3107 O O . ARG A 1 377 ? 11.651 7.132 -15.115 1.00 87.19 377 ARG A O 1
ATOM 3114 N N . PRO A 1 378 ? 13.289 8.198 -14.014 1.00 81.38 378 PRO A N 1
ATOM 3115 C CA . PRO A 1 378 ? 13.340 9.315 -14.957 1.00 81.38 378 PRO A CA 1
ATOM 3116 C C . PRO A 1 378 ? 13.707 8.843 -16.373 1.00 81.38 378 PRO A C 1
ATOM 3118 O O . PRO A 1 378 ? 14.624 8.045 -16.563 1.00 81.38 378 PRO A O 1
ATOM 3121 N N . GLY A 1 379 ? 12.991 9.347 -17.382 1.00 68.69 379 GLY A N 1
ATOM 3122 C CA . GLY A 1 379 ? 13.198 8.982 -18.790 1.00 68.69 379 GLY A CA 1
ATOM 3123 C C . GLY A 1 379 ? 12.605 7.629 -19.215 1.00 68.69 379 GLY A C 1
ATOM 3124 O O . GLY A 1 379 ? 12.777 7.231 -20.368 1.00 68.69 379 GLY A O 1
ATOM 3125 N N . VAL A 1 380 ? 11.894 6.926 -18.328 1.00 72.31 380 VAL A N 1
ATOM 3126 C CA . VAL A 1 380 ? 11.060 5.769 -18.688 1.00 72.31 380 VAL A CA 1
ATOM 3127 C C . VAL A 1 380 ? 9.731 6.275 -19.260 1.00 72.31 380 VAL A C 1
ATOM 3129 O O . VAL A 1 380 ? 9.074 7.116 -18.653 1.00 72.31 380 VAL A O 1
ATOM 3132 N N . SER A 1 381 ? 9.337 5.785 -20.437 1.00 65.88 381 SER A N 1
ATOM 3133 C CA . SER A 1 381 ? 8.098 6.191 -21.109 1.00 65.88 381 SER A CA 1
ATOM 3134 C C . SER A 1 381 ? 6.842 5.592 -20.460 1.00 65.88 381 SER A C 1
ATOM 3136 O O . SER A 1 381 ? 6.828 4.431 -20.045 1.00 65.88 381 SER A O 1
ATOM 3138 N N . THR A 1 382 ? 5.769 6.385 -20.414 1.00 65.19 382 THR A N 1
ATOM 3139 C CA . THR A 1 382 ? 4.474 6.049 -19.800 1.00 65.19 382 THR A CA 1
ATOM 3140 C C . THR A 1 382 ? 3.881 4.749 -20.360 1.00 65.19 382 THR A C 1
ATOM 3142 O O . THR A 1 382 ? 3.653 4.630 -21.569 1.00 65.19 382 THR A O 1
ATOM 3145 N N . GLY A 1 383 ? 3.581 3.771 -19.500 1.00 63.88 383 GLY A N 1
ATOM 3146 C CA . GLY A 1 383 ? 3.114 2.434 -19.905 1.00 63.88 383 GLY A CA 1
ATOM 3147 C C . GLY A 1 383 ? 4.216 1.429 -20.283 1.00 63.88 383 GLY A C 1
ATOM 3148 O O . GLY A 1 383 ? 3.933 0.393 -20.891 1.00 63.88 383 GLY A O 1
ATOM 3149 N N . LYS A 1 384 ? 5.483 1.681 -19.928 1.00 75.81 384 LYS A N 1
ATOM 3150 C CA . LYS A 1 384 ? 6.456 0.586 -19.771 1.00 75.81 384 LYS A CA 1
ATOM 3151 C C . LYS A 1 384 ? 6.075 -0.300 -18.577 1.00 75.81 384 LYS A C 1
ATOM 3153 O O . LYS A 1 384 ? 5.513 0.173 -17.596 1.00 75.81 384 LYS A O 1
ATOM 3158 N N . ASP A 1 385 ? 6.399 -1.590 -18.668 1.00 83.19 385 ASP A N 1
ATOM 3159 C CA . ASP A 1 385 ? 6.106 -2.586 -17.632 1.00 83.19 385 ASP A CA 1
ATOM 3160 C C . ASP A 1 385 ? 6.718 -2.156 -16.290 1.00 83.19 385 ASP A C 1
ATOM 3162 O O . ASP A 1 385 ? 7.907 -1.829 -16.236 1.00 83.19 385 ASP A O 1
ATOM 3166 N N . SER A 1 386 ? 5.932 -2.153 -15.208 1.00 92.06 386 SER A N 1
ATOM 3167 C CA . SER A 1 386 ? 6.426 -1.641 -13.927 1.00 92.06 386 SER A CA 1
ATOM 3168 C C . SER A 1 386 ? 7.592 -2.479 -13.397 1.00 92.06 386 SER A C 1
ATOM 3170 O O . SER A 1 386 ? 7.583 -3.707 -13.500 1.00 92.06 386 SER A O 1
ATOM 3172 N N . VAL A 1 387 ? 8.617 -1.838 -12.828 1.00 94.75 387 VAL A N 1
ATOM 3173 C CA . VAL A 1 387 ? 9.690 -2.548 -12.098 1.00 94.75 387 VAL A CA 1
ATOM 3174 C C . VAL A 1 387 ? 9.291 -2.895 -10.662 1.00 94.75 387 VAL A C 1
ATOM 3176 O O . VAL A 1 387 ? 9.998 -3.652 -10.004 1.00 94.75 387 VAL A O 1
ATOM 3179 N N . CYS A 1 388 ? 8.156 -2.378 -10.192 1.00 97.00 388 CYS A N 1
ATOM 3180 C CA . CYS A 1 388 ? 7.611 -2.617 -8.863 1.00 97.00 388 CYS A CA 1
ATOM 3181 C C . CYS A 1 388 ? 6.317 -3.438 -8.956 1.00 97.00 388 CYS A C 1
ATOM 3183 O O . CYS A 1 388 ? 5.523 -3.268 -9.878 1.00 97.00 388 CYS A O 1
ATOM 3185 N N . PHE A 1 389 ? 6.107 -4.299 -7.970 1.00 97.81 389 PHE A N 1
ATOM 3186 C CA . PHE A 1 389 ? 4.822 -4.896 -7.607 1.00 97.81 389 PHE A CA 1
ATOM 3187 C C . PHE A 1 389 ? 4.744 -4.923 -6.077 1.00 97.81 389 PHE A C 1
ATOM 3189 O O . PHE A 1 389 ? 5.773 -4.746 -5.435 1.00 97.81 389 PHE A O 1
ATOM 3196 N N . GLU A 1 390 ? 3.582 -5.127 -5.462 1.00 97.94 390 GLU A N 1
ATOM 3197 C CA . GLU A 1 390 ? 3.476 -5.110 -3.993 1.00 97.94 390 GLU A CA 1
ATOM 3198 C C . GLU A 1 390 ? 2.255 -5.899 -3.506 1.00 97.94 390 GLU A C 1
ATOM 3200 O O . GLU A 1 390 ? 1.174 -5.766 -4.081 1.00 97.94 390 GLU A O 1
ATOM 3205 N N . ILE A 1 391 ? 2.425 -6.725 -2.464 1.00 98.31 391 ILE A N 1
ATOM 3206 C CA . ILE A 1 391 ? 1.337 -7.479 -1.817 1.00 98.31 391 ILE A CA 1
ATOM 3207 C C . ILE A 1 391 ? 0.969 -6.767 -0.514 1.00 98.31 391 ILE A C 1
ATOM 3209 O O . ILE A 1 391 ? 1.686 -6.859 0.482 1.00 98.31 391 ILE A O 1
ATOM 3213 N N . LEU A 1 392 ? -0.169 -6.082 -0.512 1.00 98.12 392 LEU A N 1
ATOM 3214 C CA . LEU A 1 392 ? -0.693 -5.356 0.639 1.00 98.12 392 LEU A CA 1
ATOM 3215 C C . LEU A 1 392 ? -1.654 -6.242 1.437 1.00 98.12 392 LEU A C 1
ATOM 3217 O O . LEU A 1 392 ? -2.584 -6.825 0.881 1.00 98.12 392 LEU A O 1
ATOM 3221 N N . GLY A 1 393 ? -1.457 -6.314 2.754 1.00 97.62 393 GLY A N 1
ATOM 3222 C CA . GLY A 1 393 ? -2.432 -6.889 3.679 1.00 97.62 393 GLY A CA 1
ATOM 3223 C C . GLY A 1 393 ? -3.372 -5.807 4.201 1.00 97.62 393 GLY A C 1
ATOM 3224 O O . GLY A 1 393 ? -2.977 -5.035 5.069 1.00 97.62 393 GLY A O 1
ATOM 3225 N N . PHE A 1 394 ? -4.594 -5.742 3.687 1.00 98.19 394 PHE A N 1
ATOM 3226 C CA . PHE A 1 394 ? -5.642 -4.858 4.193 1.00 98.19 394 PHE A CA 1
ATOM 3227 C C . PHE A 1 394 ? -6.264 -5.454 5.458 1.00 98.19 394 PHE A C 1
ATOM 3229 O O . PHE A 1 394 ? -6.593 -6.639 5.480 1.00 98.19 394 PHE A O 1
ATOM 3236 N N . ASP A 1 395 ? -6.457 -4.632 6.488 1.00 97.38 395 ASP A N 1
ATOM 3237 C CA . ASP A 1 395 ? -7.101 -5.022 7.742 1.00 97.38 395 ASP A CA 1
ATOM 3238 C C . ASP A 1 395 ? -8.461 -4.310 7.812 1.00 97.38 395 ASP A C 1
ATOM 3240 O O . ASP A 1 395 ? -8.530 -3.094 8.019 1.00 97.38 395 ASP A O 1
ATOM 3244 N N . ILE A 1 396 ? -9.547 -5.057 7.586 1.00 98.19 396 ILE A N 1
ATOM 3245 C CA . ILE A 1 396 ? -10.916 -4.531 7.458 1.00 98.19 396 ILE A CA 1
ATOM 3246 C C . ILE A 1 396 ? -11.819 -5.159 8.524 1.00 98.19 396 ILE A C 1
ATOM 3248 O O . ILE A 1 396 ? -11.748 -6.355 8.794 1.00 98.19 396 ILE A O 1
ATOM 3252 N N . MET A 1 397 ? -12.700 -4.360 9.121 1.00 97.69 397 MET A N 1
ATOM 3253 C CA . MET A 1 397 ? -13.693 -4.808 10.101 1.00 97.69 397 MET A CA 1
ATOM 3254 C C . MET A 1 397 ? -15.098 -4.468 9.615 1.00 97.69 397 MET A C 1
ATOM 3256 O O . MET A 1 397 ? -15.318 -3.379 9.093 1.00 97.69 397 MET A O 1
ATOM 3260 N N . LEU A 1 398 ? -16.054 -5.378 9.797 1.00 97.50 398 LEU A N 1
ATOM 3261 C CA . LEU A 1 398 ? -17.466 -5.080 9.557 1.00 97.50 398 LEU A CA 1
ATOM 3262 C C . LEU A 1 398 ? -18.122 -4.589 10.849 1.00 97.50 398 LEU A C 1
ATOM 3264 O O . LEU A 1 398 ? -17.816 -5.094 11.931 1.00 97.50 398 LEU A O 1
ATOM 3268 N N . ASP A 1 399 ? -19.045 -3.635 10.745 1.00 96.56 399 ASP A N 1
ATOM 3269 C CA . ASP A 1 399 ? -19.957 -3.308 11.846 1.00 96.56 399 ASP A CA 1
ATOM 3270 C C . ASP A 1 399 ? -21.233 -4.174 11.826 1.00 96.56 399 ASP A C 1
ATOM 3272 O O . ASP A 1 399 ? -21.465 -4.963 10.908 1.00 96.56 399 ASP A O 1
ATOM 3276 N N . LYS A 1 400 ? -22.089 -4.038 12.848 1.00 95.44 400 LYS A N 1
ATOM 3277 C CA . LYS A 1 400 ? -23.375 -4.758 12.942 1.00 95.44 400 LYS A CA 1
ATOM 3278 C C . LYS A 1 400 ? -24.333 -4.466 11.765 1.00 95.44 400 LYS A C 1
ATOM 3280 O O . LYS A 1 400 ? -25.280 -5.220 11.569 1.00 95.44 400 LYS A O 1
ATOM 3285 N N . LYS A 1 401 ? -24.111 -3.403 10.981 1.00 95.50 401 LYS A N 1
ATOM 3286 C CA . LYS A 1 401 ? -24.857 -3.092 9.748 1.00 95.50 401 LYS A CA 1
ATOM 3287 C C . LYS A 1 401 ? -24.149 -3.600 8.482 1.00 95.50 401 LYS A C 1
ATOM 3289 O O . LYS A 1 401 ? -24.531 -3.204 7.386 1.00 95.50 401 LYS A O 1
ATOM 3294 N N . LEU A 1 402 ? -23.129 -4.452 8.626 1.00 95.38 402 LEU A N 1
ATOM 3295 C CA . LEU A 1 402 ? -22.313 -5.014 7.544 1.00 95.38 402 LEU A CA 1
ATOM 3296 C C . LEU A 1 402 ? -21.533 -3.966 6.734 1.00 95.38 402 LEU A C 1
ATOM 3298 O O . LEU A 1 402 ? -21.006 -4.278 5.665 1.00 95.38 402 LEU A O 1
ATOM 3302 N N . LYS A 1 403 ? -21.401 -2.730 7.237 1.00 96.81 403 LYS A N 1
ATOM 3303 C CA . LYS A 1 403 ? -20.552 -1.730 6.590 1.00 96.81 403 LYS A CA 1
ATOM 3304 C C . LYS A 1 403 ? -19.079 -2.096 6.825 1.00 96.81 403 LYS A C 1
ATOM 3306 O O . LYS A 1 403 ? -18.701 -2.296 7.984 1.00 96.81 403 LYS A O 1
ATOM 3311 N N . PRO A 1 404 ? -18.236 -2.146 5.777 1.00 98.00 404 PRO A N 1
ATOM 3312 C CA . PRO A 1 404 ? -16.806 -2.344 5.941 1.00 98.00 404 PRO A CA 1
ATOM 3313 C C . PRO A 1 404 ? -16.108 -1.054 6.387 1.00 98.00 404 PRO A C 1
ATOM 3315 O O . PRO A 1 404 ? -16.375 0.037 5.880 1.00 98.00 404 PRO A O 1
ATOM 3318 N N . TRP A 1 405 ? -15.183 -1.206 7.331 1.00 98.38 405 TRP A N 1
ATOM 3319 C CA . TRP A 1 405 ? -14.350 -0.148 7.889 1.00 98.38 405 TRP A CA 1
ATOM 3320 C C . TRP A 1 405 ? -12.871 -0.516 7.765 1.00 98.38 405 TRP A C 1
ATOM 3322 O O . TRP A 1 405 ? -12.458 -1.598 8.189 1.00 98.38 405 TRP A O 1
ATOM 3332 N N . LEU A 1 406 ? -12.060 0.391 7.219 1.00 98.25 406 LEU A N 1
ATOM 3333 C CA . LEU A 1 406 ? -10.611 0.209 7.110 1.00 98.25 406 LEU A CA 1
ATOM 3334 C C . LEU A 1 406 ? -9.932 0.494 8.459 1.00 98.25 406 LEU A C 1
ATOM 3336 O O . LEU A 1 406 ? -10.116 1.572 9.027 1.00 98.25 406 LEU A O 1
ATOM 3340 N N . LEU A 1 407 ? -9.120 -0.446 8.953 1.00 95.00 407 LEU A N 1
ATOM 3341 C CA . LEU A 1 407 ? -8.375 -0.302 10.210 1.00 95.00 407 LEU A CA 1
ATOM 3342 C C . LEU A 1 407 ? -6.908 0.085 9.991 1.00 95.00 407 LEU A C 1
ATOM 3344 O O . LEU A 1 407 ? -6.412 0.993 10.660 1.00 95.00 407 LEU A O 1
ATOM 3348 N N . GLU A 1 408 ? -6.218 -0.619 9.091 1.00 94.06 408 GLU A N 1
ATOM 3349 C CA . GLU A 1 408 ? -4.836 -0.357 8.670 1.00 94.06 408 GLU A CA 1
ATOM 3350 C C . GLU A 1 408 ? -4.498 -1.097 7.362 1.00 94.06 408 GLU A C 1
ATOM 3352 O O . GLU A 1 408 ? -5.279 -1.916 6.875 1.00 94.06 408 GLU A O 1
ATOM 3357 N N . ILE A 1 409 ? -3.324 -0.804 6.792 1.00 96.06 409 ILE A N 1
ATOM 3358 C CA . ILE A 1 409 ? -2.786 -1.484 5.608 1.00 96.06 409 ILE A CA 1
ATOM 3359 C C . ILE A 1 409 ? -1.341 -1.881 5.899 1.00 96.06 409 ILE A C 1
ATOM 3361 O O . ILE A 1 409 ? -0.480 -1.041 6.163 1.00 96.06 409 ILE A O 1
ATOM 3365 N N . ASN A 1 410 ? -1.074 -3.177 5.854 1.00 93.44 410 ASN A N 1
ATOM 3366 C CA . ASN A 1 410 ? 0.224 -3.768 6.122 1.00 93.44 410 ASN A CA 1
ATOM 3367 C C . ASN A 1 410 ? 1.001 -3.939 4.812 1.00 93.44 410 ASN A C 1
ATOM 3369 O O . ASN A 1 410 ? 0.694 -4.827 4.019 1.00 93.44 410 ASN A O 1
ATOM 3373 N N . ARG A 1 411 ? 2.035 -3.108 4.606 1.00 90.38 411 ARG A N 1
ATOM 3374 C CA . ARG A 1 411 ? 2.893 -3.141 3.402 1.00 90.38 411 ARG A CA 1
ATOM 3375 C C . ARG A 1 411 ? 3.659 -4.457 3.222 1.00 90.38 411 ARG A C 1
ATOM 3377 O O . ARG A 1 411 ? 3.936 -4.874 2.110 1.00 90.38 411 ARG A O 1
ATOM 3384 N N . SER A 1 412 ? 4.031 -5.074 4.339 1.00 86.69 412 SER A N 1
ATOM 3385 C CA . SER A 1 412 ? 4.681 -6.381 4.390 1.00 86.69 412 SER A CA 1
ATOM 3386 C C . SER A 1 412 ? 3.885 -7.247 5.367 1.00 86.69 412 SER A C 1
ATOM 3388 O O . SER A 1 412 ? 4.138 -7.209 6.577 1.00 86.69 412 SER A O 1
ATOM 3390 N N . PRO A 1 413 ? 2.826 -7.934 4.901 1.00 92.19 413 PRO A N 1
ATOM 3391 C CA . PRO A 1 413 ? 2.085 -8.857 5.746 1.00 92.19 413 PRO A CA 1
ATOM 3392 C C . PRO A 1 413 ? 2.978 -10.049 6.123 1.00 92.19 413 PRO A C 1
ATOM 3394 O O . PRO A 1 413 ? 3.871 -10.439 5.376 1.00 92.19 413 PRO A O 1
ATOM 3397 N N . SER A 1 414 ? 2.743 -10.657 7.289 1.00 90.88 414 SER A N 1
ATOM 3398 C CA . SER A 1 414 ? 3.506 -11.849 7.681 1.00 90.88 414 SER A CA 1
ATOM 3399 C C . SER A 1 414 ? 3.181 -13.028 6.764 1.00 90.88 414 SER A C 1
ATOM 3401 O O . SER A 1 414 ? 2.032 -13.476 6.730 1.00 90.88 414 SER A O 1
ATOM 3403 N N . PHE A 1 415 ? 4.204 -13.562 6.093 1.00 94.56 415 PHE A N 1
ATOM 3404 C CA . PHE A 1 415 ? 4.150 -14.830 5.362 1.00 94.56 415 PHE A CA 1
ATOM 3405 C C . PHE A 1 415 ? 4.590 -16.030 6.228 1.00 94.56 415 PHE A C 1
ATOM 3407 O O . PHE A 1 415 ? 4.911 -17.086 5.697 1.00 94.56 415 PHE A O 1
ATOM 3414 N N . GLY A 1 416 ? 4.608 -15.890 7.562 1.00 92.38 416 GLY A N 1
ATOM 3415 C CA . GLY A 1 416 ? 4.791 -17.023 8.478 1.00 92.38 416 GLY A CA 1
ATOM 3416 C C . GLY A 1 416 ? 3.616 -18.002 8.398 1.00 92.38 416 GLY A C 1
ATOM 3417 O O . GLY A 1 416 ? 2.470 -17.569 8.243 1.00 92.38 416 GLY A O 1
ATOM 3418 N N . THR A 1 417 ? 3.905 -19.299 8.476 1.00 91.44 417 THR A N 1
ATOM 3419 C CA . THR A 1 417 ? 2.956 -20.404 8.266 1.00 91.44 417 THR A CA 1
ATOM 3420 C C . THR A 1 417 ? 2.892 -21.300 9.504 1.00 91.44 417 THR A C 1
ATOM 3422 O O . THR A 1 417 ? 3.270 -22.466 9.461 1.00 91.44 417 THR A O 1
ATOM 3425 N N . ASP A 1 418 ? 2.476 -20.710 10.626 1.00 87.31 418 ASP A N 1
ATOM 3426 C CA . ASP A 1 418 ? 2.432 -21.352 11.950 1.00 87.31 418 ASP A CA 1
ATOM 3427 C C . ASP A 1 418 ? 1.341 -22.446 12.054 1.00 87.31 418 ASP A C 1
ATOM 3429 O O . ASP A 1 418 ? 1.378 -23.279 12.958 1.00 87.31 418 ASP A O 1
ATOM 3433 N N . GLU A 1 419 ? 0.356 -22.416 11.152 1.00 86.81 419 GLU A N 1
ATOM 3434 C CA . GLU A 1 419 ? -0.795 -23.322 11.055 1.00 86.81 419 GLU A CA 1
ATOM 3435 C C . GLU A 1 419 ? -1.021 -23.700 9.573 1.00 86.81 419 GLU A C 1
ATOM 3437 O O . GLU A 1 419 ? -0.669 -22.926 8.678 1.00 86.81 419 GLU A O 1
ATOM 3442 N N . GLN A 1 420 ? -1.628 -24.859 9.286 1.00 89.06 420 GLN A N 1
ATOM 3443 C CA . GLN A 1 420 ? -1.826 -25.334 7.902 1.00 89.06 420 GLN A CA 1
ATOM 3444 C C . GLN A 1 420 ? -2.650 -24.345 7.055 1.00 89.06 420 GLN A C 1
ATOM 3446 O O . GLN A 1 420 ? -2.269 -24.022 5.934 1.00 89.06 420 GLN A O 1
ATOM 3451 N N . LEU A 1 421 ? -3.698 -23.761 7.644 1.00 90.19 421 LEU A N 1
ATOM 3452 C CA . LEU A 1 421 ? -4.526 -22.717 7.030 1.00 90.19 421 LEU A CA 1
ATOM 3453 C C . LEU A 1 421 ? -3.714 -21.470 6.628 1.00 90.19 421 LEU A C 1
ATOM 3455 O O . LEU A 1 421 ? -3.988 -20.856 5.597 1.00 90.19 421 LEU A O 1
ATOM 3459 N N . ASP A 1 422 ? -2.682 -21.103 7.401 1.00 92.06 422 ASP A N 1
ATOM 3460 C CA . ASP A 1 422 ? -1.754 -20.047 6.991 1.00 92.06 422 ASP A CA 1
ATOM 3461 C C . ASP A 1 422 ? -0.922 -20.494 5.773 1.00 92.06 422 ASP A C 1
ATOM 3463 O O . ASP A 1 422 ? -0.718 -19.694 4.859 1.00 92.06 422 ASP A O 1
ATOM 3467 N N . TYR A 1 423 ? -0.449 -21.747 5.731 1.00 94.44 423 TYR A N 1
ATOM 3468 C CA . TYR A 1 423 ? 0.316 -22.280 4.597 1.00 94.44 423 TYR A CA 1
ATOM 3469 C C . TYR A 1 423 ? -0.501 -22.311 3.301 1.00 94.44 423 TYR A C 1
ATOM 3471 O O . TYR A 1 423 ? -0.022 -21.810 2.282 1.00 94.44 423 TYR A O 1
ATOM 3479 N N . ASP A 1 424 ? -1.718 -22.850 3.318 1.00 93.38 424 ASP A N 1
ATOM 3480 C CA . ASP A 1 424 ? -2.523 -23.069 2.107 1.00 93.38 424 ASP A CA 1
ATOM 3481 C C . ASP A 1 424 ? -2.855 -21.746 1.399 1.00 93.38 424 ASP A C 1
ATOM 3483 O O . ASP A 1 424 ? -2.604 -21.586 0.199 1.00 93.38 424 ASP A O 1
ATOM 3487 N N . ILE A 1 425 ? -3.299 -20.743 2.164 1.00 95.06 425 ILE A N 1
ATOM 3488 C CA . ILE A 1 425 ? -3.597 -19.398 1.653 1.00 95.06 425 ILE A CA 1
ATOM 3489 C C . ILE A 1 425 ? -2.319 -18.706 1.164 1.00 95.06 425 ILE A C 1
ATOM 3491 O O . ILE A 1 425 ? -2.274 -18.187 0.046 1.00 95.06 425 ILE A O 1
ATOM 3495 N N . LYS A 1 426 ? -1.254 -18.681 1.980 1.00 96.75 426 LYS A N 1
ATOM 3496 C CA . LYS A 1 426 ? -0.044 -17.895 1.668 1.00 96.75 426 LYS A CA 1
ATOM 3497 C C . LYS A 1 426 ? 0.791 -18.516 0.555 1.00 96.75 426 LYS A C 1
ATOM 3499 O O . LYS A 1 426 ? 1.390 -17.774 -0.221 1.00 96.75 426 LYS A O 1
ATOM 3504 N N . SER A 1 427 ? 0.835 -19.842 0.454 1.00 97.19 427 SER A N 1
ATOM 3505 C CA . SER A 1 427 ? 1.545 -20.533 -0.625 1.00 97.19 427 SER A CA 1
ATOM 3506 C C . SER A 1 427 ? 0.881 -20.261 -1.979 1.00 97.19 427 SER A C 1
ATOM 3508 O O . SER A 1 427 ? 1.559 -19.814 -2.905 1.00 97.19 427 SER A O 1
ATOM 3510 N N . THR A 1 428 ? -0.446 -20.401 -2.062 1.00 97.00 428 THR A N 1
ATOM 3511 C CA . THR A 1 428 ? -1.241 -20.091 -3.263 1.00 97.00 428 THR A CA 1
ATOM 3512 C C . THR A 1 428 ? -1.083 -18.620 -3.670 1.00 97.00 428 THR A C 1
ATOM 3514 O O . THR A 1 428 ? -0.655 -18.339 -4.789 1.00 97.00 428 THR A O 1
ATOM 3517 N N . LEU A 1 429 ? -1.280 -17.683 -2.732 1.00 97.94 429 LEU A N 1
ATOM 3518 C CA . LEU A 1 429 ? -1.084 -16.237 -2.923 1.00 97.94 429 LEU A CA 1
ATOM 3519 C C . LEU A 1 429 ? 0.287 -15.890 -3.535 1.00 97.94 429 LEU A C 1
ATOM 3521 O O . LEU A 1 429 ? 0.387 -15.069 -4.451 1.00 97.94 429 LEU A O 1
ATOM 3525 N N . LEU A 1 430 ? 1.361 -16.500 -3.022 1.00 98.00 430 LEU A N 1
ATOM 3526 C CA . LEU A 1 430 ? 2.728 -16.260 -3.489 1.00 98.00 430 LEU A CA 1
ATOM 3527 C C . LEU A 1 430 ? 2.988 -16.897 -4.861 1.00 98.00 430 LEU A C 1
ATOM 3529 O O . LEU A 1 430 ? 3.567 -16.248 -5.733 1.00 98.00 430 LEU A O 1
ATOM 3533 N N . TYR A 1 431 ? 2.540 -18.136 -5.078 1.00 97.69 431 TYR A N 1
ATOM 3534 C CA . TYR A 1 431 ? 2.683 -18.834 -6.357 1.00 97.69 431 TYR A CA 1
ATOM 3535 C C . TYR A 1 431 ? 1.962 -18.098 -7.492 1.00 97.69 431 TYR A C 1
ATOM 3537 O O . TYR A 1 431 ? 2.577 -17.823 -8.527 1.00 97.69 431 TYR A O 1
ATOM 3545 N N . ASP A 1 432 ? 0.707 -17.703 -7.273 1.00 97.50 432 ASP A N 1
ATOM 3546 C CA . ASP A 1 432 ? -0.090 -16.974 -8.259 1.00 97.50 432 ASP A CA 1
ATOM 3547 C C . ASP A 1 432 ? 0.462 -15.565 -8.497 1.00 97.50 432 ASP A C 1
ATOM 3549 O O . ASP A 1 432 ? 0.499 -15.109 -9.640 1.00 97.50 432 ASP A O 1
ATOM 3553 N N . THR A 1 433 ? 1.030 -14.910 -7.473 1.00 97.69 433 THR A N 1
ATOM 3554 C CA . THR A 1 433 ? 1.780 -13.656 -7.673 1.00 97.69 433 THR A CA 1
ATOM 3555 C C . THR A 1 433 ? 2.947 -13.871 -8.643 1.00 97.69 433 THR A C 1
ATOM 3557 O O . THR A 1 433 ? 3.099 -13.121 -9.610 1.00 97.69 433 THR A O 1
ATOM 3560 N N . PHE A 1 434 ? 3.768 -14.908 -8.441 1.00 96.69 434 PHE A N 1
ATOM 3561 C CA . PHE A 1 434 ? 4.906 -15.187 -9.324 1.00 96.69 434 PHE A CA 1
ATOM 3562 C C . PHE A 1 434 ? 4.487 -15.578 -10.750 1.00 96.69 434 PHE A C 1
ATOM 3564 O O . PHE A 1 434 ? 5.208 -15.247 -11.696 1.00 96.69 434 PHE A O 1
ATOM 3571 N N . LYS A 1 435 ? 3.324 -16.222 -10.929 1.00 95.56 435 LYS A N 1
ATOM 3572 C CA . LYS A 1 435 ? 2.719 -16.462 -12.251 1.00 95.56 435 LYS A CA 1
ATOM 3573 C C . LYS A 1 435 ? 2.286 -15.157 -12.913 1.00 95.56 435 LYS A C 1
ATOM 3575 O O . LYS A 1 435 ? 2.742 -14.853 -14.016 1.00 95.56 435 LYS A O 1
ATOM 3580 N N . LEU A 1 436 ? 1.465 -14.364 -12.228 1.00 95.38 436 LEU A N 1
ATOM 3581 C CA . LEU A 1 436 ? 0.854 -13.151 -12.770 1.00 95.38 436 LEU A CA 1
ATOM 3582 C C . LEU A 1 436 ? 1.895 -12.098 -13.191 1.00 95.38 436 LEU A C 1
ATOM 3584 O O . LEU A 1 436 ? 1.700 -11.400 -14.186 1.00 95.38 436 LEU A O 1
ATOM 3588 N N . LEU A 1 437 ? 3.042 -12.036 -12.500 1.00 94.19 437 LEU A N 1
ATOM 3589 C CA . LEU A 1 437 ? 4.171 -11.162 -12.854 1.00 94.19 437 LEU A CA 1
ATOM 3590 C C . LEU A 1 437 ? 4.825 -11.470 -14.211 1.00 94.19 437 LEU A C 1
ATOM 3592 O O . LEU A 1 437 ? 5.537 -10.611 -14.734 1.00 94.19 437 LEU A O 1
ATOM 3596 N N . ASN A 1 438 ? 4.599 -12.659 -14.786 1.00 93.75 438 ASN A N 1
ATOM 3597 C CA . ASN A 1 438 ? 4.955 -13.007 -16.167 1.00 93.75 438 ASN A CA 1
ATOM 3598 C C . ASN A 1 438 ? 6.418 -12.694 -16.549 1.00 93.75 438 ASN A C 1
ATOM 3600 O O . ASN A 1 438 ? 6.699 -12.196 -17.641 1.00 93.75 438 ASN A O 1
ATOM 3604 N N . ILE A 1 439 ? 7.354 -12.942 -15.630 1.00 93.31 439 ILE A N 1
ATOM 3605 C CA . ILE A 1 439 ? 8.780 -12.648 -15.816 1.00 93.31 439 ILE A CA 1
ATOM 3606 C C . ILE A 1 439 ? 9.347 -13.581 -16.896 1.00 93.31 439 ILE A C 1
ATOM 3608 O O . ILE A 1 439 ? 9.192 -14.798 -16.796 1.00 93.31 439 ILE A O 1
ATOM 3612 N N . ARG A 1 440 ? 10.030 -13.051 -17.925 1.00 91.00 440 ARG A N 1
ATOM 3613 C CA . ARG A 1 440 ? 10.558 -13.861 -19.040 1.00 91.00 440 ARG A CA 1
ATOM 3614 C C . ARG A 1 440 ? 12.055 -13.650 -19.264 1.00 91.00 440 ARG A C 1
ATOM 3616 O O . ARG A 1 440 ? 12.562 -12.533 -19.314 1.00 91.00 440 ARG A O 1
ATOM 3623 N N . ALA A 1 441 ? 12.766 -14.725 -19.615 1.00 88.38 441 ALA A N 1
ATOM 3624 C CA . ALA A 1 441 ? 14.161 -14.662 -20.088 1.00 88.38 441 ALA A CA 1
ATOM 3625 C C . ALA A 1 441 ? 14.345 -13.918 -21.442 1.00 88.38 441 ALA A C 1
ATOM 3627 O O . ALA A 1 441 ? 15.456 -13.790 -21.972 1.00 88.38 441 ALA A O 1
ATOM 3628 N N . SER A 1 442 ? 13.261 -13.435 -22.059 1.00 87.38 442 SER A N 1
ATOM 3629 C CA . SER A 1 442 ? 13.305 -12.442 -23.139 1.00 87.38 442 SER A CA 1
ATOM 3630 C C . SER A 1 442 ? 13.584 -11.027 -22.635 1.00 87.38 442 SER A C 1
ATOM 3632 O O . SER A 1 442 ? 14.165 -10.248 -23.381 1.00 87.38 442 SER A O 1
ATOM 3634 N N . ASP A 1 443 ? 13.218 -10.683 -21.401 1.00 87.56 443 ASP A N 1
ATOM 3635 C CA . ASP A 1 443 ? 13.154 -9.286 -20.955 1.00 87.56 443 ASP A CA 1
ATOM 3636 C C . ASP A 1 443 ? 14.536 -8.669 -20.760 1.00 87.56 443 ASP A C 1
ATOM 3638 O O . ASP A 1 443 ? 14.784 -7.567 -21.245 1.00 87.56 443 ASP A O 1
ATOM 3642 N N . LYS A 1 444 ? 15.483 -9.421 -20.182 1.00 88.06 444 LYS A N 1
ATOM 3643 C CA . LYS A 1 444 ? 16.895 -9.012 -20.083 1.00 88.06 444 LYS A CA 1
ATOM 3644 C C . LYS A 1 444 ? 17.500 -8.786 -21.478 1.00 88.06 444 LYS A C 1
ATOM 3646 O O . LYS A 1 444 ? 18.214 -7.812 -21.686 1.00 88.06 444 LYS A O 1
ATOM 3651 N N . ARG A 1 445 ? 17.137 -9.606 -22.478 1.00 87.50 445 ARG A N 1
ATOM 3652 C CA . ARG A 1 445 ? 17.578 -9.436 -23.881 1.00 87.50 445 ARG A CA 1
ATOM 3653 C C . ARG A 1 445 ? 16.918 -8.233 -24.567 1.00 87.50 445 ARG A C 1
ATOM 3655 O O . ARG A 1 445 ? 17.618 -7.457 -25.211 1.00 87.50 445 ARG A O 1
ATOM 3662 N N . ARG A 1 446 ? 15.604 -8.051 -24.394 1.00 85.81 446 ARG A N 1
ATOM 3663 C CA . ARG A 1 446 ? 14.831 -6.905 -24.902 1.00 85.81 446 ARG A CA 1
ATOM 3664 C C . ARG A 1 446 ? 15.367 -5.588 -24.341 1.00 85.81 446 ARG A C 1
ATOM 3666 O O . ARG A 1 446 ? 15.676 -4.690 -25.113 1.00 85.81 446 ARG A O 1
ATOM 3673 N N . ASN A 1 447 ? 15.581 -5.503 -23.029 1.00 85.81 447 ASN A N 1
ATOM 3674 C CA . ASN A 1 447 ? 16.095 -4.293 -22.394 1.00 85.81 447 ASN A CA 1
ATOM 3675 C C . ASN A 1 447 ? 17.529 -3.952 -22.844 1.00 85.81 447 ASN A C 1
ATOM 3677 O O . ASN A 1 447 ? 17.813 -2.785 -23.097 1.00 85.81 447 ASN A O 1
ATOM 3681 N N . MET A 1 448 ? 18.413 -4.940 -23.035 1.00 85.44 448 MET A N 1
ATOM 3682 C CA . MET A 1 448 ? 19.745 -4.692 -23.613 1.00 85.44 448 MET A CA 1
ATOM 3683 C C . MET A 1 448 ? 19.676 -4.222 -25.079 1.00 85.44 448 MET A C 1
ATOM 3685 O O . MET A 1 448 ? 20.457 -3.360 -25.483 1.00 85.44 448 MET A O 1
ATOM 3689 N N . ALA A 1 449 ? 18.731 -4.739 -25.874 1.00 86.44 449 ALA A N 1
ATOM 3690 C CA . ALA A 1 449 ? 18.505 -4.280 -27.246 1.00 86.44 449 ALA A CA 1
ATOM 3691 C C . ALA A 1 449 ? 17.947 -2.843 -27.294 1.00 86.44 449 ALA A C 1
ATOM 3693 O O . ALA A 1 449 ? 18.452 -2.023 -28.059 1.00 86.44 449 ALA A O 1
ATOM 3694 N N . GLU A 1 450 ? 16.978 -2.510 -26.434 1.00 83.19 450 GLU A N 1
ATOM 3695 C CA . GLU A 1 450 ? 16.459 -1.145 -26.271 1.00 83.19 450 GLU A CA 1
ATOM 3696 C C . GLU A 1 450 ? 17.564 -0.163 -25.857 1.00 83.19 450 GLU A C 1
ATOM 3698 O O . GLU A 1 450 ? 17.696 0.897 -26.466 1.00 83.19 450 GLU A O 1
ATOM 3703 N N . GLN A 1 451 ? 18.404 -0.521 -24.877 1.00 83.69 451 GLN A N 1
ATOM 3704 C CA . GLN A 1 451 ? 19.544 0.306 -24.463 1.00 83.69 451 GLN A CA 1
ATOM 3705 C C . GLN A 1 451 ? 20.530 0.538 -25.619 1.00 83.69 451 GLN A C 1
ATOM 3707 O O . GLN A 1 451 ? 20.956 1.674 -25.837 1.00 83.69 451 GLN A O 1
ATOM 3712 N N . LYS A 1 452 ? 20.853 -0.501 -26.406 1.00 86.81 452 LYS A N 1
ATOM 3713 C CA . LYS A 1 452 ? 21.720 -0.373 -27.591 1.00 86.81 452 LYS A CA 1
ATOM 3714 C C . LYS A 1 452 ? 21.102 0.546 -28.652 1.00 86.81 452 LYS A C 1
ATOM 3716 O O . LYS A 1 452 ? 21.795 1.426 -29.159 1.00 86.81 452 LYS A O 1
ATOM 3721 N N . ALA A 1 453 ? 19.809 0.395 -28.940 1.00 84.12 453 ALA A N 1
ATOM 3722 C CA . ALA A 1 453 ? 19.094 1.239 -29.896 1.00 84.12 453 ALA A CA 1
ATOM 3723 C C . ALA A 1 453 ? 19.006 2.706 -29.429 1.00 84.12 453 ALA A C 1
ATOM 3725 O O . ALA A 1 453 ? 19.198 3.620 -30.230 1.00 84.12 453 ALA A O 1
ATOM 3726 N N . GLN A 1 454 ? 18.784 2.956 -28.134 1.00 81.75 454 GLN A N 1
ATOM 3727 C CA . GLN A 1 454 ? 18.813 4.309 -27.564 1.00 81.75 454 GLN A CA 1
ATOM 3728 C C . GLN A 1 454 ? 20.214 4.933 -27.617 1.00 81.75 454 GLN A C 1
ATOM 3730 O O . GLN A 1 454 ? 20.340 6.107 -27.962 1.00 81.75 454 GLN A O 1
ATOM 3735 N N . ALA A 1 455 ? 21.268 4.166 -27.320 1.00 82.56 455 ALA A N 1
ATOM 3736 C CA . ALA A 1 455 ? 22.649 4.631 -27.449 1.00 82.56 455 ALA A CA 1
ATOM 3737 C C . ALA A 1 455 ? 22.985 4.995 -28.907 1.00 82.56 455 ALA A C 1
ATOM 3739 O O . ALA A 1 455 ? 23.548 6.058 -29.157 1.00 82.56 455 ALA A O 1
ATOM 3740 N N . GLN A 1 456 ? 22.561 4.173 -29.873 1.00 84.38 456 GLN A N 1
ATOM 3741 C CA . GLN A 1 456 ? 22.696 4.478 -31.301 1.00 84.38 456 GLN A CA 1
ATOM 3742 C C . GLN A 1 456 ? 21.915 5.741 -31.697 1.00 84.38 456 GLN A C 1
ATOM 3744 O O . GLN A 1 456 ? 22.502 6.628 -32.313 1.00 84.38 456 GLN A O 1
ATOM 3749 N N . LYS A 1 457 ? 20.641 5.891 -31.294 1.00 80.94 457 LYS A N 1
ATOM 3750 C CA . LYS A 1 457 ? 19.861 7.119 -31.561 1.00 80.94 457 LYS A CA 1
ATOM 3751 C C . LYS A 1 457 ? 20.586 8.375 -31.045 1.00 80.94 457 LYS A C 1
ATOM 3753 O O . LYS A 1 457 ? 20.730 9.327 -31.805 1.00 80.94 457 LYS A O 1
ATOM 3758 N N . ARG A 1 458 ? 21.134 8.345 -29.822 1.00 81.81 458 ARG A N 1
ATOM 3759 C CA . ARG A 1 458 ? 21.911 9.465 -29.243 1.00 81.81 458 ARG A CA 1
ATOM 3760 C C . ARG A 1 458 ? 23.186 9.791 -30.032 1.00 81.81 458 ARG A C 1
ATOM 3762 O O . ARG A 1 458 ? 23.505 10.963 -30.187 1.00 81.81 458 ARG A O 1
ATOM 3769 N N . LEU A 1 459 ? 23.896 8.782 -30.544 1.00 79.38 459 LEU A N 1
ATOM 3770 C CA . LEU A 1 459 ? 25.104 8.979 -31.360 1.00 79.38 459 LEU A CA 1
ATOM 3771 C C . LEU A 1 459 ? 24.794 9.594 -32.735 1.00 79.38 459 LEU A C 1
ATOM 3773 O O . LEU A 1 459 ? 25.557 10.431 -33.212 1.00 79.38 459 LEU A O 1
ATOM 3777 N N . PHE A 1 460 ? 23.683 9.208 -33.370 1.00 72.50 460 PHE A N 1
ATOM 3778 C CA . PHE A 1 460 ? 23.338 9.671 -34.721 1.00 72.50 460 PHE A CA 1
ATOM 3779 C C . PHE A 1 460 ? 22.517 10.971 -34.764 1.00 72.50 460 PHE A C 1
ATOM 3781 O O . PHE A 1 460 ? 22.534 11.658 -35.784 1.00 72.50 460 PHE A O 1
ATOM 3788 N N . GLN A 1 461 ? 21.858 11.370 -33.669 1.00 59.94 461 GLN A N 1
ATOM 3789 C CA . GLN A 1 461 ? 21.110 12.636 -33.594 1.00 59.94 461 GLN A CA 1
ATOM 3790 C C . GLN A 1 461 ? 21.995 13.894 -33.724 1.00 59.94 461 GLN A C 1
ATOM 3792 O O . GLN A 1 461 ? 21.504 14.942 -34.132 1.00 59.94 461 GLN A O 1
ATOM 3797 N N . GLY A 1 462 ? 23.305 13.801 -33.466 1.00 48.25 462 GLY A N 1
ATOM 3798 C CA . GLY A 1 462 ? 24.253 14.923 -33.547 1.00 48.25 462 GLY A CA 1
ATOM 3799 C C . GLY A 1 462 ? 24.654 15.388 -34.959 1.00 48.25 462 GLY A C 1
ATOM 3800 O O . GLY A 1 462 ? 25.702 16.015 -35.099 1.00 48.25 462 GLY A O 1
ATOM 3801 N N . ARG A 1 463 ? 23.896 15.048 -36.015 1.00 47.38 463 ARG A N 1
ATOM 3802 C CA . ARG A 1 463 ? 24.214 15.391 -37.422 1.00 47.38 463 ARG A CA 1
ATOM 3803 C C . ARG A 1 463 ? 23.028 15.894 -38.261 1.00 47.38 463 ARG A C 1
ATOM 3805 O O . ARG A 1 463 ? 23.067 15.814 -39.488 1.00 47.38 463 ARG A O 1
ATOM 3812 N N . VAL A 1 464 ? 22.001 16.468 -37.636 1.00 51.66 464 VAL A N 1
ATOM 3813 C CA . VAL A 1 464 ? 21.040 17.305 -38.379 1.00 51.66 464 VAL A CA 1
ATOM 3814 C C . VAL A 1 464 ? 21.784 18.561 -38.858 1.00 51.66 464 VAL A C 1
ATOM 3816 O O . VAL A 1 464 ? 22.372 19.278 -38.049 1.00 51.66 464 VAL A O 1
ATOM 3819 N N . LYS A 1 465 ? 21.830 18.796 -40.177 1.00 48.53 465 LYS A N 1
ATOM 3820 C CA . LYS A 1 465 ? 22.387 20.037 -40.750 1.00 48.53 465 LYS A CA 1
ATOM 3821 C C . LYS A 1 465 ? 21.559 21.235 -40.264 1.00 48.53 465 LYS A C 1
ATOM 3823 O O . LYS A 1 465 ? 20.357 21.088 -40.069 1.00 48.53 465 LYS A O 1
ATOM 3828 N N . LYS A 1 466 ? 22.185 22.412 -40.117 1.00 44.47 466 LYS A N 1
ATOM 3829 C CA . LYS A 1 466 ? 21.451 23.669 -39.876 1.00 44.47 466 LYS A CA 1
ATOM 3830 C C . LYS A 1 466 ? 20.343 23.838 -40.919 1.00 44.47 466 LYS A C 1
ATOM 3832 O O . LYS A 1 466 ? 20.585 23.619 -42.104 1.00 44.47 466 LYS A O 1
ATOM 3837 N N . GLU A 1 467 ? 19.168 24.237 -40.452 1.00 52.38 467 GLU A N 1
ATOM 3838 C CA . GLU A 1 467 ? 18.001 24.506 -41.285 1.00 52.38 467 GLU A CA 1
ATOM 3839 C C . GLU A 1 467 ? 18.241 25.756 -42.140 1.00 52.38 467 GLU A C 1
ATOM 3841 O O . GLU A 1 467 ? 18.521 26.831 -41.613 1.00 52.38 467 GLU A O 1
ATOM 3846 N N . LEU A 1 468 ? 18.129 25.591 -43.457 1.00 49.94 468 LEU A N 1
ATOM 3847 C CA . LEU A 1 468 ? 17.951 26.645 -44.453 1.00 49.94 468 LEU A CA 1
ATOM 3848 C C . LEU A 1 468 ? 16.961 26.092 -45.490 1.00 49.94 468 LEU A C 1
ATOM 3850 O O . LEU A 1 468 ? 17.104 24.943 -45.909 1.00 49.94 468 LEU A O 1
ATOM 3854 N N . ASP A 1 469 ? 15.939 26.883 -45.813 1.00 55.03 469 ASP A N 1
ATOM 3855 C CA . ASP A 1 469 ? 14.887 26.659 -46.817 1.00 55.03 469 ASP A CA 1
ATOM 3856 C C . ASP A 1 469 ? 14.310 25.236 -46.926 1.00 55.03 469 ASP A C 1
ATOM 3858 O O . ASP A 1 469 ? 14.484 24.508 -47.904 1.00 55.03 469 ASP A O 1
ATOM 3862 N N . ILE A 1 470 ? 13.517 24.875 -45.912 1.00 62.44 470 ILE A N 1
ATOM 3863 C CA . ILE A 1 470 ? 12.550 23.774 -45.989 1.00 62.44 470 ILE A CA 1
ATOM 3864 C C . ILE A 1 470 ? 11.198 24.365 -46.411 1.00 62.44 470 ILE A C 1
ATOM 3866 O O . ILE A 1 470 ? 10.616 25.163 -45.677 1.00 62.44 470 ILE A O 1
ATOM 3870 N N . THR A 1 471 ? 10.673 23.953 -47.566 1.00 75.19 471 THR A N 1
ATOM 3871 C CA . THR A 1 471 ? 9.345 24.375 -48.060 1.00 75.19 471 THR A CA 1
ATOM 3872 C C . THR A 1 471 ? 8.213 23.862 -47.163 1.00 75.19 471 THR A C 1
ATOM 3874 O O . THR A 1 471 ? 8.333 22.804 -46.541 1.00 75.19 471 THR A O 1
ATOM 3877 N N . ASP A 1 472 ? 7.067 24.546 -47.115 1.00 74.69 472 ASP A N 1
ATOM 3878 C CA . ASP A 1 472 ? 5.947 24.134 -46.250 1.00 74.69 472 ASP A CA 1
ATOM 3879 C C . ASP A 1 472 ? 5.377 22.749 -46.590 1.00 74.69 472 ASP A C 1
ATOM 3881 O O . ASP A 1 472 ? 4.924 22.024 -45.703 1.00 74.69 472 ASP A O 1
ATOM 3885 N N . ILE A 1 473 ? 5.500 22.312 -47.847 1.00 72.06 473 ILE A N 1
ATOM 3886 C CA . ILE A 1 473 ? 5.143 20.951 -48.269 1.00 72.06 473 ILE A CA 1
ATOM 3887 C C . ILE A 1 473 ? 6.101 19.919 -47.643 1.00 72.06 473 ILE A C 1
ATOM 3889 O O . ILE A 1 473 ? 5.662 18.878 -47.147 1.00 72.06 473 ILE A O 1
ATOM 3893 N N . GLN A 1 474 ? 7.403 20.221 -47.575 1.00 73.44 474 GLN A N 1
ATOM 3894 C CA . GLN A 1 474 ? 8.380 19.389 -46.864 1.00 73.44 474 GLN A CA 1
ATOM 3895 C C . GLN A 1 474 ? 8.151 19.421 -45.343 1.00 73.44 474 GLN A C 1
ATOM 3897 O O . GLN A 1 474 ? 8.201 18.361 -44.716 1.00 73.44 474 GLN A O 1
ATOM 3902 N N . LYS A 1 475 ? 7.807 20.577 -44.747 1.00 78.44 475 LYS A N 1
ATOM 3903 C CA . LYS A 1 475 ? 7.395 20.666 -43.327 1.00 78.44 475 LYS A CA 1
ATOM 3904 C C . LYS A 1 475 ? 6.176 19.773 -43.054 1.00 78.44 475 LYS A C 1
ATOM 3906 O O . LYS A 1 475 ? 6.191 18.994 -42.098 1.00 78.44 475 LYS A O 1
ATOM 3911 N N . LYS A 1 476 ? 5.156 19.807 -43.925 1.00 80.38 476 LYS A N 1
ATOM 3912 C CA . LYS A 1 476 ? 3.970 18.935 -43.842 1.00 80.38 476 LYS A CA 1
ATOM 3913 C C . LYS A 1 476 ? 4.352 17.455 -43.938 1.00 80.38 476 LYS A C 1
ATOM 3915 O O . LYS A 1 476 ? 3.892 16.672 -43.110 1.00 80.38 476 LYS A O 1
ATOM 3920 N N . LYS A 1 477 ? 5.237 17.066 -44.865 1.00 80.94 477 LYS A N 1
ATOM 3921 C CA . LYS A 1 477 ? 5.699 15.670 -44.991 1.00 80.94 477 LYS A CA 1
ATOM 3922 C C . LYS A 1 477 ? 6.504 15.190 -43.776 1.00 80.94 477 LYS A C 1
ATOM 3924 O O . LYS A 1 477 ? 6.288 14.073 -43.312 1.00 80.94 477 LYS A O 1
ATOM 3929 N N . ILE A 1 478 ? 7.374 16.031 -43.208 1.00 82.00 478 ILE A N 1
ATOM 3930 C CA . ILE A 1 478 ? 8.102 15.728 -41.961 1.00 82.00 478 ILE A CA 1
ATOM 3931 C C . ILE A 1 478 ? 7.118 15.546 -40.793 1.00 82.00 478 ILE A C 1
ATOM 3933 O O . ILE A 1 478 ? 7.244 14.589 -40.027 1.00 82.00 478 ILE A O 1
ATOM 3937 N N . SER A 1 479 ? 6.105 16.412 -40.689 1.00 84.56 479 SER A N 1
ATOM 3938 C CA . SER A 1 479 ? 5.050 16.321 -39.670 1.00 84.56 479 SER A CA 1
ATOM 3939 C C . SER A 1 479 ? 4.213 15.039 -39.804 1.00 84.56 479 SER A C 1
ATOM 3941 O O . SER A 1 479 ? 4.029 14.318 -38.822 1.00 84.56 479 SER A O 1
ATOM 3943 N N . LEU A 1 480 ? 3.781 14.692 -41.024 1.00 83.75 480 LEU A N 1
ATOM 3944 C CA . LEU A 1 480 ? 3.058 13.447 -41.313 1.00 83.75 480 LEU A CA 1
ATOM 3945 C C . LEU A 1 480 ? 3.897 12.207 -40.986 1.00 83.75 480 LEU A C 1
ATOM 3947 O O . LEU A 1 480 ? 3.403 11.311 -40.309 1.00 83.75 480 LEU A O 1
ATOM 3951 N N . SER A 1 481 ? 5.172 12.176 -41.387 1.00 83.62 481 SER A N 1
ATOM 3952 C CA . SER A 1 481 ? 6.095 11.078 -41.066 1.00 83.62 481 SER A CA 1
ATOM 3953 C C . SER A 1 481 ? 6.271 10.901 -39.550 1.00 83.62 481 SER A C 1
ATOM 3955 O O . SER A 1 481 ? 6.150 9.791 -39.030 1.00 83.62 481 SER A O 1
ATOM 3957 N N . LYS A 1 482 ? 6.429 12.006 -38.805 1.00 84.56 482 LYS A N 1
ATOM 3958 C CA . LYS A 1 482 ? 6.503 11.988 -37.336 1.00 84.56 482 LYS A CA 1
ATOM 3959 C C . LYS A 1 482 ? 5.210 11.466 -36.697 1.00 84.56 482 LYS A C 1
ATOM 3961 O O . LYS A 1 482 ? 5.279 10.574 -35.856 1.00 84.56 482 LYS A O 1
ATOM 3966 N N . LYS A 1 483 ? 4.039 11.957 -37.127 1.00 85.38 483 LYS A N 1
ATOM 3967 C CA . LYS A 1 483 ? 2.719 11.485 -36.660 1.00 85.38 483 LYS A CA 1
ATOM 3968 C C . LYS A 1 483 ? 2.521 9.991 -36.960 1.00 85.38 483 LYS A C 1
ATOM 3970 O O . LYS A 1 483 ? 2.016 9.254 -36.119 1.00 85.38 483 LYS A O 1
ATOM 3975 N N . LYS A 1 484 ? 2.959 9.533 -38.135 1.00 84.69 484 LYS A N 1
ATOM 3976 C CA . LYS A 1 484 ? 2.902 8.133 -38.578 1.00 84.69 484 LYS A CA 1
ATOM 3977 C C . LYS A 1 484 ? 3.762 7.214 -37.703 1.00 84.69 484 LYS A C 1
ATOM 3979 O O . LYS A 1 484 ? 3.326 6.113 -37.382 1.00 84.69 484 LYS A O 1
ATOM 3984 N N . ASP A 1 485 ? 4.945 7.653 -37.278 1.00 83.62 485 ASP A N 1
ATOM 3985 C CA . ASP A 1 485 ? 5.786 6.891 -36.345 1.00 83.62 485 ASP A CA 1
ATOM 3986 C C . ASP A 1 485 ? 5.257 6.931 -34.899 1.00 83.62 485 ASP A C 1
ATOM 3988 O O . ASP A 1 485 ? 5.233 5.895 -34.235 1.00 83.62 485 ASP A O 1
ATOM 3992 N N . GLU A 1 486 ? 4.727 8.069 -34.437 1.00 84.38 486 GLU A N 1
ATOM 3993 C CA . GLU A 1 486 ? 4.041 8.176 -33.137 1.00 84.38 486 GLU A CA 1
ATOM 3994 C C . GLU A 1 486 ? 2.826 7.232 -33.045 1.00 84.38 486 GLU A C 1
ATOM 3996 O O . GLU A 1 486 ? 2.636 6.561 -32.028 1.00 84.38 486 GLU A O 1
ATOM 4001 N N . LEU A 1 487 ? 2.044 7.109 -34.124 1.00 83.69 487 LEU A N 1
ATOM 4002 C CA . LEU A 1 487 ? 0.928 6.163 -34.221 1.00 83.69 487 LEU A CA 1
ATOM 4003 C C . LEU A 1 487 ? 1.385 4.691 -34.253 1.00 83.69 487 LEU A C 1
ATOM 4005 O O . LEU A 1 487 ? 0.711 3.842 -33.672 1.00 83.69 487 LEU A O 1
ATOM 4009 N N . LYS A 1 488 ? 2.534 4.358 -34.866 1.00 86.19 488 LYS A N 1
ATOM 4010 C CA . LYS A 1 488 ? 3.097 2.988 -34.832 1.00 86.19 488 LYS A CA 1
ATOM 4011 C C . LYS A 1 488 ? 3.553 2.585 -33.429 1.00 86.19 488 LYS A C 1
ATOM 4013 O O . LYS A 1 488 ? 3.240 1.478 -32.988 1.00 86.19 488 LYS A O 1
ATOM 4018 N N . ASP A 1 489 ? 4.264 3.467 -32.724 1.00 83.19 489 ASP A N 1
ATOM 4019 C CA . ASP A 1 489 ? 4.696 3.227 -31.338 1.00 83.19 489 ASP A CA 1
ATOM 4020 C C . ASP A 1 489 ? 3.471 3.048 -30.414 1.00 83.19 489 ASP A C 1
ATOM 4022 O O . ASP A 1 489 ? 3.445 2.162 -29.553 1.00 83.19 489 ASP A O 1
ATOM 4026 N N . LEU A 1 490 ? 2.412 3.834 -30.643 1.00 83.25 490 LEU A N 1
ATOM 4027 C CA . LEU A 1 490 ? 1.128 3.737 -29.945 1.00 83.25 490 LEU A CA 1
ATOM 4028 C C . LEU A 1 490 ? 0.383 2.423 -30.248 1.00 83.25 490 LEU A C 1
ATOM 4030 O O . LEU A 1 490 ? -0.071 1.756 -29.317 1.00 83.25 490 LEU A O 1
ATOM 4034 N N . LEU A 1 491 ? 0.328 1.996 -31.515 1.00 85.31 491 LEU A N 1
ATOM 4035 C CA . LEU A 1 491 ? -0.233 0.704 -31.929 1.00 85.31 491 LEU A CA 1
ATOM 4036 C C . LEU A 1 491 ? 0.516 -0.469 -31.279 1.00 85.31 491 LEU A C 1
ATOM 4038 O O . LEU A 1 491 ? -0.101 -1.403 -30.763 1.00 85.31 491 LEU A O 1
ATOM 4042 N N . GLN A 1 492 ? 1.853 -0.417 -31.259 1.00 84.38 492 GLN A N 1
ATOM 4043 C CA . GLN A 1 492 ? 2.674 -1.441 -30.613 1.00 84.38 492 GLN A CA 1
ATOM 4044 C C . GLN A 1 492 ? 2.434 -1.483 -29.096 1.00 84.38 492 GLN A C 1
ATOM 4046 O O . GLN A 1 492 ? 2.408 -2.572 -28.513 1.00 84.38 492 GLN A O 1
ATOM 4051 N N . LYS A 1 493 ? 2.220 -0.324 -28.458 1.00 82.56 493 LYS A N 1
ATOM 4052 C CA . LYS A 1 493 ? 1.830 -0.238 -27.046 1.00 82.56 493 LYS A CA 1
ATOM 4053 C C . LYS A 1 493 ? 0.461 -0.878 -26.797 1.00 82.56 493 LYS A C 1
ATOM 4055 O O . LYS A 1 493 ? 0.386 -1.765 -25.953 1.00 82.56 493 LYS A O 1
ATOM 4060 N N . VAL A 1 494 ? -0.582 -0.512 -27.548 1.00 84.44 494 VAL A N 1
ATOM 4061 C CA . VAL A 1 494 ? -1.937 -1.077 -27.375 1.00 84.44 494 VAL A CA 1
ATOM 4062 C C . VAL A 1 494 ? -1.937 -2.596 -27.571 1.00 84.44 494 VAL A C 1
ATOM 4064 O O . VAL A 1 494 ? -2.411 -3.317 -26.695 1.00 84.44 494 VAL A O 1
ATOM 4067 N N . LYS A 1 495 ? -1.291 -3.109 -28.628 1.00 86.12 495 LYS A N 1
ATOM 4068 C CA . LYS A 1 495 ? -1.115 -4.560 -28.851 1.00 86.12 495 LYS A CA 1
ATOM 4069 C C . LYS A 1 495 ? -0.423 -5.265 -27.681 1.00 86.12 495 LYS A C 1
ATOM 4071 O O . LYS A 1 495 ? -0.821 -6.357 -27.279 1.00 86.12 495 LYS A O 1
ATOM 4076 N N . LYS A 1 496 ? 0.623 -4.651 -27.121 1.00 84.50 496 LYS A N 1
ATOM 4077 C CA . LYS A 1 496 ? 1.378 -5.182 -25.977 1.00 84.50 496 LYS A CA 1
ATOM 4078 C C . LYS A 1 496 ? 0.557 -5.164 -24.686 1.00 84.50 496 LYS A C 1
ATOM 4080 O O . LYS A 1 496 ? 0.629 -6.123 -23.919 1.00 84.50 496 LYS A O 1
ATOM 4085 N N . ASP A 1 497 ? -0.195 -4.097 -24.441 1.00 83.75 497 ASP A N 1
ATOM 4086 C CA . ASP A 1 497 ? -1.016 -3.952 -23.242 1.00 83.75 497 ASP A CA 1
ATOM 4087 C C . ASP A 1 497 ? -2.232 -4.895 -23.298 1.00 83.75 497 ASP A C 1
ATOM 4089 O O . ASP A 1 497 ? -2.474 -5.602 -22.323 1.00 83.75 497 ASP A O 1
ATOM 4093 N N . ALA A 1 498 ? -2.881 -5.053 -24.459 1.00 86.19 498 ALA A N 1
ATOM 4094 C CA . ALA A 1 498 ? -3.914 -6.068 -24.695 1.00 86.19 498 ALA A CA 1
ATOM 4095 C C . ALA A 1 498 ? -3.385 -7.506 -24.508 1.00 86.19 498 ALA A C 1
ATOM 4097 O O . ALA A 1 498 ? -4.010 -8.319 -23.829 1.00 86.19 498 ALA A O 1
ATOM 4098 N N . ALA A 1 499 ? -2.192 -7.818 -25.031 1.00 88.19 499 ALA A N 1
ATOM 4099 C CA . ALA A 1 499 ? -1.552 -9.120 -24.821 1.00 88.19 499 ALA A CA 1
ATOM 4100 C C . ALA A 1 499 ? -1.149 -9.369 -23.351 1.00 88.19 499 ALA A C 1
ATOM 4102 O O . ALA A 1 499 ? -1.091 -10.524 -22.918 1.00 88.19 499 ALA A O 1
ATOM 4103 N N . ARG A 1 500 ? -0.884 -8.310 -22.568 1.00 88.06 500 ARG A N 1
ATOM 4104 C CA . ARG A 1 500 ? -0.678 -8.420 -21.115 1.00 88.06 500 ARG A CA 1
ATOM 4105 C C . ARG A 1 500 ? -2.003 -8.657 -20.395 1.00 88.06 500 ARG A C 1
ATOM 4107 O O . ARG A 1 500 ? -2.059 -9.553 -19.565 1.00 88.06 500 ARG A O 1
ATOM 4114 N N . ASP A 1 501 ? -3.055 -7.919 -20.735 1.00 87.88 501 ASP A N 1
ATOM 4115 C CA . ASP A 1 501 ? -4.385 -8.066 -20.133 1.00 87.88 501 ASP A CA 1
ATOM 4116 C C . ASP A 1 501 ? -4.995 -9.449 -20.408 1.00 87.88 501 ASP A C 1
ATOM 4118 O O . ASP A 1 501 ? -5.531 -10.065 -19.490 1.00 87.88 501 ASP A O 1
ATOM 4122 N N . TYR A 1 502 ? -4.824 -9.992 -21.619 1.00 90.12 502 TYR A N 1
ATOM 4123 C CA . TYR A 1 502 ? -5.186 -11.377 -21.932 1.00 90.12 502 TYR A CA 1
ATOM 4124 C C . TYR A 1 502 ? -4.434 -12.379 -21.044 1.00 90.12 502 TYR A C 1
ATOM 4126 O O . TYR A 1 502 ? -5.044 -13.277 -20.466 1.00 90.12 502 TYR A O 1
ATOM 4134 N N . TYR A 1 503 ? -3.116 -12.210 -20.880 1.00 92.56 503 TYR A N 1
ATOM 4135 C CA . TYR A 1 503 ? -2.339 -13.072 -19.988 1.00 92.56 503 TYR A CA 1
ATOM 4136 C C . TYR A 1 503 ? -2.787 -12.945 -18.528 1.00 92.56 503 TYR A C 1
ATOM 4138 O O . TYR A 1 503 ? -2.929 -13.966 -17.862 1.00 92.56 503 TYR A O 1
ATOM 4146 N N . GLU A 1 504 ? -3.018 -11.722 -18.042 1.00 92.12 504 GLU A N 1
ATOM 4147 C CA . GLU A 1 504 ? -3.492 -11.448 -16.681 1.00 92.12 504 GLU A CA 1
ATOM 4148 C C . GLU A 1 504 ? -4.814 -12.168 -16.401 1.00 92.12 504 GLU A C 1
ATOM 4150 O O . GLU A 1 504 ? -4.923 -12.833 -15.379 1.00 92.12 504 GLU A O 1
ATOM 4155 N N . THR A 1 505 ? -5.777 -12.117 -17.326 1.00 89.44 505 THR A N 1
ATOM 4156 C CA . THR A 1 505 ? -7.058 -12.838 -17.211 1.00 89.44 505 THR A CA 1
ATOM 4157 C C . THR A 1 505 ? -6.893 -14.362 -17.259 1.00 89.44 505 THR A C 1
ATOM 4159 O O . THR A 1 505 ? -7.620 -15.074 -16.579 1.00 89.44 505 THR A O 1
ATOM 4162 N N . GLN A 1 506 ? -5.942 -14.885 -18.039 1.00 91.06 506 GLN A N 1
ATOM 4163 C CA . GLN A 1 506 ? -5.711 -16.333 -18.182 1.00 91.06 506 GLN A CA 1
ATOM 4164 C C . GLN A 1 506 ? -4.804 -16.940 -17.091 1.00 91.06 506 GLN A C 1
ATOM 4166 O O . GLN A 1 506 ? -4.700 -18.158 -16.992 1.00 91.06 506 GLN A O 1
ATOM 4171 N N . ASN A 1 507 ? -4.100 -16.118 -16.303 1.00 93.06 507 ASN A N 1
ATOM 4172 C CA . ASN A 1 507 ? -3.090 -16.558 -15.324 1.00 93.06 507 ASN A CA 1
ATOM 4173 C C . ASN A 1 507 ? -3.294 -15.890 -13.952 1.00 93.06 507 ASN A C 1
ATOM 4175 O O . ASN A 1 507 ? -2.332 -15.702 -13.208 1.00 93.06 507 ASN A O 1
ATOM 4179 N N . CYS A 1 508 ? -4.527 -15.496 -13.628 1.00 89.06 508 CYS A N 1
ATOM 4180 C CA . CYS A 1 508 ? -4.840 -14.835 -12.365 1.00 89.06 508 CYS A CA 1
ATOM 4181 C C . CYS A 1 508 ? -4.838 -15.789 -11.159 1.00 89.06 508 CYS A C 1
ATOM 4183 O O . CYS A 1 508 ? -4.530 -15.349 -10.055 1.00 89.06 508 CYS A O 1
ATOM 4185 N N . GLY A 1 509 ? -5.143 -17.078 -11.353 1.00 93.00 509 GLY A N 1
ATOM 4186 C CA . GLY A 1 509 ? -5.283 -18.029 -10.244 1.00 93.00 509 GLY A CA 1
ATOM 4187 C C . GLY A 1 509 ? -6.370 -17.571 -9.268 1.00 93.00 509 GLY A C 1
ATOM 4188 O O . GLY A 1 509 ? -7.441 -17.156 -9.713 1.00 93.00 509 GLY A O 1
ATOM 4189 N N . GLY A 1 510 ? -6.073 -17.569 -7.966 1.00 94.50 510 GLY A N 1
ATOM 4190 C CA . GLY A 1 510 ? -6.952 -17.017 -6.923 1.00 94.50 510 GLY A CA 1
ATOM 4191 C C . GLY A 1 510 ? -7.116 -15.487 -6.952 1.00 94.50 510 GLY A C 1
ATOM 4192 O O . GLY A 1 510 ? -7.835 -14.928 -6.130 1.00 94.50 510 GLY A O 1
ATOM 4193 N N . PHE A 1 511 ? -6.474 -14.755 -7.871 1.00 97.44 511 PHE A N 1
ATOM 4194 C CA . PHE A 1 511 ? -6.686 -13.311 -7.999 1.00 97.44 511 PHE A CA 1
ATOM 4195 C C . PHE A 1 511 ? -7.873 -12.937 -8.900 1.00 97.44 511 PHE A C 1
ATOM 4197 O O . PHE A 1 511 ? -8.005 -13.397 -10.030 1.00 97.44 511 PHE A O 1
ATOM 4204 N N . GLN A 1 512 ? -8.655 -11.948 -8.471 1.00 95.44 512 GLN A N 1
ATOM 4205 C CA . GLN A 1 512 ? -9.595 -11.196 -9.299 1.00 95.44 512 GLN A CA 1
ATOM 4206 C C . GLN A 1 512 ? -9.020 -9.809 -9.626 1.00 95.44 512 GLN A C 1
ATOM 4208 O O . GLN A 1 512 ? -8.686 -9.036 -8.727 1.00 95.44 512 GLN A O 1
ATOM 4213 N N . LYS A 1 513 ? -8.960 -9.433 -10.909 1.00 96.06 513 LYS A N 1
ATOM 4214 C CA . LYS A 1 513 ? -8.612 -8.063 -11.330 1.00 96.06 513 LYS A CA 1
ATOM 4215 C C . LYS A 1 513 ? -9.741 -7.098 -10.948 1.00 96.06 513 LYS A C 1
ATOM 4217 O O . LYS A 1 513 ? -10.829 -7.167 -11.514 1.00 96.06 513 LYS A O 1
ATOM 4222 N N . ILE A 1 514 ? -9.482 -6.208 -9.988 1.00 96.44 514 ILE A N 1
ATOM 4223 C CA . ILE A 1 514 ? -10.467 -5.238 -9.473 1.00 96.44 514 ILE A CA 1
ATOM 4224 C C . ILE A 1 514 ? -10.277 -3.830 -10.047 1.00 96.44 514 ILE A C 1
ATOM 4226 O O . ILE A 1 514 ? -11.245 -3.076 -10.138 1.00 96.44 514 ILE A O 1
ATOM 4230 N N . PHE A 1 515 ? -9.060 -3.471 -10.478 1.00 96.12 515 PHE A N 1
ATOM 4231 C CA . PHE A 1 515 ? -8.802 -2.197 -11.151 1.00 96.12 515 PHE A CA 1
ATOM 4232 C C . PHE A 1 515 ? -7.815 -2.343 -12.328 1.00 96.12 515 PHE A C 1
ATOM 4234 O O . PHE A 1 515 ? -6.776 -2.988 -12.153 1.00 96.12 515 PHE A O 1
ATOM 4241 N N . PRO A 1 516 ? -8.079 -1.711 -13.492 1.00 93.00 516 PRO A N 1
ATOM 4242 C CA . PRO A 1 516 ? -9.342 -1.058 -13.856 1.00 93.00 516 PRO A CA 1
ATOM 4243 C C . PRO A 1 516 ? -10.489 -2.087 -13.941 1.00 93.00 516 PRO A C 1
ATOM 4245 O O . PRO A 1 516 ? -10.250 -3.210 -14.387 1.00 93.00 516 PRO A O 1
ATOM 4248 N N . PRO A 1 517 ? -11.715 -1.750 -13.499 1.00 92.44 517 PRO A N 1
ATOM 4249 C CA . PRO A 1 517 ? -12.830 -2.691 -13.530 1.00 92.44 517 PRO A CA 1
ATOM 4250 C C . PRO A 1 517 ? -13.325 -2.933 -14.970 1.00 92.44 517 PRO A C 1
ATOM 4252 O O . PRO A 1 517 ? -13.176 -2.055 -15.831 1.00 92.44 517 PRO A O 1
ATOM 4255 N N . PRO A 1 518 ? -13.953 -4.096 -15.238 1.00 86.88 518 PRO A N 1
ATOM 4256 C CA . PRO A 1 518 ? -14.532 -4.400 -16.546 1.00 86.88 518 PRO A CA 1
ATOM 4257 C C . PRO A 1 518 ? -15.787 -3.563 -16.840 1.00 86.88 518 PRO A C 1
ATOM 4259 O O . PRO A 1 518 ? -15.999 -3.179 -17.988 1.00 86.88 518 PRO A O 1
ATOM 4262 N N . ASP A 1 519 ? -16.587 -3.226 -15.818 1.00 90.56 519 ASP A N 1
ATOM 4263 C CA . ASP A 1 519 ? -17.720 -2.305 -15.963 1.00 90.56 519 ASP A CA 1
ATOM 4264 C C . ASP A 1 519 ? -17.230 -0.903 -16.353 1.00 90.56 519 ASP A C 1
ATOM 4266 O O . ASP A 1 519 ? -16.480 -0.249 -15.617 1.00 90.56 519 ASP A O 1
ATOM 4270 N N . ARG A 1 520 ? -17.713 -0.431 -17.506 1.00 89.06 520 ARG A N 1
ATOM 4271 C CA . ARG A 1 520 ? -17.444 0.903 -18.038 1.00 89.06 520 ARG A CA 1
ATOM 4272 C C . ARG A 1 520 ? -17.857 1.997 -17.053 1.00 89.06 520 ARG A C 1
ATOM 4274 O O . ARG A 1 520 ? -17.075 2.918 -16.835 1.00 89.06 520 ARG A O 1
ATOM 4281 N N . HIS A 1 521 ? -19.028 1.891 -16.427 1.00 91.25 521 HIS A N 1
ATOM 4282 C CA . HIS A 1 521 ? -19.528 2.951 -15.553 1.00 91.25 521 HIS A CA 1
ATOM 4283 C C . HIS A 1 521 ? -18.740 3.027 -14.242 1.00 91.25 521 HIS A C 1
ATOM 4285 O O . HIS A 1 521 ? -18.409 4.121 -13.789 1.00 91.25 521 HIS A O 1
ATOM 4291 N N . ALA A 1 522 ? -18.366 1.894 -13.640 1.00 92.06 522 ALA A N 1
ATOM 4292 C CA . ALA A 1 522 ? -17.427 1.862 -12.520 1.00 92.06 522 ALA A CA 1
ATOM 4293 C C . ALA A 1 522 ? -16.068 2.460 -12.900 1.00 92.06 522 ALA A C 1
ATOM 4295 O O . ALA A 1 522 ? -15.521 3.252 -12.133 1.00 92.06 522 ALA A O 1
ATOM 4296 N N . ARG A 1 523 ? -15.542 2.138 -14.090 1.00 92.19 523 ARG A N 1
ATOM 4297 C CA . ARG A 1 523 ? -14.271 2.691 -14.580 1.00 92.19 523 ARG A CA 1
ATOM 4298 C C . ARG A 1 523 ? -14.336 4.214 -14.719 1.00 92.19 523 ARG A C 1
ATOM 4300 O O . ARG A 1 523 ? -13.464 4.898 -14.191 1.00 92.19 523 ARG A O 1
ATOM 4307 N N . GLU A 1 524 ? -15.405 4.736 -15.320 1.00 92.50 524 GLU A N 1
ATOM 4308 C CA . GLU A 1 524 ? -15.659 6.176 -15.461 1.00 92.50 524 GLU A CA 1
ATOM 4309 C C . GLU A 1 524 ? -15.811 6.882 -14.099 1.00 92.50 524 GLU A C 1
ATOM 4311 O O . GLU A 1 524 ? -15.199 7.935 -13.887 1.00 92.50 524 GLU A O 1
ATOM 4316 N N . ARG A 1 525 ? -16.546 6.284 -13.143 1.00 94.44 525 ARG A N 1
ATOM 4317 C CA . ARG A 1 525 ? -16.671 6.798 -11.763 1.00 94.44 525 ARG A CA 1
ATOM 4318 C C . ARG A 1 525 ? -15.314 6.870 -11.059 1.00 94.44 525 ARG A C 1
ATOM 4320 O O . ARG A 1 525 ? -14.955 7.928 -10.545 1.00 94.44 525 ARG A O 1
ATOM 4327 N N . TYR A 1 526 ? -14.540 5.783 -11.058 1.00 95.69 526 TYR A N 1
ATOM 4328 C CA . TYR A 1 526 ? -13.237 5.754 -10.387 1.00 95.69 526 TYR A CA 1
ATOM 4329 C C . TYR A 1 526 ? -12.192 6.644 -11.070 1.00 95.69 526 TYR A C 1
ATOM 4331 O O . TYR A 1 526 ? -11.367 7.228 -10.376 1.00 95.69 526 TYR A O 1
ATOM 4339 N N . ALA A 1 527 ? -12.225 6.805 -12.396 1.00 93.56 527 ALA A N 1
ATOM 4340 C CA . ALA A 1 527 ? -11.338 7.733 -13.098 1.00 93.56 527 ALA A CA 1
ATOM 4341 C C . ALA A 1 527 ? -11.648 9.199 -12.750 1.00 93.56 527 ALA A C 1
ATOM 4343 O O . ALA A 1 527 ? -10.725 9.984 -12.525 1.00 93.56 527 ALA A O 1
ATOM 4344 N N . LYS A 1 528 ? -12.935 9.563 -12.627 1.00 92.81 528 LYS A N 1
ATOM 4345 C CA . LYS A 1 528 ? -13.348 10.877 -12.108 1.00 92.81 528 LYS A CA 1
ATOM 4346 C C . LYS A 1 528 ? -12.886 11.065 -10.660 1.00 92.81 528 LYS A C 1
ATOM 4348 O O . LYS A 1 528 ? -12.264 12.077 -10.354 1.00 92.81 528 LYS A O 1
ATOM 4353 N N . LEU A 1 529 ? -13.115 10.080 -9.789 1.00 94.44 529 LEU A N 1
ATOM 4354 C CA . LEU A 1 529 ? -12.672 10.132 -8.392 1.00 94.44 529 LEU A CA 1
ATOM 4355 C C . LEU A 1 529 ? -11.143 10.266 -8.282 1.00 94.44 529 LEU A C 1
ATOM 4357 O O . LEU A 1 529 ? -10.642 11.065 -7.494 1.00 94.44 529 LEU A O 1
ATOM 4361 N N . MET A 1 530 ? -10.399 9.545 -9.125 1.00 94.25 530 MET A N 1
ATOM 4362 C CA . MET A 1 530 ? -8.945 9.649 -9.219 1.00 94.25 530 MET A CA 1
ATOM 4363 C C . MET A 1 530 ? -8.507 11.045 -9.677 1.00 94.25 530 MET A C 1
ATOM 4365 O O . MET A 1 530 ? -7.586 11.591 -9.075 1.00 94.25 530 MET A O 1
ATOM 4369 N N . SER A 1 531 ? -9.177 11.655 -10.663 1.00 91.81 531 SER A N 1
ATOM 4370 C CA . SER A 1 531 ? -8.963 13.063 -11.047 1.00 91.81 531 SER A CA 1
ATOM 4371 C C . SER A 1 531 ? -9.095 13.996 -9.837 1.00 91.81 531 SER A C 1
ATOM 4373 O O . SER A 1 531 ? -8.153 14.724 -9.521 1.00 91.81 531 SER A O 1
ATOM 4375 N N . GLU A 1 532 ? -10.205 13.926 -9.098 1.00 91.50 532 GLU A N 1
ATOM 4376 C CA . GLU A 1 532 ? -10.433 14.827 -7.960 1.00 91.50 532 GLU A CA 1
ATOM 4377 C C . GLU A 1 532 ? -9.424 14.601 -6.823 1.00 91.50 532 GLU A C 1
ATOM 4379 O O . GLU A 1 532 ? -8.868 15.562 -6.295 1.00 91.50 532 GLU A O 1
ATOM 4384 N N . VAL A 1 533 ? -9.082 13.349 -6.503 1.00 92.12 533 VAL A N 1
ATOM 4385 C CA . VAL A 1 533 ? -8.077 13.027 -5.472 1.00 92.12 533 VAL A CA 1
ATOM 4386 C C . VAL A 1 533 ? -6.664 13.500 -5.848 1.00 92.12 533 VAL A C 1
ATOM 4388 O O . VAL A 1 533 ? -5.893 13.881 -4.960 1.00 92.12 533 VAL A O 1
ATOM 4391 N N . HIS A 1 534 ? -6.315 13.555 -7.140 1.00 90.06 534 HIS A N 1
ATOM 4392 C CA . HIS A 1 534 ? -5.049 14.159 -7.576 1.00 90.06 534 HIS A CA 1
ATOM 4393 C C . HIS A 1 534 ? -5.072 15.682 -7.469 1.00 90.06 534 HIS A C 1
ATOM 4395 O O . HIS A 1 534 ? -4.082 16.249 -7.008 1.00 90.06 534 HIS A O 1
ATOM 4401 N N . LYS A 1 535 ? -6.190 16.343 -7.805 1.00 87.94 535 LYS A N 1
ATOM 4402 C CA . LYS A 1 535 ? -6.345 17.790 -7.575 1.00 87.94 535 LYS A CA 1
ATOM 4403 C C . LYS A 1 535 ? -6.186 18.124 -6.094 1.00 87.94 535 LYS A C 1
ATOM 4405 O O . LYS A 1 535 ? -5.357 18.967 -5.769 1.00 87.94 535 LYS A O 1
ATOM 4410 N N . ILE A 1 536 ? -6.896 17.399 -5.223 1.00 88.38 536 ILE A N 1
ATOM 4411 C CA . ILE A 1 536 ? -6.821 17.533 -3.761 1.00 88.38 536 ILE A CA 1
ATOM 4412 C C . ILE A 1 536 ? -5.385 17.303 -3.276 1.00 88.38 536 ILE A C 1
ATOM 4414 O O . ILE A 1 536 ? -4.840 18.118 -2.546 1.00 88.38 536 ILE A O 1
ATOM 4418 N N . SER A 1 537 ? -4.708 16.233 -3.703 1.00 82.56 537 SER A N 1
ATOM 4419 C CA . SER A 1 537 ? -3.331 15.975 -3.248 1.00 82.56 537 SER A CA 1
ATOM 4420 C C . SER A 1 537 ? -2.323 17.044 -3.705 1.00 82.56 537 SER A C 1
ATOM 4422 O O . SER A 1 537 ? -1.326 17.254 -3.013 1.00 82.56 537 SER A O 1
ATOM 4424 N N . MET A 1 538 ? -2.595 17.731 -4.822 1.00 74.31 538 MET A N 1
ATOM 4425 C CA . MET A 1 538 ? -1.718 18.714 -5.478 1.00 74.31 538 MET A CA 1
ATOM 4426 C C . MET A 1 538 ? -2.140 20.185 -5.262 1.00 74.31 538 MET A C 1
ATOM 4428 O O . MET A 1 538 ? -1.644 21.071 -5.966 1.00 74.31 538 MET A O 1
ATOM 4432 N N . GLU A 1 539 ? -3.031 20.478 -4.305 1.00 66.50 539 GLU A N 1
ATOM 4433 C CA . GLU A 1 539 ? -3.371 21.861 -3.927 1.00 66.50 539 GLU A CA 1
ATOM 4434 C C . GLU A 1 539 ? -2.088 22.645 -3.593 1.00 66.50 539 GLU A C 1
ATOM 4436 O O . GLU A 1 539 ? -1.293 22.223 -2.753 1.00 66.50 539 GLU A O 1
ATOM 4441 N N . GLY A 1 540 ? -1.876 23.768 -4.289 1.00 52.94 540 GLY A N 1
ATOM 4442 C CA . GLY A 1 540 ? -0.645 24.568 -4.234 1.00 52.94 540 GLY A CA 1
ATOM 4443 C C . GLY A 1 540 ? 0.261 24.478 -5.475 1.00 52.94 540 GLY A C 1
ATOM 4444 O O . GLY A 1 540 ? 1.118 25.340 -5.642 1.00 52.94 540 GLY A O 1
ATOM 4445 N N . LEU A 1 541 ? 0.065 23.508 -6.382 1.00 52.19 541 LEU A N 1
ATOM 4446 C CA . LEU A 1 541 ? 0.920 23.311 -7.577 1.00 52.19 541 LEU A CA 1
ATOM 4447 C C . LEU A 1 541 ? 0.312 23.795 -8.914 1.00 52.19 541 LEU A C 1
ATOM 4449 O O . LEU A 1 541 ? 0.913 23.631 -9.979 1.00 52.19 541 LEU A O 1
ATOM 4453 N N . GLY A 1 542 ? -0.860 24.435 -8.879 1.00 56.25 542 GLY A N 1
ATOM 4454 C CA . GLY A 1 542 ? -1.418 25.195 -10.006 1.00 56.25 542 GLY A CA 1
ATOM 4455 C C . GLY A 1 542 ? -1.603 24.401 -11.310 1.00 56.25 542 GLY A C 1
ATOM 4456 O O . GLY A 1 542 ? -2.161 23.301 -11.317 1.00 56.25 542 GLY A O 1
ATOM 4457 N N . LYS A 1 543 ? -1.157 24.981 -12.439 1.00 51.59 543 LYS A N 1
ATOM 4458 C CA . LYS A 1 543 ? -1.458 24.516 -13.813 1.00 51.59 543 LYS A CA 1
ATOM 4459 C C . LYS A 1 543 ? -1.097 23.045 -14.092 1.00 51.59 543 LYS A C 1
ATOM 4461 O O . LYS A 1 543 ? -1.739 22.428 -14.939 1.00 51.59 543 LYS A O 1
ATOM 4466 N N . ALA A 1 544 ? -0.132 22.462 -13.373 1.00 57.31 544 ALA A N 1
ATOM 4467 C CA . ALA A 1 544 ? 0.262 21.058 -13.539 1.00 57.31 544 ALA A CA 1
ATOM 4468 C C . ALA A 1 544 ? -0.887 20.063 -13.258 1.00 57.31 544 ALA A C 1
ATOM 4470 O O . ALA A 1 544 ? -0.984 19.022 -13.909 1.00 57.31 544 ALA A O 1
ATOM 4471 N N . SER A 1 545 ? -1.795 20.413 -12.340 1.00 61.03 545 SER A N 1
ATOM 4472 C CA . SER A 1 545 ? -2.932 19.574 -11.933 1.00 61.03 545 SER A CA 1
ATOM 4473 C C . SER A 1 545 ? -3.917 19.293 -13.084 1.00 61.03 545 SER A C 1
ATOM 4475 O O . SER A 1 545 ? -4.427 18.178 -13.230 1.00 61.03 545 SER A O 1
ATOM 4477 N N . GLY A 1 546 ? -4.138 20.278 -13.965 1.00 65.44 546 GLY A N 1
ATOM 4478 C CA . GLY A 1 546 ? -5.064 20.153 -15.096 1.00 65.44 546 GLY A CA 1
ATOM 4479 C C . GLY A 1 546 ? -4.585 19.166 -16.164 1.00 65.44 546 GLY A C 1
ATOM 4480 O O . GLY A 1 546 ? -5.355 18.314 -16.604 1.00 65.44 546 GLY A O 1
ATOM 4481 N N . ALA A 1 547 ? -3.301 19.227 -16.532 1.00 70.31 547 ALA A N 1
ATOM 4482 C CA . ALA A 1 547 ? -2.711 18.306 -17.505 1.00 70.31 547 ALA A CA 1
ATOM 4483 C C . ALA A 1 547 ? -2.740 16.851 -17.003 1.00 70.31 547 ALA A C 1
ATOM 4485 O O . ALA A 1 547 ? -3.117 15.947 -17.748 1.00 70.31 547 ALA A O 1
ATOM 4486 N N . PHE A 1 548 ? -2.429 16.630 -15.721 1.00 74.81 548 PHE A N 1
ATOM 4487 C CA . PHE A 1 548 ? -2.473 15.292 -15.131 1.00 74.81 548 PHE A CA 1
ATOM 4488 C C . PHE A 1 548 ? -3.904 14.735 -15.012 1.00 74.81 548 PHE A C 1
ATOM 4490 O O . PHE A 1 548 ? -4.142 13.557 -15.275 1.00 74.81 548 PHE A O 1
ATOM 4497 N N . SER A 1 549 ? -4.889 15.590 -14.709 1.00 75.69 549 SER A N 1
ATOM 4498 C CA . SER A 1 549 ? -6.310 15.201 -14.718 1.00 75.69 549 SER A CA 1
ATOM 4499 C C . SER A 1 549 ? -6.750 14.686 -16.101 1.00 75.69 549 SER A C 1
ATOM 4501 O O . SER A 1 549 ? -7.481 13.700 -16.195 1.00 75.69 549 SER A O 1
ATOM 4503 N N . GLN A 1 550 ? -6.260 15.298 -17.188 1.00 77.31 550 GLN A N 1
ATOM 4504 C CA . GLN A 1 550 ? -6.503 14.811 -18.552 1.00 77.31 550 GLN A CA 1
ATOM 4505 C C . GLN A 1 550 ? -5.755 13.502 -18.862 1.00 77.31 550 GLN A C 1
ATOM 4507 O O . GLN A 1 550 ? -6.297 12.664 -19.584 1.00 77.31 550 GLN A O 1
ATOM 4512 N N . GLU A 1 551 ? -4.550 13.293 -18.315 1.00 82.81 551 GLU A N 1
ATOM 4513 C CA . GLU A 1 551 ? -3.795 12.035 -18.451 1.00 82.81 551 GLU A CA 1
ATOM 4514 C C . GLU A 1 551 ? -4.585 10.846 -17.866 1.00 82.81 551 GLU A C 1
ATOM 4516 O O . GLU A 1 551 ? -4.759 9.835 -18.551 1.00 82.81 551 GLU A O 1
ATOM 4521 N N . ILE A 1 552 ? -5.150 10.995 -16.658 1.00 82.31 552 ILE A N 1
ATOM 4522 C CA . ILE A 1 552 ? -6.032 9.990 -16.028 1.00 82.31 552 ILE A CA 1
ATOM 4523 C C . ILE A 1 552 ? -7.232 9.676 -16.930 1.00 82.31 552 ILE A C 1
ATOM 4525 O O . ILE A 1 552 ? -7.481 8.515 -17.260 1.00 82.31 552 ILE A O 1
ATOM 4529 N N . LEU A 1 553 ? -7.990 10.703 -17.328 1.00 81.81 553 LEU A N 1
ATOM 4530 C CA . LEU A 1 553 ? -9.256 10.515 -18.042 1.00 81.81 553 LEU A CA 1
ATOM 4531 C C . LEU A 1 553 ? -9.049 9.870 -19.419 1.00 81.81 553 LEU A C 1
ATOM 4533 O O . LEU A 1 553 ? -9.812 8.978 -19.788 1.00 81.81 553 LEU A O 1
ATOM 4537 N N . ARG A 1 554 ? -7.985 10.237 -20.147 1.00 80.19 554 ARG A N 1
ATOM 4538 C CA . ARG A 1 554 ? -7.606 9.553 -21.397 1.00 80.19 554 ARG A CA 1
ATOM 4539 C C . ARG A 1 554 ? -7.229 8.090 -21.145 1.00 80.19 554 ARG A C 1
ATOM 4541 O O . ARG A 1 554 ? -7.689 7.220 -21.871 1.00 80.19 554 ARG A O 1
ATOM 4548 N N . THR A 1 555 ? -6.452 7.815 -20.096 1.00 81.94 555 THR A N 1
ATOM 4549 C CA . THR A 1 555 ? -5.945 6.465 -19.786 1.00 81.94 555 THR A CA 1
ATOM 4550 C C . THR A 1 555 ? -7.051 5.464 -19.433 1.00 81.94 555 THR A C 1
ATOM 4552 O O . THR A 1 555 ? -6.945 4.300 -19.813 1.00 81.94 555 THR A O 1
ATOM 4555 N N . TYR A 1 556 ? -8.108 5.887 -18.726 1.00 83.00 556 TYR A N 1
ATOM 4556 C CA . TYR A 1 556 ? -9.145 4.965 -18.234 1.00 83.00 556 TYR A CA 1
ATOM 4557 C C . TYR A 1 556 ? -10.513 5.093 -18.925 1.00 83.00 556 TYR A C 1
ATOM 4559 O O . TYR A 1 556 ? -11.210 4.082 -19.046 1.00 83.00 556 TYR A O 1
ATOM 4567 N N . ASN A 1 557 ? -10.915 6.279 -19.400 1.00 77.94 557 ASN A N 1
ATOM 4568 C CA . ASN A 1 557 ? -12.259 6.467 -19.974 1.00 77.94 557 ASN A CA 1
ATOM 4569 C C . ASN A 1 557 ? -12.277 6.331 -21.496 1.00 77.94 557 ASN A C 1
ATOM 4571 O O . ASN A 1 557 ? -13.255 5.813 -22.027 1.00 77.94 557 ASN A O 1
ATOM 4575 N N . ASN A 1 558 ? -11.201 6.733 -22.183 1.00 66.06 558 ASN A N 1
ATOM 4576 C CA . ASN A 1 558 ? -11.079 6.600 -23.637 1.00 66.06 558 ASN A CA 1
ATOM 4577 C C . ASN A 1 558 ? -9.818 5.807 -24.051 1.00 66.06 558 ASN A C 1
ATOM 4579 O O . ASN A 1 558 ? -8.914 6.374 -24.672 1.00 66.06 558 ASN A O 1
ATOM 4583 N N . PRO A 1 559 ? -9.717 4.513 -23.678 1.00 67.38 559 PRO A N 1
ATOM 4584 C CA . PRO A 1 559 ? -8.637 3.654 -24.142 1.00 67.38 559 PRO A CA 1
ATOM 4585 C C . PRO A 1 559 ? -8.766 3.444 -25.656 1.00 67.38 559 PRO A C 1
ATOM 4587 O O . PRO A 1 559 ? -9.684 2.769 -26.115 1.00 67.38 559 PRO A O 1
ATOM 4590 N N . LEU A 1 560 ? -7.831 4.027 -26.408 1.00 68.38 560 LEU A N 1
ATOM 4591 C CA . LEU A 1 560 ? -7.725 3.881 -27.862 1.00 68.38 560 LEU A CA 1
ATOM 4592 C C . LEU A 1 560 ? -7.666 2.401 -28.248 1.00 68.38 560 LEU A C 1
ATOM 4594 O O . LEU A 1 560 ? -6.820 1.657 -27.738 1.00 68.38 560 LEU A O 1
ATOM 4598 N N . LYS A 1 561 ? -8.547 1.983 -29.155 1.00 76.75 561 LYS A N 1
ATOM 4599 C CA . LYS A 1 561 ? -8.541 0.630 -29.705 1.00 76.75 561 LYS A CA 1
ATOM 4600 C C . LYS A 1 561 ? -7.406 0.452 -30.709 1.00 76.75 561 LYS A C 1
ATOM 4602 O O . LYS A 1 561 ? -6.837 1.406 -31.231 1.00 76.75 561 LYS A O 1
ATOM 4607 N N . GLU A 1 562 ? -7.138 -0.807 -31.044 1.00 81.62 562 GLU A N 1
ATOM 4608 C CA . GLU A 1 562 ? -6.329 -1.146 -32.215 1.00 81.62 562 GLU A CA 1
ATOM 4609 C C . GLU A 1 562 ? -6.953 -0.606 -33.517 1.00 81.62 562 GLU A C 1
ATOM 4611 O O . GLU A 1 562 ? -6.237 -0.009 -34.316 1.00 81.62 562 GLU A O 1
ATOM 4616 N N . GLU A 1 563 ? -8.273 -0.759 -33.676 1.00 82.00 563 GLU A N 1
ATOM 4617 C CA . GLU A 1 563 ? -9.084 -0.253 -34.798 1.00 82.00 563 GLU A CA 1
ATOM 4618 C C . GLU A 1 563 ? -8.837 1.248 -35.046 1.00 82.00 563 GLU A C 1
ATOM 4620 O O . GLU A 1 563 ? -8.282 1.616 -36.080 1.00 82.00 563 GLU A O 1
ATOM 4625 N N . ASP A 1 564 ? -9.126 2.098 -34.051 1.00 83.12 564 ASP A N 1
ATOM 4626 C CA . ASP A 1 564 ? -8.988 3.561 -34.141 1.00 83.12 564 ASP A CA 1
ATOM 4627 C C . ASP A 1 564 ? -7.581 4.007 -34.597 1.00 83.12 564 ASP A C 1
ATOM 4629 O O . ASP A 1 564 ? -7.418 4.994 -35.317 1.00 83.12 564 ASP A O 1
ATOM 4633 N N . ILE A 1 565 ? -6.535 3.291 -34.163 1.00 83.00 565 ILE A N 1
ATOM 4634 C CA . ILE A 1 565 ? -5.140 3.619 -34.488 1.00 83.00 565 ILE A CA 1
ATOM 4635 C C . ILE A 1 565 ? -4.780 3.167 -35.912 1.00 83.00 565 ILE A C 1
ATOM 4637 O O . ILE A 1 565 ? -4.004 3.849 -36.585 1.00 83.00 565 ILE A O 1
ATOM 4641 N N . LEU A 1 566 ? -5.335 2.048 -36.386 1.00 84.88 566 LEU A N 1
ATOM 4642 C CA . LEU A 1 566 ? -5.163 1.586 -37.766 1.00 84.88 566 LEU A CA 1
ATOM 4643 C C . LEU A 1 566 ? -5.837 2.541 -38.761 1.00 84.88 566 LEU A C 1
ATOM 4645 O O . LEU A 1 566 ? -5.217 2.887 -39.768 1.00 84.88 566 LEU A O 1
ATOM 4649 N N . ASP A 1 567 ? -7.027 3.052 -38.442 1.00 85.06 567 ASP A N 1
ATOM 4650 C CA . ASP A 1 567 ? -7.719 4.051 -39.267 1.00 85.06 567 ASP A CA 1
ATOM 4651 C C . ASP A 1 567 ? -6.944 5.377 -39.322 1.00 85.06 567 ASP A C 1
ATOM 4653 O O . ASP A 1 567 ? -6.720 5.933 -40.401 1.00 85.06 567 ASP A O 1
ATOM 4657 N N . LEU A 1 568 ? -6.440 5.860 -38.179 1.00 85.38 568 LEU A N 1
ATOM 4658 C CA . LEU A 1 568 ? -5.579 7.051 -38.123 1.00 85.38 568 LEU A CA 1
ATOM 4659 C C . LEU A 1 568 ? -4.261 6.870 -38.897 1.00 85.38 568 LEU A C 1
ATOM 4661 O O . LEU A 1 568 ? -3.760 7.830 -39.489 1.00 85.38 568 LEU A O 1
ATOM 4665 N N . LEU A 1 569 ? -3.696 5.657 -38.921 1.00 85.88 569 LEU A N 1
ATOM 4666 C CA . LEU A 1 569 ? -2.537 5.330 -39.756 1.00 85.88 569 LEU A CA 1
ATOM 4667 C C . LEU A 1 569 ? -2.900 5.366 -41.245 1.00 85.88 569 LEU A C 1
ATOM 4669 O O . LEU A 1 569 ? -2.188 6.014 -42.012 1.00 85.88 569 LEU A O 1
ATOM 4673 N N . ALA A 1 570 ? -4.007 4.736 -41.647 1.00 84.69 570 ALA A N 1
ATOM 4674 C CA . ALA A 1 570 ? -4.477 4.721 -43.032 1.00 84.69 570 ALA A CA 1
ATOM 4675 C C . ALA A 1 570 ? -4.759 6.138 -43.566 1.00 84.69 570 ALA A C 1
ATOM 4677 O O . ALA A 1 570 ? -4.346 6.468 -44.680 1.00 84.69 570 ALA A O 1
ATOM 4678 N N . GLN A 1 571 ? -5.365 7.006 -42.747 1.00 85.00 571 GLN A N 1
ATOM 4679 C CA . GLN A 1 571 ? -5.544 8.431 -43.051 1.00 85.00 571 GLN A CA 1
ATOM 4680 C C . GLN A 1 571 ? -4.199 9.140 -43.269 1.00 85.00 571 GLN A C 1
ATOM 4682 O O . GLN A 1 571 ? -4.015 9.814 -44.280 1.00 85.00 571 GLN A O 1
ATOM 4687 N N . CYS A 1 572 ? -3.216 8.935 -42.384 1.00 86.25 572 CYS A N 1
ATOM 4688 C CA . CYS A 1 572 ? -1.880 9.511 -42.562 1.00 86.25 572 CYS A CA 1
ATOM 4689 C C . CYS A 1 572 ? -1.154 8.995 -43.816 1.00 86.25 572 CYS A C 1
ATOM 4691 O O . CYS A 1 572 ? -0.396 9.749 -44.424 1.00 86.25 572 CYS A O 1
ATOM 4693 N N . GLU A 1 573 ? -1.389 7.750 -44.240 1.00 86.19 573 GLU A N 1
ATOM 4694 C CA . GLU A 1 573 ? -0.858 7.238 -45.510 1.00 86.19 573 GLU A CA 1
ATOM 4695 C C . GLU A 1 573 ? -1.580 7.804 -46.739 1.00 86.19 573 GLU A C 1
ATOM 4697 O O . GLU A 1 573 ? -0.961 7.944 -47.795 1.00 86.19 573 GLU A O 1
ATOM 4702 N N . ALA A 1 574 ? -2.870 8.136 -46.631 1.00 84.50 574 ALA A N 1
ATOM 4703 C CA . ALA A 1 574 ? -3.604 8.842 -47.678 1.00 84.50 574 ALA A CA 1
ATOM 4704 C C . ALA A 1 574 ? -3.106 10.293 -47.820 1.00 84.50 574 ALA A C 1
ATOM 4706 O O . ALA A 1 574 ? -2.776 10.714 -48.928 1.00 84.50 574 ALA A O 1
ATOM 4707 N N . ASP A 1 575 ? -2.946 11.015 -46.706 1.00 83.00 575 ASP A N 1
ATOM 4708 C CA . ASP A 1 575 ? -2.374 12.370 -46.662 1.00 83.00 575 ASP A CA 1
ATOM 4709 C C . ASP A 1 575 ? -0.950 12.429 -47.236 1.00 83.00 575 ASP A C 1
ATOM 4711 O O . ASP A 1 575 ? -0.599 13.366 -47.959 1.00 83.00 575 ASP A O 1
ATOM 4715 N N . GLU A 1 576 ? -0.117 11.428 -46.936 1.00 83.50 576 GLU A N 1
ATOM 4716 C CA . GLU A 1 576 ? 1.239 11.299 -47.478 1.00 83.50 576 GLU A CA 1
ATOM 4717 C C . GLU A 1 576 ? 1.208 11.123 -49.007 1.00 83.50 576 GLU A C 1
ATOM 4719 O O . GLU A 1 576 ? 1.885 11.862 -49.726 1.00 83.50 576 GLU A O 1
ATOM 4724 N N . LYS A 1 577 ? 0.343 10.235 -49.522 1.00 82.62 577 LYS A N 1
ATOM 4725 C CA . LYS A 1 577 ? 0.143 10.016 -50.970 1.00 82.62 577 LYS A CA 1
ATOM 4726 C C . LYS A 1 577 ? -0.428 11.249 -51.684 1.00 82.62 577 LYS A C 1
ATOM 4728 O O . LYS A 1 577 ? -0.033 11.528 -52.814 1.00 82.62 577 LYS A O 1
ATOM 4733 N N . LEU A 1 578 ? -1.334 11.999 -51.052 1.00 81.00 578 LEU A N 1
ATOM 4734 C CA . LEU A 1 578 ? -1.866 13.261 -51.588 1.00 81.00 578 LEU A CA 1
ATOM 4735 C C . LEU A 1 578 ? -0.793 14.357 -51.623 1.00 81.00 578 LEU A C 1
ATOM 4737 O O . LEU A 1 578 ? -0.667 15.071 -52.616 1.00 81.00 578 LEU A O 1
ATOM 4741 N N . THR A 1 579 ? 0.028 14.450 -50.574 1.00 77.94 579 THR A N 1
ATOM 4742 C CA . THR A 1 579 ? 1.150 15.399 -50.506 1.00 77.94 579 THR A CA 1
ATOM 4743 C C . THR A 1 579 ? 2.178 15.113 -51.609 1.00 77.94 579 THR A C 1
ATOM 4745 O O . THR A 1 579 ? 2.620 16.041 -52.286 1.00 77.94 579 THR A O 1
ATOM 4748 N N . ASP A 1 580 ? 2.487 13.840 -51.872 1.00 77.19 580 ASP A N 1
ATOM 4749 C CA . ASP A 1 580 ? 3.406 13.446 -52.947 1.00 77.19 580 ASP A CA 1
ATOM 4750 C C . ASP A 1 580 ? 2.826 13.648 -54.360 1.00 77.19 580 ASP A C 1
ATOM 4752 O O . ASP A 1 580 ? 3.562 14.047 -55.263 1.00 77.19 580 ASP A O 1
ATOM 4756 N N . LYS A 1 581 ? 1.509 13.480 -54.559 1.00 74.44 581 LYS A N 1
ATOM 4757 C CA . LYS A 1 581 ? 0.833 13.846 -55.823 1.00 74.44 581 LYS A CA 1
ATOM 4758 C C . LYS A 1 581 ? 0.863 15.354 -56.102 1.00 74.44 581 LYS A C 1
ATOM 4760 O O . LYS A 1 581 ? 0.953 15.763 -57.257 1.00 74.44 581 LYS A O 1
ATOM 4765 N N . ASN A 1 582 ? 0.815 16.190 -55.067 1.00 66.69 582 ASN A N 1
ATOM 4766 C CA . ASN A 1 582 ? 0.935 17.640 -55.239 1.00 66.69 582 ASN A CA 1
ATOM 4767 C C . ASN A 1 582 ? 2.391 18.056 -55.524 1.00 66.69 582 ASN A C 1
ATOM 4769 O O . ASN A 1 582 ? 2.628 18.948 -56.336 1.00 66.69 582 ASN A O 1
ATOM 4773 N N . LEU A 1 583 ? 3.375 17.353 -54.945 1.00 63.31 583 LEU A N 1
ATOM 4774 C CA . LEU A 1 583 ? 4.794 17.525 -55.287 1.00 63.31 583 LEU A CA 1
ATOM 4775 C C . LEU A 1 583 ? 5.118 17.130 -56.736 1.00 63.31 583 LEU A C 1
ATOM 4777 O O . LEU A 1 583 ? 5.979 17.765 -57.342 1.00 63.31 583 LEU A O 1
ATOM 4781 N N . SER A 1 584 ? 4.458 16.115 -57.309 1.00 59.56 584 SER A N 1
ATOM 4782 C CA . SER A 1 584 ? 4.666 15.770 -58.722 1.00 59.56 584 SER A CA 1
ATOM 4783 C C . SER A 1 584 ? 4.025 16.783 -59.676 1.00 59.56 584 SER A C 1
ATOM 4785 O O . SER A 1 584 ? 4.658 17.132 -60.670 1.00 59.56 584 SER A O 1
ATOM 4787 N N . LYS A 1 585 ? 2.839 17.328 -59.358 1.00 56.81 585 LYS A N 1
ATOM 4788 C CA . LYS A 1 585 ? 2.217 18.400 -60.160 1.00 56.81 585 LYS A CA 1
ATOM 4789 C C . LYS A 1 585 ? 3.076 19.670 -60.208 1.00 56.81 585 LYS A C 1
ATOM 4791 O O . LYS A 1 585 ? 3.385 20.142 -61.297 1.00 56.81 585 LYS A O 1
ATOM 4796 N N . ASN A 1 586 ? 3.549 20.165 -59.061 1.00 50.81 586 ASN A N 1
ATOM 4797 C CA . ASN A 1 586 ? 4.352 21.397 -58.997 1.00 50.81 586 ASN A CA 1
ATOM 4798 C C . ASN A 1 586 ? 5.762 21.281 -59.616 1.00 50.81 586 ASN A C 1
ATOM 4800 O O . ASN A 1 586 ? 6.464 22.285 -59.703 1.00 50.81 586 ASN A O 1
ATOM 4804 N N . LYS A 1 587 ? 6.200 20.089 -60.049 1.00 46.97 587 LYS A N 1
ATOM 4805 C CA . LYS A 1 587 ? 7.440 19.942 -60.829 1.00 46.97 587 LYS A CA 1
ATOM 4806 C C . LYS A 1 587 ? 7.261 20.235 -62.318 1.00 46.97 587 LYS A C 1
ATOM 4808 O O . LYS A 1 587 ? 8.193 20.737 -62.931 1.00 46.97 587 LYS A O 1
ATOM 4813 N N . PHE A 1 588 ? 6.088 19.967 -62.892 1.00 43.28 588 PHE A N 1
ATOM 4814 C CA . PHE A 1 588 ? 5.854 20.159 -64.329 1.00 43.28 588 PHE A CA 1
ATOM 4815 C C . PHE A 1 588 ? 5.693 21.631 -64.745 1.00 43.28 588 PHE A C 1
ATOM 4817 O O . PHE A 1 588 ? 5.783 21.941 -65.927 1.00 43.28 588 PHE A O 1
ATOM 4824 N N . SER A 1 589 ? 5.502 22.553 -63.798 1.00 41.81 589 SER A N 1
ATOM 4825 C CA . SER A 1 589 ? 5.300 23.981 -64.075 1.00 41.81 589 SER A CA 1
ATOM 4826 C C . SER A 1 589 ? 6.586 24.822 -64.132 1.00 41.81 589 SER A C 1
ATOM 4828 O O . SER A 1 589 ? 6.484 26.043 -64.209 1.00 41.81 589 SER A O 1
ATOM 4830 N N . HIS A 1 590 ? 7.783 24.220 -64.042 1.00 38.84 590 HIS A N 1
ATOM 4831 C CA . HIS A 1 590 ? 9.044 24.970 -63.884 1.00 38.84 590 HIS A CA 1
ATOM 4832 C C . HIS A 1 590 ? 10.088 24.765 -65.008 1.00 38.84 590 HIS A C 1
ATOM 4834 O O . HIS A 1 590 ? 11.056 25.523 -65.066 1.00 38.84 590 HIS A O 1
ATOM 4840 N N . ASP A 1 591 ? 9.890 23.817 -65.933 1.00 36.84 591 ASP A N 1
ATOM 4841 C CA . ASP A 1 591 ? 10.827 23.575 -67.053 1.00 36.84 591 ASP A CA 1
ATOM 4842 C C . ASP A 1 591 ? 10.537 24.421 -68.316 1.00 36.84 591 ASP A C 1
ATOM 4844 O O . ASP A 1 591 ? 11.355 24.474 -69.231 1.00 36.84 591 ASP A O 1
ATOM 4848 N N . LEU A 1 592 ? 9.416 25.154 -68.369 1.00 40.97 592 LEU A N 1
ATOM 4849 C CA . LEU A 1 592 ? 9.052 26.029 -69.496 1.00 40.97 592 LEU A CA 1
ATOM 4850 C C . LEU A 1 592 ? 9.301 27.517 -69.202 1.00 40.97 592 LEU A C 1
ATOM 4852 O O . LEU A 1 592 ? 8.367 28.316 -69.146 1.00 40.97 592 LEU A O 1
ATOM 4856 N N . ARG A 1 593 ? 10.581 27.882 -69.025 1.00 40.88 593 ARG A N 1
ATOM 4857 C CA . ARG A 1 593 ? 11.142 29.244 -69.200 1.00 40.88 593 ARG A CA 1
ATOM 4858 C C . ARG A 1 593 ? 12.664 29.216 -69.004 1.00 40.88 593 ARG A C 1
ATOM 4860 O O . ARG A 1 593 ? 13.114 29.326 -67.870 1.00 40.88 593 ARG A O 1
ATOM 4867 N N . HIS A 1 594 ? 13.440 29.115 -70.091 1.00 35.41 594 HIS A N 1
ATOM 4868 C CA . HIS A 1 594 ? 14.767 29.750 -70.254 1.00 35.41 594 HIS A CA 1
ATOM 4869 C C . HIS A 1 594 ? 15.325 29.548 -71.679 1.00 35.41 594 HIS A C 1
ATOM 4871 O O . HIS A 1 594 ? 15.983 28.557 -71.973 1.00 35.41 594 HIS A O 1
ATOM 4877 N N . SER A 1 595 ? 15.124 30.538 -72.551 1.00 29.92 595 SER A N 1
ATOM 4878 C CA . SER A 1 595 ? 16.026 30.831 -73.673 1.00 29.92 595 SER A CA 1
ATOM 4879 C C . SER A 1 595 ? 15.918 32.325 -74.016 1.00 29.92 595 SER A C 1
ATOM 4881 O O . SER A 1 595 ? 14.867 32.927 -73.791 1.00 29.92 595 SER A O 1
ATOM 4883 N N . ARG A 1 596 ? 17.007 32.954 -74.471 1.00 36.16 596 ARG A N 1
ATOM 4884 C CA . ARG A 1 596 ? 17.100 34.399 -74.772 1.00 36.16 596 ARG A CA 1
ATOM 4885 C C . ARG A 1 596 ? 17.997 34.616 -75.996 1.00 36.16 596 ARG A C 1
ATOM 4887 O O . ARG A 1 596 ? 19.104 34.090 -76.004 1.00 36.16 596 ARG A O 1
ATOM 4894 N N . GLY A 1 597 ? 17.585 35.458 -76.949 1.00 30.88 597 GLY A N 1
ATOM 4895 C CA . GLY A 1 597 ? 18.453 35.898 -78.054 1.00 30.88 597 GLY A CA 1
ATOM 4896 C C . GLY A 1 597 ? 17.729 36.656 -79.177 1.00 30.88 597 GLY A C 1
ATOM 4897 O O . GLY A 1 597 ? 17.065 36.046 -80.000 1.00 30.88 597 GLY A O 1
ATOM 4898 N N . PHE A 1 598 ? 17.887 37.982 -79.204 1.00 28.98 598 PHE A N 1
ATOM 4899 C CA . PHE A 1 598 ? 17.596 38.898 -80.330 1.00 28.98 598 PHE A CA 1
ATOM 4900 C C . PHE A 1 598 ? 18.879 39.092 -81.188 1.00 28.98 598 PHE A C 1
ATOM 4902 O O . PHE A 1 598 ? 19.929 38.624 -80.733 1.00 28.98 598 PHE A O 1
ATOM 4909 N N . PRO A 1 599 ? 18.909 39.869 -82.306 1.00 52.12 599 PRO A N 1
ATOM 4910 C CA . PRO A 1 599 ? 17.834 40.458 -83.145 1.00 52.12 599 PRO A CA 1
ATOM 4911 C C . PRO A 1 599 ? 18.010 40.237 -84.684 1.00 52.12 599 PRO A C 1
ATOM 4913 O O . PRO A 1 599 ? 19.073 39.808 -85.121 1.00 52.12 599 PRO A O 1
ATOM 4916 N N . GLY A 1 600 ? 17.065 40.698 -85.535 1.00 27.16 600 GLY A N 1
ATOM 4917 C CA . GLY A 1 600 ? 17.437 41.182 -86.890 1.00 27.16 600 GLY A CA 1
ATOM 4918 C C . GLY A 1 600 ? 16.389 41.240 -88.026 1.00 27.16 600 GLY A C 1
ATOM 4919 O O . GLY A 1 600 ? 15.949 40.209 -88.508 1.00 27.16 600 GLY A O 1
ATOM 4920 N N . PHE A 1 601 ? 16.178 42.456 -88.564 1.00 27.56 601 PHE A N 1
ATOM 4921 C CA . PHE A 1 601 ? 15.707 42.799 -89.931 1.00 27.56 601 PHE A CA 1
ATOM 4922 C C . PHE A 1 601 ? 14.239 42.544 -90.374 1.00 27.56 601 PHE A C 1
ATOM 4924 O O . PHE A 1 601 ? 13.418 42.025 -89.630 1.00 27.56 601 PHE A O 1
ATOM 4931 N N . LYS A 1 602 ? 13.883 43.124 -91.541 1.00 29.64 602 LYS A N 1
ATOM 4932 C CA . LYS A 1 602 ? 12.520 43.448 -92.035 1.00 29.64 602 LYS A CA 1
ATOM 4933 C C . LYS A 1 602 ? 12.236 42.866 -93.437 1.00 29.64 602 LYS A C 1
ATOM 4935 O O . LYS A 1 602 ? 13.188 42.613 -94.169 1.00 29.64 602 LYS A O 1
ATOM 4940 N N . LYS A 1 603 ? 10.947 42.932 -93.834 1.00 26.22 603 LYS A N 1
ATOM 4941 C CA . LYS A 1 603 ? 10.294 42.587 -95.129 1.00 26.22 603 LYS A CA 1
ATOM 4942 C C . LYS A 1 603 ? 9.890 41.109 -95.262 1.00 26.22 603 LYS A C 1
ATOM 4944 O O . LYS A 1 603 ? 10.639 40.264 -94.794 1.00 26.22 603 LYS A O 1
ATOM 4949 N N . SER A 1 604 ? 8.779 40.757 -95.921 1.00 26.52 604 SER A N 1
ATOM 4950 C CA . SER A 1 604 ? 7.563 41.510 -96.341 1.00 26.52 604 SER A CA 1
ATOM 4951 C C . SER A 1 604 ? 6.490 40.517 -96.842 1.00 26.52 604 SER A C 1
ATOM 4953 O O . SER A 1 604 ? 6.822 39.346 -96.979 1.00 26.52 604 SER A O 1
ATOM 4955 N N . THR A 1 605 ? 5.295 41.025 -97.200 1.00 26.05 605 THR A N 1
ATOM 4956 C CA . THR A 1 605 ? 4.322 40.462 -98.181 1.00 26.05 605 THR A CA 1
ATOM 4957 C C . THR A 1 605 ? 3.705 39.076 -97.917 1.00 26.05 605 THR A C 1
ATOM 4959 O O . THR A 1 605 ? 4.429 38.093 -97.976 1.00 26.05 605 THR A O 1
ATOM 4962 N N . GLU A 1 606 ? 2.362 39.069 -97.781 1.00 28.27 606 GLU A N 1
ATOM 4963 C CA . GLU A 1 606 ? 1.388 38.075 -98.316 1.00 28.27 606 GLU A CA 1
ATOM 4964 C C . GLU A 1 606 ? 1.484 36.589 -97.852 1.00 28.27 606 GLU A C 1
ATOM 4966 O O . GLU A 1 606 ? 2.559 36.086 -97.552 1.00 28.27 606 GLU A O 1
ATOM 4971 N N . GLU A 1 607 ? 0.407 35.795 -97.721 1.00 29.75 607 GLU A N 1
ATOM 4972 C CA . GLU A 1 607 ? -1.049 35.934 -97.987 1.00 29.75 607 GLU A CA 1
ATOM 4973 C C . GLU A 1 607 ? -1.839 34.887 -97.130 1.00 29.75 607 GLU A C 1
ATOM 4975 O O . GLU A 1 607 ? -1.182 34.023 -96.558 1.00 29.75 607 GLU A O 1
ATOM 4980 N N . PHE A 1 608 ? -3.186 34.990 -97.045 1.00 30.03 608 PHE A N 1
ATOM 4981 C CA . PHE A 1 608 ? -4.253 34.005 -96.654 1.00 30.03 608 PHE A CA 1
ATOM 4982 C C . PHE A 1 608 ? -3.909 32.741 -95.793 1.00 30.03 608 PHE A C 1
ATOM 4984 O O . PHE A 1 608 ? -2.950 32.030 -96.075 1.00 30.03 608 PHE A O 1
ATOM 4991 N N . ASP A 1 609 ? -4.679 32.257 -94.801 1.00 32.12 609 ASP A N 1
ATOM 4992 C CA . ASP A 1 609 ? -5.978 32.617 -94.169 1.00 32.12 609 ASP A CA 1
ATOM 4993 C C . ASP A 1 609 ? -5.994 32.023 -92.705 1.00 32.12 609 ASP A C 1
ATOM 4995 O O . ASP A 1 609 ? -4.903 31.924 -92.139 1.00 32.12 609 ASP A O 1
ATOM 4999 N N . GLU A 1 610 ? -7.036 31.635 -91.935 1.00 30.25 610 GLU A N 1
ATOM 5000 C CA . GLU A 1 610 ? -8.452 31.230 -92.135 1.00 30.25 610 GLU A CA 1
ATOM 5001 C C . GLU A 1 610 ? -9.251 31.315 -90.789 1.00 30.25 610 GLU A C 1
ATOM 5003 O O . GLU A 1 610 ? -8.679 31.082 -89.724 1.00 30.25 610 GLU A O 1
ATOM 5008 N N . ASP A 1 611 ? -10.548 31.667 -90.847 1.00 29.34 611 ASP A N 1
ATOM 5009 C CA . ASP A 1 611 ? -11.662 31.603 -89.858 1.00 29.34 611 ASP A CA 1
ATOM 5010 C C . ASP A 1 611 ? -11.434 31.443 -88.327 1.00 29.34 611 ASP A C 1
ATOM 5012 O O . ASP A 1 611 ? -11.221 30.329 -87.840 1.00 29.34 611 ASP A O 1
ATOM 5016 N N . SER A 1 612 ? -11.777 32.483 -87.534 1.00 29.66 612 SER A N 1
ATOM 5017 C CA . SER A 1 612 ? -12.942 32.507 -86.589 1.00 29.66 612 SER A CA 1
ATOM 5018 C C . SER A 1 612 ? -12.826 33.556 -85.451 1.00 29.66 612 SER A C 1
ATOM 5020 O O . SER A 1 612 ? -12.195 33.271 -84.436 1.00 29.66 612 SER A O 1
ATOM 5022 N N . ASP A 1 613 ? -13.540 34.685 -85.567 1.00 31.06 613 ASP A N 1
ATOM 5023 C CA . ASP A 1 613 ? -13.951 35.597 -84.468 1.00 31.06 613 ASP A CA 1
ATOM 5024 C C . ASP A 1 613 ? -15.504 35.699 -84.546 1.00 31.06 613 ASP A C 1
ATOM 5026 O O . ASP A 1 613 ? -16.024 35.770 -85.661 1.00 31.06 613 ASP A O 1
ATOM 5030 N N . ASP A 1 614 ? -16.337 35.471 -83.517 1.00 35.25 614 ASP A N 1
ATOM 5031 C CA . ASP A 1 614 ? -16.593 36.126 -82.202 1.00 35.25 614 ASP A CA 1
ATOM 5032 C C . ASP A 1 614 ? -17.874 37.023 -82.257 1.00 35.25 614 ASP A C 1
ATOM 5034 O O . ASP A 1 614 ? -18.642 36.886 -83.211 1.00 35.25 614 ASP A O 1
ATOM 5038 N N . ASP A 1 615 ? -18.141 37.864 -81.237 1.00 34.72 615 ASP A N 1
ATOM 5039 C CA . ASP A 1 615 ? -19.296 38.796 -81.064 1.00 34.72 615 ASP A CA 1
ATOM 5040 C C . ASP A 1 615 ? -20.698 38.166 -80.797 1.00 34.72 615 ASP A C 1
ATOM 5042 O O . ASP A 1 615 ? -21.034 37.094 -81.298 1.00 34.72 615 ASP A O 1
ATOM 5046 N N . TYR A 1 616 ? -21.644 38.753 -80.034 1.00 34.84 616 TYR A N 1
ATOM 5047 C CA . TYR A 1 616 ? -21.736 39.934 -79.131 1.00 34.84 616 TYR A CA 1
ATOM 5048 C C . TYR A 1 616 ? -23.074 39.817 -78.327 1.00 34.84 616 TYR A C 1
ATOM 5050 O O . TYR A 1 616 ? -23.979 39.120 -78.789 1.00 34.84 616 TYR A O 1
ATOM 5058 N N . ASP A 1 617 ? -23.389 40.516 -77.220 1.00 34.59 617 ASP A N 1
ATOM 5059 C CA . ASP A 1 617 ? -22.646 41.068 -76.057 1.00 34.59 617 ASP A CA 1
ATOM 5060 C C . ASP A 1 617 ? -23.686 41.585 -75.004 1.00 34.59 617 ASP A C 1
ATOM 5062 O O . ASP A 1 617 ? -24.890 41.445 -75.237 1.00 34.59 617 ASP A O 1
ATOM 5066 N N . HIS A 1 618 ? -23.235 42.255 -73.927 1.00 36.59 618 HIS A N 1
ATOM 5067 C CA . HIS A 1 618 ? -23.984 43.162 -73.020 1.00 36.59 618 HIS A CA 1
ATOM 5068 C C . HIS A 1 618 ? -25.044 42.529 -72.058 1.00 36.59 618 HIS A C 1
ATOM 5070 O O . HIS A 1 618 ? -25.568 41.445 -72.303 1.00 36.59 618 HIS A O 1
ATOM 5076 N N . ASP A 1 619 ? -25.410 43.117 -70.900 1.00 30.44 619 ASP A N 1
ATOM 5077 C CA . ASP A 1 619 ? -24.972 44.378 -70.255 1.00 30.44 619 ASP A CA 1
ATOM 5078 C C . ASP A 1 619 ? -25.087 44.369 -68.701 1.00 30.44 619 ASP A C 1
ATOM 5080 O O . ASP A 1 619 ? -25.653 43.444 -68.114 1.00 30.44 619 ASP A O 1
ATOM 5084 N N . ASP A 1 620 ? -24.573 45.433 -68.064 1.00 34.38 620 ASP A N 1
ATOM 5085 C CA . ASP A 1 620 ? -24.729 45.835 -66.635 1.00 34.38 620 ASP A CA 1
ATOM 5086 C C . ASP A 1 620 ? -26.068 46.651 -66.430 1.00 34.38 620 ASP A C 1
ATOM 5088 O O . ASP A 1 620 ? -26.923 46.507 -67.312 1.00 34.38 620 ASP A O 1
ATOM 5092 N N . PRO A 1 621 ? -26.377 47.496 -65.388 1.00 56.31 621 PRO A N 1
ATOM 5093 C CA . PRO A 1 621 ? -25.572 48.051 -64.270 1.00 56.31 621 PRO A CA 1
ATOM 5094 C C . PRO A 1 621 ? -26.265 48.197 -62.862 1.00 56.31 621 PRO A C 1
ATOM 5096 O O . PRO A 1 621 ? -27.412 47.802 -62.660 1.00 56.31 621 PRO A O 1
ATOM 5099 N N . ASP A 1 622 ? -25.568 48.921 -61.955 1.00 37.03 622 ASP A N 1
ATOM 5100 C CA . ASP A 1 622 ? -26.060 49.816 -60.858 1.00 37.03 622 ASP A CA 1
ATOM 5101 C C . ASP A 1 622 ? -26.448 49.185 -59.486 1.00 37.03 622 ASP A C 1
ATOM 5103 O O . ASP A 1 622 ? -27.160 48.185 -59.438 1.00 37.03 622 ASP A O 1
ATOM 5107 N N . GLY A 1 623 ? -26.053 49.672 -58.288 1.00 31.02 623 GLY A N 1
ATOM 5108 C CA . GLY A 1 623 ? -25.201 50.792 -57.787 1.00 31.02 623 GLY A CA 1
ATOM 5109 C C . GLY A 1 623 ? -25.032 50.653 -56.237 1.00 31.02 623 GLY A C 1
ATOM 5110 O O . GLY A 1 623 ? -25.557 49.685 -55.684 1.00 31.02 623 GLY A O 1
ATOM 5111 N N . GLY A 1 624 ? -24.354 51.477 -55.409 1.00 30.25 624 GLY A N 1
ATOM 5112 C CA . GLY A 1 624 ? -23.536 52.711 -55.514 1.00 30.25 624 GLY A CA 1
ATOM 5113 C C . GLY A 1 624 ? -23.093 53.202 -54.089 1.00 30.25 624 GLY A C 1
ATOM 5114 O O . GLY A 1 624 ? -23.511 52.580 -53.116 1.00 30.25 624 GLY A O 1
ATOM 5115 N N . GLU A 1 625 ? -22.300 54.294 -53.975 1.00 31.47 625 GLU A N 1
ATOM 5116 C CA . GLU A 1 625 ? -21.994 55.130 -52.754 1.00 31.47 625 GLU A CA 1
ATOM 5117 C C . GLU A 1 625 ? -21.246 54.485 -51.523 1.00 31.47 625 GLU A C 1
ATOM 5119 O O . GLU A 1 625 ? -21.516 53.347 -51.151 1.00 31.47 625 GLU A O 1
ATOM 5124 N N . ASP A 1 626 ? -20.319 55.122 -50.762 1.00 28.70 626 ASP A N 1
ATOM 5125 C CA . ASP A 1 626 ? -19.481 56.343 -50.947 1.00 28.70 626 ASP A CA 1
ATOM 5126 C C . ASP A 1 626 ? -18.297 56.473 -49.912 1.00 28.70 626 ASP A C 1
ATOM 5128 O O . ASP A 1 626 ? -18.355 55.831 -48.864 1.00 28.70 626 ASP A O 1
ATOM 5132 N N . CYS A 1 627 ? -17.282 57.332 -50.196 1.00 27.06 627 CYS A N 1
ATOM 5133 C CA . CYS A 1 627 ? -16.180 57.947 -49.358 1.00 27.06 627 CYS A CA 1
ATOM 5134 C C . CYS A 1 627 ? -15.333 57.099 -48.335 1.00 27.06 627 CYS A C 1
ATOM 5136 O O . CYS A 1 627 ? -15.821 56.150 -47.736 1.00 27.06 627 CYS A O 1
ATOM 5138 N N . GLU A 1 628 ? -14.017 57.272 -48.056 1.00 27.25 628 GLU A N 1
ATOM 5139 C CA . GLU A 1 628 ? -13.068 58.422 -47.872 1.00 27.25 628 GLU A CA 1
ATOM 5140 C C . GLU A 1 628 ? -13.260 59.250 -46.564 1.00 27.25 628 GLU A C 1
ATOM 5142 O O . GLU A 1 628 ? -14.399 59.492 -46.186 1.00 27.25 628 GLU A O 1
ATOM 5147 N N . SER A 1 629 ? -12.255 59.726 -45.789 1.00 28.41 629 SER A N 1
ATOM 5148 C CA . SER A 1 629 ? -10.770 59.562 -45.725 1.00 28.41 629 SER A CA 1
ATOM 5149 C C . SER A 1 629 ? -10.179 60.124 -44.379 1.00 28.41 629 SER A C 1
ATOM 5151 O O . SER A 1 629 ? -10.939 60.552 -43.515 1.00 28.41 629 SER A O 1
ATOM 5153 N N . ASP A 1 630 ? -8.834 60.156 -44.220 1.00 27.33 630 ASP A N 1
ATOM 5154 C CA . ASP A 1 630 ? -8.035 61.104 -43.373 1.00 27.33 630 ASP A CA 1
ATOM 5155 C C . ASP A 1 630 ? -8.083 61.061 -41.807 1.00 27.33 630 ASP A C 1
ATOM 5157 O O . ASP A 1 630 ? -8.955 60.437 -41.213 1.00 27.33 630 ASP A O 1
ATOM 5161 N N . ASN A 1 631 ? -7.194 61.733 -41.031 1.00 27.08 631 ASN A N 1
ATOM 5162 C CA . ASN A 1 631 ? -5.703 61.806 -41.027 1.00 27.08 631 ASN A CA 1
ATOM 5163 C C . ASN A 1 631 ? -5.159 62.453 -39.708 1.00 27.08 631 ASN A C 1
ATOM 5165 O O . ASN A 1 631 ? -5.948 62.982 -38.930 1.00 27.08 631 ASN A O 1
ATOM 5169 N N . MET A 1 632 ? -3.821 62.514 -39.528 1.00 26.62 632 MET A N 1
ATOM 5170 C CA . MET A 1 632 ? -3.073 63.328 -38.516 1.00 26.62 632 MET A CA 1
ATOM 5171 C C . MET A 1 632 ? -3.284 62.940 -37.016 1.00 26.62 632 MET A C 1
ATOM 5173 O O . MET A 1 632 ? -4.141 62.124 -36.699 1.00 26.62 632 MET A O 1
ATOM 5177 N N . GLU A 1 633 ? -2.489 63.370 -36.016 1.00 25.61 633 GLU A N 1
ATOM 5178 C CA . GLU A 1 633 ? -1.428 64.403 -35.930 1.00 25.61 633 GLU A CA 1
ATOM 5179 C C . GLU A 1 633 ? -0.297 64.023 -34.918 1.00 25.61 633 GLU A C 1
ATOM 5181 O O . GLU A 1 633 ? -0.457 63.104 -34.114 1.00 25.61 633 GLU A O 1
ATOM 5186 N N . GLU A 1 634 ? 0.847 64.731 -34.929 1.00 27.06 634 GLU A N 1
ATOM 5187 C CA . GLU A 1 634 ? 1.985 64.601 -33.975 1.00 27.06 634 GLU A CA 1
ATOM 5188 C C . GLU A 1 634 ? 2.185 65.923 -33.185 1.00 27.06 634 GLU A C 1
ATOM 5190 O O . GLU A 1 634 ? 1.672 66.950 -33.631 1.00 27.06 634 GLU A O 1
ATOM 5195 N N . PRO A 1 635 ? 2.926 65.969 -32.047 1.00 38.78 635 PRO A N 1
ATOM 5196 C CA . PRO A 1 635 ? 4.216 66.693 -32.122 1.00 38.78 635 PRO A CA 1
ATOM 5197 C C . PRO A 1 635 ? 5.347 66.309 -31.119 1.00 38.78 635 PRO A C 1
ATOM 5199 O O . PRO A 1 635 ? 5.191 66.408 -29.905 1.00 38.78 635 PRO A O 1
ATOM 5202 N N . PHE A 1 636 ? 6.541 66.047 -31.667 1.00 26.45 636 PHE A N 1
ATOM 5203 C CA . PHE A 1 636 ? 7.870 66.642 -31.384 1.00 26.45 636 PHE A CA 1
ATOM 5204 C C . PHE A 1 636 ? 8.534 66.752 -29.977 1.00 26.45 636 PHE A C 1
ATOM 5206 O O . PHE A 1 636 ? 7.926 67.018 -28.949 1.00 26.45 636 PHE A O 1
ATOM 5213 N N . ALA A 1 637 ? 9.887 66.774 -30.047 1.00 27.73 637 ALA A N 1
ATOM 5214 C CA . ALA A 1 637 ? 10.898 67.293 -29.089 1.00 27.73 637 ALA A CA 1
ATOM 5215 C C . ALA A 1 637 ? 11.313 66.430 -27.858 1.00 27.73 637 ALA A C 1
ATOM 5217 O O . ALA A 1 637 ? 10.511 65.709 -27.287 1.00 27.73 637 ALA A O 1
ATOM 5218 N N . PHE A 1 638 ? 12.573 66.445 -27.365 1.00 24.22 638 PHE A N 1
ATOM 5219 C CA . PHE A 1 638 ? 13.824 67.127 -27.791 1.00 24.22 638 PHE A CA 1
ATOM 5220 C C . PHE A 1 638 ? 15.079 66.221 -27.570 1.00 24.22 638 PHE A C 1
ATOM 5222 O O . PHE A 1 638 ? 15.008 65.165 -26.946 1.00 24.22 638 PHE A O 1
ATOM 5229 N N . ARG A 1 639 ? 16.252 66.618 -28.098 1.00 27.38 639 ARG A N 1
ATOM 5230 C CA . ARG A 1 639 ? 17.538 65.864 -28.102 1.00 27.38 639 ARG A CA 1
ATOM 5231 C C . ARG A 1 639 ? 18.290 65.792 -26.755 1.00 27.38 639 ARG A C 1
ATOM 5233 O O . ARG A 1 639 ? 18.359 66.799 -26.058 1.00 27.38 639 ARG A O 1
ATOM 5240 N N . ASN A 1 640 ? 19.100 64.733 -26.560 1.00 25.70 640 ASN A N 1
ATOM 5241 C CA . ASN A 1 640 ? 20.558 64.873 -26.319 1.00 25.70 640 ASN A CA 1
ATOM 5242 C C . ASN A 1 640 ? 21.378 63.570 -26.546 1.00 25.70 640 ASN A C 1
ATOM 5244 O O . ASN A 1 640 ? 20.807 62.506 -26.767 1.00 25.70 640 ASN A O 1
ATOM 5248 N N . GLY A 1 641 ? 22.719 63.672 -26.595 1.00 25.56 641 GLY A N 1
ATOM 5249 C CA . GLY A 1 641 ? 23.661 62.573 -26.923 1.00 25.56 641 GLY A CA 1
ATOM 5250 C C . GLY A 1 641 ? 24.085 61.672 -25.739 1.00 25.56 641 GLY A C 1
ATOM 5251 O O . GLY A 1 641 ? 23.568 61.814 -24.642 1.00 25.56 641 GLY A O 1
ATOM 5252 N N . THR A 1 642 ? 25.058 60.748 -25.858 1.00 26.89 642 THR A N 1
ATOM 5253 C CA . THR A 1 642 ? 26.007 60.478 -26.969 1.00 26.89 642 THR A CA 1
ATOM 5254 C C . THR A 1 642 ? 26.732 59.122 -26.794 1.00 26.89 642 THR A C 1
ATOM 5256 O O . THR A 1 642 ? 27.158 58.856 -25.683 1.00 26.89 642 THR A O 1
ATOM 5259 N N . ARG A 1 643 ? 27.021 58.391 -27.899 1.00 26.41 643 ARG A N 1
ATOM 5260 C CA . ARG A 1 643 ? 28.186 57.470 -28.158 1.00 26.41 643 ARG A CA 1
ATOM 5261 C C . ARG A 1 643 ? 28.520 56.331 -27.136 1.00 26.41 643 ARG A C 1
ATOM 5263 O O . ARG A 1 643 ? 28.472 56.512 -25.938 1.00 26.41 643 ARG A O 1
ATOM 5270 N N . ARG A 1 644 ? 29.011 55.139 -27.528 1.00 26.28 644 ARG A N 1
ATOM 5271 C CA . ARG A 1 644 ? 29.358 54.568 -28.852 1.00 26.28 644 ARG A CA 1
ATOM 5272 C C . ARG A 1 644 ? 29.338 53.027 -28.820 1.00 26.28 644 ARG A C 1
ATOM 5274 O O . ARG A 1 644 ? 29.577 52.416 -27.788 1.00 26.28 644 ARG A O 1
ATOM 5281 N N . SER A 1 645 ? 29.132 52.427 -29.988 1.00 25.11 645 SER A N 1
ATOM 5282 C CA . SER A 1 645 ? 29.192 50.987 -30.268 1.00 25.11 645 SER A CA 1
ATOM 5283 C C . SER A 1 645 ? 30.613 50.401 -30.299 1.00 25.11 645 SER A C 1
ATOM 5285 O O . SER A 1 645 ? 31.578 51.123 -30.565 1.00 25.11 645 SER A O 1
ATOM 5287 N N . ARG A 1 646 ? 30.716 49.060 -30.225 1.00 26.39 646 ARG A N 1
ATOM 5288 C CA . ARG A 1 646 ? 31.474 48.296 -31.238 1.00 26.39 646 ARG A CA 1
ATOM 5289 C C . ARG A 1 646 ? 31.065 46.823 -31.349 1.00 26.39 646 ARG A C 1
ATOM 5291 O O . ARG A 1 646 ? 30.545 46.243 -30.403 1.00 26.39 646 ARG A O 1
ATOM 5298 N N . SER A 1 647 ? 31.294 46.270 -32.537 1.00 23.25 647 SER A N 1
ATOM 5299 C CA . SER A 1 647 ? 30.935 44.920 -32.981 1.00 23.25 647 SER A CA 1
ATOM 5300 C C . SER A 1 647 ? 32.180 44.110 -33.403 1.00 23.25 647 SER A C 1
ATOM 5302 O O . SER A 1 647 ? 33.309 44.472 -33.074 1.00 23.25 647 SER A O 1
ATOM 5304 N N . GLU A 1 648 ? 31.944 42.974 -34.056 1.00 25.80 648 GLU A N 1
ATOM 5305 C CA . GLU A 1 648 ? 32.837 41.828 -34.256 1.00 25.80 648 GLU A CA 1
ATOM 5306 C C . GLU A 1 648 ? 34.066 42.027 -35.179 1.00 25.80 648 GLU A C 1
ATOM 5308 O O . GLU A 1 648 ? 34.114 42.931 -36.009 1.00 25.80 648 GLU A O 1
ATOM 5313 N N . CYS A 1 649 ? 34.943 41.007 -35.132 1.00 22.25 649 CYS A N 1
ATOM 5314 C CA . CYS A 1 649 ? 35.472 40.254 -36.291 1.00 22.25 649 CYS A CA 1
ATOM 5315 C C . CYS A 1 649 ? 36.979 40.373 -36.629 1.00 22.25 649 CYS A C 1
ATOM 5317 O O . CYS A 1 649 ? 37.478 41.452 -36.919 1.00 22.25 649 CYS A O 1
ATOM 5319 N N . SER A 1 650 ? 37.625 39.189 -36.707 1.00 23.33 650 SER A N 1
ATOM 5320 C CA . SER A 1 650 ? 38.844 38.846 -37.484 1.00 23.33 650 SER A CA 1
ATOM 5321 C C . SER A 1 650 ? 40.162 39.609 -37.163 1.00 23.33 650 SER A C 1
ATOM 5323 O O . SER A 1 650 ? 40.175 40.543 -36.375 1.00 23.33 650 SER A O 1
ATOM 5325 N N . THR A 1 651 ? 41.371 39.232 -37.624 1.00 24.84 651 THR A N 1
ATOM 5326 C CA . THR A 1 651 ? 41.882 38.019 -38.317 1.00 24.84 651 THR A CA 1
ATOM 5327 C C . THR A 1 651 ? 43.360 37.756 -37.915 1.00 24.84 651 THR A C 1
ATOM 5329 O O . THR A 1 651 ? 43.992 38.636 -37.353 1.00 24.84 651 THR A O 1
ATOM 5332 N N . GLN A 1 652 ? 43.920 36.589 -38.290 1.00 25.38 652 GLN A N 1
ATOM 5333 C CA . GLN A 1 652 ? 45.342 36.309 -38.645 1.00 25.38 652 GLN A CA 1
ATOM 5334 C C . GLN A 1 652 ? 46.531 36.848 -37.800 1.00 25.38 652 GLN A C 1
ATOM 5336 O O . GLN A 1 652 ? 46.698 38.041 -37.578 1.00 25.38 652 GLN A O 1
ATOM 5341 N N . ARG A 1 653 ? 47.548 35.989 -37.588 1.00 26.77 653 ARG A N 1
ATOM 5342 C CA . ARG A 1 653 ? 48.968 36.419 -37.583 1.00 26.77 653 ARG A CA 1
ATOM 5343 C C . ARG A 1 653 ? 49.922 35.304 -38.033 1.00 26.77 653 ARG A C 1
ATOM 5345 O O . ARG A 1 653 ? 49.589 34.125 -37.926 1.00 26.77 653 ARG A O 1
ATOM 5352 N N . ARG A 1 654 ? 51.096 35.664 -38.575 1.00 24.22 654 ARG A N 1
ATOM 5353 C CA . ARG A 1 654 ? 52.067 34.726 -39.181 1.00 24.22 654 ARG A CA 1
ATOM 5354 C C . ARG A 1 654 ? 53.525 35.189 -38.977 1.00 24.22 654 ARG A C 1
ATOM 5356 O O . ARG A 1 654 ? 53.828 36.333 -39.288 1.00 24.22 654 ARG A O 1
ATOM 5363 N N . LYS A 1 655 ? 54.406 34.229 -38.647 1.00 27.19 655 LYS A N 1
ATOM 5364 C CA . LYS A 1 655 ? 55.882 34.190 -38.851 1.00 27.19 655 LYS A CA 1
ATOM 5365 C C . LYS A 1 655 ? 56.836 35.060 -37.992 1.00 27.19 655 LYS A C 1
ATOM 5367 O O . LYS A 1 655 ? 56.465 36.079 -37.432 1.00 27.19 655 LYS A O 1
ATOM 5372 N N . LEU A 1 656 ? 58.104 34.603 -38.056 1.00 25.31 656 LEU A N 1
ATOM 5373 C CA . LEU A 1 656 ? 59.383 35.091 -37.498 1.00 25.31 656 LEU A CA 1
ATOM 5374 C C . LEU A 1 656 ? 59.614 34.755 -36.004 1.00 25.31 656 LEU A C 1
ATOM 5376 O O . LEU A 1 656 ? 58.682 34.847 -35.219 1.00 25.31 656 LEU A O 1
ATOM 5380 N N . SER A 1 657 ? 60.806 34.315 -35.559 1.00 24.88 657 SER A N 1
ATOM 5381 C CA . SER A 1 657 ? 62.116 34.113 -36.236 1.00 24.88 657 SER A CA 1
ATOM 5382 C C . SER A 1 657 ? 62.773 32.739 -35.899 1.00 24.88 657 SER A C 1
ATOM 5384 O O . SER A 1 657 ? 62.075 31.814 -35.488 1.00 24.88 657 SER A O 1
ATOM 5386 N N . ARG A 1 658 ? 64.078 32.540 -36.184 1.00 28.44 658 ARG A N 1
ATOM 5387 C CA . ARG A 1 658 ? 64.811 31.242 -36.183 1.00 28.44 658 ARG A CA 1
ATOM 5388 C C . ARG A 1 658 ? 66.239 31.425 -35.614 1.00 28.44 658 ARG A C 1
ATOM 5390 O O . ARG A 1 658 ? 66.806 32.490 -35.843 1.00 28.44 658 ARG A O 1
ATOM 5397 N N . PRO A 1 659 ? 66.832 30.425 -34.929 1.00 31.88 659 PRO A N 1
ATOM 5398 C CA . PRO A 1 659 ? 67.991 29.666 -35.470 1.00 31.88 659 PRO A CA 1
ATOM 5399 C C . PRO A 1 659 ? 67.685 28.145 -35.553 1.00 31.88 659 PRO A C 1
ATOM 5401 O O . PRO A 1 659 ? 66.712 27.688 -34.967 1.00 31.88 659 PRO A O 1
ATOM 5404 N N . SER A 1 660 ? 68.275 27.320 -36.434 1.00 25.03 660 SER A N 1
ATOM 5405 C CA . SER A 1 660 ? 69.688 26.885 -36.563 1.00 25.03 660 SER A CA 1
ATOM 5406 C C . SER A 1 660 ? 70.145 26.024 -35.361 1.00 25.03 660 SER A C 1
ATOM 5408 O O . SER A 1 660 ? 70.017 26.482 -34.236 1.00 25.03 660 SER A O 1
ATOM 5410 N N . SER A 1 661 ? 70.658 24.788 -35.498 1.00 26.19 661 SER A N 1
ATOM 5411 C CA . SER A 1 661 ? 71.283 24.137 -36.670 1.00 26.19 661 SER A CA 1
ATOM 5412 C C . SER A 1 661 ? 71.199 22.585 -36.677 1.00 26.19 661 SER A C 1
ATOM 5414 O O . SER A 1 661 ? 70.769 21.980 -35.700 1.00 26.19 661 SER A O 1
ATOM 5416 N N . LYS A 1 662 ? 71.710 21.985 -37.771 1.00 27.77 662 LYS A N 1
ATOM 5417 C CA . LYS A 1 662 ? 72.125 20.573 -37.985 1.00 27.77 662 LYS A CA 1
ATOM 5418 C C . LYS A 1 662 ? 71.056 19.466 -38.098 1.00 27.77 662 LYS A C 1
ATOM 5420 O O . LYS A 1 662 ? 69.927 19.560 -37.632 1.00 27.77 662 LYS A O 1
ATOM 5425 N N . THR A 1 663 ? 71.453 18.425 -38.831 1.00 33.22 663 THR A N 1
ATOM 5426 C CA . THR A 1 663 ? 70.685 17.267 -39.319 1.00 33.22 663 THR A CA 1
ATOM 5427 C C . THR A 1 663 ? 71.261 15.965 -38.757 1.00 33.22 663 THR A C 1
ATOM 5429 O O . THR A 1 663 ? 72.458 15.919 -38.507 1.00 33.22 663 THR A O 1
ATOM 5432 N N . HIS A 1 664 ? 70.458 14.895 -38.642 1.00 28.12 664 HIS A N 1
ATOM 5433 C CA . HIS A 1 664 ? 70.848 13.529 -39.052 1.00 28.12 664 HIS A CA 1
ATOM 5434 C C . HIS A 1 664 ? 69.645 12.554 -39.076 1.00 28.12 664 HIS A C 1
ATOM 5436 O O . HIS A 1 664 ? 68.494 12.981 -38.988 1.00 28.12 664 HIS A O 1
ATOM 5442 N N . LYS A 1 665 ? 69.906 11.267 -39.349 1.00 29.91 665 LYS A N 1
ATOM 5443 C CA . LYS A 1 665 ? 68.944 10.250 -39.817 1.00 29.91 665 LYS A CA 1
ATOM 5444 C C . LYS A 1 665 ? 68.337 9.392 -38.690 1.00 29.91 665 LYS A C 1
ATOM 5446 O O . LYS A 1 665 ? 69.047 9.021 -37.771 1.00 29.91 665 LYS A O 1
ATOM 5451 N N . ILE A 1 666 ? 67.082 8.975 -38.911 1.00 36.78 666 ILE A N 1
ATOM 5452 C CA . ILE A 1 666 ? 66.458 7.676 -38.547 1.00 36.78 666 ILE A CA 1
ATOM 5453 C C . ILE A 1 666 ? 66.536 7.226 -37.067 1.00 36.78 666 ILE A C 1
ATOM 5455 O O . ILE A 1 666 ? 67.566 6.774 -36.587 1.00 36.78 666 ILE A O 1
ATOM 5459 N N . GLY A 1 667 ? 65.370 7.171 -36.408 1.00 30.05 667 GLY A N 1
ATOM 5460 C CA . GLY A 1 667 ? 65.144 6.435 -35.154 1.00 30.05 667 GLY A CA 1
ATOM 5461 C C . GLY A 1 667 ? 63.643 6.234 -34.899 1.00 30.05 667 GLY A C 1
ATOM 5462 O O . GLY A 1 667 ? 62.911 7.208 -34.732 1.00 30.05 667 GLY A O 1
ATOM 5463 N N . ARG A 1 668 ? 63.145 4.988 -34.930 1.00 41.78 668 ARG A N 1
ATOM 5464 C CA . ARG A 1 668 ? 61.695 4.667 -34.950 1.00 41.78 668 ARG A CA 1
ATOM 5465 C C . ARG A 1 668 ? 61.113 4.388 -33.550 1.00 41.78 668 ARG A C 1
ATOM 5467 O O . ARG A 1 668 ? 60.351 3.444 -33.377 1.00 41.78 668 ARG A O 1
ATOM 5474 N N . THR A 1 669 ? 61.469 5.199 -32.554 1.00 41.19 669 THR A N 1
ATOM 5475 C CA . THR A 1 669 ? 61.130 4.972 -31.131 1.00 41.19 669 THR A CA 1
ATOM 5476 C C . THR A 1 669 ? 60.941 6.297 -30.377 1.00 41.19 669 THR A C 1
ATOM 5478 O O . THR A 1 669 ? 61.904 6.833 -29.851 1.00 41.19 669 THR A O 1
ATOM 5481 N N . THR A 1 670 ? 59.722 6.859 -30.346 1.00 39.06 670 THR A N 1
ATOM 5482 C CA . THR A 1 670 ? 59.382 8.049 -29.507 1.00 39.06 670 THR A CA 1
ATOM 5483 C C . THR A 1 670 ? 57.893 8.186 -29.128 1.00 39.06 670 THR A C 1
ATOM 5485 O O . THR A 1 670 ? 57.530 9.094 -28.377 1.00 39.06 670 THR A O 1
ATOM 5488 N N . SER A 1 671 ? 56.991 7.323 -29.616 1.00 39.91 671 SER A N 1
ATOM 5489 C CA . SER A 1 671 ? 55.553 7.415 -29.301 1.00 39.91 671 SER A CA 1
ATOM 5490 C C . SER A 1 671 ? 55.228 7.000 -27.864 1.00 39.91 671 SER A C 1
ATOM 5492 O O . SER A 1 671 ? 54.440 7.670 -27.200 1.00 39.91 671 SER A O 1
ATOM 5494 N N . GLU A 1 672 ? 55.846 5.929 -27.367 1.00 40.22 672 GLU A N 1
ATOM 5495 C CA . GLU A 1 672 ? 55.559 5.372 -26.036 1.00 40.22 672 GLU A CA 1
ATOM 5496 C C . GLU A 1 672 ? 56.148 6.234 -24.910 1.00 40.22 672 GLU A C 1
ATOM 5498 O O . GLU A 1 672 ? 55.492 6.465 -23.893 1.00 40.22 672 GLU A O 1
ATOM 5503 N N . GLU A 1 673 ? 57.332 6.818 -25.122 1.00 41.41 673 GLU A N 1
ATOM 5504 C CA . GLU A 1 673 ? 57.988 7.699 -24.147 1.00 41.41 673 GLU A CA 1
ATOM 5505 C C . GLU A 1 673 ? 57.162 8.950 -23.821 1.00 41.41 673 GLU A C 1
ATOM 5507 O O . GLU A 1 673 ? 57.142 9.390 -22.671 1.00 41.41 673 GLU A O 1
ATOM 5512 N N . ARG A 1 674 ? 56.428 9.510 -24.795 1.00 44.22 674 ARG A N 1
ATOM 5513 C CA . ARG A 1 674 ? 55.567 10.683 -24.557 1.00 44.22 674 ARG A CA 1
ATOM 5514 C C . ARG A 1 674 ? 54.379 10.358 -23.652 1.00 44.22 674 ARG A C 1
ATOM 5516 O O . ARG A 1 674 ? 54.095 11.138 -22.744 1.00 44.22 674 ARG A O 1
ATOM 5523 N N . PHE A 1 675 ? 53.737 9.205 -23.842 1.00 45.91 675 PHE A N 1
ATOM 5524 C CA . PHE A 1 675 ? 52.678 8.740 -22.939 1.00 45.91 675 PHE A CA 1
ATOM 5525 C C . PHE A 1 675 ? 53.236 8.386 -21.553 1.00 45.91 675 PHE A C 1
ATOM 5527 O O . PHE A 1 675 ? 52.658 8.786 -20.542 1.00 45.91 675 PHE A O 1
ATOM 5534 N N . GLY A 1 676 ? 54.400 7.727 -21.487 1.00 45.88 676 GLY A N 1
ATOM 5535 C CA . GLY A 1 676 ? 55.085 7.435 -20.224 1.00 45.88 676 GLY A CA 1
ATOM 5536 C C . GLY A 1 676 ? 55.501 8.692 -19.445 1.00 45.88 676 GLY A C 1
ATOM 5537 O O . GLY A 1 676 ? 55.400 8.720 -18.220 1.00 45.88 676 GLY A O 1
ATOM 5538 N N . CYS A 1 677 ? 55.924 9.751 -20.139 1.00 51.75 677 CYS A N 1
ATOM 5539 C CA . CYS A 1 677 ? 56.264 11.043 -19.542 1.00 51.75 677 CYS A CA 1
ATOM 5540 C C . CYS A 1 677 ? 55.027 11.748 -18.959 1.00 51.75 677 CYS A C 1
ATOM 5542 O O . CYS A 1 677 ? 55.058 12.190 -17.810 1.00 51.75 677 CYS A O 1
ATOM 5544 N N . GLN A 1 678 ? 53.915 11.790 -19.704 1.00 60.59 678 GLN A N 1
ATOM 5545 C CA . GLN A 1 678 ? 52.665 12.392 -19.224 1.00 60.59 678 GLN A CA 1
ATOM 5546 C C . GLN A 1 678 ? 52.092 11.645 -18.012 1.00 60.59 678 GLN A C 1
ATOM 5548 O O . GLN A 1 678 ? 51.786 12.283 -17.007 1.00 60.59 678 GLN A O 1
ATOM 5553 N N . ALA A 1 679 ? 52.037 10.309 -18.047 1.00 66.62 679 ALA A N 1
ATOM 5554 C CA . ALA A 1 679 ? 51.550 9.506 -16.923 1.00 66.62 679 ALA A CA 1
ATOM 5555 C C . ALA A 1 679 ? 52.382 9.718 -15.640 1.00 66.62 679 ALA A C 1
ATOM 5557 O O . ALA A 1 679 ? 51.820 9.909 -14.561 1.00 66.62 679 ALA A O 1
ATOM 5558 N N . LYS A 1 680 ? 53.719 9.772 -15.758 1.00 72.56 680 LYS A N 1
ATOM 5559 C CA . LYS A 1 68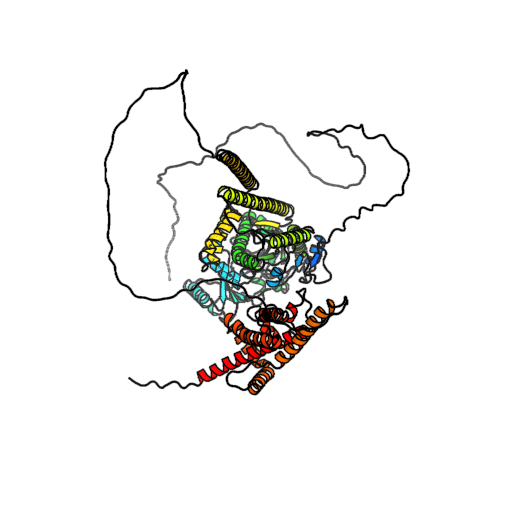0 ? 54.613 10.094 -14.630 1.00 72.56 680 LYS A CA 1
ATOM 5560 C C . LYS A 1 680 ? 54.353 11.497 -14.070 1.00 72.56 680 LYS A C 1
ATOM 5562 O O . LYS A 1 680 ? 54.350 11.671 -12.852 1.00 72.56 680 LYS A O 1
ATOM 5567 N N . GLN A 1 681 ? 54.097 12.487 -14.929 1.00 77.75 681 GLN A N 1
ATOM 5568 C CA . GLN A 1 681 ? 53.806 13.850 -14.483 1.00 77.75 681 GLN A CA 1
ATOM 5569 C C . GLN A 1 681 ? 52.438 13.966 -13.786 1.00 77.75 681 GLN A C 1
ATOM 5571 O O . GLN A 1 681 ? 52.324 14.714 -12.813 1.00 77.75 681 GLN A O 1
ATOM 5576 N N . GLU A 1 682 ? 51.420 13.221 -14.231 1.00 80.38 682 GLU A N 1
ATOM 5577 C CA . GLU A 1 682 ? 50.121 13.138 -13.545 1.00 80.38 682 GLU A CA 1
ATOM 5578 C C . GLU A 1 682 ? 50.235 12.462 -12.171 1.00 80.38 682 GLU A C 1
ATOM 5580 O O . GLU A 1 682 ? 49.659 12.955 -11.200 1.00 80.38 682 GLU A O 1
ATOM 5585 N N . GLU A 1 683 ? 51.013 11.380 -12.053 1.00 84.44 683 GLU A N 1
ATOM 5586 C CA . GLU A 1 683 ? 51.256 10.706 -10.770 1.00 84.44 683 GLU A CA 1
ATOM 5587 C C . GLU A 1 683 ? 52.020 11.609 -9.785 1.00 84.44 683 GLU A C 1
ATOM 5589 O O . GLU A 1 683 ? 51.687 11.676 -8.599 1.00 84.44 683 GLU A O 1
ATOM 5594 N N . GLU A 1 684 ? 53.010 12.368 -10.266 1.00 87.19 684 GLU A N 1
ATOM 5595 C CA . GLU A 1 684 ? 53.710 13.359 -9.446 1.00 87.19 684 GLU A CA 1
ATOM 5596 C C . GLU A 1 684 ? 52.773 14.499 -9.007 1.00 87.19 684 GLU A C 1
ATOM 5598 O O . GLU A 1 684 ? 52.768 14.887 -7.837 1.00 87.19 684 GLU A O 1
ATOM 5603 N N . ASN A 1 685 ? 51.916 14.997 -9.904 1.00 89.62 685 ASN A N 1
ATOM 5604 C CA . ASN A 1 685 ? 50.917 16.011 -9.564 1.00 89.62 685 ASN A CA 1
ATOM 5605 C C . ASN A 1 685 ? 49.874 15.479 -8.567 1.00 89.62 685 ASN A C 1
ATOM 5607 O O . ASN A 1 685 ? 49.439 16.229 -7.691 1.00 89.62 685 ASN A O 1
ATOM 5611 N N . LEU A 1 686 ? 49.518 14.191 -8.618 1.00 90.50 686 LEU A N 1
ATOM 5612 C CA . LEU A 1 686 ? 48.701 13.521 -7.599 1.00 90.50 686 LEU A CA 1
ATOM 5613 C C . LEU A 1 686 ? 49.409 13.464 -6.234 1.00 90.50 686 LEU A C 1
ATOM 5615 O O . LEU A 1 686 ? 48.790 13.803 -5.226 1.00 90.50 686 LEU A O 1
ATOM 5619 N N . LYS A 1 687 ? 50.703 13.121 -6.186 1.00 90.81 687 LYS A N 1
ATOM 5620 C CA . LYS A 1 687 ? 51.506 13.130 -4.943 1.00 90.81 687 LYS A CA 1
ATOM 5621 C C . LYS A 1 687 ? 51.619 14.538 -4.344 1.00 90.81 687 LYS A C 1
ATOM 5623 O O . LYS A 1 687 ? 51.368 14.721 -3.154 1.00 90.81 687 LYS A O 1
ATOM 5628 N N . ARG A 1 688 ? 51.892 15.550 -5.175 1.00 90.88 688 ARG A N 1
ATOM 5629 C CA . ARG A 1 688 ? 51.897 16.973 -4.782 1.00 90.88 688 ARG A CA 1
ATOM 5630 C C . ARG A 1 688 ? 50.514 17.450 -4.311 1.00 90.88 688 ARG A C 1
ATOM 5632 O O . ARG A 1 688 ? 50.428 18.210 -3.351 1.00 90.88 688 ARG A O 1
ATOM 5639 N N . THR A 1 689 ? 49.435 16.968 -4.938 1.00 92.69 689 THR A N 1
ATOM 5640 C CA . THR A 1 689 ? 48.047 17.244 -4.517 1.00 92.69 689 THR A CA 1
ATOM 5641 C C . THR A 1 689 ? 47.773 16.665 -3.128 1.00 92.69 689 THR A C 1
ATOM 5643 O O . THR A 1 689 ? 47.177 17.352 -2.304 1.00 92.69 689 THR A O 1
ATOM 5646 N N . LEU A 1 690 ? 48.232 15.439 -2.845 1.00 93.50 690 LEU A N 1
ATOM 5647 C CA . LEU A 1 690 ? 48.071 14.810 -1.532 1.00 93.50 690 LEU A CA 1
ATOM 5648 C C . LEU A 1 690 ? 48.810 15.579 -0.429 1.00 93.50 690 LEU A C 1
ATOM 5650 O O . LEU A 1 690 ? 48.206 15.845 0.607 1.00 93.50 690 LEU A O 1
ATOM 5654 N N . SER A 1 691 ? 50.066 15.983 -0.664 1.00 92.88 691 SER A N 1
ATOM 5655 C CA . SER A 1 691 ? 50.825 16.804 0.296 1.00 92.88 691 SER A CA 1
ATOM 5656 C C . SER A 1 691 ? 50.069 18.090 0.626 1.00 92.88 691 SER A C 1
ATOM 5658 O O . SER A 1 691 ? 49.644 18.277 1.761 1.00 92.88 691 SER A O 1
ATOM 5660 N N . ALA A 1 692 ? 49.752 18.899 -0.390 1.00 91.00 692 ALA A N 1
ATOM 5661 C CA . ALA A 1 692 ? 49.082 20.182 -0.192 1.00 91.00 692 ALA A CA 1
ATOM 5662 C C . ALA A 1 692 ? 47.683 20.058 0.455 1.00 91.00 692 ALA A C 1
ATOM 5664 O O . ALA A 1 692 ? 47.208 21.006 1.082 1.00 91.00 692 ALA A O 1
ATOM 5665 N N . LEU A 1 693 ? 47.003 18.911 0.317 1.00 93.00 693 LEU A N 1
ATOM 5666 C CA . LEU A 1 693 ? 45.745 18.624 1.018 1.00 93.00 693 LEU A CA 1
ATOM 5667 C C . LEU A 1 693 ? 45.960 18.256 2.492 1.00 93.00 693 LEU A C 1
ATOM 5669 O O . LEU A 1 693 ? 45.107 18.580 3.320 1.00 93.00 693 LEU A O 1
ATOM 5673 N N . ASN A 1 694 ? 47.060 17.584 2.834 1.00 91.94 694 ASN A N 1
ATOM 5674 C CA . ASN A 1 694 ? 47.436 17.315 4.223 1.00 91.94 694 ASN A CA 1
ATOM 5675 C C . ASN A 1 694 ? 47.833 18.617 4.934 1.00 91.94 694 ASN A C 1
ATOM 5677 O O . ASN A 1 694 ? 47.375 18.866 6.050 1.00 91.94 694 ASN A O 1
ATOM 5681 N N . ASP A 1 695 ? 48.583 19.478 4.243 1.00 88.50 695 ASP A N 1
ATOM 5682 C CA . ASP A 1 695 ? 49.016 20.789 4.734 1.00 88.50 695 ASP A CA 1
ATOM 5683 C C . ASP A 1 695 ? 47.820 21.744 4.939 1.00 88.50 695 ASP A C 1
ATOM 5685 O O . ASP A 1 695 ? 47.768 22.491 5.916 1.00 88.50 695 ASP A O 1
ATOM 5689 N N . MET A 1 696 ? 46.807 21.685 4.060 1.00 90.25 696 MET A N 1
ATOM 5690 C CA . MET A 1 696 ? 45.603 22.522 4.136 1.00 90.25 696 MET A CA 1
ATOM 5691 C C . MET A 1 696 ? 44.904 22.436 5.504 1.00 90.25 696 MET A C 1
ATOM 5693 O O . MET A 1 696 ? 44.551 21.351 5.968 1.00 90.25 696 MET A O 1
ATOM 5697 N N . ARG A 1 697 ? 44.617 23.603 6.093 1.00 86.44 697 ARG A N 1
ATOM 5698 C CA . ARG A 1 697 ? 43.715 23.799 7.240 1.00 86.44 697 ARG A CA 1
ATOM 5699 C C . ARG A 1 697 ? 42.475 24.601 6.838 1.00 86.44 697 ARG A C 1
ATOM 5701 O O . ARG A 1 697 ? 42.459 25.276 5.806 1.00 86.44 697 ARG A O 1
ATOM 5708 N N . ILE A 1 698 ? 41.416 24.505 7.641 1.00 86.25 698 ILE A N 1
ATOM 5709 C CA . ILE A 1 698 ? 40.195 25.307 7.488 1.00 86.25 698 ILE A CA 1
ATOM 5710 C C . ILE A 1 698 ? 40.255 26.441 8.510 1.00 86.25 698 ILE A C 1
ATOM 5712 O O . ILE A 1 698 ? 40.149 26.191 9.705 1.00 86.25 698 ILE A O 1
ATOM 5716 N N . LYS A 1 699 ? 40.420 27.681 8.038 1.00 79.81 699 LYS A N 1
ATOM 5717 C CA . LYS A 1 699 ? 40.605 28.842 8.918 1.00 79.81 699 LYS A CA 1
ATOM 5718 C C . LYS A 1 699 ? 39.384 29.107 9.798 1.00 79.81 699 LYS A C 1
ATOM 5720 O O . LYS A 1 699 ? 38.261 29.198 9.294 1.00 79.81 699 LYS A O 1
ATOM 5725 N N . PHE A 1 700 ? 39.620 29.309 11.092 1.00 80.88 700 PHE A N 1
ATOM 5726 C CA . PHE A 1 700 ? 38.615 29.788 12.040 1.00 80.88 700 PHE A CA 1
ATOM 5727 C C . PHE A 1 700 ? 38.599 31.333 12.027 1.00 80.88 700 PHE A C 1
ATOM 5729 O O . PHE A 1 700 ? 39.656 31.947 12.170 1.00 80.88 700 PHE A O 1
ATOM 5736 N N . PRO A 1 701 ? 37.447 32.010 11.850 1.00 77.25 701 PRO A N 1
ATOM 5737 C CA . PRO A 1 701 ? 37.412 33.473 11.857 1.00 77.25 701 PRO A CA 1
ATOM 5738 C C . PRO A 1 701 ? 37.791 34.047 13.232 1.00 77.25 701 PRO A C 1
ATOM 5740 O O . PRO A 1 701 ? 37.066 33.848 14.204 1.00 77.25 701 PRO A O 1
ATOM 5743 N N . GLY A 1 702 ? 38.909 34.777 13.298 1.00 74.50 702 GLY A N 1
ATOM 5744 C CA . GLY A 1 702 ? 39.368 35.458 14.515 1.00 74.50 702 GLY A CA 1
ATOM 5745 C C . GLY A 1 702 ? 40.139 34.589 15.517 1.00 74.50 702 GLY A C 1
ATOM 5746 O O . GLY A 1 702 ? 40.209 34.973 16.678 1.00 74.50 702 GLY A O 1
ATOM 5747 N N . LYS A 1 703 ? 40.685 33.442 15.090 1.00 81.44 703 LYS A N 1
ATOM 5748 C CA . LYS A 1 703 ? 41.577 32.574 15.884 1.00 81.44 703 LYS A CA 1
ATOM 5749 C C . LYS A 1 703 ? 42.748 32.088 15.024 1.00 81.44 703 LYS A C 1
ATOM 5751 O O . LYS A 1 703 ? 42.645 32.125 13.793 1.00 81.44 703 LYS A O 1
ATOM 5756 N N . THR A 1 704 ? 43.847 31.659 15.638 1.00 85.12 704 THR A N 1
ATOM 5757 C CA . THR A 1 704 ? 44.987 31.066 14.915 1.00 85.12 704 THR A CA 1
ATOM 5758 C C . THR A 1 704 ? 44.668 29.648 14.423 1.00 85.12 704 THR A C 1
ATOM 5760 O O . THR A 1 704 ? 43.646 29.060 14.791 1.00 85.12 704 THR A O 1
ATOM 5763 N N . ASP A 1 705 ? 45.521 29.086 13.559 1.00 78.56 705 ASP A N 1
ATOM 5764 C CA . ASP A 1 705 ? 45.327 27.713 13.077 1.00 78.56 705 ASP A CA 1
ATOM 5765 C C . ASP A 1 705 ? 45.604 26.685 14.209 1.00 78.56 705 ASP A C 1
ATOM 5767 O O . ASP A 1 705 ? 44.925 25.660 14.271 1.00 78.56 705 ASP A O 1
ATOM 5771 N N . GLU A 1 706 ? 46.486 26.993 15.173 1.00 81.56 706 GLU A N 1
ATOM 5772 C CA . GLU A 1 706 ? 46.729 26.191 16.388 1.00 81.56 706 GLU A CA 1
ATOM 5773 C C . GLU A 1 706 ? 45.536 26.232 17.360 1.00 81.56 706 GLU A C 1
ATOM 5775 O O . GLU A 1 706 ? 45.096 25.194 17.860 1.00 81.56 706 GLU A O 1
ATOM 5780 N N . GLU A 1 707 ? 44.960 27.417 17.601 1.00 80.50 707 GLU A N 1
ATOM 5781 C CA . GLU A 1 707 ? 43.742 27.569 18.411 1.00 80.50 707 GLU A CA 1
ATOM 5782 C C . GLU A 1 707 ? 42.555 26.810 17.797 1.00 80.50 707 GLU A C 1
ATOM 5784 O O . GLU A 1 707 ? 41.733 26.233 18.516 1.00 80.50 707 GLU A O 1
ATOM 5789 N N . ALA A 1 708 ? 42.458 26.794 16.464 1.00 79.81 708 ALA A N 1
ATOM 5790 C CA . ALA A 1 708 ? 41.436 26.046 15.743 1.00 79.81 708 ALA A CA 1
ATOM 5791 C C . ALA A 1 708 ? 41.618 24.524 15.888 1.00 79.81 708 ALA A C 1
ATOM 5793 O O . ALA A 1 708 ? 40.626 23.816 16.076 1.00 79.81 708 ALA A O 1
ATOM 5794 N N . GLU A 1 709 ? 42.856 24.024 15.842 1.00 83.00 709 GLU A N 1
ATOM 5795 C CA . GLU A 1 709 ? 43.176 22.600 16.021 1.00 83.00 709 GLU A CA 1
ATOM 5796 C C . GLU A 1 709 ? 42.869 22.150 17.468 1.00 83.00 709 GLU A C 1
ATOM 5798 O O . GLU A 1 709 ? 42.110 21.199 17.665 1.00 83.00 709 GLU A O 1
ATOM 5803 N N . PHE A 1 710 ? 43.267 22.934 18.482 1.00 84.56 710 PHE A N 1
ATOM 5804 C CA . PHE A 1 710 ? 42.916 22.694 19.894 1.00 84.56 710 PHE A CA 1
ATOM 5805 C C . PHE A 1 710 ? 41.396 22.665 20.158 1.00 84.56 710 PHE A C 1
ATOM 5807 O O . PHE A 1 710 ? 40.898 21.847 20.938 1.00 84.56 710 PHE A O 1
ATOM 5814 N N . ILE A 1 711 ? 40.623 23.535 19.496 1.00 83.31 711 ILE A N 1
ATOM 5815 C CA . ILE A 1 711 ? 39.152 23.532 19.577 1.00 83.31 711 ILE A CA 1
ATOM 5816 C C . ILE A 1 711 ? 38.560 22.247 18.983 1.00 83.31 711 ILE A C 1
ATOM 5818 O O . ILE A 1 711 ? 37.621 21.685 19.557 1.00 83.31 711 ILE A O 1
ATOM 5822 N N . LEU A 1 712 ? 39.086 21.779 17.848 1.00 87.25 712 LEU A N 1
ATOM 5823 C CA . LEU A 1 712 ? 38.629 20.551 17.196 1.00 87.25 712 LEU A CA 1
ATOM 5824 C C . LEU A 1 712 ? 38.916 19.320 18.062 1.00 87.25 712 LEU A C 1
ATOM 5826 O O . LEU A 1 712 ? 38.017 18.497 18.253 1.00 87.25 712 LEU A O 1
ATOM 5830 N N . ASP A 1 713 ? 40.109 19.228 18.647 1.00 86.12 713 ASP A N 1
ATOM 5831 C CA . ASP A 1 713 ? 40.482 18.112 19.518 1.00 86.12 713 ASP A CA 1
ATOM 5832 C C . ASP A 1 713 ? 39.641 18.079 20.794 1.00 86.12 713 ASP A C 1
ATOM 5834 O O . ASP A 1 713 ? 39.027 17.053 21.089 1.00 86.12 713 ASP A O 1
ATOM 5838 N N . LYS A 1 714 ? 39.435 19.220 21.460 1.00 85.50 714 LYS A N 1
ATOM 5839 C CA . LYS A 1 714 ? 38.529 19.327 22.618 1.00 85.50 714 LYS A CA 1
ATOM 5840 C C . LYS A 1 714 ? 37.081 18.912 22.300 1.00 85.50 714 LYS A C 1
ATOM 5842 O O . LYS A 1 714 ? 36.375 18.357 23.149 1.00 85.50 714 LYS A O 1
ATOM 5847 N N . MET A 1 715 ? 36.614 19.148 21.069 1.00 85.19 715 MET A N 1
ATOM 5848 C CA . MET A 1 715 ? 35.307 18.670 20.590 1.00 85.19 715 MET A CA 1
ATOM 5849 C C . MET A 1 715 ? 35.288 17.163 20.266 1.00 85.19 715 MET A C 1
ATOM 5851 O O . MET A 1 715 ? 34.221 16.545 20.355 1.00 85.19 715 MET A O 1
ATOM 5855 N N . ASN A 1 716 ? 36.432 16.572 19.907 1.00 83.19 716 ASN A N 1
ATOM 5856 C CA . ASN A 1 716 ? 36.601 15.135 19.675 1.00 83.19 716 ASN A CA 1
ATOM 5857 C C . ASN A 1 716 ? 36.739 14.351 20.996 1.00 83.19 716 ASN A C 1
ATOM 5859 O O . ASN A 1 716 ? 36.100 13.310 21.149 1.00 83.19 716 ASN A O 1
ATOM 5863 N N . GLU A 1 717 ? 37.483 14.865 21.978 1.00 84.88 717 GLU A N 1
ATOM 5864 C CA . GLU A 1 717 ? 37.580 14.300 23.333 1.00 84.88 717 GLU A CA 1
ATOM 5865 C C . GLU A 1 717 ? 36.189 14.166 23.968 1.00 84.88 717 GLU A C 1
ATOM 5867 O O . GLU A 1 717 ? 35.766 13.082 24.378 1.00 84.88 717 GLU A O 1
ATOM 5872 N N . ASN A 1 718 ? 35.410 15.255 23.960 1.00 85.88 718 ASN A N 1
ATOM 5873 C CA . ASN A 1 718 ? 34.045 15.268 24.484 1.00 85.88 718 ASN A CA 1
ATOM 5874 C C . ASN A 1 718 ? 32.980 14.957 23.408 1.00 85.88 718 ASN A C 1
ATOM 5876 O O . ASN A 1 718 ? 31.843 15.450 23.455 1.00 85.88 718 ASN A O 1
ATOM 5880 N N . TRP A 1 719 ? 33.312 14.112 22.421 1.00 86.69 719 TRP A N 1
ATOM 5881 C CA . TRP A 1 719 ? 32.424 13.818 21.288 1.00 86.69 719 TRP A CA 1
ATOM 5882 C C . TRP A 1 719 ? 31.040 13.315 21.720 1.00 86.69 719 TRP A C 1
ATOM 5884 O O . TRP A 1 719 ? 30.038 13.676 21.104 1.00 86.69 719 TRP A O 1
ATOM 5894 N N . LYS A 1 720 ? 30.939 12.542 22.815 1.00 82.81 720 LYS A N 1
ATOM 5895 C CA . LYS A 1 720 ? 29.649 12.049 23.345 1.00 82.81 720 LYS A CA 1
ATOM 5896 C C . LYS A 1 720 ? 28.659 13.188 23.647 1.00 82.81 720 LYS A C 1
ATOM 5898 O O . LYS A 1 720 ? 27.476 13.042 23.345 1.00 82.81 720 LYS A O 1
ATOM 5903 N N . PHE A 1 721 ? 29.132 14.317 24.181 1.00 85.69 721 PHE A N 1
ATOM 5904 C CA . PHE A 1 721 ? 28.312 15.490 24.512 1.00 85.69 721 PHE A CA 1
ATOM 5905 C C . PHE A 1 721 ? 28.000 16.361 23.286 1.00 85.69 721 PHE A C 1
ATOM 5907 O O . PHE A 1 721 ? 26.866 16.818 23.107 1.00 85.69 721 PHE A O 1
ATOM 5914 N N . HIS A 1 722 ? 28.986 16.573 22.409 1.00 85.62 722 HIS A N 1
ATOM 5915 C CA . HIS A 1 722 ? 28.832 17.442 21.239 1.00 85.62 722 HIS A CA 1
ATOM 5916 C C . HIS A 1 722 ? 28.024 16.785 20.104 1.00 85.62 722 HIS A C 1
ATOM 5918 O O . HIS A 1 722 ? 27.206 17.456 19.468 1.00 85.62 722 HIS A O 1
ATOM 5924 N N . LYS A 1 723 ? 28.168 15.469 19.889 1.00 87.19 723 LYS A N 1
ATOM 5925 C CA . LYS A 1 723 ? 27.506 14.686 18.826 1.00 87.19 723 LYS A CA 1
ATOM 5926 C C . LYS A 1 723 ? 26.002 14.979 18.649 1.00 87.19 723 LYS A C 1
ATOM 5928 O O . LYS A 1 723 ? 25.626 15.324 17.529 1.00 87.19 723 LYS A O 1
ATOM 5933 N N . PRO A 1 724 ? 25.118 14.897 19.669 1.00 87.25 724 PRO A N 1
ATOM 5934 C CA . PRO A 1 724 ? 23.689 15.186 19.485 1.00 87.25 724 PRO A CA 1
ATOM 5935 C C . PRO A 1 724 ? 23.403 16.659 19.142 1.00 87.25 724 PRO A C 1
ATOM 5937 O O . PRO A 1 724 ? 22.470 16.952 18.390 1.00 87.25 724 PRO A O 1
ATOM 5940 N N . ARG A 1 725 ? 24.217 17.599 19.644 1.00 89.44 725 ARG A N 1
ATOM 5941 C CA . ARG A 1 725 ? 24.062 19.038 19.373 1.00 89.44 725 ARG A CA 1
ATOM 5942 C C . ARG A 1 725 ? 24.458 19.381 17.934 1.00 89.44 725 ARG A C 1
ATOM 5944 O O . ARG A 1 725 ? 23.716 20.094 17.258 1.00 89.44 725 ARG A O 1
ATOM 5951 N N . ILE A 1 726 ? 25.561 18.811 17.445 1.00 90.81 726 ILE A N 1
ATOM 5952 C CA . ILE A 1 726 ? 26.014 18.957 16.053 1.00 90.81 726 ILE A CA 1
ATOM 5953 C C . ILE A 1 726 ? 25.047 18.245 15.098 1.00 90.81 726 ILE A C 1
ATOM 5955 O O . ILE A 1 726 ? 24.678 18.824 14.079 1.00 90.81 726 ILE A O 1
ATOM 5959 N N . ALA A 1 727 ? 24.548 17.053 15.451 1.00 89.31 727 ALA A N 1
ATOM 5960 C CA . ALA A 1 727 ? 23.517 16.352 14.680 1.00 89.31 727 ALA A CA 1
ATOM 5961 C C . ALA A 1 727 ? 22.262 17.219 14.495 1.00 89.31 727 ALA A C 1
ATOM 5963 O O . ALA A 1 727 ? 21.791 17.398 13.374 1.00 89.31 727 ALA A O 1
ATOM 5964 N N . SER A 1 728 ? 21.754 17.815 15.581 1.00 89.50 728 SER A N 1
ATOM 5965 C CA . SER A 1 728 ? 20.619 18.745 15.535 1.00 89.50 728 SER A CA 1
ATOM 5966 C C . SER A 1 728 ? 20.922 19.973 14.668 1.00 89.50 728 SER A C 1
ATOM 5968 O O . SER A 1 728 ? 20.097 20.373 13.848 1.00 89.50 728 SER A O 1
ATOM 5970 N N . TYR A 1 729 ? 22.113 20.561 14.797 1.00 91.88 729 TYR A N 1
ATOM 5971 C CA . TYR A 1 729 ? 22.519 21.707 13.986 1.00 91.88 729 TYR A CA 1
ATOM 5972 C C . TYR A 1 729 ? 22.560 21.376 12.485 1.00 91.88 729 TYR A C 1
ATOM 5974 O O . TYR A 1 729 ? 21.884 22.032 11.693 1.00 91.88 729 TYR A O 1
ATOM 5982 N N . TRP A 1 730 ? 23.292 20.327 12.107 1.00 93.75 730 TRP A N 1
ATOM 5983 C CA . TRP A 1 730 ? 23.520 19.932 10.717 1.00 93.75 730 TRP A CA 1
ATOM 5984 C C . TRP A 1 730 ? 22.278 19.344 10.042 1.00 93.75 730 TRP A C 1
ATOM 5986 O O . TRP A 1 730 ? 21.915 19.774 8.949 1.00 93.75 730 TRP A O 1
ATOM 5996 N N . LEU A 1 731 ? 21.611 18.376 10.683 1.00 88.62 731 LEU A N 1
ATOM 5997 C CA . LEU A 1 731 ? 20.517 17.615 10.071 1.00 88.62 731 LEU A CA 1
ATOM 5998 C C . LEU A 1 731 ? 19.141 18.268 10.239 1.00 88.62 731 LEU A C 1
ATOM 6000 O O . LEU A 1 731 ? 18.247 17.963 9.446 1.00 88.62 731 LEU A O 1
ATOM 6004 N N . VAL A 1 732 ? 18.964 19.174 11.210 1.00 86.06 732 VAL A N 1
ATOM 6005 C CA . VAL A 1 732 ? 17.668 19.824 11.491 1.00 86.06 732 VAL A CA 1
ATOM 6006 C C . VAL A 1 732 ? 17.709 21.342 11.283 1.00 86.06 732 VAL A C 1
ATOM 6008 O O . VAL A 1 732 ? 16.847 21.865 10.585 1.00 86.06 732 VAL A O 1
ATOM 6011 N N . LYS A 1 733 ? 18.685 22.066 11.853 1.00 86.62 733 LYS A N 1
ATOM 6012 C CA . LYS A 1 733 ? 18.644 23.547 11.914 1.00 86.62 733 LYS A CA 1
ATOM 6013 C C . LYS A 1 733 ? 19.179 24.265 10.671 1.00 86.62 733 LYS A C 1
ATOM 6015 O O . LYS A 1 733 ? 18.724 25.368 10.380 1.00 86.62 733 LYS A O 1
ATOM 6020 N N . LEU A 1 734 ? 20.141 23.690 9.948 1.00 88.19 734 LEU A N 1
ATOM 6021 C CA . LEU A 1 734 ? 20.560 24.219 8.647 1.00 88.19 734 LEU A CA 1
ATOM 6022 C C . LEU A 1 734 ? 19.600 23.755 7.548 1.00 88.19 734 LEU A C 1
ATOM 6024 O O . LEU A 1 734 ? 19.266 22.578 7.483 1.00 88.19 734 LEU A O 1
ATOM 6028 N N . ASP A 1 735 ? 19.204 24.633 6.632 1.00 85.75 735 ASP A N 1
ATOM 6029 C CA . ASP A 1 735 ? 18.506 24.241 5.399 1.00 85.75 735 ASP A CA 1
ATOM 6030 C C . ASP A 1 735 ? 19.473 23.658 4.344 1.00 85.75 735 ASP A C 1
ATOM 6032 O O . ASP A 1 735 ? 20.693 23.626 4.527 1.00 85.75 735 ASP A O 1
ATOM 6036 N N . SER A 1 736 ? 18.936 23.187 3.216 1.00 83.88 736 SER A N 1
ATOM 6037 C CA . SER A 1 736 ? 19.715 22.582 2.126 1.00 83.88 736 SER A CA 1
ATOM 6038 C C . SER A 1 736 ? 20.710 23.541 1.456 1.00 83.88 736 SER A C 1
ATOM 6040 O O . SER A 1 736 ? 21.738 23.083 0.952 1.00 83.88 736 SER A O 1
ATOM 6042 N N . ILE A 1 737 ? 20.451 24.853 1.472 1.00 87.75 737 ILE A N 1
ATOM 6043 C CA . ILE A 1 737 ? 21.337 25.880 0.907 1.00 87.75 737 ILE A CA 1
ATOM 6044 C C . ILE A 1 737 ? 22.503 26.119 1.870 1.00 87.75 737 ILE A C 1
ATOM 6046 O O . ILE A 1 737 ? 23.660 26.105 1.452 1.00 87.75 737 ILE A O 1
ATOM 6050 N N . LYS A 1 738 ? 22.226 26.257 3.172 1.00 89.38 738 LYS A N 1
ATOM 6051 C CA . LYS A 1 738 ? 23.253 26.398 4.216 1.00 89.38 738 LYS A CA 1
ATOM 6052 C C . LYS A 1 738 ? 24.139 25.149 4.316 1.00 89.38 738 LYS A C 1
ATOM 6054 O O . LYS A 1 738 ? 25.359 25.290 4.335 1.00 89.38 738 LYS A O 1
ATOM 6059 N N . ARG A 1 739 ? 23.564 23.937 4.273 1.00 92.38 739 ARG A N 1
ATOM 6060 C CA . ARG A 1 739 ? 24.332 22.670 4.221 1.00 92.38 739 ARG A CA 1
ATOM 6061 C C . ARG A 1 739 ? 25.257 22.608 2.999 1.00 92.38 739 ARG A C 1
ATOM 6063 O O . ARG A 1 739 ? 26.394 22.164 3.118 1.00 92.38 739 ARG A O 1
ATOM 6070 N N . ARG A 1 740 ? 24.803 23.096 1.835 1.00 91.62 740 ARG A N 1
ATOM 6071 C CA . ARG A 1 740 ? 25.636 23.186 0.625 1.00 91.62 740 ARG A CA 1
ATOM 6072 C C . ARG A 1 740 ? 26.790 24.181 0.799 1.00 91.62 740 ARG A C 1
ATOM 6074 O O . ARG A 1 740 ? 27.930 23.797 0.556 1.00 91.62 740 ARG A O 1
ATOM 6081 N N . LYS A 1 741 ? 26.519 25.387 1.318 1.00 91.69 741 LYS A N 1
ATOM 6082 C CA . LYS A 1 741 ? 27.539 26.428 1.557 1.00 91.69 741 LYS A CA 1
ATOM 6083 C C . LYS A 1 741 ? 28.706 25.951 2.434 1.00 91.69 741 LYS A C 1
ATOM 6085 O O . LYS A 1 741 ? 29.841 26.301 2.134 1.00 91.69 741 LYS A O 1
ATOM 6090 N N . VAL A 1 742 ? 28.459 25.125 3.459 1.00 91.88 742 VAL A N 1
ATOM 6091 C CA . VAL A 1 742 ? 29.533 24.548 4.301 1.00 91.88 742 VAL A CA 1
ATOM 6092 C C . VAL A 1 742 ? 30.518 23.717 3.469 1.00 91.88 742 VAL A C 1
ATOM 6094 O O . VAL A 1 742 ? 31.727 23.873 3.612 1.00 91.88 742 VAL A O 1
ATOM 6097 N N . LEU A 1 743 ? 30.029 22.881 2.549 1.00 93.75 743 LEU A N 1
ATOM 6098 C CA . LEU A 1 743 ? 30.911 22.108 1.667 1.00 93.75 743 LEU A CA 1
ATOM 6099 C C . LEU A 1 743 ? 31.490 22.932 0.512 1.00 93.75 743 LEU A C 1
ATOM 6101 O O . LEU A 1 743 ? 32.575 22.607 0.034 1.00 93.75 743 LEU A O 1
ATOM 6105 N N . ASP A 1 744 ? 30.812 23.997 0.078 1.00 92.81 744 ASP A N 1
ATOM 6106 C CA . ASP A 1 744 ? 31.331 24.896 -0.957 1.00 92.81 744 ASP A CA 1
ATOM 6107 C C . ASP A 1 744 ? 32.596 25.648 -0.503 1.00 92.81 744 ASP A C 1
ATOM 6109 O O . ASP A 1 744 ? 33.464 25.900 -1.336 1.00 92.81 744 ASP A O 1
ATOM 6113 N N . ILE A 1 745 ? 32.761 25.922 0.801 1.00 92.38 745 ILE A N 1
ATOM 6114 C CA . ILE A 1 745 ? 34.011 26.463 1.375 1.00 92.38 745 ILE A CA 1
ATOM 6115 C C . ILE A 1 745 ? 35.184 25.519 1.070 1.00 92.38 745 ILE A C 1
ATOM 6117 O O . ILE A 1 745 ? 36.164 25.913 0.435 1.00 92.38 745 ILE A O 1
ATOM 6121 N N . VAL A 1 746 ? 35.061 24.245 1.459 1.00 94.12 746 VAL A N 1
ATOM 6122 C CA . VAL A 1 746 ? 36.108 23.233 1.239 1.00 94.12 746 VAL A CA 1
ATOM 6123 C C . VAL A 1 746 ? 36.315 22.983 -0.257 1.00 94.12 746 VAL A C 1
ATOM 6125 O O . VAL A 1 746 ? 37.449 22.934 -0.726 1.00 94.12 746 VAL A O 1
ATOM 6128 N N . ARG A 1 747 ? 35.233 22.900 -1.039 1.00 94.00 747 ARG A N 1
ATOM 6129 C CA . ARG A 1 747 ? 35.274 22.738 -2.501 1.00 94.00 747 ARG A CA 1
ATOM 6130 C C . ARG A 1 747 ? 36.007 23.889 -3.196 1.00 94.00 747 ARG A C 1
ATOM 6132 O O . ARG A 1 747 ? 36.764 23.627 -4.128 1.00 94.00 747 ARG A O 1
ATOM 6139 N N . SER A 1 748 ? 35.813 25.130 -2.751 1.00 93.06 748 SER A N 1
ATOM 6140 C CA . SER A 1 748 ? 36.514 26.306 -3.279 1.00 93.06 748 SER A CA 1
ATOM 6141 C C . SER A 1 748 ? 38.015 26.230 -2.992 1.00 93.06 748 SER A C 1
ATOM 6143 O O . SER A 1 748 ? 38.827 26.320 -3.914 1.00 93.06 748 SER A O 1
ATOM 6145 N N . ASN A 1 749 ? 38.390 25.939 -1.742 1.00 91.81 749 ASN A N 1
ATOM 6146 C CA . ASN A 1 749 ? 39.791 25.795 -1.334 1.00 91.81 749 ASN A CA 1
ATOM 6147 C C . ASN A 1 749 ? 40.497 24.657 -2.096 1.00 91.81 749 ASN A C 1
ATOM 6149 O O . ASN A 1 749 ? 41.617 24.832 -2.576 1.00 91.81 749 ASN A O 1
ATOM 6153 N N . VAL A 1 750 ? 39.824 23.516 -2.280 1.00 93.56 750 VAL A N 1
ATOM 6154 C CA . VAL A 1 750 ? 40.332 22.376 -3.063 1.00 93.56 750 VAL A CA 1
ATOM 6155 C C . VAL A 1 750 ? 40.466 22.727 -4.552 1.00 93.56 750 VAL A C 1
ATOM 6157 O O . VAL A 1 750 ? 41.487 22.397 -5.154 1.00 93.56 750 VAL A O 1
ATOM 6160 N N . LYS A 1 751 ? 39.506 23.449 -5.155 1.00 91.50 751 LYS A N 1
ATOM 6161 C CA . LYS A 1 751 ? 39.648 23.960 -6.533 1.00 91.50 751 LYS A CA 1
ATOM 6162 C C . LYS A 1 751 ? 40.856 24.900 -6.663 1.00 91.50 751 LYS A C 1
ATOM 6164 O O . LYS A 1 751 ? 41.644 24.739 -7.592 1.00 91.50 751 LYS A O 1
ATOM 6169 N N . ALA A 1 752 ? 41.045 25.830 -5.725 1.00 90.25 752 ALA A N 1
ATOM 6170 C CA . ALA A 1 752 ? 42.174 26.764 -5.727 1.00 90.25 752 ALA A CA 1
ATOM 6171 C C . ALA A 1 752 ? 43.538 26.063 -5.552 1.00 90.25 752 ALA A C 1
ATOM 6173 O O . ALA A 1 752 ? 44.515 26.443 -6.199 1.00 90.25 752 ALA A O 1
ATOM 6174 N N . LEU A 1 753 ? 43.606 25.011 -4.728 1.00 92.19 753 LEU A N 1
ATOM 6175 C CA . LEU A 1 753 ? 44.781 24.140 -4.610 1.00 92.19 753 LEU A CA 1
ATOM 6176 C C . LEU A 1 753 ? 45.079 23.426 -5.933 1.00 92.19 753 LEU A C 1
ATOM 6178 O O . LEU A 1 753 ? 46.225 23.431 -6.379 1.00 92.19 753 LEU A O 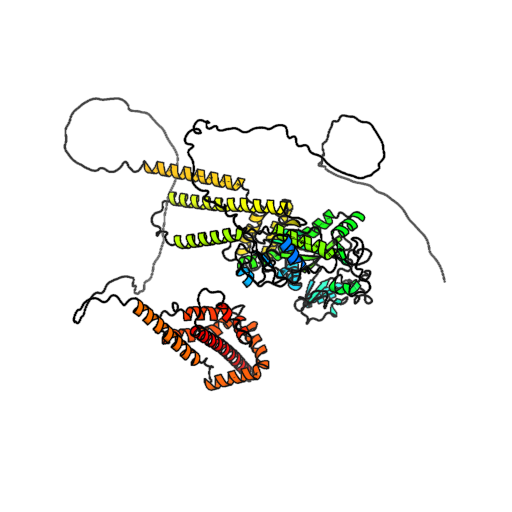1
ATOM 6182 N N . LEU A 1 754 ? 44.064 22.851 -6.587 1.00 91.06 754 LEU A N 1
ATOM 6183 C CA . LEU A 1 754 ? 44.249 22.135 -7.851 1.00 91.06 754 LEU A CA 1
ATOM 6184 C C . LEU A 1 754 ? 44.785 23.046 -8.964 1.00 91.06 754 LEU A C 1
ATOM 6186 O O . LEU A 1 754 ? 45.710 22.634 -9.659 1.00 91.06 754 LEU A O 1
ATOM 6190 N N . VAL A 1 755 ? 44.295 24.288 -9.085 1.00 89.44 755 VAL A N 1
ATOM 6191 C CA . VAL A 1 755 ? 44.844 25.280 -10.036 1.00 89.44 755 VAL A CA 1
ATOM 6192 C C . VAL A 1 755 ? 46.343 25.510 -9.792 1.00 89.44 755 VAL A C 1
ATOM 6194 O O . VAL A 1 755 ? 47.126 25.510 -10.741 1.00 89.44 755 VAL A O 1
ATOM 6197 N N . LYS A 1 756 ? 46.766 25.650 -8.526 1.00 88.69 756 LYS A N 1
ATOM 6198 C CA . LYS A 1 756 ? 48.181 25.858 -8.162 1.00 88.69 756 LYS A CA 1
ATOM 6199 C C . LYS A 1 756 ? 49.056 24.634 -8.453 1.00 88.69 756 LYS A C 1
ATOM 6201 O O . LYS A 1 756 ? 50.135 24.787 -9.020 1.00 88.69 756 LYS A O 1
ATOM 6206 N N . VAL A 1 757 ? 48.607 23.435 -8.074 1.00 89.69 757 VAL A N 1
ATOM 6207 C CA . VAL A 1 757 ? 49.399 22.195 -8.201 1.00 89.69 757 VAL A CA 1
ATOM 6208 C C . VAL A 1 757 ? 49.481 21.717 -9.653 1.00 89.69 757 VAL A C 1
ATOM 6210 O O . VAL A 1 757 ? 50.560 21.356 -10.114 1.00 89.69 757 VAL A O 1
ATOM 6213 N N . TRP A 1 758 ? 48.366 21.743 -10.389 1.00 90.12 758 TRP A N 1
ATOM 6214 C CA . TRP A 1 758 ? 48.291 21.241 -11.769 1.00 90.12 758 TRP A CA 1
ATOM 6215 C C . TRP A 1 758 ? 48.623 22.304 -12.824 1.00 90.12 758 TRP A C 1
ATOM 6217 O O . TRP A 1 758 ? 48.720 21.972 -14.003 1.00 90.12 758 TRP A O 1
ATOM 6227 N N . LYS A 1 759 ? 48.796 23.572 -12.419 1.00 84.19 759 LYS A N 1
ATOM 6228 C CA . LYS A 1 759 ? 49.138 24.719 -13.283 1.00 84.19 759 LYS A CA 1
ATOM 6229 C C . LYS A 1 759 ? 48.201 24.893 -14.494 1.00 84.19 759 LYS A C 1
ATOM 6231 O O . LYS A 1 759 ? 48.607 25.417 -15.527 1.00 84.19 759 LYS A O 1
ATOM 6236 N N . SER A 1 760 ? 46.942 24.471 -14.352 1.00 78.25 760 SER A N 1
ATOM 6237 C CA . SER A 1 760 ? 45.895 24.562 -15.376 1.00 78.25 760 SER A CA 1
ATOM 6238 C C . SER A 1 760 ? 44.756 25.463 -14.904 1.00 78.25 760 SER A C 1
ATOM 6240 O O . SER A 1 760 ? 44.314 25.359 -13.759 1.00 78.25 760 SER A O 1
ATOM 6242 N N . ALA A 1 761 ? 44.248 26.309 -15.803 1.00 68.69 761 ALA A N 1
ATOM 6243 C CA . ALA A 1 761 ? 43.002 27.046 -15.595 1.00 68.69 761 ALA A CA 1
ATOM 6244 C C . ALA A 1 761 ? 41.765 26.149 -15.807 1.00 68.69 761 ALA A C 1
ATOM 6246 O O . ALA A 1 761 ? 40.780 26.270 -15.080 1.00 68.69 761 ALA A O 1
ATOM 6247 N N . ASP A 1 762 ? 41.832 25.205 -16.753 1.00 76.12 762 ASP A N 1
ATOM 6248 C CA . ASP A 1 762 ? 40.830 24.148 -16.893 1.00 76.12 762 ASP A CA 1
ATOM 6249 C C . ASP A 1 762 ? 41.149 23.015 -15.915 1.00 76.12 762 ASP A C 1
ATOM 6251 O O . ASP A 1 762 ? 41.912 22.087 -16.200 1.00 76.12 762 ASP A O 1
ATOM 6255 N N . ILE A 1 763 ? 40.564 23.125 -14.725 1.00 81.38 763 ILE A N 1
ATOM 6256 C CA . ILE A 1 763 ? 40.566 22.057 -13.725 1.00 81.38 763 ILE A CA 1
ATOM 6257 C C . ILE A 1 763 ? 39.380 21.097 -13.881 1.00 81.38 763 ILE A C 1
ATOM 6259 O O . ILE A 1 763 ? 39.366 20.047 -13.241 1.00 81.38 763 ILE A O 1
ATOM 6263 N N . GLU A 1 764 ? 38.360 21.419 -14.679 1.00 76.88 764 GLU A N 1
ATOM 6264 C CA . GLU A 1 764 ? 37.116 20.629 -14.756 1.00 76.88 764 GLU A CA 1
ATOM 6265 C C . GLU A 1 764 ? 37.314 19.349 -15.583 1.00 76.88 764 GLU A C 1
ATOM 6267 O O . GLU A 1 764 ? 36.683 18.315 -15.331 1.00 76.88 764 GLU A O 1
ATOM 6272 N N . ASN A 1 765 ? 38.284 19.373 -16.500 1.00 75.06 765 ASN A N 1
ATOM 6273 C CA . ASN A 1 765 ? 38.724 18.187 -17.220 1.00 75.06 765 ASN A CA 1
ATOM 6274 C C . ASN A 1 765 ? 39.708 17.281 -16.453 1.00 75.06 765 ASN A C 1
ATOM 6276 O O . ASN A 1 765 ? 39.898 16.132 -16.856 1.00 75.06 765 ASN A O 1
ATOM 6280 N N . ILE A 1 766 ? 40.252 17.714 -15.307 1.00 85.38 766 ILE A N 1
ATOM 6281 C CA . ILE A 1 766 ? 41.191 16.914 -14.501 1.00 85.38 766 ILE A CA 1
ATOM 6282 C C . ILE A 1 766 ? 40.466 15.766 -13.774 1.00 85.38 766 ILE A C 1
ATOM 6284 O O . ILE A 1 766 ? 39.500 15.977 -13.033 1.00 85.38 766 ILE A O 1
ATOM 6288 N N . ARG A 1 767 ? 40.986 14.536 -13.916 1.00 87.06 767 ARG A N 1
ATOM 6289 C CA . ARG A 1 767 ? 40.429 13.298 -13.330 1.00 87.06 767 ARG A CA 1
ATOM 6290 C C . ARG A 1 767 ? 40.152 13.409 -11.823 1.00 87.06 767 ARG A C 1
ATOM 6292 O O . ARG A 1 767 ? 39.024 13.152 -11.403 1.00 87.06 767 ARG A O 1
ATOM 6299 N N . ILE A 1 768 ? 41.120 13.859 -11.018 1.00 89.38 768 ILE A N 1
ATOM 6300 C CA . ILE A 1 768 ? 40.948 13.967 -9.557 1.00 89.38 768 ILE A CA 1
ATOM 6301 C C . ILE A 1 768 ? 39.862 14.986 -9.152 1.00 89.38 768 ILE A C 1
ATOM 6303 O O . ILE A 1 768 ? 39.104 14.728 -8.220 1.00 89.38 768 ILE A O 1
ATOM 6307 N N . ASN A 1 769 ? 39.670 16.080 -9.901 1.00 90.56 769 ASN A N 1
ATOM 6308 C CA . ASN A 1 769 ? 38.593 17.046 -9.637 1.00 90.56 769 ASN A CA 1
ATOM 6309 C C . ASN A 1 769 ? 37.194 16.447 -9.893 1.00 90.56 769 ASN A C 1
ATOM 6311 O O . ASN A 1 769 ? 36.245 16.683 -9.138 1.00 90.56 769 ASN A O 1
ATOM 6315 N N . ARG A 1 770 ? 37.062 15.605 -10.927 1.00 88.75 770 ARG A N 1
ATOM 6316 C CA . ARG A 1 770 ? 35.826 14.854 -11.209 1.00 88.75 770 ARG A CA 1
ATOM 6317 C C . ARG A 1 770 ? 35.525 13.836 -10.097 1.00 88.75 770 ARG A C 1
ATOM 6319 O O . ARG A 1 770 ? 34.366 13.682 -9.706 1.00 88.75 770 ARG A O 1
ATOM 6326 N N . ILE A 1 771 ? 36.555 13.198 -9.532 1.00 89.25 771 ILE A N 1
ATOM 6327 C CA . ILE A 1 771 ? 36.428 12.302 -8.369 1.00 89.25 771 ILE A CA 1
ATOM 6328 C C . ILE A 1 771 ? 36.006 13.092 -7.117 1.00 89.25 771 ILE A C 1
ATOM 6330 O O . ILE A 1 771 ? 35.006 12.736 -6.493 1.00 89.25 771 ILE A O 1
ATOM 6334 N N . PHE A 1 772 ? 36.665 14.210 -6.790 1.00 92.75 772 PHE A N 1
ATOM 6335 C CA . PHE A 1 772 ? 36.247 15.082 -5.682 1.00 92.75 772 PHE A CA 1
ATOM 6336 C C . PHE A 1 772 ? 34.806 15.579 -5.843 1.00 92.75 772 PHE A C 1
ATOM 6338 O O . PHE A 1 772 ? 34.046 15.598 -4.878 1.00 92.75 772 PHE A O 1
ATOM 6345 N N . SER A 1 773 ? 34.380 15.913 -7.063 1.00 89.62 773 SER A N 1
ATOM 6346 C CA . SER A 1 773 ? 32.996 16.314 -7.344 1.00 89.62 773 SER A CA 1
ATOM 6347 C C . SER A 1 773 ? 31.988 15.201 -7.013 1.00 89.62 773 SER A C 1
ATOM 6349 O O . SER A 1 773 ? 30.942 15.482 -6.422 1.00 89.62 773 SER A O 1
ATOM 6351 N N . ARG A 1 774 ? 32.321 13.928 -7.292 1.00 88.44 774 ARG A N 1
ATOM 6352 C CA . ARG A 1 774 ? 31.532 12.760 -6.843 1.00 88.44 774 ARG A CA 1
ATOM 6353 C C . ARG A 1 774 ? 31.503 12.657 -5.311 1.00 88.44 774 ARG A C 1
ATOM 6355 O O . ARG A 1 774 ? 30.426 12.445 -4.753 1.00 88.44 774 ARG A O 1
ATOM 6362 N N . VAL A 1 775 ? 32.637 12.864 -4.635 1.00 89.56 775 VAL A N 1
ATOM 6363 C CA . VAL A 1 775 ? 32.738 12.849 -3.160 1.00 89.56 775 VAL A CA 1
ATOM 6364 C C . VAL A 1 775 ? 31.875 13.945 -2.527 1.00 89.56 775 VAL A C 1
ATOM 6366 O O . VAL A 1 775 ? 30.997 13.626 -1.729 1.00 89.56 775 VAL A O 1
ATOM 6369 N N . PHE A 1 776 ? 32.022 15.216 -2.917 1.00 92.06 776 PHE A N 1
ATOM 6370 C CA . PHE A 1 776 ? 31.201 16.309 -2.372 1.00 92.06 776 PHE A CA 1
ATOM 6371 C C . PHE A 1 776 ? 29.696 16.075 -2.583 1.00 92.06 776 PHE A C 1
ATOM 6373 O O . PHE A 1 776 ? 28.895 16.333 -1.684 1.00 92.06 776 PHE A O 1
ATOM 6380 N N . ASN A 1 777 ? 29.294 15.541 -3.741 1.00 88.38 777 ASN A N 1
ATOM 6381 C CA . ASN A 1 777 ? 27.890 15.219 -4.003 1.00 88.38 777 ASN A CA 1
ATOM 6382 C C . ASN A 1 777 ? 27.389 14.050 -3.132 1.00 88.38 777 ASN A C 1
ATOM 6384 O O . ASN A 1 777 ? 26.241 14.076 -2.686 1.00 88.38 777 ASN A O 1
ATOM 6388 N N . ARG A 1 778 ? 28.244 13.068 -2.808 1.00 87.44 778 ARG A N 1
ATOM 6389 C CA . ARG A 1 778 ? 27.933 12.017 -1.823 1.00 87.44 778 ARG A CA 1
ATOM 6390 C C . ARG A 1 778 ? 27.812 12.566 -0.405 1.00 87.44 778 ARG A C 1
ATOM 6392 O O . ARG A 1 778 ? 26.920 12.136 0.316 1.00 87.44 778 ARG A O 1
ATOM 6399 N N . LEU A 1 779 ? 28.647 13.523 -0.008 1.00 87.94 779 LEU A N 1
ATOM 6400 C CA . LEU A 1 779 ? 28.565 14.155 1.314 1.00 87.94 779 LEU A CA 1
ATOM 6401 C C . LEU A 1 779 ? 27.253 14.948 1.501 1.00 87.94 779 LEU A C 1
ATOM 6403 O O . LEU A 1 779 ? 26.717 14.983 2.608 1.00 87.94 779 LEU A O 1
ATOM 6407 N N . LEU A 1 780 ? 26.674 15.495 0.423 1.00 86.38 780 LEU A N 1
ATOM 6408 C CA . LEU A 1 780 ? 25.338 16.120 0.425 1.00 86.38 780 LEU A CA 1
ATOM 6409 C C . LEU A 1 780 ? 24.159 15.131 0.311 1.00 86.38 780 LEU A C 1
ATOM 6411 O O . LEU A 1 780 ? 23.010 15.553 0.463 1.00 86.38 780 LEU A O 1
ATOM 6415 N N . TRP A 1 781 ? 24.400 13.841 0.053 1.00 82.06 781 TRP A N 1
ATOM 6416 C CA . TRP A 1 781 ? 23.341 12.840 -0.140 1.00 82.06 781 TRP A CA 1
ATOM 6417 C C . TRP A 1 781 ? 22.411 12.741 1.079 1.00 82.06 781 TRP A C 1
ATOM 6419 O O . TRP A 1 781 ? 22.859 12.864 2.222 1.00 82.06 781 TRP A O 1
ATOM 6429 N N . SER A 1 782 ? 21.114 12.528 0.815 1.00 80.25 782 SER A N 1
ATOM 6430 C CA . SER A 1 782 ? 20.025 12.560 1.804 1.00 80.25 782 SER A CA 1
ATOM 6431 C C . SER A 1 782 ? 20.126 13.787 2.729 1.00 80.25 782 SER A C 1
ATOM 6433 O O . SER A 1 782 ? 20.338 13.692 3.935 1.00 80.25 782 SER A O 1
ATOM 6435 N N . HIS A 1 783 ? 20.064 14.979 2.123 1.00 81.00 783 HIS A N 1
ATOM 6436 C CA . HIS A 1 783 ? 20.140 16.279 2.806 1.00 81.00 783 HIS A CA 1
ATOM 6437 C C . HIS A 1 783 ? 21.368 16.445 3.731 1.00 81.00 783 HIS A C 1
ATOM 6439 O O . HIS A 1 783 ? 21.274 17.068 4.786 1.00 81.00 783 HIS A O 1
ATOM 6445 N N . GLY A 1 784 ? 22.531 15.909 3.355 1.00 82.81 784 GLY A N 1
ATOM 6446 C CA . GLY A 1 784 ? 23.760 15.986 4.159 1.00 82.81 784 GLY A CA 1
ATOM 6447 C C . GLY A 1 784 ? 23.969 14.831 5.145 1.00 82.81 784 GLY A C 1
ATOM 6448 O O . GLY A 1 784 ? 24.976 14.818 5.857 1.00 82.81 784 GLY A O 1
ATOM 6449 N N . GLN A 1 785 ? 23.083 13.829 5.175 1.00 84.50 785 GLN A N 1
ATOM 6450 C CA . GLN A 1 785 ? 23.306 12.591 5.931 1.00 84.50 785 GLN A CA 1
ATOM 6451 C C . GLN A 1 785 ? 24.611 11.891 5.508 1.00 84.50 785 GLN A C 1
ATOM 6453 O O . GLN A 1 785 ? 25.266 11.272 6.342 1.00 84.50 785 GLN A O 1
ATOM 6458 N N . GLY A 1 786 ? 25.023 12.028 4.240 1.00 86.19 786 GLY A N 1
ATOM 6459 C CA . GLY A 1 786 ? 26.303 11.515 3.738 1.00 86.19 786 GLY A CA 1
ATOM 6460 C C . GLY A 1 786 ? 27.512 11.993 4.553 1.00 86.19 786 GLY A C 1
ATOM 6461 O O . GLY A 1 786 ? 28.290 11.168 5.029 1.00 86.19 786 GLY A O 1
ATOM 6462 N N . LEU A 1 787 ? 27.638 13.305 4.788 1.00 89.44 787 LEU A N 1
ATOM 6463 C CA . LEU A 1 787 ? 28.684 13.868 5.650 1.00 89.44 787 LEU A CA 1
ATOM 6464 C C . LEU A 1 787 ? 28.536 13.406 7.103 1.00 89.44 787 LEU A C 1
ATOM 6466 O O . LEU A 1 787 ? 29.524 13.045 7.735 1.00 89.44 787 LEU A O 1
ATOM 6470 N N . TRP A 1 788 ? 27.310 13.379 7.634 1.00 91.44 788 TRP A N 1
ATOM 6471 C CA . TRP A 1 788 ? 27.081 12.980 9.025 1.00 91.44 788 TRP A CA 1
ATOM 6472 C C . TRP A 1 788 ? 27.491 11.527 9.301 1.00 91.44 788 TRP A C 1
ATOM 6474 O O . TRP A 1 788 ? 28.071 11.218 10.343 1.00 91.44 788 TRP A O 1
ATOM 6484 N N . ASN A 1 789 ? 27.265 10.634 8.337 1.00 85.81 789 ASN A N 1
ATOM 6485 C CA . ASN A 1 789 ? 27.697 9.245 8.429 1.00 85.81 789 ASN A CA 1
ATOM 6486 C C . ASN A 1 789 ? 29.229 9.108 8.505 1.00 85.81 789 ASN A C 1
ATOM 6488 O O . ASN A 1 789 ? 29.698 8.111 9.044 1.00 85.81 789 ASN A O 1
ATOM 6492 N N . CYS A 1 790 ? 30.014 10.089 8.043 1.00 85.94 790 CYS A N 1
ATOM 6493 C CA . CYS A 1 790 ? 31.482 10.075 8.132 1.00 85.94 790 CYS A CA 1
ATOM 6494 C C . CYS A 1 790 ? 32.019 10.340 9.557 1.00 85.94 790 CYS A C 1
ATOM 6496 O O . CYS A 1 790 ? 33.215 10.205 9.792 1.00 85.94 790 CYS A O 1
ATOM 6498 N N . PHE A 1 791 ? 31.157 10.682 10.524 1.00 82.81 791 PHE A N 1
ATOM 6499 C CA . PHE A 1 791 ? 31.506 10.801 11.951 1.00 82.81 791 PHE A CA 1
ATOM 6500 C C . PHE A 1 791 ? 31.239 9.514 12.762 1.00 82.81 791 PHE A C 1
ATOM 6502 O O . PHE A 1 791 ? 31.226 9.535 13.995 1.00 82.81 791 PHE A O 1
ATOM 6509 N N . GLN A 1 792 ? 30.976 8.387 12.095 1.00 77.12 792 GLN A N 1
ATOM 6510 C CA . GLN A 1 792 ? 30.744 7.090 12.735 1.00 77.12 792 GLN A CA 1
ATOM 6511 C C . GLN A 1 792 ? 31.929 6.161 12.445 1.00 77.12 792 GLN A C 1
ATOM 6513 O O . GLN A 1 792 ? 32.256 5.933 11.285 1.00 77.12 792 GLN A O 1
ATOM 6518 N N . ALA A 1 793 ? 32.569 5.615 13.483 1.00 53.34 793 ALA A N 1
ATOM 6519 C CA . ALA A 1 793 ? 33.869 4.939 13.365 1.00 53.34 793 ALA A CA 1
ATOM 6520 C C . ALA A 1 793 ? 33.898 3.711 12.423 1.00 53.34 793 ALA A C 1
ATOM 6522 O O . ALA A 1 793 ? 34.956 3.364 11.914 1.00 53.34 793 ALA A O 1
ATOM 6523 N N . ALA A 1 794 ? 32.749 3.086 12.144 1.00 49.53 794 ALA A N 1
ATOM 6524 C CA . ALA A 1 794 ? 32.622 1.934 11.241 1.00 49.53 794 ALA A CA 1
ATOM 6525 C C . ALA A 1 794 ? 32.254 2.304 9.781 1.00 49.53 794 ALA A C 1
ATOM 6527 O O . ALA A 1 794 ? 31.863 1.445 8.995 1.00 49.53 794 ALA A O 1
ATOM 6528 N N . SER A 1 795 ? 32.297 3.588 9.410 1.00 53.09 795 SER A N 1
ATOM 6529 C CA . SER A 1 795 ? 31.605 4.113 8.225 1.00 53.09 795 SER A CA 1
ATOM 6530 C C . SER A 1 795 ? 32.537 4.517 7.075 1.00 53.09 795 SER A C 1
ATOM 6532 O O . SER A 1 795 ? 32.743 5.697 6.796 1.00 53.09 795 SER A O 1
ATOM 6534 N N . GLN A 1 796 ? 32.977 3.536 6.281 1.00 60.06 796 GLN A N 1
ATOM 6535 C CA . GLN A 1 796 ? 33.510 3.768 4.921 1.00 60.06 796 GLN A CA 1
ATOM 6536 C C . GLN A 1 796 ? 32.382 4.091 3.899 1.00 60.06 796 GLN A C 1
ATOM 6538 O O . GLN A 1 796 ? 32.519 3.895 2.694 1.00 60.06 796 GLN A O 1
ATOM 6543 N N . SER A 1 797 ? 31.231 4.600 4.364 1.00 64.88 797 SER A N 1
ATOM 6544 C CA . SER A 1 797 ? 29.966 4.726 3.606 1.00 64.88 797 SER A CA 1
ATOM 6545 C C . SER A 1 797 ? 29.980 5.734 2.445 1.00 64.88 797 SER A C 1
ATOM 6547 O O . SER A 1 797 ? 29.021 5.813 1.663 1.00 64.88 797 SER A O 1
ATOM 6549 N N . TRP A 1 798 ? 31.058 6.508 2.319 1.00 78.81 798 TRP A N 1
ATOM 6550 C CA . TRP A 1 798 ? 31.315 7.392 1.188 1.00 78.81 798 TRP A CA 1
ATOM 6551 C C . TRP A 1 798 ? 32.237 6.744 0.139 1.00 78.81 798 TRP A C 1
ATOM 6553 O O . TRP A 1 798 ? 32.054 7.016 -1.043 1.00 78.81 798 TRP A O 1
ATOM 6563 N N . GLU A 1 799 ? 33.139 5.829 0.523 1.00 81.69 799 GLU A N 1
ATOM 6564 C CA . GLU A 1 799 ? 34.029 5.094 -0.399 1.00 81.69 799 GLU A CA 1
ATOM 6565 C C . GLU A 1 799 ? 33.225 4.135 -1.304 1.00 81.69 799 GLU A C 1
ATOM 6567 O O . GLU A 1 799 ? 33.597 3.860 -2.446 1.00 81.69 799 GLU A O 1
ATOM 6572 N N . THR A 1 800 ? 32.027 3.731 -0.864 1.00 75.00 800 THR A N 1
ATOM 6573 C CA . THR A 1 800 ? 31.073 2.916 -1.642 1.00 75.00 800 THR A CA 1
ATOM 6574 C C . THR A 1 800 ? 30.564 3.577 -2.933 1.00 75.00 800 THR A C 1
ATOM 6576 O O . THR A 1 800 ? 29.813 2.950 -3.677 1.00 75.00 800 THR A O 1
ATOM 6579 N N . ILE A 1 801 ? 30.898 4.843 -3.220 1.00 77.31 801 ILE A N 1
ATOM 6580 C CA . ILE A 1 801 ? 30.571 5.475 -4.515 1.00 77.31 801 ILE A CA 1
ATOM 6581 C C . ILE A 1 801 ? 31.511 5.051 -5.645 1.00 77.31 801 ILE A C 1
ATOM 6583 O O . ILE A 1 801 ? 31.271 5.405 -6.802 1.00 77.31 801 ILE A O 1
ATOM 6587 N N . PHE A 1 802 ? 32.577 4.320 -5.316 1.00 78.12 802 PHE A N 1
ATOM 6588 C CA . PHE A 1 802 ? 33.576 3.838 -6.264 1.00 78.12 802 PHE A CA 1
ATOM 6589 C C . PHE A 1 802 ? 33.359 2.369 -6.647 1.00 78.12 802 PHE A C 1
ATOM 6591 O O . PHE A 1 802 ? 33.612 2.004 -7.790 1.00 78.12 802 PHE A O 1
ATOM 6598 N N . SER A 1 803 ? 32.740 1.558 -5.777 1.00 65.75 803 SER A N 1
ATOM 6599 C CA . SER A 1 803 ? 32.374 0.157 -6.071 1.00 65.75 803 SER A CA 1
ATOM 6600 C C . SER A 1 803 ? 31.291 -0.016 -7.151 1.00 65.75 803 SER A C 1
ATOM 6602 O O . SER A 1 803 ? 30.934 -1.140 -7.494 1.00 65.75 803 SER A O 1
ATOM 6604 N N . LYS A 1 804 ? 30.753 1.087 -7.693 1.00 55.00 804 LYS A N 1
ATOM 6605 C CA . LYS A 1 804 ? 29.739 1.105 -8.764 1.00 55.00 804 LYS A CA 1
ATOM 6606 C C . LYS A 1 804 ? 30.202 1.808 -10.052 1.00 55.00 804 LYS A C 1
ATOM 6608 O O . LYS A 1 804 ? 29.367 2.078 -10.913 1.00 55.00 804 LYS A O 1
ATOM 6613 N N . SER A 1 805 ? 31.493 2.120 -10.196 1.00 62.19 805 SER A N 1
ATOM 6614 C CA . SER A 1 805 ? 32.066 2.700 -11.425 1.00 62.19 805 SER A CA 1
ATOM 6615 C C . SER A 1 805 ? 33.105 1.788 -12.071 1.00 62.19 805 SER A C 1
ATOM 6617 O O . SER A 1 805 ? 33.814 1.070 -11.378 1.00 62.19 805 SER A O 1
ATOM 6619 N N . SER A 1 806 ? 33.228 1.882 -13.396 1.00 54.09 806 SER A N 1
ATOM 6620 C CA . SER A 1 806 ? 34.272 1.237 -14.208 1.00 54.09 806 SER A CA 1
ATOM 6621 C C . SER A 1 806 ? 35.691 1.729 -13.912 1.00 54.09 806 SER A C 1
ATOM 6623 O O . SER A 1 806 ? 36.661 1.070 -14.274 1.00 54.09 806 SER A O 1
ATOM 6625 N N . ASP A 1 807 ? 35.813 2.906 -13.302 1.00 63.38 807 ASP A N 1
ATOM 6626 C CA . ASP A 1 807 ? 37.083 3.601 -13.137 1.00 63.38 807 ASP A CA 1
ATOM 6627 C C . ASP A 1 807 ? 37.799 3.069 -11.890 1.00 63.38 807 ASP A C 1
ATOM 6629 O O . ASP A 1 807 ? 37.383 3.342 -10.761 1.00 63.38 807 ASP A O 1
ATOM 6633 N N . VAL A 1 808 ? 38.886 2.319 -12.088 1.00 75.62 808 VAL A N 1
ATOM 6634 C CA . VAL A 1 808 ? 39.755 1.882 -10.988 1.00 75.62 808 VAL A CA 1
ATOM 6635 C C . VAL A 1 808 ? 40.438 3.110 -10.383 1.00 75.62 808 VAL A C 1
ATOM 6637 O O . VAL A 1 808 ? 41.147 3.844 -11.078 1.00 75.62 808 VAL A O 1
ATOM 6640 N N . ILE A 1 809 ? 40.211 3.335 -9.089 1.00 85.44 809 ILE A N 1
ATOM 6641 C CA . ILE A 1 809 ? 40.807 4.433 -8.321 1.00 85.44 809 ILE A CA 1
ATOM 6642 C C . ILE A 1 809 ? 42.122 3.972 -7.700 1.00 85.44 809 ILE A C 1
ATOM 6644 O O . ILE A 1 809 ? 42.198 2.911 -7.083 1.00 85.44 809 ILE A O 1
ATOM 6648 N N . THR A 1 810 ? 43.160 4.787 -7.865 1.00 88.06 810 THR A N 1
ATOM 6649 C CA . THR A 1 810 ? 44.492 4.522 -7.313 1.00 88.06 810 THR A CA 1
ATOM 6650 C C . THR A 1 810 ? 44.546 4.799 -5.802 1.00 88.06 810 THR A C 1
ATOM 6652 O O . THR A 1 810 ? 43.774 5.620 -5.293 1.00 88.06 810 THR A O 1
ATOM 6655 N N . PRO A 1 811 ? 45.488 4.190 -5.052 1.00 87.06 811 PRO A N 1
ATOM 6656 C CA . PRO A 1 811 ? 45.639 4.457 -3.620 1.00 87.06 811 PRO A CA 1
ATOM 6657 C C . PRO A 1 811 ? 45.844 5.945 -3.288 1.00 87.06 811 PRO A C 1
ATOM 6659 O O . PRO A 1 811 ? 45.295 6.436 -2.305 1.00 87.06 811 PRO A O 1
ATOM 6662 N N . ILE A 1 812 ? 46.572 6.684 -4.134 1.00 87.81 812 ILE A N 1
ATOM 6663 C CA . ILE A 1 812 ? 46.852 8.116 -3.937 1.00 87.81 812 ILE A CA 1
ATOM 6664 C C . ILE A 1 812 ? 45.575 8.950 -4.120 1.00 87.81 812 ILE A C 1
ATOM 6666 O O . ILE A 1 812 ? 45.278 9.808 -3.292 1.00 87.81 812 ILE A O 1
ATOM 6670 N N . GLU A 1 813 ? 44.763 8.662 -5.142 1.00 90.69 813 GLU A N 1
ATOM 6671 C CA . GLU A 1 813 ? 43.451 9.303 -5.315 1.00 90.69 813 GLU A CA 1
ATOM 6672 C C . GLU A 1 813 ? 42.512 9.023 -4.129 1.00 90.69 813 GLU A C 1
ATOM 6674 O O . GLU A 1 813 ? 41.790 9.923 -3.695 1.00 90.69 813 GLU A O 1
ATOM 6679 N N . MET A 1 814 ? 42.547 7.809 -3.563 1.00 90.69 814 MET A N 1
ATOM 6680 C CA . MET A 1 814 ? 41.763 7.461 -2.373 1.00 90.69 814 MET A CA 1
ATOM 6681 C C . MET A 1 814 ? 42.222 8.239 -1.130 1.00 90.69 814 MET A C 1
ATOM 6683 O O . MET A 1 814 ? 41.384 8.758 -0.392 1.00 90.69 814 MET A O 1
ATOM 6687 N N . LEU A 1 815 ? 43.536 8.376 -0.914 1.00 90.50 815 LEU A N 1
ATOM 6688 C CA . LEU A 1 815 ? 44.101 9.182 0.177 1.00 90.50 815 LEU A CA 1
ATOM 6689 C C . LEU A 1 815 ? 43.728 10.666 0.037 1.00 90.50 815 LEU A C 1
ATOM 6691 O O . LEU A 1 815 ? 43.266 11.274 1.004 1.00 90.50 815 LEU A O 1
ATOM 6695 N N . CYS A 1 816 ? 43.811 11.223 -1.176 1.00 93.12 816 CYS A N 1
ATOM 6696 C CA . CYS A 1 816 ? 43.328 12.573 -1.474 1.00 93.12 816 CYS A CA 1
ATOM 6697 C C . CYS A 1 816 ? 41.844 12.736 -1.104 1.00 93.12 816 CYS A C 1
ATOM 6699 O O . CYS A 1 816 ? 41.463 13.717 -0.467 1.00 93.12 816 CYS A O 1
ATOM 6701 N N . CYS A 1 817 ? 40.997 11.761 -1.453 1.00 92.75 817 CYS A N 1
ATOM 6702 C CA . CYS A 1 817 ? 39.577 11.800 -1.103 1.00 92.75 817 CYS A CA 1
ATOM 6703 C C . CYS A 1 817 ? 39.338 11.685 0.410 1.00 92.75 817 CYS A C 1
ATOM 6705 O O . CYS A 1 817 ? 38.517 12.431 0.940 1.00 92.75 817 CYS A O 1
ATOM 6707 N N . ARG A 1 818 ? 40.083 10.822 1.119 1.00 92.19 818 ARG A N 1
ATOM 6708 C CA . ARG A 1 818 ? 40.043 10.708 2.590 1.00 92.19 818 ARG A CA 1
ATOM 6709 C C . ARG A 1 818 ? 40.349 12.048 3.259 1.00 92.19 818 ARG A C 1
ATOM 6711 O O . ARG A 1 818 ? 39.590 12.471 4.130 1.00 92.19 818 ARG A O 1
ATOM 6718 N N . ARG A 1 819 ? 41.386 12.763 2.805 1.00 94.12 819 ARG A N 1
ATOM 6719 C CA . ARG A 1 819 ? 41.723 14.090 3.341 1.00 94.12 819 ARG A CA 1
ATOM 6720 C C . ARG A 1 819 ? 40.662 15.147 3.015 1.00 94.12 819 ARG A C 1
ATOM 6722 O O . ARG A 1 819 ? 40.294 15.906 3.906 1.00 94.12 819 ARG A O 1
ATOM 6729 N N . VAL A 1 820 ? 40.090 15.150 1.806 1.00 94.19 820 VAL A N 1
ATOM 6730 C CA . VAL A 1 820 ? 38.957 16.037 1.460 1.00 94.19 820 VAL A CA 1
ATOM 6731 C C . VAL A 1 820 ? 37.733 15.771 2.347 1.00 94.19 820 VAL A C 1
ATOM 6733 O O . VAL A 1 820 ? 37.108 16.721 2.815 1.00 94.19 820 VAL A O 1
ATOM 6736 N N . VAL A 1 821 ? 37.403 14.507 2.638 1.00 93.38 821 VAL A N 1
ATOM 6737 C CA . VAL A 1 821 ? 36.306 14.161 3.562 1.00 93.38 821 VAL A CA 1
ATOM 6738 C C . VAL A 1 821 ? 36.608 14.627 4.986 1.00 93.38 821 VAL A C 1
ATOM 6740 O O . VAL A 1 821 ? 35.705 15.147 5.640 1.00 93.38 821 VAL A O 1
ATOM 6743 N N . GLN A 1 822 ? 37.856 14.519 5.453 1.00 91.88 822 GLN A N 1
ATOM 6744 C CA . GLN A 1 822 ? 38.246 15.043 6.764 1.00 91.88 822 GLN A CA 1
ATOM 6745 C C . GLN A 1 822 ? 38.076 16.567 6.837 1.00 91.88 822 GLN A C 1
ATOM 6747 O O . GLN A 1 822 ? 37.343 17.041 7.697 1.00 91.88 822 GLN A O 1
ATOM 6752 N N . LEU A 1 823 ? 38.589 17.318 5.857 1.00 93.25 823 LEU A N 1
ATOM 6753 C CA . LEU A 1 823 ? 38.407 18.776 5.772 1.00 93.25 823 LEU A CA 1
ATOM 6754 C C . LEU A 1 823 ? 36.920 19.193 5.771 1.00 93.25 823 LEU A C 1
ATOM 6756 O O . LEU A 1 823 ? 36.558 20.235 6.318 1.00 93.25 823 LEU A O 1
ATOM 6760 N N . CYS A 1 824 ? 36.032 18.368 5.201 1.00 94.25 824 CYS A N 1
ATOM 6761 C CA . CYS A 1 824 ? 34.580 18.573 5.261 1.00 94.25 824 CYS A CA 1
ATOM 6762 C C . CYS A 1 824 ? 33.982 18.332 6.659 1.00 94.25 824 CYS A C 1
ATOM 6764 O O . CYS A 1 824 ? 33.002 18.987 7.019 1.00 94.25 824 CYS A O 1
ATOM 6766 N N . ARG A 1 825 ? 34.544 17.402 7.444 1.00 92.75 825 ARG A N 1
ATOM 6767 C CA . ARG A 1 825 ? 34.171 17.185 8.850 1.00 92.75 825 ARG A CA 1
ATOM 6768 C C . ARG A 1 825 ? 34.627 18.366 9.703 1.00 92.75 825 ARG A C 1
ATOM 6770 O O . ARG A 1 825 ? 33.804 18.945 10.407 1.00 92.75 825 ARG A O 1
ATOM 6777 N N . ASP A 1 826 ? 35.891 18.757 9.571 1.00 92.06 826 ASP A N 1
ATOM 6778 C CA . ASP A 1 826 ? 36.518 19.839 10.339 1.00 92.06 826 ASP A CA 1
ATOM 6779 C C . ASP A 1 826 ? 35.784 21.171 10.101 1.00 92.06 826 ASP A C 1
ATOM 6781 O O . ASP A 1 826 ? 35.391 21.859 11.044 1.00 92.06 826 ASP A O 1
ATOM 6785 N N . CYS A 1 827 ? 35.467 21.481 8.837 1.00 93.19 827 CYS A N 1
ATOM 6786 C CA . CYS A 1 827 ? 34.683 22.661 8.466 1.00 93.19 827 CYS A CA 1
ATOM 6787 C C . CYS A 1 827 ? 33.281 22.681 9.107 1.00 93.19 827 CYS A C 1
ATOM 6789 O O . CYS A 1 827 ? 32.830 23.736 9.555 1.00 93.19 827 CYS A O 1
ATOM 6791 N N . LEU A 1 828 ? 32.598 21.533 9.220 1.00 93.81 828 LEU A N 1
ATOM 6792 C CA . LEU A 1 828 ? 31.309 21.462 9.918 1.00 93.81 828 LEU A CA 1
ATOM 6793 C C . LEU A 1 828 ? 31.452 21.743 11.423 1.00 93.81 828 LEU A C 1
ATOM 6795 O O . LEU A 1 828 ? 30.603 22.433 11.990 1.00 93.81 828 LEU A O 1
ATOM 6799 N N . LEU A 1 829 ? 32.503 21.229 12.067 1.00 92.38 829 LEU A N 1
ATOM 6800 C CA . LEU A 1 829 ? 32.758 21.470 13.490 1.00 92.38 829 LEU A CA 1
ATOM 6801 C C . LEU A 1 829 ? 33.057 22.954 13.758 1.00 92.38 829 LEU A C 1
ATOM 6803 O O . LEU A 1 829 ? 32.437 23.541 14.643 1.00 92.38 829 LEU A O 1
ATOM 6807 N N . ILE A 1 830 ? 33.897 23.583 12.929 1.00 90.38 830 ILE A N 1
ATOM 6808 C CA . ILE A 1 830 ? 34.208 25.023 12.985 1.00 90.38 830 ILE A CA 1
ATOM 6809 C C . ILE A 1 830 ? 32.941 25.872 12.806 1.00 90.38 830 ILE A C 1
ATOM 6811 O O . ILE A 1 830 ? 32.659 26.747 13.626 1.00 90.38 830 ILE A O 1
ATOM 6815 N N . VAL A 1 831 ? 32.131 25.593 11.777 1.00 91.06 831 VAL A N 1
ATOM 6816 C CA . VAL A 1 831 ? 30.890 26.344 11.508 1.00 91.06 831 VAL A CA 1
ATOM 6817 C C . VAL A 1 831 ? 29.854 26.153 12.624 1.00 91.06 831 VAL A C 1
ATOM 6819 O O . VAL A 1 831 ? 29.170 27.111 12.990 1.00 91.06 831 VAL A O 1
ATOM 6822 N N . TYR A 1 832 ? 29.757 24.954 13.211 1.00 91.94 832 TYR A N 1
ATOM 6823 C CA . TYR A 1 832 ? 28.943 24.715 14.407 1.00 91.94 832 TYR A CA 1
ATOM 6824 C C . TYR A 1 832 ? 29.436 25.546 15.601 1.00 91.94 832 TYR A C 1
ATOM 6826 O O . TYR A 1 832 ? 28.623 26.200 16.258 1.00 91.94 832 TYR A O 1
ATOM 6834 N N . GLN A 1 833 ? 30.745 25.530 15.874 1.00 88.06 833 GLN A N 1
ATOM 6835 C CA . GLN A 1 833 ? 31.333 26.182 17.041 1.00 88.06 833 GLN A CA 1
ATOM 6836 C C . GLN A 1 833 ? 31.169 27.701 16.956 1.00 88.06 833 GLN A C 1
ATOM 6838 O O . GLN A 1 833 ? 30.604 28.299 17.873 1.00 88.06 833 GLN A O 1
ATOM 6843 N N . PHE A 1 834 ? 31.526 28.304 15.819 1.00 86.50 834 PHE A N 1
ATOM 6844 C CA . PHE A 1 834 ? 31.310 29.726 15.539 1.00 86.50 834 PHE A CA 1
ATOM 6845 C C . PHE A 1 834 ? 29.830 30.119 15.715 1.00 86.50 834 PHE A C 1
ATOM 6847 O O . PHE A 1 834 ? 29.506 31.045 16.456 1.00 86.50 834 PHE A O 1
ATOM 6854 N N . ALA A 1 835 ? 28.902 29.339 15.145 1.00 85.69 835 ALA A N 1
ATOM 6855 C CA . ALA A 1 835 ? 27.458 29.561 15.284 1.00 85.69 835 ALA A CA 1
ATOM 6856 C C . ALA A 1 835 ? 26.883 29.258 16.689 1.00 85.69 835 ALA A C 1
ATOM 6858 O O . ALA A 1 835 ? 25.674 29.438 16.903 1.00 85.69 835 ALA A O 1
ATOM 6859 N N . SER A 1 836 ? 27.713 28.786 17.625 1.00 82.88 836 SER A N 1
ATOM 6860 C CA . SER A 1 836 ? 27.399 28.674 19.052 1.00 82.88 836 SER A CA 1
ATOM 6861 C C . SER A 1 836 ? 27.966 29.857 19.848 1.00 82.88 836 SER A C 1
ATOM 6863 O O . SER A 1 836 ? 27.223 30.458 20.621 1.00 82.88 836 SER A O 1
ATOM 6865 N N . GLU A 1 837 ? 29.205 30.274 19.565 1.00 80.69 837 GLU A N 1
ATOM 6866 C CA . GLU A 1 837 ? 29.882 31.415 20.201 1.00 80.69 837 GLU A CA 1
ATOM 6867 C C . GLU A 1 837 ? 29.146 32.740 19.925 1.00 80.69 837 GLU A C 1
ATOM 6869 O O . GLU A 1 837 ? 28.907 33.525 20.847 1.00 80.69 837 GLU A O 1
ATOM 6874 N N . SER A 1 838 ? 28.637 32.951 18.701 1.00 74.44 838 SER A N 1
ATOM 6875 C CA . SER A 1 838 ? 27.797 34.124 18.392 1.00 74.44 838 SER A CA 1
ATOM 6876 C C . SER A 1 838 ? 26.500 34.184 19.219 1.00 74.44 838 SER A C 1
ATOM 6878 O O . SER A 1 838 ? 25.947 35.264 19.412 1.00 74.44 838 SER A O 1
ATOM 6880 N N . LYS A 1 839 ? 25.994 33.041 19.709 1.00 67.56 839 LYS A N 1
ATOM 6881 C CA . LYS A 1 839 ? 24.726 32.944 20.463 1.00 67.56 839 LYS A CA 1
ATOM 6882 C C . LYS A 1 839 ? 24.898 33.035 21.973 1.00 67.56 839 LYS A C 1
ATOM 6884 O O . LYS A 1 839 ? 23.917 33.268 22.673 1.00 67.56 839 LYS A O 1
ATOM 6889 N N . THR A 1 840 ? 26.113 32.834 22.474 1.00 63.47 840 THR A N 1
ATOM 6890 C CA . THR A 1 840 ? 26.481 33.229 23.837 1.00 63.47 840 THR A CA 1
ATOM 6891 C C . THR A 1 840 ? 26.770 34.727 23.893 1.00 63.47 840 THR A C 1
ATOM 6893 O O . THR A 1 840 ? 26.284 35.392 24.800 1.00 63.47 840 THR A O 1
ATOM 6896 N N . ALA A 1 841 ? 27.431 35.291 22.873 1.00 58.66 841 ALA A N 1
ATOM 6897 C CA . ALA A 1 841 ? 27.610 36.741 22.757 1.00 58.66 841 ALA A CA 1
ATOM 6898 C C . ALA A 1 841 ? 26.259 37.488 22.715 1.00 58.66 841 ALA A C 1
ATOM 6900 O O . ALA A 1 841 ? 26.024 38.376 23.529 1.00 58.66 841 ALA A O 1
ATOM 6901 N N . SER A 1 842 ? 25.315 37.055 21.866 1.00 54.44 842 SER A N 1
ATOM 6902 C CA . SER A 1 842 ? 23.976 37.666 21.747 1.00 54.44 842 SER A CA 1
ATOM 6903 C C . SER A 1 842 ? 23.021 37.403 22.929 1.00 54.44 842 SER A C 1
ATOM 6905 O O . SER A 1 842 ? 21.813 37.595 22.790 1.00 54.44 842 SER A O 1
ATOM 6907 N N . LYS A 1 843 ? 23.522 36.875 24.051 1.00 51.00 843 LYS A N 1
ATOM 6908 C CA . LYS A 1 843 ? 22.780 36.707 25.312 1.00 51.00 843 LYS A CA 1
ATOM 6909 C C . LYS A 1 843 ? 23.367 37.507 26.474 1.00 51.00 843 LYS A C 1
ATOM 6911 O O . LYS A 1 843 ? 22.676 37.680 27.470 1.00 51.00 843 LYS A O 1
ATOM 6916 N N . ASN A 1 844 ? 24.601 37.988 26.332 1.00 46.97 844 ASN A N 1
ATOM 6917 C CA . ASN A 1 844 ? 25.322 38.725 27.368 1.00 46.97 844 ASN A CA 1
ATOM 6918 C C . ASN A 1 844 ? 25.426 40.230 27.048 1.00 46.97 844 ASN A C 1
ATOM 6920 O O . ASN A 1 844 ? 26.097 40.965 27.764 1.00 46.97 844 ASN A O 1
ATOM 6924 N N . SER A 1 845 ? 24.774 40.697 25.979 1.00 40.53 845 SER A N 1
ATOM 6925 C CA . SER A 1 845 ? 24.578 42.122 25.707 1.00 40.53 845 SER A CA 1
ATOM 6926 C C . SER A 1 845 ? 23.583 42.713 26.719 1.00 40.53 845 SER A C 1
ATOM 6928 O O . SER A 1 845 ? 22.436 42.250 26.730 1.00 40.53 845 SER A O 1
ATOM 6930 N N . PRO A 1 846 ? 23.962 43.709 27.542 1.00 44.78 846 PRO A N 1
ATOM 6931 C CA . PRO A 1 846 ? 23.018 44.369 28.436 1.00 44.78 846 PRO A CA 1
ATOM 6932 C C . PRO A 1 846 ? 21.938 45.098 27.626 1.00 44.78 846 PRO A C 1
ATOM 6934 O O . PRO A 1 846 ? 22.217 45.696 26.585 1.00 44.78 846 PRO A O 1
ATOM 6937 N N . SER A 1 847 ? 20.697 45.035 28.101 1.00 37.12 847 SER A N 1
ATOM 6938 C CA . SER A 1 847 ? 19.595 45.843 27.579 1.00 37.12 847 SER A CA 1
ATOM 6939 C C . SER A 1 847 ? 19.815 47.317 27.934 1.00 37.12 847 SER A C 1
ATOM 6941 O O . SER A 1 847 ? 20.061 47.591 29.108 1.00 37.12 847 SER A O 1
ATOM 6943 N N . PRO A 1 848 ? 19.689 48.266 26.988 1.00 43.22 848 PRO A N 1
ATOM 6944 C CA . PRO A 1 848 ? 19.597 49.683 27.324 1.00 43.22 848 PRO A CA 1
ATOM 6945 C C . PRO A 1 848 ? 18.369 49.941 28.205 1.00 43.22 848 PRO A C 1
ATOM 6947 O O . PRO A 1 848 ? 17.292 49.407 27.926 1.00 43.22 848 PRO A O 1
ATOM 6950 N N . ASP A 1 849 ? 18.533 50.746 29.253 1.00 38.91 849 ASP A N 1
ATOM 6951 C CA . ASP A 1 849 ? 17.460 51.053 30.200 1.00 38.91 849 ASP A CA 1
ATOM 6952 C C . ASP A 1 849 ? 16.309 51.861 29.564 1.00 38.91 849 ASP A C 1
ATOM 6954 O O . ASP A 1 849 ? 16.532 52.654 28.641 1.00 38.91 849 ASP A O 1
ATOM 6958 N N . PRO A 1 850 ? 15.065 51.698 30.057 1.00 48.75 850 PRO A N 1
ATOM 6959 C CA . PRO A 1 850 ? 13.910 52.436 29.561 1.00 48.75 850 PRO A CA 1
ATOM 6960 C C . PRO A 1 850 ? 13.955 53.902 30.018 1.00 48.75 850 PRO A C 1
ATOM 6962 O O . PRO A 1 850 ? 13.492 54.249 31.105 1.00 48.75 850 PRO A O 1
ATOM 6965 N N . VAL A 1 851 ? 14.494 54.780 29.169 1.00 49.88 851 VAL A N 1
ATOM 6966 C CA . VAL A 1 851 ? 14.428 56.237 29.371 1.00 49.88 851 VAL A CA 1
ATOM 6967 C C . VAL A 1 851 ? 12.975 56.710 29.285 1.00 49.88 851 VAL A C 1
ATOM 6969 O O . VAL A 1 851 ? 12.233 56.333 28.380 1.00 49.88 851 VAL A O 1
ATOM 6972 N N . SER A 1 852 ? 12.574 57.547 30.237 1.00 41.66 852 SER A N 1
ATOM 6973 C CA . SER A 1 852 ? 11.200 58.000 30.422 1.00 41.66 852 SER A CA 1
ATOM 6974 C C . SER A 1 852 ? 10.875 59.300 29.680 1.00 41.66 852 SER A C 1
ATOM 6976 O O . SER A 1 852 ? 11.480 60.340 29.950 1.00 41.66 852 SER A O 1
ATOM 6978 N N . LYS A 1 853 ? 9.845 59.254 28.826 1.00 37.19 853 LYS A N 1
ATOM 6979 C CA . LYS A 1 853 ? 8.665 60.146 28.843 1.00 37.19 853 LYS A CA 1
ATOM 6980 C C . LYS A 1 853 ? 7.623 59.720 27.810 1.00 37.19 853 LYS A C 1
ATOM 6982 O O . LYS A 1 853 ? 8.035 59.191 26.758 1.00 37.19 853 LYS A O 1
#

Radius of gyration: 42.09 Å; chains: 1; bounding box: 132×120×150 Å

Secondary structure (DSSP, 8-state):
-------------------------------------------------------------------------S-S-------------------PPPP-EEEEEE---HHHHHHHHHTT-EE-SS--TT-SEEEESSPPPHHHHHH--TT-EES--TTTHHHHSHHHHHHHHHHHHTT-HHHHTTS--EEETTTTHHHHHHHHHHHHHTT----EEEEETT--TTTT-EEES-GGGS-SSS-EEEEE--SSB-EETTEEEEEEEEEEEEEETTEEEEEEEEEEEEEEEEEP----TTTTT-HHHH---HHHHTTSTT----SSTTSSSEEEHHHHHHHHHTTT--HHHHHHHHHHHHHHHHHHHHHHHHHHHHHHSTTPPTTSPPSB-EEEEEEEEEBTT--EEEEEEESS-----SSHHHHHHHHHHHHHHHHHTT--TTHHHHHHHHHHHHHHHHHHGGGPPPP----HHHHHHHHHHHHHHHHHHHHHHHHHHHHHHHHHHHS-TTEEEEES-SSHHHHHHHHHHHHHHHHHHTTT-TTHHHHHHHHHHHHHHS---HHHHHHHHHHHHHHHHHHHHHHHHTTTTSSS------------------------------------------------------------------------------HHHHHHHHHHHHHHHHHHHHHHHHH-----TTS-HHHHHHHHHHHHHTHHHHHHHHHHIIIIIS-HHHHHHHHHHHHHHHHHHHHHHH--S--TT-HHHHHHHHHHHHHTHHHHHHHHHTTSTT--TTGGGTTTSSSPPPHHHHHHHHHHHHHHHHHHHHHHHHHHHHHHHTTSSPPPP----

Foldseek 3Di:
DDDDDDDDDDDDDDDDDDDDDDDDDDDDDDDDDDDDDDDYDDDDDDDDDDDDYDDDDDDDDDDDDDDDDDDDDDPPPDDDDDDDDDDPPPPPPPPPADAQEEEPPQDPFVLLVVLCVVLRHHYDPDRDLQHQEYEHLDDDDLLSLLVDFLLHAYADFPLLCCFFFPVSVLVLLVLLCVPPVVLSVQAFNKDWALVCLVVLQVVLVVCVVVVHWFKKWKAARRDDLCPPIAMDRHSVPDDRPGRIMIGTAQQFFDDDVQWFKKWWWKKKWQDLLVTWIKTFQKGKIFTQLDREDGDDPVCRPVCSRRPRRCSPVVPDPSQDDDLDQADGRMHMVVVVLVVCVVVVHDSVVLVVLVLSNVLLSVLSSSLSRVVSQCVSVPPDDRLRGGNYMFMKTWIWTAGPVSHIHTDRINRNDDLDPPHVVSSVRSSQVSNLSSQLSVNDPVSVVVSVVVVVVVVVCVVPVVDDPDDDDDDVLNVVLVVLVVVLVVLVVVLVSQVVVVVSVVSCVVRNRSIDTSPPDPDLVSLQVSLVSSLVSQCSVCPPVPPVSVVVNVVSCCVGNPPDDSVNSVVVNVVSVVVNVVSVVVVVVVVVVPPPDDDDDDDDDDDDDDDDDDDDDDDDDDDDDDDDDDDDDDDDDDDDDDDDDDDDDDDDDDDDDDDDDDDDDDDDDDDDDDPVVVVVVVVVLLVVLLVVLLVVLVVDDDDQPPDDSVVLVVLVVVCVVVVVVCVVVLCCCQVPVDALVRNLVLLVSLLVVSVVSSCVSVVDPPPVPPPLNVVLVLLSVQCCPPNRVSLSQVPDPVDPPSVVSPVPDPDDDDPSSVSSSVSSSVNSNSSSSSVSVVVVVVVVVVVPDDDDDDDDD